Protein AF-0000000067870217 (afdb_homodimer)

Radius of gyration: 31.17 Å; Cα contacts (8 Å, |Δi|>4): 1725; chains: 2; bounding box: 135×89×81 Å

Sequence (956 aa):
MIASTSIAKPTVIVGGGFVGLFCALHLRHRHYPAPIILIDPKDRFIFRPLLFDFLSGELSDEQVWPRYEELLQGSEVEFIQDAVSAIDLVERSLTTAQGLTFDYGHLVLGLGATQGYFGTPGAADYAFAFRDRDHVVKLEQHLRQRLQKASQIHDRQQRRDLLTIAVVGAGPSGIEMVALLADWLPLHYGRLGGDPQDLRLILVNRSPEILKGDANASLHDLVLEELQQRQMPVELLLGVAVEAVTPEGLQYRRSGTDALEQVRGTVIWTAGVSNNPLLSQLEIPASDRDRHGMPYVLPTLQLLGYPEVFAAGDCAVVKEQPQPGLAQVAYQQGAAIAHNLLALSHNQPLSPAKVSLRGTLMGLGIDNAVANLLNRYRVTGKPGSLLRKATYLELLPTPLHNFKATMDWLSDELFQGHSDRPQTLEQREAGISRAIAITIVSLVAILGGFFATRLLNEPRSPQPPQSIPTQPAAPPTPMIASTSIAKPTVIVGGGFVGLFCALHLRHRHYPAPIILIDPKDRFIFRPLLFDFLSGELSDEQVWPRYEELLQGSEVEFIQDAVSAIDLVERSLTTAQGLTFDYGHLVLGLGATQGYFGTPGAADYAFAFRDRDHVVKLEQHLRQRLQKASQIHDRQQRRDLLTIAVVGAGPSGIEMVALLADWLPLHYGRLGGDPQDLRLILVNRSPEILKGDANASLHDLVLEELQQRQMPVELLLGVAVEAVTPEGLQYRRSGTDALEQVRGTVIWTAGVSNNPLLSQLEIPASDRDRHGMPYVLPTLQLLGYPEVFAAGDCAVVKEQPQPGLAQVAYQQGAAIAHNLLALSHNQPLSPAKVSLRGTLMGLGIDNAVANLLNRYRVTGKPGSLLRKATYLELLPTPLHNFKATMDWLSDELFQGHSDRPQTLEQREAGISRAIAITIVSLVAILGGFFATRLLNEPRSPQPPQSIPTQPAAPPTP

pLDDT: mean 81.68, std 22.63, range [23.89, 98.88]

Solvent-accessible surface area (backbone atoms only — not comparable to full-atom values): 51370 Å² total; per-residue (Å²): 131,78,77,74,74,74,77,68,53,27,36,37,27,40,22,51,41,52,22,26,43,36,17,54,52,45,27,45,75,65,62,48,86,53,50,42,36,40,30,22,66,58,67,49,34,68,43,60,87,40,50,62,37,37,76,73,62,76,41,53,62,68,75,31,39,34,43,45,70,63,62,41,57,92,52,78,53,42,76,42,73,39,41,75,68,48,63,39,79,87,80,32,33,36,32,30,72,87,69,48,74,46,68,40,56,29,38,36,42,14,63,28,56,38,86,26,55,87,82,32,48,41,34,84,78,50,34,41,52,74,77,49,69,69,32,48,54,51,48,52,54,49,51,52,48,38,46,56,53,35,58,73,46,82,50,64,66,62,26,29,35,55,40,17,38,38,30,33,22,42,42,70,63,22,47,27,47,53,30,29,45,39,49,49,48,47,54,57,31,41,76,64,71,38,62,60,83,46,54,42,44,33,42,33,20,53,54,74,54,61,25,68,92,41,98,59,37,87,44,42,68,60,50,52,51,56,39,55,70,40,96,42,50,54,43,77,46,54,30,23,44,74,60,34,30,45,93,58,17,40,30,32,28,46,71,97,50,86,60,78,43,76,50,54,24,48,40,36,46,54,37,63,66,30,76,42,68,69,60,72,63,46,92,65,61,73,84,47,28,49,99,87,58,39,38,35,23,43,63,59,27,25,30,74,96,36,82,52,30,33,41,33,45,61,46,30,38,32,79,94,60,72,72,75,92,41,70,71,47,14,33,46,43,11,39,38,44,26,52,34,53,48,24,54,76,67,74,41,81,74,58,66,57,79,74,81,82,64,51,51,69,47,54,54,24,78,66,18,10,41,26,34,40,69,79,73,45,79,37,58,40,50,66,11,26,51,48,46,53,48,59,55,60,66,70,54,71,41,79,52,42,57,64,57,64,60,44,50,47,48,45,47,63,65,57,53,56,65,68,78,69,83,70,51,74,64,55,49,50,48,44,46,49,46,48,49,46,46,47,50,48,44,48,49,38,50,40,30,30,46,51,49,39,70,72,60,65,60,75,77,69,78,72,71,78,74,74,68,77,76,71,78,74,75,74,81,76,134,131,79,77,74,73,74,77,65,52,26,35,38,28,40,22,51,40,51,21,24,43,36,18,53,53,46,27,44,72,66,62,49,85,53,50,41,37,40,30,20,65,57,66,48,34,69,44,59,87,40,50,62,37,38,76,73,61,76,42,54,62,68,75,30,40,34,43,44,71,66,62,40,57,92,52,76,55,42,77,42,73,39,42,74,68,48,64,39,79,87,80,34,32,36,32,30,71,87,68,48,75,45,68,39,56,28,38,37,42,14,63,29,57,38,87,26,56,88,82,32,48,40,34,81,78,50,33,41,53,77,74,48,71,69,32,47,53,53,47,52,53,50,52,52,49,37,45,56,52,35,60,74,47,82,52,62,68,61,26,29,36,55,39,16,39,39,31,33,22,43,41,72,65,23,46,28,46,52,30,29,45,39,48,49,48,46,55,58,32,42,77,65,71,39,64,60,84,46,54,41,42,32,43,32,21,55,54,75,53,61,25,67,91,41,97,59,37,88,44,42,66,60,51,51,50,58,39,55,70,39,96,44,50,52,42,77,46,53,30,24,44,73,60,32,28,44,92,58,16,38,29,32,28,44,70,96,50,85,57,77,44,76,49,55,25,48,39,36,46,54,39,64,66,29,76,42,68,69,60,72,64,47,93,64,62,74,88,46,28,50,98,86,59,40,38,34,23,43,63,60,26,26,30,75,96,36,82,53,30,34,40,33,46,60,47,30,39,32,79,93,58,71,72,73,92,41,70,70,49,12,33,46,41,11,39,38,47,25,53,36,54,49,23,54,76,66,74,42,81,73,57,64,58,77,77,80,83,65,51,50,69,44,54,56,22,78,67,17,11,39,26,32,39,69,82,74,42,77,36,58,40,50,65,10,26,51,48,46,52,49,60,55,59,65,70,53,72,40,77,52,44,57,62,59,63,61,42,46,46,49,43,47,66,65,56,62,62,65,76,79,69,81,71,52,73,65,56,50,50,51,45,46,50,46,48,48,46,46,47,49,47,44,48,49,38,48,40,30,28,48,51,49,38,72,73,61,66,58,76,75,69,78,72,73,79,75,75,69,77,77,71,77,76,73,73,84,73,132

Foldseek 3Di:
DPPPVPQAFEEEEEDCELQRVLLLQLLLVVVPPHAYEYEEQDQWYAQQQCLLVVLLVNDDCCLGINGVCQQCPPSNHHYHNFAWDAADLVQQKTATPVGDIGHGQFYEYPHAWADDDPPAACCVPAAQERGDDVSSVVVSVQLLVLLLVLLPDDDLVVSLLSQEEEEEAQAQVSLQVQLACLFRNCVSSVVSVHDCVSHAAEYAYQAQFGNVPHPCSVCRVVSQVLQQPGPRHYHYHYNKAWRHADNQGTWIGHPPDPDIDTRGYHYHYHDDIAADPNQQNDPDDPVQADPRSAGEAALLQAGPPRNSYGYDANRYAHPVDGDDRDSQRSNQNSSLNSVQSSCVVVVHDHDGRDGDDQWDKGHRHDLWIWTQGPVPDIDTGNVSSLVVSLVSSLVRQQLLDPVPPSVVCCCCVVPVVPPPDPPDPVVVVVVVVVVVVVSVVVVVCSVVRSVVNVVPPPPPDPDDPPPPPPPPPDDPDD/DPPPVPQAFEEEEEDCELQRVLLLQLLLVVVPPHAYEYEEQDQWYAQQQCLLVVLLVNDDCCLGINGVCQQCPPSNHHYHNFAWDAADLVQQKTATPVGDIGHGQFYEYPHAWADDDPPAACCVPAAQERGDDVSSVVVSVQLLVLLLVLLPDPDL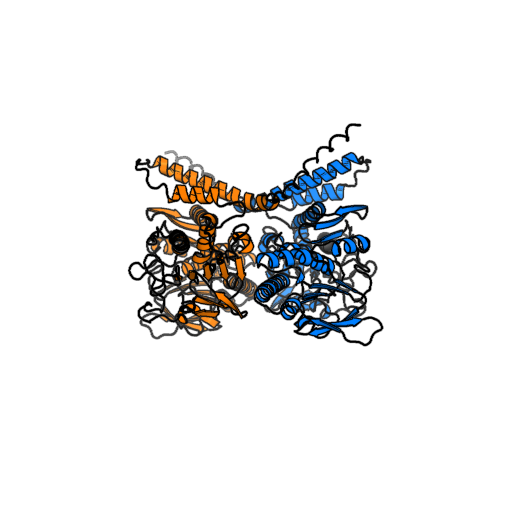VVSLLSQEEEEEAQAQVSLQVQLACLFRNCVSSVVSVHDCVSHAAEYAYQAQFHNVPHPCSVCRVVSQVLQQPGPRHYHYHYNKAWRHADNQGTWIGHPPDPDIDTRGYHYHYHDDIAADPNQQNDPDDPVQADPRSAGEAALLQAGPPRNSYGYDANRYAHPVDGDDRDSQRSNQNSSLNSVQSSCVVVVHDHDGRDGDDQWDKGHRHDLWIWTQGPVPDIDTGNVSSLVVSLVSSLVRQQLLPPVPPSVVCCCCVVPVPDDPDPPDPVVVVVVVVVVVVVSVVVVVCSVVVSVVNVVPPPPPDPDDPPPPPPPPDDPPDD

Structure (mmCIF, N/CA/C/O backbone):
data_AF-0000000067870217-model_v1
#
loop_
_entity.id
_entity.type
_entity.pdbx_description
1 polymer 'Type 2 NADH dehydrogenase'
#
loop_
_atom_site.group_PDB
_atom_site.id
_atom_site.type_symbol
_atom_site.label_atom_id
_atom_site.label_alt_id
_atom_site.label_comp_id
_atom_site.label_asym_id
_atom_site.label_entity_id
_atom_site.label_seq_id
_atom_site.pdbx_PDB_ins_code
_atom_site.Cartn_x
_atom_site.Cartn_y
_atom_site.Cartn_z
_atom_site.occupancy
_atom_site.B_iso_or_equiv
_atom_site.auth_seq_id
_atom_site.auth_comp_id
_atom_site.auth_asym_id
_atom_site.auth_atom_id
_atom_site.pdbx_PDB_model_num
ATOM 1 N N . MET A 1 1 ? -48.844 -22.516 -8.117 1 24.2 1 MET A N 1
ATOM 2 C CA . MET A 1 1 ? -47.594 -23.266 -7.945 1 24.2 1 MET A CA 1
ATOM 3 C C . MET A 1 1 ? -46.406 -22.359 -8.203 1 24.2 1 MET A C 1
ATOM 5 O O . MET A 1 1 ? -46.156 -21.953 -9.336 1 24.2 1 MET A O 1
ATOM 9 N N . ILE A 1 2 ? -46.094 -21.375 -7.344 1 28.97 2 ILE A N 1
ATOM 10 C CA . ILE A 1 2 ? -45.156 -20.25 -7.484 1 28.97 2 ILE A CA 1
ATOM 11 C C . ILE A 1 2 ? -43.781 -20.766 -7.836 1 28.97 2 ILE A C 1
ATOM 13 O O . ILE A 1 2 ? -43.281 -21.703 -7.211 1 28.97 2 ILE A O 1
ATOM 17 N N . ALA A 1 3 ? -43.469 -20.656 -9.125 1 33.09 3 ALA A N 1
ATOM 18 C CA . ALA A 1 3 ? -42.219 -21.172 -9.695 1 33.09 3 ALA A CA 1
ATOM 19 C C . ALA A 1 3 ? -41.031 -20.922 -8.75 1 33.09 3 ALA A C 1
ATOM 21 O O . ALA A 1 3 ? -40.688 -19.766 -8.484 1 33.09 3 ALA A O 1
ATOM 22 N N . SER A 1 4 ? -40.906 -21.516 -7.609 1 36.12 4 SER A N 1
ATOM 23 C CA . SER A 1 4 ? -39.75 -21.422 -6.742 1 36.12 4 SER A CA 1
ATOM 24 C C . SER A 1 4 ? -38.438 -21.312 -7.559 1 36.12 4 SER A C 1
ATOM 26 O O . SER A 1 4 ? -38.031 -22.281 -8.18 1 36.12 4 SER A O 1
ATOM 28 N N . THR A 1 5 ? -38.219 -20.391 -8.406 1 40.22 5 THR A N 1
ATOM 29 C CA . THR A 1 5 ? -37.062 -20.203 -9.266 1 40.22 5 THR A CA 1
ATOM 30 C C . THR A 1 5 ? -35.781 -20.578 -8.523 1 40.22 5 THR A C 1
ATOM 32 O O . THR A 1 5 ? -35.406 -19.922 -7.543 1 40.22 5 THR A O 1
ATOM 35 N N . SER A 1 6 ? -35.375 -21.719 -8.281 1 45.88 6 SER A N 1
ATOM 36 C CA . SER A 1 6 ? -34.219 -22.344 -7.652 1 45.88 6 SER A CA 1
ATOM 37 C C . SER A 1 6 ? -32.938 -21.547 -7.922 1 45.88 6 SER A C 1
ATOM 39 O O . SER A 1 6 ? -32.562 -21.375 -9.078 1 45.88 6 SER A O 1
ATOM 41 N N . ILE A 1 7 ? -32.656 -20.516 -7.262 1 56.44 7 ILE A N 1
ATOM 42 C CA . ILE A 1 7 ? -31.484 -19.688 -7.426 1 56.44 7 ILE A CA 1
ATOM 43 C C . ILE A 1 7 ? -30.25 -20.562 -7.547 1 56.44 7 ILE A C 1
ATOM 45 O O . ILE A 1 7 ? -29.984 -21.406 -6.68 1 56.44 7 ILE A O 1
ATOM 49 N N . ALA A 1 8 ? -29.625 -20.75 -8.773 1 75 8 ALA A N 1
ATOM 50 C CA . ALA A 1 8 ? -28.438 -21.531 -9.086 1 75 8 ALA A CA 1
ATOM 51 C C . ALA A 1 8 ? -27.328 -21.266 -8.078 1 75 8 ALA A C 1
ATOM 53 O O . ALA A 1 8 ? -27.094 -20.109 -7.691 1 75 8 ALA A O 1
ATOM 54 N N . LYS A 1 9 ? -26.844 -22.359 -7.379 1 91.69 9 LYS A N 1
ATOM 55 C CA . LYS A 1 9 ? -25.703 -22.25 -6.473 1 91.69 9 LYS A CA 1
ATOM 56 C C . LYS A 1 9 ? -24.516 -21.547 -7.145 1 91.69 9 LYS A C 1
ATOM 58 O O . LYS A 1 9 ? -24.266 -21.75 -8.336 1 91.69 9 LYS A O 1
ATOM 63 N N . PRO A 1 10 ? -23.891 -20.703 -6.426 1 96.06 10 PRO A N 1
ATOM 64 C CA . PRO A 1 10 ? -22.797 -19.922 -7.008 1 96.06 10 PRO A CA 1
ATOM 65 C C . PRO A 1 10 ? -21.562 -20.781 -7.332 1 96.06 10 PRO A C 1
ATOM 67 O O . PRO A 1 10 ? -21.422 -21.875 -6.797 1 96.06 10 PRO A O 1
ATOM 70 N N . THR A 1 11 ? -20.844 -20.359 -8.312 1 98.25 11 THR A N 1
ATOM 71 C CA . THR A 1 11 ? -19.453 -20.797 -8.477 1 98.25 11 THR A CA 1
ATOM 72 C C . THR A 1 11 ? -18.531 -20 -7.574 1 98.25 11 THR A C 1
ATOM 74 O O . THR A 1 11 ? -18.438 -18.766 -7.691 1 98.25 11 THR A O 1
ATOM 77 N N . VAL A 1 12 ? -17.875 -20.672 -6.621 1 98.56 12 VAL A N 1
ATOM 78 C CA . VAL A 1 12 ? -16.969 -20 -5.688 1 98.56 12 VAL A CA 1
ATOM 79 C C . VAL A 1 12 ? -15.516 -20.234 -6.121 1 98.56 12 VAL A C 1
ATOM 81 O O . VAL A 1 12 ? -15.102 -21.359 -6.367 1 98.56 12 VAL A O 1
ATOM 84 N N . ILE A 1 13 ? -14.805 -19.156 -6.324 1 98.75 13 ILE A N 1
ATOM 85 C CA . ILE A 1 13 ? -13.391 -19.188 -6.676 1 98.75 13 ILE A CA 1
ATOM 86 C C . ILE A 1 13 ? -12.547 -18.797 -5.461 1 98.75 13 ILE A C 1
ATOM 88 O O . ILE A 1 13 ? -12.695 -17.688 -4.93 1 98.75 13 ILE A O 1
ATOM 92 N N . VAL A 1 14 ? -11.68 -19.703 -5.008 1 98.69 14 VAL A N 1
ATOM 93 C CA . VAL A 1 14 ? -10.82 -19.453 -3.852 1 98.69 14 VAL A CA 1
ATOM 94 C C . VAL A 1 14 ? -9.398 -19.156 -4.32 1 98.69 14 VAL A C 1
ATOM 96 O O . VAL A 1 14 ? -8.727 -20.016 -4.887 1 98.69 14 VAL A O 1
ATOM 99 N N . GLY A 1 15 ? -8.922 -17.953 -4.035 1 98.12 15 GLY A N 1
ATOM 100 C CA . GLY A 1 15 ? -7.637 -17.484 -4.527 1 98.12 15 GLY A CA 1
ATOM 101 C C . GLY A 1 15 ? -7.758 -16.594 -5.754 1 98.12 15 GLY A C 1
ATOM 102 O O . GLY A 1 15 ? -8.172 -17.062 -6.82 1 98.12 15 GLY A O 1
ATOM 103 N N . GLY A 1 16 ? -7.375 -15.375 -5.586 1 96.94 16 GLY A N 1
ATOM 104 C CA . GLY A 1 16 ? -7.508 -14.414 -6.664 1 96.94 16 GLY A CA 1
ATOM 105 C C . GLY A 1 16 ? -6.215 -14.195 -7.434 1 96.94 16 GLY A C 1
ATOM 106 O O . GLY A 1 16 ? -5.953 -13.094 -7.918 1 96.94 16 GLY A O 1
ATOM 107 N N . GLY A 1 17 ? -5.32 -15.211 -7.453 1 96.25 17 GLY A N 1
ATOM 108 C CA . GLY A 1 17 ? -4.156 -15.148 -8.328 1 96.25 17 GLY A CA 1
ATOM 109 C C . GLY A 1 17 ? -4.508 -15.281 -9.797 1 96.25 17 GLY A C 1
ATOM 110 O O . GLY A 1 17 ? -5.633 -14.992 -10.203 1 96.25 17 GLY A O 1
ATOM 111 N N . PHE A 1 18 ? -3.564 -15.719 -10.602 1 95 18 PHE A N 1
ATOM 112 C CA . PHE A 1 18 ? -3.742 -15.773 -12.047 1 95 18 PHE A CA 1
ATOM 113 C C . PHE A 1 18 ? -4.867 -16.734 -12.422 1 95 18 PHE A C 1
ATOM 115 O O . PHE A 1 18 ? -5.715 -16.406 -13.258 1 95 18 PHE A O 1
ATOM 122 N N . VAL A 1 19 ? -4.922 -17.844 -11.758 1 97.62 19 VAL A N 1
ATOM 123 C CA . VAL A 1 19 ? -5.965 -18.812 -12.078 1 97.62 19 VAL A CA 1
ATOM 124 C C . VAL A 1 19 ? -7.332 -18.234 -11.734 1 97.62 19 VAL A C 1
ATOM 126 O O . VAL A 1 19 ? -8.219 -18.172 -12.594 1 97.62 19 VAL A O 1
ATOM 129 N N . GLY A 1 20 ? -7.484 -17.797 -10.516 1 97.81 20 GLY A N 1
ATOM 130 C CA . GLY A 1 20 ? -8.781 -17.359 -10.031 1 97.81 20 GLY A CA 1
ATOM 131 C C . GLY A 1 20 ? -9.289 -16.109 -10.742 1 97.81 20 GLY A C 1
ATOM 132 O O . GLY A 1 20 ? -10.438 -16.078 -11.203 1 97.81 20 GLY A O 1
ATOM 133 N N . LEU A 1 21 ? -8.453 -15.102 -10.82 1 95.62 21 LEU A N 1
ATOM 134 C CA . LEU A 1 21 ? -8.867 -13.844 -11.445 1 95.62 21 LEU A CA 1
ATOM 135 C C . LEU A 1 21 ? -9.25 -14.07 -12.898 1 95.62 21 LEU A C 1
ATOM 137 O O . LEU A 1 21 ? -10.312 -13.633 -13.344 1 95.62 21 LEU A O 1
ATOM 141 N N . PHE A 1 22 ? -8.438 -14.797 -13.664 1 93.94 22 PHE A N 1
ATOM 142 C CA . PHE A 1 22 ? -8.695 -14.961 -15.094 1 93.94 22 PHE A CA 1
ATOM 143 C C . PHE A 1 22 ? -9.883 -15.891 -15.32 1 93.94 22 PHE A C 1
ATOM 145 O O . PHE A 1 22 ? -10.633 -15.719 -16.281 1 93.94 22 PHE A O 1
ATOM 152 N N . CYS A 1 23 ? -10.07 -16.859 -14.453 1 97.06 23 CYS A N 1
ATOM 153 C CA . CYS A 1 23 ? -11.289 -17.656 -14.516 1 97.06 23 CYS A CA 1
ATOM 154 C C . CYS A 1 23 ? -12.523 -16.781 -14.359 1 97.06 23 CYS A C 1
ATOM 156 O O . CYS A 1 23 ? -13.438 -16.828 -15.188 1 97.06 23 CYS A O 1
ATOM 158 N N . ALA A 1 24 ? -12.539 -15.945 -13.336 1 96.19 24 ALA A N 1
ATOM 159 C CA . ALA A 1 24 ? -13.672 -15.07 -13.055 1 96.19 24 ALA A CA 1
ATOM 160 C C . ALA A 1 24 ? -13.953 -14.141 -14.234 1 96.19 24 ALA A C 1
ATOM 162 O O . ALA A 1 24 ? -15.102 -14 -14.656 1 96.19 24 ALA A O 1
ATOM 163 N N . LEU A 1 25 ? -12.906 -13.562 -14.742 1 91.81 25 LEU A N 1
ATOM 164 C CA . LEU A 1 25 ? -13.062 -12.602 -15.828 1 91.81 25 LEU A CA 1
ATOM 165 C C . LEU A 1 25 ? -13.578 -13.281 -17.094 1 91.81 25 LEU A C 1
ATOM 167 O O . LEU A 1 25 ? -14.445 -12.742 -17.781 1 91.81 25 LEU A O 1
ATOM 171 N N . HIS A 1 26 ? -13.062 -14.422 -17.422 1 92.69 26 HIS A N 1
ATOM 172 C CA . HIS A 1 26 ? -13.516 -15.148 -18.609 1 92.69 26 HIS A CA 1
ATOM 173 C C . HIS A 1 26 ? -14.961 -15.609 -18.453 1 92.69 26 HIS A C 1
ATOM 175 O O . HIS A 1 26 ? -15.734 -15.562 -19.406 1 92.69 26 HIS A O 1
ATOM 181 N N . LEU A 1 27 ? -15.336 -16.047 -17.297 1 95.38 27 LEU A N 1
ATOM 182 C CA . LEU A 1 27 ? -16.719 -16.438 -17.047 1 95.38 27 LEU A CA 1
ATOM 183 C C . LEU A 1 27 ? -17.672 -15.273 -17.297 1 95.38 27 LEU A C 1
ATOM 185 O O . LEU A 1 27 ? -18.703 -15.438 -17.953 1 95.38 27 LEU A O 1
ATOM 189 N N . ARG A 1 28 ? -17.281 -14.234 -16.812 1 89.88 28 ARG A N 1
ATOM 190 C CA . ARG A 1 28 ? -18.156 -13.07 -16.953 1 89.88 28 ARG A CA 1
ATOM 191 C C . ARG A 1 28 ? -18.203 -12.609 -18.406 1 89.88 28 ARG A C 1
ATOM 193 O O . ARG A 1 28 ? -19.281 -12.266 -18.922 1 89.88 28 ARG A O 1
ATOM 200 N N . HIS A 1 29 ? -17.094 -12.594 -19.016 1 86.44 29 HIS A N 1
ATOM 201 C CA . HIS A 1 29 ? -17.031 -12.203 -20.422 1 86.44 29 HIS A CA 1
ATOM 202 C C . HIS A 1 29 ? -17.922 -13.102 -21.281 1 86.44 29 HIS A C 1
ATOM 204 O O . HIS A 1 29 ? -18.5 -12.641 -22.266 1 86.44 29 HIS A O 1
ATOM 210 N N . ARG A 1 30 ? -18.078 -14.266 -20.844 1 90.44 30 ARG A N 1
ATOM 211 C CA . ARG A 1 30 ? -18.812 -15.242 -21.641 1 90.44 30 ARG A CA 1
ATOM 212 C C . ARG A 1 30 ? -20.234 -15.398 -21.109 1 90.44 30 ARG A C 1
ATOM 214 O O . ARG A 1 30 ? -20.922 -16.375 -21.438 1 90.44 30 ARG A O 1
ATOM 221 N N . HIS A 1 31 ? -20.641 -14.508 -20.266 1 90.69 31 HIS A N 1
ATOM 222 C CA . HIS A 1 31 ? -22 -14.414 -19.734 1 90.69 31 HIS A CA 1
ATOM 223 C C . HIS A 1 31 ? -22.422 -15.695 -19.031 1 90.69 31 HIS A C 1
ATOM 225 O O . HIS A 1 31 ? -23.484 -16.234 -19.297 1 90.69 31 HIS A O 1
ATOM 231 N N . TYR A 1 32 ? -21.516 -16.234 -18.25 1 94.25 32 TYR A N 1
ATOM 232 C CA . TYR A 1 32 ? -21.797 -17.391 -17.406 1 94.25 32 TYR A CA 1
ATOM 233 C C . TYR A 1 32 ? -23.031 -17.141 -16.531 1 94.25 32 TYR A C 1
ATOM 235 O O . TYR A 1 32 ? -23.172 -16.062 -15.945 1 94.25 32 TYR A O 1
ATOM 243 N N . PRO A 1 33 ? -23.953 -18.094 -16.484 1 93.88 33 PRO A N 1
ATOM 244 C CA . PRO A 1 33 ? -25.266 -17.812 -15.914 1 93.88 33 PRO A CA 1
ATOM 245 C C . PRO A 1 33 ? -25.281 -17.828 -14.391 1 93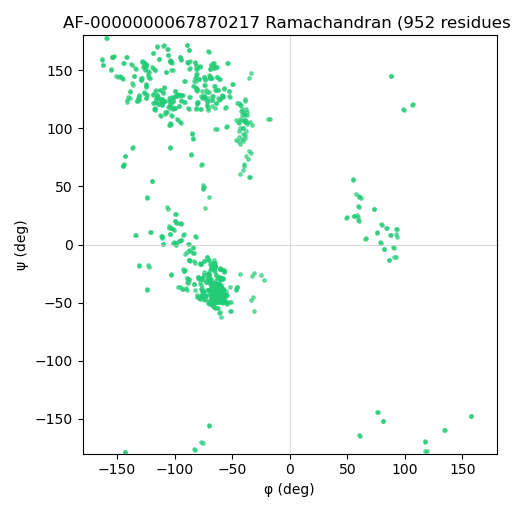.88 33 PRO A C 1
ATOM 247 O O . PRO A 1 33 ? -26.125 -17.188 -13.766 1 93.88 33 PRO A O 1
ATOM 250 N N . ALA A 1 34 ? -24.453 -18.578 -13.742 1 94.94 34 ALA A N 1
ATOM 251 C CA . ALA A 1 34 ? -24.469 -18.703 -12.289 1 94.94 34 ALA A CA 1
ATOM 252 C C . ALA A 1 34 ? -23.75 -17.516 -11.633 1 94.94 34 ALA A C 1
ATOM 254 O O . ALA A 1 34 ? -22.859 -16.922 -12.234 1 94.94 34 ALA A O 1
ATOM 255 N N . PRO A 1 35 ? -24.109 -17.172 -10.367 1 94.62 35 PRO A N 1
ATOM 256 C CA . PRO A 1 35 ? -23.344 -16.156 -9.633 1 94.62 35 PRO A CA 1
ATOM 257 C C . PRO A 1 35 ? -21.891 -16.594 -9.375 1 94.62 35 PRO A C 1
ATOM 259 O O . PRO A 1 35 ? -21.625 -17.781 -9.219 1 94.62 35 PRO A O 1
ATOM 262 N N . ILE A 1 36 ? -21.016 -15.641 -9.438 1 96.5 36 ILE A N 1
ATOM 263 C CA . ILE A 1 36 ? -19.594 -15.906 -9.227 1 96.5 36 ILE A CA 1
ATOM 264 C C . ILE A 1 36 ? -19.125 -15.18 -7.973 1 96.5 36 ILE A C 1
ATOM 266 O O . ILE A 1 36 ? -19.359 -13.977 -7.816 1 96.5 36 ILE A O 1
ATOM 270 N N . ILE A 1 37 ? -18.469 -15.875 -7.039 1 96.25 37 ILE A N 1
ATOM 271 C CA . ILE A 1 37 ? -17.859 -15.305 -5.844 1 96.25 37 ILE A CA 1
ATOM 272 C C . ILE A 1 37 ? -16.344 -15.547 -5.863 1 96.25 37 ILE A C 1
ATOM 274 O O . ILE A 1 37 ? -15.898 -16.688 -6.012 1 96.25 37 ILE A O 1
ATOM 278 N N . LEU A 1 38 ? -15.586 -14.5 -5.812 1 97.31 38 LEU A N 1
ATOM 279 C CA . LEU A 1 38 ? -14.133 -14.586 -5.699 1 97.31 38 LEU A CA 1
ATOM 280 C C . LEU A 1 38 ? -13.68 -14.242 -4.281 1 97.31 38 LEU A C 1
ATOM 282 O O . LEU A 1 38 ? -13.984 -13.164 -3.771 1 97.31 38 LEU A O 1
ATOM 286 N N . ILE A 1 39 ? -12.945 -15.172 -3.623 1 97.5 39 ILE A N 1
ATOM 287 C CA . ILE A 1 39 ? -12.5 -14.977 -2.246 1 97.5 39 ILE A CA 1
ATOM 288 C C . ILE A 1 39 ? -10.977 -14.922 -2.197 1 97.5 39 ILE A C 1
ATOM 290 O O . ILE A 1 39 ? -10.297 -15.797 -2.74 1 97.5 39 ILE A O 1
ATOM 294 N N . ASP A 1 40 ? -10.477 -13.914 -1.662 1 97.06 40 ASP A N 1
ATOM 295 C CA . ASP A 1 40 ? -9.047 -13.766 -1.411 1 97.06 40 ASP A CA 1
ATOM 296 C C . ASP A 1 40 ? -8.797 -12.992 -0.119 1 97.06 40 ASP A C 1
ATOM 298 O O . ASP A 1 40 ? -9.508 -12.031 0.186 1 97.06 40 ASP A O 1
ATOM 302 N N . PRO A 1 41 ? -7.73 -13.398 0.622 1 94.56 41 PRO A N 1
ATOM 303 C CA . PRO A 1 41 ? -7.477 -12.656 1.858 1 94.56 41 PRO A CA 1
ATOM 304 C C . PRO A 1 41 ? -6.965 -11.242 1.603 1 94.56 41 PRO A C 1
ATOM 306 O O . PRO A 1 41 ? -7.102 -10.367 2.463 1 94.56 41 PRO A O 1
ATOM 309 N N . LYS A 1 42 ? -6.359 -11.047 0.494 1 93.38 42 LYS A N 1
ATOM 310 C CA . LYS A 1 42 ? -5.871 -9.719 0.122 1 93.38 42 LYS A CA 1
ATOM 311 C C . LYS A 1 42 ? -6.879 -8.992 -0.764 1 93.38 42 LYS A C 1
ATOM 313 O O . LYS A 1 42 ? -7.727 -9.625 -1.399 1 93.38 42 LYS A O 1
ATOM 318 N N . ASP A 1 43 ? -6.762 -7.656 -0.863 1 91.06 43 ASP A N 1
ATOM 319 C CA . ASP A 1 43 ? -7.703 -6.875 -1.658 1 91.06 43 ASP A CA 1
ATOM 320 C C . ASP A 1 43 ? -7.121 -6.547 -3.031 1 91.06 43 ASP A C 1
ATOM 322 O O . ASP A 1 43 ? -7.77 -5.875 -3.84 1 91.06 43 ASP A O 1
ATOM 326 N N . ARG A 1 44 ? -5.891 -7.047 -3.232 1 92.44 44 ARG A N 1
ATOM 327 C CA . ARG A 1 44 ? -5.203 -6.703 -4.473 1 92.44 44 ARG A CA 1
ATOM 328 C C . ARG A 1 44 ? -4.672 -7.953 -5.168 1 92.44 44 ARG A C 1
ATOM 330 O O . ARG A 1 44 ? -4.188 -8.875 -4.512 1 92.44 44 ARG A O 1
ATOM 337 N N . PHE A 1 45 ? -4.809 -7.859 -6.516 1 93.69 45 PHE A N 1
ATOM 338 C CA . PHE A 1 45 ? -4.102 -8.812 -7.359 1 93.69 45 PHE A CA 1
ATOM 339 C C . PHE A 1 45 ? -2.609 -8.5 -7.395 1 93.69 45 PHE A C 1
ATOM 341 O O . PHE A 1 45 ? -2.213 -7.336 -7.355 1 93.69 45 PHE A O 1
ATOM 348 N N . ILE A 1 46 ? -1.776 -9.578 -7.418 1 94.44 46 ILE A N 1
ATOM 349 C CA . ILE A 1 46 ? -0.337 -9.352 -7.484 1 94.44 46 ILE A CA 1
ATOM 350 C C . ILE A 1 46 ? 0.218 -9.953 -8.773 1 94.44 46 ILE A C 1
ATOM 352 O O . ILE A 1 46 ? 0.107 -11.156 -9.008 1 94.44 46 ILE A O 1
ATOM 356 N N . PHE A 1 47 ? 0.737 -9.094 -9.586 1 92.5 47 PHE A N 1
ATOM 357 C CA . PHE A 1 47 ? 1.493 -9.547 -10.75 1 92.5 47 PHE A CA 1
ATOM 358 C C . PHE A 1 47 ? 2.938 -9.852 -10.367 1 92.5 47 PHE A C 1
ATOM 360 O O . PHE A 1 47 ? 3.818 -9.008 -10.523 1 92.5 47 PHE A O 1
ATOM 367 N N . ARG A 1 48 ? 3.193 -11.039 -10.023 1 91.88 48 ARG A N 1
ATOM 368 C CA . ARG A 1 48 ? 4.438 -11.43 -9.367 1 91.88 48 ARG A CA 1
ATOM 369 C C . ARG A 1 48 ? 5.641 -11.148 -10.266 1 91.88 48 ARG A C 1
ATOM 371 O O . ARG A 1 48 ? 6.672 -10.664 -9.797 1 91.88 48 ARG A O 1
ATOM 378 N N . PRO A 1 49 ? 5.539 -11.406 -11.562 1 90.06 49 PRO A N 1
ATOM 379 C CA . PRO A 1 49 ? 6.703 -11.141 -12.414 1 90.06 49 PRO A CA 1
ATOM 380 C C . PRO A 1 49 ? 7.113 -9.672 -12.406 1 90.06 49 PRO A C 1
ATOM 382 O O . PRO A 1 49 ? 8.258 -9.344 -12.727 1 90.06 49 PRO A O 1
ATOM 385 N N . LEU A 1 50 ? 6.191 -8.836 -12.039 1 91.75 50 LEU A N 1
ATOM 386 C CA . LEU A 1 50 ? 6.461 -7.402 -12.117 1 91.75 50 LEU A CA 1
ATOM 387 C C . LEU A 1 50 ? 6.93 -6.859 -10.773 1 91.75 50 LEU A C 1
ATOM 389 O O . LEU A 1 50 ? 7.137 -5.652 -10.625 1 91.75 50 LEU A O 1
ATOM 393 N N . LEU A 1 51 ? 7.078 -7.723 -9.789 1 95 51 LEU A N 1
ATOM 394 C CA . LEU A 1 51 ? 7.547 -7.293 -8.484 1 95 51 LEU A CA 1
ATOM 395 C C . LEU A 1 51 ? 8.93 -6.66 -8.578 1 95 51 LEU A C 1
ATOM 397 O O . LEU A 1 51 ? 9.234 -5.711 -7.855 1 95 51 LEU A O 1
ATOM 401 N N . PHE A 1 52 ? 9.789 -7.168 -9.484 1 95.06 52 PHE A N 1
ATOM 402 C CA . PHE A 1 52 ? 11.141 -6.656 -9.68 1 95.06 52 PHE A CA 1
ATOM 403 C C . PHE A 1 52 ? 11.109 -5.227 -10.203 1 95.06 52 PHE A C 1
ATOM 405 O O . PHE A 1 52 ? 11.898 -4.383 -9.773 1 95.06 52 PHE A O 1
ATOM 412 N N . ASP A 1 53 ? 10.133 -4.973 -11.062 1 89.88 53 ASP A N 1
ATOM 413 C CA . ASP A 1 53 ? 9.977 -3.648 -11.656 1 89.88 53 ASP A CA 1
ATOM 414 C C . ASP A 1 53 ? 9.477 -2.643 -10.625 1 89.88 53 ASP A C 1
ATOM 416 O O . ASP A 1 53 ? 9.773 -1.449 -10.719 1 89.88 53 ASP A O 1
ATOM 420 N N . PHE A 1 54 ? 8.773 -3.076 -9.695 1 90.75 54 PHE A N 1
ATOM 421 C CA . PHE A 1 54 ? 8.383 -2.209 -8.586 1 90.75 54 PHE A CA 1
ATOM 422 C C . PHE A 1 54 ? 9.586 -1.832 -7.738 1 90.75 54 PHE A C 1
ATOM 424 O O . PHE A 1 54 ? 9.789 -0.659 -7.418 1 90.75 54 PHE A O 1
ATOM 431 N N . LEU A 1 55 ? 10.375 -2.838 -7.348 1 93.06 55 LEU A N 1
ATOM 432 C CA . LEU A 1 55 ? 11.547 -2.6 -6.516 1 93.06 55 LEU A CA 1
ATOM 433 C C . LEU A 1 55 ? 12.508 -1.631 -7.195 1 93.06 55 LEU A C 1
ATOM 435 O O . LEU A 1 55 ? 13.117 -0.784 -6.535 1 93.06 55 LEU A O 1
ATOM 439 N N . SER A 1 56 ? 12.641 -1.763 -8.539 1 89.44 56 SER A N 1
ATOM 440 C CA . SER A 1 56 ? 13.531 -0.879 -9.281 1 89.44 56 SER A CA 1
ATOM 441 C C . SER A 1 56 ? 12.938 0.516 -9.43 1 89.44 56 SER A C 1
ATOM 443 O O . SER A 1 56 ? 13.625 1.456 -9.82 1 89.44 56 SER A O 1
ATOM 445 N N . GLY A 1 57 ? 11.641 0.617 -9.148 1 81.69 57 GLY A N 1
ATOM 446 C CA . GLY A 1 57 ? 10.969 1.903 -9.281 1 81.69 57 GLY A CA 1
ATOM 447 C C . GLY A 1 57 ? 10.438 2.154 -10.68 1 81.69 57 GLY A C 1
ATOM 448 O O . GLY A 1 57 ? 9.914 3.232 -10.969 1 81.69 57 GLY A O 1
ATOM 449 N N . GLU A 1 58 ? 10.508 1.121 -11.508 1 79.69 58 GLU A N 1
ATOM 450 C CA . GLU A 1 58 ? 10.094 1.293 -12.898 1 79.69 58 GLU A CA 1
ATOM 451 C C . GLU A 1 58 ? 8.578 1.243 -13.039 1 79.69 58 GLU A C 1
ATOM 453 O O . GLU A 1 58 ? 8.016 1.82 -13.969 1 79.69 58 GLU A O 1
ATOM 458 N N . LEU A 1 59 ? 7.91 0.523 -12.141 1 82.44 59 LEU A N 1
ATOM 459 C CA . LEU A 1 59 ? 6.461 0.391 -12.219 1 82.44 59 LEU A CA 1
ATOM 460 C C . LEU A 1 59 ? 5.805 0.808 -10.906 1 82.44 59 LEU A C 1
ATOM 462 O O . LEU A 1 59 ? 6.406 0.678 -9.836 1 82.44 59 LEU A O 1
ATOM 466 N N . SER A 1 60 ? 4.586 1.298 -11.07 1 78.06 60 SER A N 1
ATOM 467 C CA . SER A 1 60 ? 3.82 1.782 -9.922 1 78.06 60 SER A CA 1
ATOM 468 C C . SER A 1 60 ? 2.992 0.665 -9.297 1 78.06 60 SER A C 1
ATOM 470 O O . SER A 1 60 ? 2.883 -0.425 -9.859 1 78.06 60 SER A O 1
ATOM 472 N N . ASP A 1 61 ? 2.389 0.986 -8.133 1 81.69 61 ASP A N 1
ATOM 473 C CA . ASP A 1 61 ? 1.535 0.056 -7.402 1 81.69 61 ASP A CA 1
ATOM 474 C C . ASP A 1 61 ? 0.38 -0.43 -8.273 1 81.69 61 ASP A C 1
ATOM 476 O O . ASP A 1 61 ? 0.103 -1.63 -8.336 1 81.69 61 ASP A O 1
ATOM 480 N N . GLU A 1 62 ? -0.26 0.429 -8.914 1 76.62 62 GLU A N 1
ATOM 481 C CA . GLU A 1 62 ? -1.455 0.111 -9.688 1 76.62 62 GLU A CA 1
ATOM 482 C C . GLU A 1 62 ? -1.128 -0.827 -10.844 1 76.62 62 GLU A C 1
ATOM 484 O O . GLU A 1 62 ? -1.972 -1.623 -11.266 1 76.62 62 GLU A O 1
ATOM 489 N N . GLN A 1 63 ? 0.106 -0.727 -11.258 1 78.44 63 GLN A N 1
ATOM 490 C CA . GLN A 1 63 ? 0.537 -1.572 -12.367 1 78.44 63 GLN A CA 1
ATOM 491 C C . GLN A 1 63 ? 0.941 -2.959 -11.875 1 78.44 63 GLN A C 1
ATOM 493 O O . GLN A 1 63 ? 0.716 -3.957 -12.562 1 78.44 63 GLN A O 1
ATOM 498 N N . VAL A 1 64 ? 1.485 -3.004 -10.727 1 89.12 64 VAL A N 1
ATOM 499 C CA . VAL A 1 64 ? 2.053 -4.254 -10.234 1 89.12 64 VAL A CA 1
ATOM 500 C C . VAL A 1 64 ? 1.011 -5.004 -9.406 1 89.12 64 VAL A C 1
ATOM 502 O O . VAL A 1 64 ? 0.922 -6.23 -9.469 1 89.12 64 VAL A O 1
ATOM 505 N N . TRP A 1 65 ? 0.237 -4.289 -8.633 1 91.12 65 TRP A N 1
ATOM 506 C CA . TRP A 1 65 ? -0.768 -4.949 -7.805 1 91.12 65 TRP A CA 1
ATOM 507 C C . TRP A 1 65 ? -2.039 -4.113 -7.723 1 91.12 65 TRP A C 1
ATOM 509 O O . TRP A 1 65 ? -2.381 -3.594 -6.656 1 91.12 65 TRP A O 1
ATOM 519 N N . PRO A 1 66 ? -2.855 -4.113 -8.797 1 86.62 66 PRO A N 1
ATOM 520 C CA . PRO A 1 66 ? -4.137 -3.402 -8.82 1 86.62 66 PRO A CA 1
ATOM 521 C C . PRO A 1 66 ? -5.156 -3.994 -7.848 1 86.62 66 PRO A C 1
ATOM 523 O O . PRO A 1 66 ? -5.062 -5.168 -7.488 1 86.62 66 PRO A O 1
ATOM 526 N N . ARG A 1 67 ? -6.117 -3.186 -7.441 1 88.38 67 ARG A N 1
ATOM 527 C CA . ARG A 1 67 ? -7.184 -3.639 -6.555 1 88.38 67 ARG A CA 1
ATOM 528 C C . ARG A 1 67 ? -8.188 -4.504 -7.309 1 88.38 67 ARG A C 1
ATOM 530 O O . ARG A 1 67 ? -8.508 -4.227 -8.461 1 88.38 67 ARG A O 1
ATOM 537 N N . TYR A 1 68 ? -8.734 -5.535 -6.617 1 90.81 68 TYR A N 1
ATOM 538 C CA . TYR A 1 68 ? -9.766 -6.363 -7.234 1 90.81 68 TYR A CA 1
ATOM 539 C C . TYR A 1 68 ? -11 -5.531 -7.574 1 90.81 68 TYR A C 1
ATOM 541 O O . TYR A 1 68 ? -11.664 -5.777 -8.586 1 90.81 68 TYR A O 1
ATOM 549 N N . GLU A 1 69 ? -11.281 -4.52 -6.762 1 83.19 69 GLU A N 1
ATOM 550 C CA . GLU A 1 69 ? -12.422 -3.65 -7.012 1 83.19 69 GLU A CA 1
ATOM 551 C C . GLU A 1 69 ? -12.328 -2.994 -8.383 1 83.19 69 GLU A C 1
ATOM 553 O O . GLU A 1 69 ? -13.344 -2.822 -9.07 1 83.19 69 GLU A O 1
ATOM 558 N N . GLU A 1 70 ? -11.133 -2.65 -8.695 1 79.56 70 GLU A N 1
ATOM 559 C CA . GLU A 1 70 ? -10.906 -2.029 -10 1 79.56 70 GLU A CA 1
ATOM 560 C C . GLU A 1 70 ? -10.953 -3.062 -11.117 1 79.56 70 GLU A C 1
ATOM 562 O O . GLU A 1 70 ? -11.57 -2.826 -12.164 1 79.56 70 GLU A O 1
ATOM 567 N N . LEU A 1 71 ? -10.367 -4.188 -10.883 1 85 71 LEU A N 1
ATOM 568 C CA . LEU A 1 71 ? -10.234 -5.223 -11.898 1 85 71 LEU A CA 1
ATOM 569 C C . LEU A 1 71 ? -11.586 -5.852 -12.227 1 85 71 LEU A C 1
ATOM 571 O O . LEU A 1 71 ? -11.82 -6.27 -13.359 1 85 71 LEU A O 1
ATOM 575 N N . LEU A 1 72 ? -12.469 -5.887 -11.219 1 87.81 72 LEU A N 1
ATOM 576 C CA . LEU A 1 72 ? -13.742 -6.582 -11.367 1 87.81 72 LEU A CA 1
ATOM 577 C C . LEU A 1 72 ? -14.883 -5.59 -11.578 1 87.81 72 LEU A C 1
ATOM 579 O O . LEU A 1 72 ? -16.047 -5.973 -11.555 1 87.81 72 LEU A O 1
ATOM 583 N N . GLN A 1 73 ? -14.5 -4.414 -11.758 1 77.81 73 GLN A N 1
ATOM 584 C CA . GLN A 1 73 ? -15.531 -3.395 -11.938 1 77.81 73 GLN A CA 1
ATOM 585 C C . GLN A 1 73 ? -16.438 -3.725 -13.125 1 77.81 73 GLN A C 1
ATOM 587 O O . GLN A 1 73 ? -15.945 -4.055 -14.203 1 77.81 73 GLN A O 1
ATOM 592 N N . GLY A 1 74 ? -17.719 -3.736 -12.891 1 74.69 74 GLY A N 1
ATOM 593 C CA . GLY A 1 74 ? -18.672 -3.979 -13.953 1 74.69 74 GLY A CA 1
ATOM 594 C C . GLY A 1 74 ? -18.859 -5.453 -14.266 1 74.69 74 GLY A C 1
ATOM 595 O O . GLY A 1 74 ? -19.656 -5.812 -15.133 1 74.69 74 GLY A O 1
ATOM 596 N N . SER A 1 75 ? -18.141 -6.395 -13.656 1 79.44 75 SER A N 1
ATOM 597 C CA . SER A 1 75 ? -18.188 -7.816 -13.977 1 79.44 75 SER A CA 1
ATOM 598 C C . SER A 1 75 ? -19.281 -8.523 -13.188 1 79.44 75 SER A C 1
ATOM 600 O O . SER A 1 75 ? -19.656 -9.656 -13.516 1 79.44 75 SER A O 1
ATOM 602 N N . GLU A 1 76 ? -19.844 -7.953 -12.211 1 83.56 76 GLU A N 1
ATOM 603 C CA . GLU A 1 76 ? -20.859 -8.539 -11.336 1 83.56 76 GLU A CA 1
ATOM 604 C C . GLU A 1 76 ? -20.281 -9.688 -10.516 1 83.56 76 GLU A C 1
ATOM 606 O O . GLU A 1 76 ? -21.016 -10.484 -9.93 1 83.56 76 GLU A O 1
ATOM 611 N N . VAL A 1 77 ? -18.984 -9.922 -10.609 1 92.31 77 VAL A N 1
ATOM 612 C CA . VAL A 1 77 ? -18.312 -10.852 -9.711 1 92.31 77 VAL A CA 1
ATOM 613 C C . VAL A 1 77 ? -18.312 -10.289 -8.289 1 92.31 77 VAL A C 1
ATOM 615 O O . VAL A 1 77 ? -17.922 -9.141 -8.07 1 92.31 77 VAL A O 1
ATOM 618 N N . GLU A 1 78 ? -18.812 -11.039 -7.406 1 90.94 78 GLU A N 1
ATOM 619 C CA . GLU A 1 78 ? -18.75 -10.633 -6.008 1 90.94 78 GLU A CA 1
ATOM 620 C C . GLU A 1 78 ? -17.391 -10.938 -5.398 1 90.94 78 GLU A C 1
ATOM 622 O O . GLU A 1 78 ? -16.969 -12.094 -5.371 1 90.94 78 GLU A O 1
ATOM 627 N N . PHE A 1 79 ? -16.719 -9.922 -4.922 1 93.38 79 PHE A N 1
ATOM 628 C CA . PHE A 1 79 ? -15.438 -10.102 -4.266 1 93.38 79 PHE A CA 1
ATOM 629 C C . PHE A 1 79 ? -15.594 -10.102 -2.75 1 93.38 79 PHE A C 1
ATOM 631 O O . PHE A 1 79 ? -16.203 -9.188 -2.186 1 93.38 79 PHE A O 1
ATOM 638 N N . ILE A 1 80 ? -15.047 -11.164 -2.113 1 92.44 80 ILE A N 1
ATOM 639 C CA . ILE A 1 80 ? -15.023 -11.289 -0.66 1 92.44 80 ILE A CA 1
ATOM 640 C C . ILE A 1 80 ? -13.578 -11.305 -0.164 1 92.44 80 ILE A C 1
ATOM 642 O O . ILE A 1 80 ? -12.82 -12.219 -0.488 1 92.44 80 ILE A O 1
ATOM 646 N N . GLN A 1 81 ? -13.227 -10.281 0.611 1 93.12 81 GLN A N 1
ATOM 647 C CA . GLN A 1 81 ? -11.898 -10.25 1.206 1 93.12 81 GLN A CA 1
ATOM 648 C C . GLN A 1 81 ? -11.859 -11.047 2.506 1 93.12 81 GLN A C 1
ATOM 650 O O . GLN A 1 81 ? -12.141 -10.516 3.578 1 93.12 81 GLN A O 1
ATOM 655 N N . ASP A 1 82 ? -11.438 -12.289 2.393 1 94.94 82 ASP A N 1
ATOM 656 C CA . ASP A 1 82 ? -11.367 -13.188 3.539 1 94.94 82 ASP A CA 1
ATOM 657 C C . ASP A 1 82 ? -10.484 -14.398 3.234 1 94.94 82 ASP A C 1
ATOM 659 O O . ASP A 1 82 ? -10.172 -14.664 2.072 1 94.94 82 ASP A O 1
ATOM 663 N N . ALA A 1 83 ? -10.031 -15 4.285 1 96.31 83 ALA A N 1
ATOM 664 C CA . ALA A 1 83 ? -9.281 -16.25 4.137 1 96.31 83 ALA A CA 1
ATOM 665 C C . ALA A 1 83 ? -10.195 -17.453 4.305 1 96.31 83 ALA A C 1
ATOM 667 O O . ALA A 1 83 ? -10.969 -17.531 5.266 1 96.31 83 ALA A O 1
ATOM 668 N N . VAL A 1 84 ? -10.148 -18.359 3.365 1 97.94 84 VAL A N 1
ATOM 669 C CA . VAL A 1 84 ? -10.891 -19.609 3.537 1 97.94 84 VAL A CA 1
ATOM 670 C C . VAL A 1 84 ? -10.164 -20.5 4.539 1 97.94 84 VAL A C 1
ATOM 672 O O . VAL A 1 84 ? -8.969 -20.75 4.402 1 97.94 84 VAL A O 1
ATOM 675 N N . SER A 1 85 ? -10.914 -20.953 5.523 1 97 85 SER A N 1
ATOM 676 C CA . SER A 1 85 ? -10.289 -21.719 6.598 1 97 85 SER A CA 1
ATOM 677 C C . SER A 1 85 ? -10.562 -23.203 6.449 1 97 85 SER A C 1
ATOM 679 O O . SER A 1 85 ? -9.797 -24.031 6.949 1 97 85 SER A O 1
ATOM 681 N N . ALA A 1 86 ? -11.672 -23.547 5.781 1 97.38 86 ALA A N 1
ATOM 682 C CA . ALA A 1 86 ? -12.016 -24.953 5.617 1 97.38 86 ALA A CA 1
ATOM 683 C C . ALA A 1 86 ? -12.898 -25.156 4.391 1 97.38 86 ALA A C 1
ATOM 685 O O . ALA A 1 86 ? -13.695 -24.281 4.035 1 97.38 86 ALA A O 1
ATOM 686 N N . ILE A 1 87 ? -12.766 -26.328 3.832 1 98.06 87 ILE A N 1
ATOM 687 C CA . ILE A 1 87 ? -13.586 -26.75 2.697 1 98.06 87 ILE A CA 1
ATOM 688 C C . ILE A 1 87 ? -14.148 -28.141 2.949 1 98.06 87 ILE A C 1
ATOM 690 O O . ILE A 1 87 ? -13.406 -29.062 3.279 1 98.06 87 ILE A O 1
ATOM 694 N N . ASP A 1 88 ? -15.422 -28.297 2.854 1 97.88 88 ASP A N 1
ATOM 695 C CA . ASP A 1 88 ? -16.094 -29.609 2.906 1 97.88 88 ASP A CA 1
ATOM 696 C C . ASP A 1 88 ? -16.516 -30.062 1.513 1 97.88 88 ASP A C 1
ATOM 698 O O . ASP A 1 88 ? -17.531 -29.609 0.989 1 97.88 88 ASP A O 1
ATOM 702 N N . LEU A 1 89 ? -15.797 -30.969 0.975 1 97.88 89 LEU A N 1
ATOM 703 C CA . LEU A 1 89 ? -16.031 -31.422 -0.396 1 97.88 89 LEU A CA 1
ATOM 704 C C . LEU A 1 89 ? -17.328 -32.219 -0.5 1 97.88 89 LEU A C 1
ATOM 706 O O . LEU A 1 89 ? -18 -32.188 -1.53 1 97.88 89 LEU A O 1
ATOM 710 N N . VAL A 1 90 ? -17.688 -32.906 0.493 1 96.75 90 VAL A N 1
ATOM 711 C CA . VAL A 1 90 ? -18.859 -33.781 0.483 1 96.75 90 VAL A CA 1
ATOM 712 C C . VAL A 1 90 ? -20.125 -32.906 0.562 1 96.75 90 VAL A C 1
ATOM 714 O O . VAL A 1 90 ? -21.031 -33.062 -0.255 1 96.75 90 VAL A O 1
ATOM 717 N N . GLU A 1 91 ? -20.094 -31.953 1.504 1 96.88 91 GLU A N 1
ATOM 718 C CA . GLU A 1 91 ? -21.25 -31.078 1.689 1 96.88 91 GLU A CA 1
ATOM 719 C C . GLU A 1 91 ? -21.234 -29.922 0.694 1 96.88 91 GLU A C 1
ATOM 721 O O . GLU A 1 91 ? -22.203 -29.172 0.604 1 96.88 91 GLU A O 1
ATOM 726 N N . ARG A 1 92 ? -20.141 -29.766 -0.077 1 97.88 92 ARG A N 1
ATOM 727 C CA . A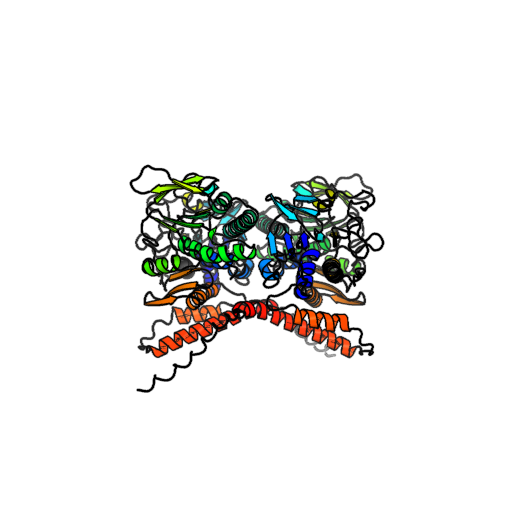RG A 1 92 ? -19.953 -28.719 -1.061 1 97.88 92 ARG A CA 1
ATOM 728 C C . ARG A 1 92 ? -20.141 -27.344 -0.425 1 97.88 92 ARG A C 1
ATOM 730 O O . ARG A 1 92 ? -20.906 -26.516 -0.926 1 97.88 92 ARG A O 1
ATOM 737 N N . SER A 1 93 ? -19.328 -27.156 0.63 1 97.5 93 SER A N 1
ATOM 738 C CA . SER A 1 93 ? -19.375 -25.891 1.363 1 97.5 93 SER A CA 1
ATOM 739 C C . SER A 1 93 ? -17.984 -25.484 1.848 1 97.5 93 SER A C 1
ATOM 741 O O . SER A 1 93 ? -17.078 -26.312 1.896 1 97.5 93 SER A O 1
ATOM 743 N N . LEU A 1 94 ? -17.797 -24.203 2.074 1 97.75 94 LEU A N 1
ATOM 744 C CA . LEU A 1 94 ? -16.547 -23.703 2.648 1 97.75 94 LEU A CA 1
ATOM 745 C C . LEU A 1 94 ? -16.812 -22.656 3.713 1 97.75 94 LEU A C 1
ATOM 747 O O . LEU A 1 94 ? -17.891 -22.047 3.736 1 97.75 94 LEU A O 1
ATOM 751 N N . THR A 1 95 ? -15.891 -22.516 4.625 1 97 95 THR A N 1
ATOM 752 C CA . THR A 1 95 ? -15.953 -21.516 5.691 1 97 95 THR A CA 1
ATOM 753 C C . THR A 1 95 ? -14.727 -20.609 5.664 1 97 95 THR A C 1
ATOM 755 O O . THR A 1 95 ? -13.641 -21.031 5.266 1 97 95 THR A O 1
ATOM 758 N N . THR A 1 96 ? -14.945 -19.375 6.027 1 96.12 96 THR A N 1
ATOM 759 C CA . THR A 1 96 ? -13.852 -18.406 6.035 1 96.12 96 THR A CA 1
ATOM 760 C C . THR A 1 96 ? -13.422 -18.094 7.465 1 96.12 96 THR A C 1
ATOM 762 O O . THR A 1 96 ? -14.078 -18.5 8.422 1 96.12 96 THR A O 1
ATOM 765 N N . ALA A 1 97 ? -12.281 -17.422 7.621 1 94 97 ALA A N 1
ATOM 766 C CA . ALA A 1 97 ? -11.711 -17.062 8.914 1 94 97 ALA A CA 1
ATOM 767 C C . ALA A 1 97 ? -12.664 -16.156 9.688 1 94 97 ALA A C 1
ATOM 769 O O . ALA A 1 97 ? -12.703 -16.188 10.922 1 94 97 ALA A O 1
ATOM 770 N N . GLN A 1 98 ? -13.469 -15.398 8.984 1 88.69 98 GLN A N 1
ATOM 771 C CA . GLN A 1 98 ? -14.391 -14.477 9.633 1 88.69 98 GLN A CA 1
ATOM 772 C C . GLN A 1 98 ? -15.711 -15.156 9.969 1 88.69 98 GLN A C 1
ATOM 774 O O . GLN A 1 98 ? -16.656 -14.508 10.414 1 88.69 98 GLN A O 1
ATOM 779 N N . GLY A 1 99 ? -15.805 -16.422 9.641 1 90.06 99 GLY A N 1
ATOM 780 C CA . GLY A 1 99 ? -16.969 -17.203 10.047 1 90.06 99 GLY A CA 1
ATOM 781 C C . GLY A 1 99 ? -18.062 -17.234 8.992 1 90.06 99 GLY A C 1
ATOM 782 O O . GLY A 1 99 ? -19.188 -17.641 9.281 1 90.06 99 GLY A O 1
ATOM 783 N N . LEU A 1 100 ? -17.75 -16.828 7.824 1 91.19 100 LEU A N 1
ATOM 784 C CA . LEU A 1 100 ? -18.703 -16.922 6.734 1 91.19 100 LEU A CA 1
ATOM 785 C C . LEU A 1 100 ? -18.734 -18.328 6.148 1 91.19 100 LEU A C 1
ATOM 787 O O . LEU A 1 100 ? -17.719 -19.031 6.145 1 91.19 100 LEU A O 1
ATOM 791 N N . THR A 1 101 ? -19.906 -18.734 5.699 1 94.19 101 THR A N 1
ATOM 792 C CA . THR A 1 101 ? -20.078 -20.031 5.051 1 94.19 101 THR A CA 1
ATOM 793 C C . THR A 1 101 ? -20.703 -19.875 3.668 1 94.19 101 THR A C 1
ATOM 795 O O . THR A 1 101 ? -21.641 -19.078 3.492 1 94.19 101 THR A O 1
ATOM 798 N N . PHE A 1 102 ? -20.203 -20.594 2.734 1 95 102 PHE A N 1
ATOM 799 C CA . PHE A 1 102 ? -20.703 -20.562 1.366 1 95 102 PHE A CA 1
ATOM 800 C C . PHE A 1 102 ? -20.938 -21.969 0.836 1 95 102 PHE A C 1
ATOM 802 O O . PHE A 1 102 ? -20.047 -22.812 0.888 1 95 102 PHE A O 1
ATOM 809 N N . ASP A 1 103 ? -22.156 -22.219 0.388 1 96.38 103 ASP A N 1
ATOM 810 C CA . ASP A 1 103 ? -22.391 -23.391 -0.459 1 96.38 103 ASP A CA 1
ATOM 811 C C . ASP A 1 103 ? -22 -23.094 -1.907 1 96.38 103 ASP A C 1
ATOM 813 O O . ASP A 1 103 ? -22 -21.953 -2.342 1 96.38 103 ASP A O 1
ATOM 817 N N . TYR A 1 104 ? -21.609 -24.109 -2.584 1 97.69 104 TYR A N 1
ATOM 818 C CA . TYR A 1 104 ? -21.234 -23.875 -3.971 1 97.69 104 TYR A CA 1
ATOM 819 C C . TYR A 1 104 ? -21.828 -24.938 -4.895 1 97.69 104 TYR A C 1
ATOM 821 O O . TYR A 1 104 ? -21.984 -26.094 -4.496 1 97.69 104 TYR A O 1
ATOM 829 N N . GLY A 1 105 ? -22.188 -24.453 -6.102 1 97.88 105 GLY A N 1
ATOM 830 C CA . GLY A 1 105 ? -22.406 -25.391 -7.191 1 97.88 105 GLY A CA 1
ATOM 831 C C . GLY A 1 105 ? -21.125 -25.938 -7.797 1 97.88 105 GLY A C 1
ATOM 832 O O . GLY A 1 105 ? -21.016 -27.141 -8.062 1 97.88 105 GLY A O 1
ATOM 833 N N . HIS A 1 106 ? -20.219 -25.062 -7.996 1 98.56 106 HIS A N 1
ATOM 834 C CA . HIS A 1 106 ? -18.875 -25.391 -8.422 1 98.56 106 HIS A CA 1
ATOM 835 C C . HIS A 1 106 ? -17.828 -24.641 -7.586 1 98.56 106 HIS A C 1
ATOM 837 O O . HIS A 1 106 ? -18.125 -23.562 -7.059 1 98.56 106 HIS A O 1
ATOM 843 N N . LEU A 1 107 ? -16.672 -25.266 -7.461 1 98.69 107 LEU A N 1
ATOM 844 C CA . LEU A 1 107 ? -15.555 -24.688 -6.719 1 98.69 107 LEU A CA 1
ATOM 845 C C . LEU A 1 107 ? -14.289 -24.656 -7.578 1 98.69 107 LEU A C 1
ATOM 847 O O . LEU A 1 107 ? -13.984 -25.625 -8.273 1 98.69 107 LEU A O 1
ATOM 851 N N . VAL A 1 108 ? -13.641 -23.5 -7.625 1 98.88 108 VAL A N 1
ATOM 852 C CA . VAL A 1 108 ? -12.352 -23.359 -8.297 1 98.88 108 VAL A CA 1
ATOM 853 C C . VAL A 1 108 ? -11.266 -23.047 -7.27 1 98.88 108 VAL A C 1
ATOM 855 O O . VAL A 1 108 ? -11.359 -22.062 -6.539 1 98.88 108 VAL A O 1
ATOM 858 N N . LEU A 1 109 ? -10.281 -23.906 -7.211 1 98.69 109 LEU A N 1
ATOM 859 C CA . LEU A 1 109 ? -9.133 -23.688 -6.336 1 98.69 109 LEU A CA 1
ATOM 860 C C . LEU A 1 109 ? -7.969 -23.094 -7.109 1 98.69 109 LEU A C 1
ATOM 862 O O . LEU A 1 109 ? -7.383 -23.75 -7.969 1 98.69 109 LEU A O 1
ATOM 866 N N . GLY A 1 110 ? -7.676 -21.828 -6.887 1 98.25 110 GLY A N 1
ATOM 867 C CA . GLY A 1 110 ? -6.52 -21.109 -7.406 1 98.25 110 GLY A CA 1
ATOM 868 C C . GLY A 1 110 ? -5.613 -20.562 -6.316 1 98.25 110 GLY A C 1
ATOM 869 O O . GLY A 1 110 ? -5.254 -19.391 -6.328 1 98.25 110 GLY A O 1
ATOM 870 N N . LEU A 1 111 ? -5.172 -21.391 -5.445 1 97.44 111 LEU A N 1
ATOM 871 C CA . LEU A 1 111 ? -4.527 -21.016 -4.191 1 97.44 111 LEU A CA 1
ATOM 872 C C . LEU A 1 111 ? -3.051 -20.703 -4.41 1 97.44 111 LEU A C 1
ATOM 874 O O . LEU A 1 111 ? -2.404 -20.094 -3.557 1 97.44 111 LEU A O 1
ATOM 878 N N . GLY A 1 112 ? -2.512 -21.094 -5.523 1 95.38 112 GLY A N 1
ATOM 879 C CA . GLY A 1 112 ? -1.091 -20.906 -5.762 1 95.38 112 GLY A CA 1
ATOM 880 C C . GLY A 1 112 ? -0.214 -21.625 -4.754 1 95.38 112 GLY A C 1
ATOM 881 O O . GLY A 1 112 ? -0.642 -22.594 -4.133 1 95.38 112 GLY A O 1
ATOM 882 N N . ALA A 1 113 ? 1.012 -21.234 -4.738 1 94 113 ALA A N 1
ATOM 883 C CA . ALA A 1 113 ? 2 -21.781 -3.812 1 94 113 ALA A CA 1
ATOM 884 C C . ALA A 1 113 ? 2.463 -20.719 -2.818 1 94 113 ALA A C 1
ATOM 886 O O . ALA A 1 113 ? 2.205 -19.531 -3.006 1 94 113 ALA A O 1
ATOM 887 N N . THR A 1 114 ? 3.006 -21.125 -1.71 1 93.25 114 THR A N 1
ATOM 888 C CA . THR A 1 114 ? 3.613 -20.234 -0.725 1 93.25 114 THR A CA 1
ATOM 889 C C . THR A 1 114 ? 5.129 -20.406 -0.71 1 93.25 114 THR A C 1
ATOM 891 O O . THR A 1 114 ? 5.672 -21.266 -1.392 1 93.25 114 THR A O 1
ATOM 894 N N . GLN A 1 115 ? 5.785 -19.5 0.017 1 93.69 115 GLN A N 1
ATOM 895 C CA . GLN A 1 115 ? 7.238 -19.578 0.116 1 93.69 115 GLN A CA 1
ATOM 896 C C . GLN A 1 115 ? 7.668 -20.828 0.873 1 93.69 115 GLN A C 1
ATOM 898 O O . GLN A 1 115 ? 7.145 -21.125 1.949 1 93.69 115 GLN A O 1
ATOM 903 N N . GLY A 1 116 ? 8.57 -21.609 0.251 1 94.12 116 GLY A N 1
ATOM 904 C CA . GLY A 1 116 ? 9.219 -22.719 0.914 1 94.12 116 GLY A CA 1
ATOM 905 C C . GLY A 1 116 ? 10.648 -22.422 1.319 1 94.12 116 GLY A C 1
ATOM 906 O O . GLY A 1 116 ? 11.289 -21.531 0.761 1 94.12 116 GLY A O 1
ATOM 907 N N . TYR A 1 117 ? 11.133 -23.219 2.32 1 95.38 117 TYR A N 1
ATOM 908 C CA . TYR A 1 117 ? 12.484 -22.969 2.822 1 95.38 117 TYR A CA 1
ATOM 909 C C . TYR A 1 117 ? 13.266 -24.266 2.951 1 95.38 117 TYR A C 1
ATOM 911 O O . TYR A 1 117 ? 14.336 -24.297 3.561 1 95.38 117 TYR A O 1
ATOM 919 N N . PHE A 1 118 ? 12.703 -25.359 2.449 1 92.88 118 PHE A N 1
ATOM 920 C CA . PHE A 1 118 ? 13.32 -26.688 2.428 1 92.88 118 PHE A CA 1
ATOM 921 C C . PHE A 1 118 ? 13.719 -27.125 3.832 1 92.88 118 PHE A C 1
ATOM 923 O O . PHE A 1 118 ? 14.742 -27.781 4.016 1 92.88 118 PHE A O 1
ATOM 930 N N . GLY A 1 119 ? 13.062 -26.578 4.828 1 93.31 119 GLY A N 1
ATOM 931 C CA . GLY A 1 119 ? 13.336 -26.969 6.207 1 93.31 119 GLY A CA 1
ATOM 932 C C . GLY A 1 119 ? 14.625 -26.375 6.742 1 93.31 119 GLY A C 1
ATOM 933 O O . GLY A 1 119 ? 15.125 -26.812 7.781 1 93.31 119 GLY A O 1
ATOM 934 N N . THR A 1 120 ? 15.266 -25.453 6.055 1 96.44 120 THR A N 1
ATOM 935 C CA . THR A 1 120 ? 16.5 -24.828 6.488 1 96.44 120 THR A CA 1
ATOM 936 C C . THR A 1 120 ? 16.297 -24.016 7.766 1 96.44 120 THR A C 1
ATOM 938 O O . THR A 1 120 ? 15.508 -23.078 7.781 1 96.44 120 THR A O 1
ATOM 941 N N . PRO A 1 121 ? 17.047 -24.344 8.828 1 97.69 121 PRO A N 1
ATOM 942 C CA . PRO A 1 121 ? 16.844 -23.656 10.102 1 97.69 121 PRO A CA 1
ATOM 943 C C . PRO A 1 121 ? 17.047 -22.141 9.984 1 97.69 121 PRO A C 1
ATOM 945 O O . PRO A 1 121 ? 18.047 -21.703 9.406 1 97.69 121 PRO A O 1
ATOM 948 N N . GLY A 1 122 ? 16.078 -21.406 10.445 1 98.19 122 GLY A N 1
ATOM 949 C CA . GLY A 1 122 ? 16.203 -19.969 10.547 1 98.19 122 GLY A CA 1
ATOM 950 C C . GLY A 1 122 ? 15.828 -19.25 9.266 1 98.19 122 GLY A C 1
ATOM 951 O O . GLY A 1 122 ? 15.656 -18.016 9.266 1 98.19 122 GLY A O 1
ATOM 952 N N . ALA A 1 123 ? 15.703 -19.953 8.141 1 97.88 123 ALA A N 1
ATOM 953 C CA . ALA A 1 123 ? 15.461 -19.312 6.848 1 97.88 123 ALA A CA 1
ATOM 954 C C . ALA A 1 123 ? 14.148 -18.531 6.863 1 97.88 123 ALA A C 1
ATOM 956 O O . ALA A 1 123 ? 14.117 -17.359 6.449 1 97.88 123 ALA A O 1
ATOM 957 N N . ALA A 1 124 ? 13.125 -19.078 7.43 1 96.56 124 ALA A N 1
ATOM 958 C CA . ALA A 1 124 ? 11.812 -18.438 7.473 1 96.56 124 ALA A CA 1
ATOM 959 C C . ALA A 1 124 ? 11.828 -17.234 8.398 1 96.56 124 ALA A C 1
ATOM 961 O O . ALA A 1 124 ? 11.086 -16.266 8.18 1 96.56 124 ALA A O 1
ATOM 962 N N . ASP A 1 125 ? 12.68 -17.219 9.375 1 97.19 125 ASP A N 1
ATOM 963 C CA . ASP A 1 125 ? 12.703 -16.188 10.406 1 97.19 125 ASP A CA 1
ATOM 964 C C . ASP A 1 125 ? 13.578 -15.016 9.992 1 97.19 125 ASP A C 1
ATOM 966 O O . ASP A 1 125 ? 13.266 -13.859 10.297 1 97.19 125 ASP A O 1
ATOM 970 N N . TYR A 1 126 ? 14.633 -15.336 9.242 1 98 126 TYR A N 1
ATOM 971 C CA . TYR A 1 126 ? 15.656 -14.305 9.148 1 98 126 TYR A CA 1
ATOM 972 C C . TYR A 1 126 ? 15.914 -13.914 7.695 1 98 126 TYR A C 1
ATOM 974 O O . TYR A 1 126 ? 16.5 -12.867 7.418 1 98 126 TYR A O 1
ATOM 982 N N . ALA A 1 127 ? 15.547 -14.711 6.727 1 98.5 127 ALA A N 1
ATOM 983 C CA . ALA A 1 127 ? 15.734 -14.359 5.32 1 98.5 127 ALA A CA 1
ATOM 984 C C . ALA A 1 127 ? 14.555 -13.539 4.797 1 98.5 127 ALA A C 1
ATOM 986 O O . ALA A 1 127 ? 13.438 -13.656 5.305 1 98.5 127 ALA A O 1
ATOM 987 N N . PHE A 1 128 ? 14.812 -12.734 3.848 1 98.31 128 PHE A N 1
ATOM 988 C CA . PHE A 1 128 ? 13.75 -11.992 3.164 1 98.31 128 PHE A CA 1
ATOM 989 C C . PHE A 1 128 ? 13.18 -12.82 2.016 1 98.31 128 PHE A C 1
ATOM 991 O O . PHE A 1 128 ? 13.922 -13.32 1.172 1 98.31 128 PHE A O 1
ATOM 998 N N . ALA A 1 129 ? 11.883 -12.984 1.994 1 97.5 129 ALA A N 1
ATOM 999 C CA . ALA A 1 129 ? 11.188 -13.562 0.849 1 97.5 129 ALA A CA 1
ATOM 1000 C C . ALA A 1 129 ? 10.82 -12.492 -0.173 1 97.5 129 ALA A C 1
ATOM 1002 O O . ALA A 1 129 ? 10.977 -11.297 0.092 1 97.5 129 ALA A O 1
ATOM 1003 N N . PHE A 1 130 ? 10.414 -12.891 -1.379 1 96.62 130 PHE A N 1
ATOM 1004 C CA . PHE A 1 130 ? 10.102 -11.953 -2.449 1 96.62 130 PHE A CA 1
ATOM 1005 C C . PHE A 1 130 ? 8.945 -12.461 -3.299 1 96.62 130 PHE A C 1
ATOM 1007 O O . PHE A 1 130 ? 9.109 -12.711 -4.496 1 96.62 130 PHE A O 1
ATOM 1014 N N . ARG A 1 131 ? 7.746 -12.516 -2.709 1 94 131 ARG A N 1
ATOM 1015 C CA . ARG A 1 131 ? 6.641 -13.133 -3.439 1 94 131 ARG A CA 1
ATOM 1016 C C . ARG A 1 131 ? 5.406 -12.234 -3.418 1 94 131 ARG A C 1
ATOM 1018 O O . ARG A 1 131 ? 4.473 -12.438 -4.191 1 94 131 ARG A O 1
ATOM 1025 N N . ASP A 1 132 ? 5.406 -11.312 -2.52 1 93.25 132 ASP A N 1
ATOM 1026 C CA . ASP A 1 132 ? 4.23 -10.453 -2.438 1 93.25 132 ASP A CA 1
ATOM 1027 C C . ASP A 1 132 ? 4.621 -9.016 -2.1 1 93.25 132 ASP A C 1
ATOM 1029 O O . ASP A 1 132 ? 5.809 -8.695 -2.035 1 93.25 132 ASP A O 1
ATOM 1033 N N . ARG A 1 133 ? 3.619 -8.195 -1.987 1 91.62 133 ARG A N 1
ATOM 1034 C CA . ARG A 1 133 ? 3.824 -6.766 -1.757 1 91.62 133 ARG A CA 1
ATOM 1035 C C . ARG A 1 133 ? 4.602 -6.527 -0.467 1 91.62 133 ARG A C 1
ATOM 1037 O O . ARG A 1 133 ? 5.566 -5.762 -0.452 1 91.62 133 ARG A O 1
ATOM 1044 N N . ASP A 1 134 ? 4.176 -7.16 0.573 1 92.19 134 ASP A N 1
ATOM 1045 C CA . ASP A 1 134 ? 4.816 -6.949 1.869 1 92.19 134 ASP A CA 1
ATOM 1046 C C . ASP A 1 134 ? 6.285 -7.359 1.83 1 92.19 134 ASP A C 1
ATOM 1048 O O . ASP A 1 134 ? 7.137 -6.691 2.42 1 92.19 134 ASP A O 1
ATOM 1052 N N . HIS A 1 135 ? 6.566 -8.414 1.135 1 95.88 135 HIS A N 1
ATOM 1053 C CA . HIS A 1 135 ? 7.945 -8.867 0.982 1 95.88 135 HIS A CA 1
ATOM 1054 C C . HIS A 1 135 ? 8.797 -7.809 0.302 1 95.88 135 HIS A C 1
ATOM 1056 O O . HIS A 1 135 ? 9.891 -7.484 0.779 1 95.88 135 HIS A O 1
ATOM 1062 N N . VAL A 1 136 ? 8.289 -7.281 -0.753 1 95.94 136 VAL A N 1
ATOM 1063 C CA . VAL A 1 136 ? 9.055 -6.34 -1.56 1 95.94 136 VAL A CA 1
ATOM 1064 C C . VAL A 1 136 ? 9.289 -5.051 -0.769 1 95.94 136 VAL A C 1
ATOM 1066 O O . VAL A 1 136 ? 10.406 -4.527 -0.739 1 95.94 136 VAL A O 1
ATOM 1069 N N . VAL A 1 137 ? 8.266 -4.559 -0.133 1 90.81 137 VAL A N 1
ATOM 1070 C CA . VAL A 1 137 ? 8.336 -3.309 0.615 1 90.81 137 VAL A CA 1
ATOM 1071 C C . VAL A 1 137 ? 9.305 -3.463 1.788 1 90.81 137 VAL A C 1
ATOM 1073 O O . VAL A 1 137 ? 10.148 -2.594 2.025 1 90.81 137 VAL A O 1
ATOM 1076 N N . LYS A 1 138 ? 9.211 -4.551 2.467 1 94.38 138 LYS A N 1
ATOM 1077 C CA . LYS A 1 138 ? 10.102 -4.824 3.596 1 94.38 138 LYS A CA 1
ATOM 1078 C C . LYS A 1 138 ? 11.555 -4.922 3.141 1 94.38 138 LYS A C 1
ATOM 1080 O O . LYS A 1 138 ? 12.453 -4.398 3.799 1 94.38 138 LYS A O 1
ATOM 1085 N N . LEU A 1 139 ? 11.758 -5.578 2.064 1 97.19 139 LEU A N 1
ATOM 1086 C CA . LEU A 1 139 ? 13.109 -5.723 1.538 1 97.19 139 LEU A CA 1
ATOM 1087 C C . LEU A 1 139 ? 13.672 -4.371 1.118 1 97.19 139 LEU A C 1
ATOM 1089 O O . LEU A 1 139 ? 14.82 -4.043 1.445 1 97.19 139 LEU A O 1
ATOM 1093 N N . GLU A 1 140 ? 12.898 -3.656 0.38 1 94.25 140 GLU A N 1
ATOM 1094 C CA . GLU A 1 140 ? 13.336 -2.336 -0.067 1 94.25 140 GLU A CA 1
ATOM 1095 C C . GLU A 1 140 ? 13.734 -1.457 1.114 1 94.25 140 GLU A C 1
ATOM 1097 O O . GLU A 1 140 ? 14.789 -0.829 1.098 1 94.25 140 GLU A O 1
ATOM 1102 N N . GLN A 1 141 ? 12.875 -1.405 2.105 1 91.38 141 GLN A N 1
ATOM 1103 C CA . GLN A 1 141 ? 13.141 -0.616 3.303 1 91.38 141 GLN A CA 1
ATOM 1104 C C . GLN A 1 141 ? 14.43 -1.071 3.984 1 91.38 141 GLN A C 1
ATOM 1106 O O . GLN A 1 141 ? 15.258 -0.245 4.375 1 91.38 141 GLN A O 1
ATOM 1111 N N . HIS A 1 142 ? 14.562 -2.314 4.082 1 95.38 142 HIS A N 1
ATOM 1112 C CA . HIS A 1 142 ? 15.75 -2.889 4.703 1 95.38 142 HIS A CA 1
ATOM 1113 C C . HIS A 1 142 ? 17.016 -2.49 3.949 1 95.38 142 HIS A C 1
ATOM 1115 O O . HIS A 1 142 ? 17.984 -2.045 4.559 1 95.38 142 HIS A O 1
ATOM 1121 N N . LEU A 1 143 ? 17 -2.623 2.684 1 96.38 143 LEU A N 1
ATOM 1122 C CA . LEU A 1 143 ? 18.172 -2.311 1.858 1 96.38 143 LEU A CA 1
ATOM 1123 C C . LEU A 1 143 ? 18.531 -0.833 1.971 1 96.38 143 LEU A C 1
ATOM 1125 O O . LEU A 1 143 ? 19.703 -0.489 2.127 1 96.38 143 LEU A O 1
ATOM 1129 N N . ARG A 1 144 ? 17.594 -0.006 1.916 1 92.19 144 ARG A N 1
ATOM 1130 C CA . ARG A 1 144 ? 17.828 1.427 2.047 1 92.19 144 ARG A CA 1
ATOM 1131 C C . ARG A 1 144 ? 18.438 1.757 3.402 1 92.19 144 ARG A C 1
ATOM 1133 O O . ARG A 1 144 ? 19.375 2.557 3.488 1 92.19 144 ARG A O 1
ATOM 1140 N N . GLN A 1 145 ? 17.906 1.158 4.387 1 92.69 145 GLN A N 1
ATOM 1141 C CA . GLN A 1 145 ? 18.422 1.38 5.734 1 92.69 145 GLN A CA 1
ATOM 1142 C C . GLN A 1 145 ? 19.875 0.925 5.852 1 92.69 145 GLN A C 1
ATOM 1144 O O . GLN A 1 145 ? 20.688 1.601 6.48 1 92.69 145 GLN A O 1
ATOM 1149 N N . ARG A 1 146 ? 20.156 -0.189 5.285 1 95.44 146 ARG A N 1
ATOM 1150 C CA . ARG A 1 146 ? 21.516 -0.697 5.316 1 95.44 146 ARG A CA 1
ATOM 1151 C C . ARG A 1 146 ? 22.469 0.256 4.605 1 95.44 146 ARG A C 1
ATOM 1153 O O . ARG A 1 146 ? 23.578 0.513 5.09 1 95.44 146 ARG A O 1
ATOM 1160 N N . LEU A 1 147 ? 22.047 0.744 3.494 1 94.62 147 LEU A N 1
ATOM 1161 C CA . LEU A 1 147 ? 22.875 1.685 2.74 1 94.62 147 LEU A CA 1
ATOM 1162 C C . LEU A 1 147 ? 23.109 2.963 3.537 1 94.62 147 LEU A C 1
ATOM 1164 O O . LEU A 1 147 ? 24.234 3.467 3.594 1 94.62 147 LEU A O 1
ATOM 1168 N N . GLN A 1 148 ? 22.078 3.451 4.125 1 90.31 148 GLN A N 1
ATOM 1169 C CA . GLN A 1 148 ? 22.188 4.672 4.918 1 90.31 148 GLN A CA 1
ATOM 1170 C C . GLN A 1 148 ? 23.109 4.477 6.113 1 90.31 148 GLN A C 1
ATOM 1172 O O . GLN A 1 148 ? 23.984 5.305 6.367 1 90.31 148 GLN A O 1
ATOM 1177 N N . LYS A 1 149 ? 22.953 3.387 6.766 1 93.25 149 LYS A N 1
ATOM 1178 C CA . LYS A 1 149 ? 23.812 3.086 7.906 1 93.25 149 LYS A CA 1
ATOM 1179 C C . LYS A 1 149 ? 25.281 2.957 7.477 1 93.25 149 LYS A C 1
ATOM 1181 O O . LYS A 1 149 ? 26.172 3.498 8.133 1 93.25 149 LYS A O 1
ATOM 1186 N N . ALA A 1 150 ? 25.453 2.295 6.43 1 95.06 150 ALA A N 1
ATOM 1187 C CA . ALA A 1 150 ? 26.812 2.084 5.93 1 95.06 150 ALA A CA 1
ATOM 1188 C C . ALA A 1 150 ? 27.484 3.412 5.578 1 95.06 150 ALA A C 1
ATOM 1190 O O . ALA A 1 150 ? 28.688 3.568 5.746 1 95.06 150 ALA A O 1
ATOM 1191 N N . SER A 1 151 ? 26.672 4.324 5.113 1 89.5 151 SER A N 1
ATOM 1192 C CA . SER A 1 151 ? 27.203 5.617 4.691 1 89.5 151 SER A CA 1
ATOM 1193 C C . SER A 1 151 ? 27.781 6.391 5.871 1 89.5 151 SER A C 1
ATOM 1195 O O . SER A 1 151 ? 28.547 7.34 5.688 1 89.5 151 SER A O 1
ATOM 1197 N N . GLN A 1 152 ? 27.469 6.012 7.09 1 89.62 152 GLN A N 1
ATOM 1198 C CA . GLN A 1 152 ? 27.922 6.73 8.273 1 89.62 152 GLN A CA 1
ATOM 1199 C C . GLN A 1 152 ? 28.953 5.91 9.055 1 89.62 152 GLN A C 1
ATOM 1201 O O . GLN A 1 152 ? 29.406 6.328 10.117 1 89.62 152 GLN A O 1
ATOM 1206 N N . ILE A 1 153 ? 29.281 4.734 8.578 1 92.44 153 ILE A N 1
ATOM 1207 C CA . ILE A 1 153 ? 30.219 3.857 9.258 1 92.44 153 ILE A CA 1
ATOM 1208 C C . ILE A 1 153 ? 31.609 4.023 8.648 1 92.44 153 ILE A C 1
ATOM 1210 O O . ILE A 1 153 ? 31.766 3.953 7.426 1 92.44 153 ILE A O 1
ATOM 1214 N N . HIS A 1 154 ? 32.562 4.246 9.523 1 91.44 154 HIS A N 1
ATOM 1215 C CA . HIS A 1 154 ? 33.906 4.484 9.055 1 91.44 154 HIS A CA 1
ATOM 1216 C C . HIS A 1 154 ? 34.688 3.176 8.883 1 91.44 154 HIS A C 1
ATOM 1218 O O . HIS A 1 154 ? 35.5 3.055 7.984 1 91.44 154 HIS A O 1
ATOM 1224 N 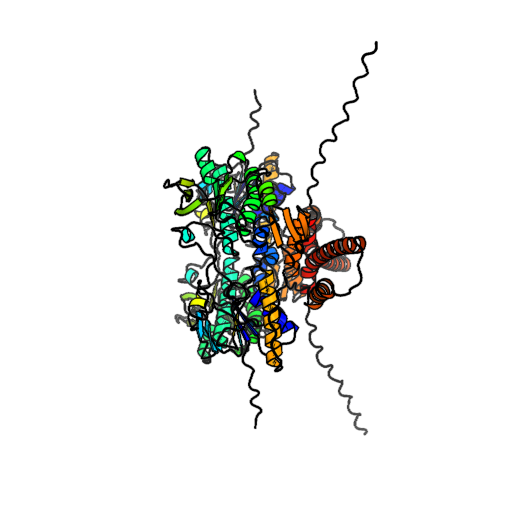N . ASP A 1 155 ? 34.344 2.168 9.688 1 94 155 ASP A N 1
ATOM 1225 C CA . ASP A 1 155 ? 35.062 0.892 9.625 1 94 155 ASP A CA 1
ATOM 1226 C C . ASP A 1 155 ? 34.719 0.129 8.352 1 94 155 ASP A C 1
ATOM 1228 O O . ASP A 1 155 ? 33.531 -0.212 8.125 1 94 155 ASP A O 1
ATOM 1232 N N . ARG A 1 156 ? 35.688 -0.178 7.594 1 92.44 156 ARG A N 1
ATOM 1233 C CA . ARG A 1 156 ? 35.5 -0.79 6.285 1 92.44 156 ARG A CA 1
ATOM 1234 C C . ARG A 1 156 ? 34.875 -2.174 6.418 1 92.44 156 ARG A C 1
ATOM 1236 O O . ARG A 1 156 ? 34 -2.539 5.633 1 92.44 156 ARG A O 1
ATOM 1243 N N . GLN A 1 157 ? 35.375 -2.941 7.32 1 92.62 157 GLN A N 1
ATOM 1244 C CA . GLN A 1 157 ? 34.844 -4.293 7.484 1 92.62 157 GLN A CA 1
ATOM 1245 C C . GLN A 1 157 ? 33.406 -4.277 7.926 1 92.62 157 GLN A C 1
ATOM 1247 O O . GLN A 1 157 ? 32.594 -5.059 7.426 1 92.62 157 GLN A O 1
ATOM 1252 N N . GLN A 1 158 ? 33.094 -3.369 8.812 1 93.25 158 GLN A N 1
ATOM 1253 C CA . GLN A 1 158 ? 31.719 -3.23 9.258 1 93.25 158 GLN A CA 1
ATOM 1254 C C . GLN A 1 158 ? 30.812 -2.809 8.109 1 93.25 158 GLN A C 1
ATOM 1256 O O . GLN A 1 158 ? 29.688 -3.316 7.973 1 93.25 158 GLN A O 1
ATOM 1261 N N . ARG A 1 159 ? 31.266 -1.925 7.254 1 95.12 159 ARG A N 1
ATOM 1262 C CA . ARG A 1 159 ? 30.516 -1.49 6.082 1 95.12 159 ARG A CA 1
ATOM 1263 C C . ARG A 1 159 ? 30.281 -2.648 5.117 1 95.12 159 ARG A C 1
ATOM 1265 O O . ARG A 1 159 ? 29.172 -2.844 4.629 1 95.12 159 ARG A O 1
ATOM 1272 N N . ARG A 1 160 ? 31.344 -3.422 4.93 1 93.44 160 ARG A N 1
ATOM 1273 C CA . ARG A 1 160 ? 31.25 -4.543 4 1 93.44 160 ARG A CA 1
ATOM 1274 C C . ARG A 1 160 ? 30.234 -5.578 4.488 1 93.44 160 ARG A C 1
ATOM 1276 O O . ARG A 1 160 ? 29.422 -6.082 3.709 1 93.44 160 ARG A O 1
ATOM 1283 N N . ASP A 1 161 ? 30.297 -5.852 5.77 1 94.19 161 ASP A N 1
ATOM 1284 C CA . ASP A 1 161 ? 29.344 -6.801 6.336 1 94.19 161 ASP A CA 1
ATOM 1285 C C . ASP A 1 161 ? 27.906 -6.309 6.172 1 94.19 161 ASP A C 1
ATOM 1287 O O . ASP A 1 161 ? 27.016 -7.086 5.816 1 94.19 161 ASP A O 1
ATOM 1291 N N . LEU A 1 162 ? 27.75 -5.059 6.371 1 95.12 162 LEU A N 1
ATOM 1292 C CA . LEU A 1 162 ? 26.438 -4.445 6.273 1 95.12 162 LEU A CA 1
ATOM 1293 C C . LEU A 1 162 ? 25.938 -4.438 4.828 1 95.12 162 LEU A C 1
ATOM 1295 O O . LEU A 1 162 ? 24.734 -4.527 4.578 1 95.12 162 LEU A O 1
ATOM 1299 N N . LEU A 1 163 ? 26.906 -4.371 3.906 1 97.62 163 LEU A N 1
ATOM 1300 C CA . LEU A 1 163 ? 26.578 -4.16 2.504 1 97.62 163 LEU A CA 1
ATOM 1301 C C . LEU A 1 163 ? 26.719 -5.449 1.707 1 97.62 163 LEU A C 1
ATOM 1303 O O . LEU A 1 163 ? 26.781 -5.422 0.476 1 97.62 163 LEU A O 1
ATOM 1307 N N . THR A 1 164 ? 26.812 -6.598 2.393 1 98.31 164 THR A N 1
ATOM 1308 C CA . THR A 1 164 ? 26.812 -7.906 1.751 1 98.31 164 THR A CA 1
ATOM 1309 C C . THR A 1 164 ? 25.406 -8.484 1.681 1 98.31 164 THR A C 1
ATOM 1311 O O . THR A 1 164 ? 24.672 -8.492 2.678 1 98.31 164 THR A O 1
ATOM 1314 N N . ILE A 1 165 ? 25.016 -8.898 0.51 1 98.62 165 ILE A N 1
ATOM 1315 C CA . ILE A 1 165 ? 23.719 -9.516 0.29 1 98.62 165 ILE A CA 1
ATOM 1316 C C . ILE A 1 165 ? 23.891 -10.883 -0.37 1 98.62 165 ILE A C 1
ATOM 1318 O O . ILE A 1 165 ? 24.578 -11 -1.387 1 98.62 165 ILE A O 1
ATOM 1322 N N . ALA A 1 166 ? 23.344 -11.891 0.2 1 98.75 166 ALA A N 1
ATOM 1323 C CA . ALA A 1 166 ? 23.312 -13.234 -0.374 1 98.75 166 ALA A CA 1
ATOM 1324 C C . ALA A 1 166 ? 21.906 -13.602 -0.833 1 98.75 166 ALA A C 1
ATOM 1326 O O . ALA A 1 166 ? 20.953 -13.516 -0.056 1 98.75 166 ALA A O 1
ATOM 1327 N N . VAL A 1 167 ? 21.766 -13.953 -2.074 1 98.69 167 VAL A N 1
ATOM 1328 C CA . VAL A 1 167 ? 20.5 -14.422 -2.637 1 98.69 167 VAL A CA 1
ATOM 1329 C C . VAL A 1 167 ? 20.547 -15.938 -2.809 1 98.69 167 VAL A C 1
ATOM 1331 O O . VAL A 1 167 ? 21.391 -16.453 -3.543 1 98.69 167 VAL A O 1
ATOM 1334 N N . VAL A 1 168 ? 19.625 -16.594 -2.146 1 98.62 168 VAL A N 1
ATOM 1335 C CA . VAL A 1 168 ? 19.609 -18.062 -2.156 1 98.62 168 VAL A CA 1
ATOM 1336 C C . VAL A 1 168 ? 18.672 -18.562 -3.248 1 98.62 168 VAL A C 1
ATOM 1338 O O . VAL A 1 168 ? 17.484 -18.219 -3.262 1 98.62 168 VAL A O 1
ATOM 1341 N N . GLY A 1 169 ? 19.203 -19.406 -4.156 1 97.31 169 GLY A N 1
ATOM 1342 C CA . GLY A 1 169 ? 18.469 -19.953 -5.281 1 97.31 169 GLY A CA 1
ATOM 1343 C C . GLY A 1 169 ? 18.844 -19.344 -6.613 1 97.31 169 GLY A C 1
ATOM 1344 O O . GLY A 1 169 ? 18.688 -18.141 -6.816 1 97.31 169 GLY A O 1
ATOM 1345 N N . ALA A 1 170 ? 19.312 -20.188 -7.492 1 96.69 170 ALA A N 1
ATOM 1346 C CA . ALA A 1 170 ? 19.75 -19.688 -8.797 1 96.69 170 ALA A CA 1
ATOM 1347 C C . ALA A 1 170 ? 18.734 -20.047 -9.883 1 96.69 170 ALA A C 1
ATOM 1349 O O . ALA A 1 170 ? 19.125 -20.406 -11 1 96.69 170 ALA A O 1
ATOM 1350 N N . GLY A 1 171 ? 17.484 -20.125 -9.516 1 94.69 171 GLY A N 1
ATOM 1351 C CA . GLY A 1 171 ? 16.422 -20.109 -10.508 1 94.69 171 GLY A CA 1
ATOM 1352 C C . GLY A 1 171 ? 16.156 -18.719 -11.086 1 94.69 171 GLY A C 1
ATOM 1353 O O . GLY A 1 171 ? 16.906 -17.781 -10.805 1 94.69 171 GLY A O 1
ATOM 1354 N N . PRO A 1 172 ? 15.094 -18.594 -11.836 1 92.94 172 PRO A N 1
ATOM 1355 C CA . PRO A 1 172 ? 14.82 -17.312 -12.477 1 92.94 172 PRO A CA 1
ATOM 1356 C C . PRO A 1 172 ? 14.68 -16.172 -11.477 1 92.94 172 PRO A C 1
ATOM 1358 O O . PRO A 1 172 ? 15.242 -15.086 -11.68 1 92.94 172 PRO A O 1
ATOM 1361 N N . SER A 1 173 ? 14 -16.406 -10.344 1 94.81 173 SER A N 1
ATOM 1362 C CA . SER A 1 173 ? 13.773 -15.367 -9.344 1 94.81 173 SER A CA 1
ATOM 1363 C C . SER A 1 173 ? 15.086 -14.891 -8.734 1 94.81 173 SER A C 1
ATOM 1365 O O . SER A 1 173 ? 15.297 -13.695 -8.562 1 94.81 173 SER A O 1
ATOM 1367 N N . GLY A 1 174 ? 15.938 -15.836 -8.43 1 97.19 174 GLY A N 1
ATOM 1368 C CA . GLY A 1 174 ? 17.234 -15.477 -7.867 1 97.19 174 GLY A CA 1
ATOM 1369 C C . GLY A 1 174 ? 18.109 -14.703 -8.836 1 97.19 174 GLY A C 1
ATOM 1370 O O . GLY A 1 174 ? 18.75 -13.727 -8.461 1 97.19 174 GLY A O 1
ATOM 1371 N N . ILE A 1 175 ? 18.109 -15.125 -10.031 1 96.38 175 ILE A N 1
ATOM 1372 C CA . ILE A 1 175 ? 18.906 -14.484 -11.07 1 96.38 175 ILE A CA 1
ATOM 1373 C C . ILE A 1 175 ? 18.391 -13.07 -11.328 1 96.38 175 ILE A C 1
ATOM 1375 O O . ILE A 1 175 ? 19.172 -12.117 -11.406 1 96.38 175 ILE A O 1
ATOM 1379 N N . GLU A 1 176 ? 17.094 -12.953 -11.438 1 96.25 176 GLU A N 1
ATOM 1380 C CA . GLU A 1 176 ? 16.516 -11.625 -11.617 1 96.25 176 GLU A CA 1
ATOM 1381 C C . GLU A 1 176 ? 16.828 -10.711 -10.438 1 96.25 176 GLU A C 1
ATOM 1383 O O . GLU A 1 176 ? 17.125 -9.523 -10.625 1 96.25 176 GLU A O 1
ATOM 1388 N N . MET A 1 177 ? 16.859 -11.242 -9.289 1 97.81 177 MET A N 1
ATOM 1389 C CA . MET A 1 177 ? 17.125 -10.477 -8.078 1 97.81 177 MET A CA 1
ATOM 1390 C C . MET A 1 177 ? 18.562 -9.961 -8.062 1 97.81 177 MET A C 1
ATOM 1392 O O . MET A 1 177 ? 18.797 -8.766 -7.863 1 97.81 177 MET A O 1
ATOM 1396 N N . VAL A 1 178 ? 19.484 -10.836 -8.305 1 97.88 178 VAL A N 1
ATOM 1397 C CA . VAL A 1 178 ? 20.875 -10.414 -8.227 1 97.88 178 VAL A CA 1
ATOM 1398 C C . VAL A 1 178 ? 21.188 -9.438 -9.359 1 97.88 178 VAL A C 1
ATOM 1400 O O . VAL A 1 178 ? 21.969 -8.492 -9.188 1 97.88 178 VAL A O 1
ATOM 1403 N N . ALA A 1 179 ? 20.625 -9.688 -10.508 1 96.44 179 ALA A N 1
ATOM 1404 C CA . ALA A 1 179 ? 20.828 -8.766 -11.617 1 96.44 179 ALA A CA 1
ATOM 1405 C C . ALA A 1 179 ? 20.281 -7.379 -11.289 1 96.44 179 ALA A C 1
ATOM 1407 O O . ALA A 1 179 ? 20.953 -6.367 -11.531 1 96.44 179 ALA A O 1
ATOM 1408 N N . LEU A 1 180 ? 19.109 -7.367 -10.758 1 96.5 180 LEU A N 1
ATOM 1409 C CA . LEU A 1 180 ? 18.484 -6.109 -10.375 1 96.5 180 LEU A CA 1
ATOM 1410 C C . LEU A 1 180 ? 19.312 -5.398 -9.305 1 96.5 180 LEU A C 1
ATOM 1412 O O . LEU A 1 180 ? 19.609 -4.207 -9.43 1 96.5 180 LEU A O 1
ATOM 1416 N N . LEU A 1 181 ? 19.688 -6.129 -8.258 1 97.75 181 LEU A N 1
ATOM 1417 C CA . LEU A 1 181 ? 20.406 -5.523 -7.137 1 97.75 181 LEU A CA 1
ATOM 1418 C C . LEU A 1 181 ? 21.781 -5.035 -7.566 1 97.75 181 LEU A C 1
ATOM 1420 O O . LEU A 1 181 ? 22.266 -4.031 -7.055 1 97.75 181 LEU A O 1
ATOM 1424 N N . ALA A 1 182 ? 22.391 -5.723 -8.492 1 97 182 ALA A N 1
ATOM 1425 C CA . ALA A 1 182 ? 23.703 -5.316 -9 1 97 182 ALA A CA 1
ATOM 1426 C C . ALA A 1 182 ? 23.641 -3.928 -9.633 1 97 182 ALA A C 1
ATOM 1428 O O . ALA A 1 182 ? 24.625 -3.201 -9.656 1 97 182 ALA A O 1
ATOM 1429 N N . ASP A 1 183 ? 22.469 -3.559 -10.148 1 94.56 183 ASP A N 1
ATOM 1430 C CA . ASP A 1 183 ? 22.25 -2.227 -10.703 1 94.56 183 ASP A CA 1
ATOM 1431 C C . ASP A 1 183 ? 21.766 -1.255 -9.633 1 94.56 183 ASP A C 1
ATOM 1433 O O . ASP A 1 183 ? 22.219 -0.111 -9.57 1 94.56 183 ASP A O 1
ATOM 1437 N N . TRP A 1 184 ? 20.938 -1.707 -8.773 1 94.62 184 TRP A N 1
ATOM 1438 C CA . TRP A 1 184 ? 20.188 -0.894 -7.82 1 94.62 184 TRP A CA 1
ATOM 1439 C C . TRP A 1 184 ? 21.078 -0.425 -6.676 1 94.62 184 TRP A C 1
ATOM 1441 O O . TRP A 1 184 ? 21.047 0.743 -6.285 1 94.62 184 TRP A O 1
ATOM 1451 N N . LEU A 1 185 ? 21.953 -1.274 -6.203 1 96.38 185 LEU A N 1
ATOM 1452 C CA . LEU A 1 185 ? 22.719 -0.991 -4.996 1 96.38 185 LEU A CA 1
ATOM 1453 C C . LEU A 1 185 ? 23.75 0.101 -5.254 1 96.38 185 LEU A C 1
ATOM 1455 O O . LEU A 1 185 ? 23.828 1.083 -4.512 1 96.38 185 LEU A O 1
ATOM 1459 N N . PRO A 1 186 ? 24.562 -0.048 -6.355 1 94.88 186 PRO A N 1
ATOM 1460 C CA . PRO A 1 186 ? 25.547 1.012 -6.602 1 94.88 186 PRO A CA 1
ATOM 1461 C C . PRO A 1 186 ? 24.906 2.369 -6.855 1 94.88 186 PRO A C 1
ATOM 1463 O O . PRO A 1 186 ? 25.438 3.402 -6.453 1 94.88 186 PRO A O 1
ATOM 1466 N N . LEU A 1 187 ? 23.797 2.334 -7.504 1 89.25 187 LEU A N 1
ATOM 1467 C CA . LEU A 1 187 ? 23.094 3.574 -7.809 1 89.25 187 LEU A CA 1
ATOM 1468 C C . LEU A 1 187 ? 22.672 4.289 -6.527 1 89.25 187 LEU A C 1
ATOM 1470 O O . LEU A 1 187 ? 22.969 5.473 -6.348 1 89.25 187 LEU A O 1
ATOM 1474 N N . HIS A 1 188 ? 22.062 3.604 -5.633 1 90.06 188 HIS A N 1
ATOM 1475 C CA . HIS A 1 188 ? 21.516 4.203 -4.422 1 90.06 188 HIS A CA 1
ATOM 1476 C C . HIS A 1 188 ? 22.625 4.512 -3.416 1 90.06 188 HIS A C 1
ATOM 1478 O O . HIS A 1 188 ? 22.578 5.531 -2.721 1 90.06 188 HIS A O 1
ATOM 1484 N N . TYR A 1 189 ? 23.609 3.639 -3.33 1 93.62 189 TYR A N 1
ATOM 1485 C CA . TYR A 1 189 ? 24.719 3.887 -2.412 1 93.62 189 TYR A CA 1
ATOM 1486 C C . TYR A 1 189 ? 25.547 5.07 -2.875 1 93.62 189 TYR A C 1
ATOM 1488 O O . TYR A 1 189 ? 26.031 5.859 -2.055 1 93.62 189 TYR A O 1
ATOM 1496 N N . GLY A 1 190 ? 25.688 5.172 -4.234 1 89.56 190 GLY A N 1
ATOM 1497 C CA . GLY A 1 190 ? 26.406 6.297 -4.809 1 89.56 190 GLY A CA 1
ATOM 1498 C C . GLY A 1 190 ? 25.781 7.637 -4.48 1 89.56 190 GLY A C 1
ATOM 1499 O O . GLY A 1 190 ? 26.484 8.617 -4.227 1 89.56 190 GLY A O 1
ATOM 1500 N N . ARG A 1 191 ? 24.531 7.711 -4.434 1 83.19 191 ARG A N 1
ATOM 1501 C CA . ARG A 1 191 ? 23.812 8.938 -4.117 1 83.19 191 ARG A CA 1
ATOM 1502 C C . ARG A 1 191 ? 24.094 9.391 -2.688 1 83.19 191 ARG A C 1
ATOM 1504 O O . ARG A 1 191 ? 23.953 10.57 -2.363 1 83.19 191 ARG A O 1
ATOM 1511 N N . LEU A 1 192 ? 24.5 8.414 -1.87 1 85.38 192 LEU A N 1
ATOM 1512 C CA . LEU A 1 192 ? 24.797 8.711 -0.474 1 85.38 192 LEU A CA 1
ATOM 1513 C C . LEU A 1 192 ? 26.281 8.992 -0.29 1 85.38 192 LEU A C 1
ATOM 1515 O O . LEU A 1 192 ? 26.766 9.148 0.838 1 85.38 192 LEU A O 1
ATOM 1519 N N . GLY A 1 193 ? 27.016 9 -1.432 1 86.69 193 GLY A N 1
ATOM 1520 C CA . GLY A 1 193 ? 28.453 9.234 -1.378 1 86.69 193 GLY A CA 1
ATOM 1521 C C . GLY A 1 193 ? 29.25 7.977 -1.081 1 86.69 193 GLY A C 1
ATOM 1522 O O . GLY A 1 193 ? 30.422 8.047 -0.722 1 86.69 193 GLY A O 1
ATOM 1523 N N . GLY A 1 194 ? 28.594 6.828 -1.205 1 91.06 194 GLY A N 1
ATOM 1524 C CA . GLY A 1 194 ? 29.25 5.566 -0.897 1 91.06 194 GLY A CA 1
ATOM 1525 C C . GLY A 1 194 ? 30.094 5.039 -2.041 1 91.06 194 GLY A C 1
ATOM 1526 O O . GLY A 1 194 ? 29.828 5.344 -3.205 1 91.06 194 GLY A O 1
ATOM 1527 N N . ASP A 1 195 ? 31.062 4.215 -1.71 1 92.81 195 ASP A N 1
ATOM 1528 C CA . ASP A 1 195 ? 31.938 3.543 -2.67 1 92.81 195 ASP A CA 1
ATOM 1529 C C . ASP A 1 195 ? 31.359 2.188 -3.078 1 92.81 195 ASP A C 1
ATOM 1531 O O . ASP A 1 195 ? 31.188 1.3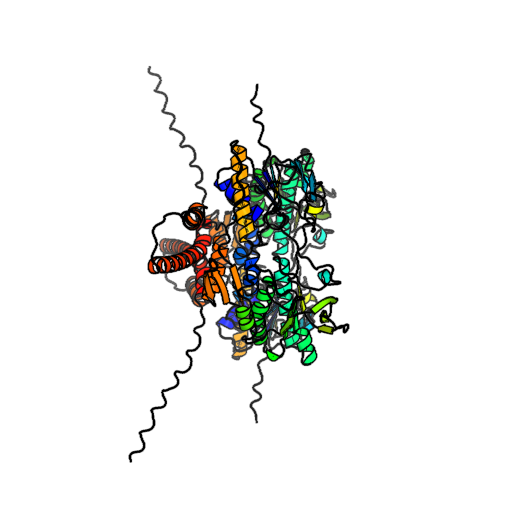04 -2.238 1 92.81 195 ASP A O 1
ATOM 1535 N N . PRO A 1 196 ? 31.172 2.047 -4.32 1 91.81 196 PRO A N 1
ATOM 1536 C CA . PRO A 1 196 ? 30.609 0.774 -4.777 1 91.81 196 PRO A CA 1
ATOM 1537 C C . PRO A 1 196 ? 31.484 -0.422 -4.43 1 91.81 196 PRO A C 1
ATOM 1539 O O . PRO A 1 196 ? 31.016 -1.56 -4.41 1 91.81 196 PRO A O 1
ATOM 1542 N N . GLN A 1 197 ? 32.719 -0.202 -4.184 1 92.38 197 GLN A N 1
ATOM 1543 C CA . GLN A 1 197 ? 33.656 -1.283 -3.869 1 92.38 197 GLN A CA 1
ATOM 1544 C C . GLN A 1 197 ? 33.312 -1.927 -2.527 1 92.38 197 GLN A C 1
ATOM 1546 O O . GLN A 1 197 ? 33.781 -3.033 -2.23 1 92.38 197 GLN A O 1
ATOM 1551 N N . ASP A 1 198 ? 32.5 -1.194 -1.737 1 95.12 198 ASP A N 1
ATOM 1552 C CA . ASP A 1 198 ? 32.094 -1.73 -0.443 1 95.12 198 ASP A CA 1
ATOM 1553 C C . ASP A 1 198 ? 31 -2.771 -0.604 1 95.12 198 ASP A C 1
ATOM 1555 O O . ASP A 1 198 ? 30.719 -3.529 0.324 1 95.12 198 ASP A O 1
ATOM 1559 N N . LEU A 1 199 ? 30.359 -2.789 -1.754 1 97 199 LEU A N 1
ATOM 1560 C CA . LEU A 1 199 ? 29.188 -3.629 -1.995 1 97 199 LEU A CA 1
ATOM 1561 C C . LEU A 1 199 ? 29.609 -5.047 -2.375 1 97 199 LEU A C 1
ATOM 1563 O O . LEU A 1 199 ? 30.562 -5.234 -3.135 1 97 199 LEU A O 1
ATOM 1567 N N . ARG A 1 200 ? 28.953 -6.039 -1.809 1 97.56 200 ARG A N 1
ATOM 1568 C CA . ARG A 1 200 ? 29.188 -7.441 -2.135 1 97.56 200 ARG A CA 1
ATOM 1569 C C . ARG A 1 200 ? 27.875 -8.18 -2.361 1 97.56 200 ARG A C 1
ATOM 1571 O O . ARG A 1 200 ? 26.984 -8.125 -1.521 1 97.56 200 ARG A O 1
ATOM 1578 N N . LEU A 1 201 ? 27.703 -8.781 -3.482 1 98.06 201 LEU A N 1
ATOM 1579 C CA . LEU A 1 201 ? 26.5 -9.5 -3.883 1 98.06 201 LEU A CA 1
ATOM 1580 C C . LEU A 1 201 ? 26.828 -10.93 -4.277 1 98.06 201 LEU A C 1
ATOM 1582 O O . LEU A 1 201 ? 27.703 -11.164 -5.109 1 98.06 201 LEU A O 1
ATOM 1586 N N . ILE A 1 202 ? 26.062 -11.906 -3.674 1 98.31 202 ILE A N 1
ATOM 1587 C CA . ILE A 1 202 ? 26.391 -13.312 -3.846 1 98.31 202 ILE A CA 1
ATOM 1588 C C . ILE A 1 202 ? 25.141 -14.094 -4.234 1 98.31 202 ILE A C 1
ATOM 1590 O O . ILE A 1 202 ? 24.094 -13.945 -3.611 1 98.31 202 ILE A O 1
ATOM 1594 N N . LEU A 1 203 ? 25.219 -14.852 -5.285 1 98.25 203 LEU A N 1
ATOM 1595 C CA . LEU A 1 203 ? 24.203 -15.836 -5.633 1 98.25 203 LEU A CA 1
ATOM 1596 C C . LEU A 1 203 ? 24.594 -17.219 -5.121 1 98.25 203 LEU A C 1
ATOM 1598 O O . LEU A 1 203 ? 25.641 -17.75 -5.484 1 98.25 203 LEU A O 1
ATOM 1602 N N . VAL A 1 204 ? 23.766 -17.766 -4.27 1 98.06 204 VAL A N 1
ATOM 1603 C CA . VAL A 1 204 ? 24.047 -19.047 -3.615 1 98.06 204 VAL A CA 1
ATOM 1604 C C . VAL A 1 204 ? 23.109 -20.125 -4.156 1 98.06 204 VAL A C 1
ATOM 1606 O O . VAL A 1 204 ? 21.891 -19.922 -4.227 1 98.06 204 VAL A O 1
ATOM 1609 N N . ASN A 1 205 ? 23.672 -21.219 -4.504 1 97.38 205 ASN A N 1
ATOM 1610 C CA . ASN A 1 205 ? 22.844 -22.281 -5.047 1 97.38 205 ASN A CA 1
ATOM 1611 C C . ASN A 1 205 ? 23.438 -23.656 -4.746 1 97.38 205 ASN A C 1
ATOM 1613 O O . ASN A 1 205 ? 24.656 -23.844 -4.793 1 97.38 205 ASN A O 1
ATOM 1617 N N . ARG A 1 206 ? 22.594 -24.562 -4.52 1 94.44 206 ARG A N 1
ATOM 1618 C CA . ARG A 1 206 ? 23.016 -25.922 -4.215 1 94.44 206 ARG A CA 1
ATOM 1619 C C . ARG A 1 206 ? 23.594 -26.609 -5.453 1 94.44 206 ARG A C 1
ATOM 1621 O O . ARG A 1 206 ? 24.641 -27.266 -5.379 1 94.44 206 ARG A O 1
ATOM 1628 N N . SER A 1 207 ? 22.891 -26.547 -6.605 1 93.75 207 SER A N 1
ATOM 1629 C CA . SER A 1 207 ? 23.406 -27.094 -7.855 1 93.75 207 SER A CA 1
ATOM 1630 C C . SER A 1 207 ? 24.578 -26.281 -8.391 1 93.75 207 SER A C 1
ATOM 1632 O O . SER A 1 207 ? 24.578 -25.047 -8.281 1 93.75 207 SER A O 1
ATOM 1634 N N . PRO A 1 208 ? 25.531 -26.906 -9.008 1 93.69 208 PRO A N 1
ATOM 1635 C CA . PRO A 1 208 ? 26.625 -26.156 -9.625 1 93.69 208 PRO A CA 1
ATOM 1636 C C . PRO A 1 208 ? 26.203 -25.391 -10.883 1 93.69 208 PRO A C 1
ATOM 1638 O O . PRO A 1 208 ? 26.953 -24.562 -11.391 1 93.69 208 PRO A O 1
ATOM 1641 N N . GLU A 1 209 ? 25 -25.703 -11.328 1 93.5 209 GLU A N 1
ATOM 1642 C CA . GLU A 1 209 ? 24.484 -25.062 -12.539 1 93.5 209 GLU A CA 1
ATOM 1643 C C . GLU A 1 209 ? 23.312 -24.156 -12.227 1 93.5 209 GLU A C 1
ATOM 1645 O O . GLU A 1 209 ? 22.391 -24.547 -11.516 1 93.5 209 GLU A O 1
ATOM 1650 N N . ILE A 1 210 ? 23.359 -22.938 -12.789 1 94.19 210 ILE A N 1
ATOM 1651 C CA . ILE A 1 210 ? 22.219 -22.031 -12.641 1 94.19 210 ILE A CA 1
ATOM 1652 C C . ILE A 1 210 ? 21.109 -22.453 -13.609 1 94.19 210 ILE A C 1
ATOM 1654 O O . ILE A 1 210 ? 21.375 -23.078 -14.633 1 94.19 210 ILE A O 1
ATOM 1658 N N . LEU A 1 211 ? 19.828 -22.156 -13.305 1 92.31 211 LEU A N 1
ATOM 1659 C CA . LEU A 1 211 ? 18.641 -22.391 -14.117 1 92.31 211 LEU A CA 1
ATOM 1660 C C . LEU A 1 211 ? 18.5 -23.875 -14.445 1 92.31 211 LEU A C 1
ATOM 1662 O O . LEU A 1 211 ? 17.891 -24.234 -15.453 1 92.31 211 LEU A O 1
ATOM 1666 N N . LYS A 1 212 ? 19.047 -24.703 -13.633 1 88.62 212 LYS A N 1
ATOM 1667 C CA . LYS A 1 212 ? 18.953 -26.125 -13.883 1 88.62 212 LYS A CA 1
ATOM 1668 C C . LYS A 1 212 ? 17.484 -26.578 -13.891 1 88.62 212 LYS A C 1
ATOM 1670 O O . LYS A 1 212 ? 16.75 -26.328 -12.938 1 88.62 212 LYS A O 1
ATOM 1675 N N . GLY A 1 213 ? 17.094 -27.188 -14.93 1 81.94 213 GLY A N 1
ATOM 1676 C CA . GLY A 1 213 ? 15.75 -27.75 -15.008 1 81.94 213 GLY A CA 1
ATOM 1677 C C . GLY A 1 213 ? 14.688 -26.719 -15.305 1 81.94 213 GLY A C 1
ATOM 1678 O O . GLY A 1 213 ? 13.5 -27.047 -15.383 1 81.94 213 GLY A O 1
ATOM 1679 N N . ASP A 1 214 ? 15.109 -25.484 -15.5 1 84.44 214 ASP A N 1
ATOM 1680 C CA . ASP A 1 214 ? 14.156 -24.406 -15.75 1 84.44 214 ASP A CA 1
ATOM 1681 C C . ASP A 1 214 ? 13.883 -24.266 -17.234 1 84.44 214 ASP A C 1
ATOM 1683 O O . ASP A 1 214 ? 14.672 -24.703 -18.078 1 84.44 214 ASP A O 1
ATOM 1687 N N . ALA A 1 215 ? 12.758 -23.688 -17.547 1 79.19 215 ALA A N 1
ATOM 1688 C CA . ALA A 1 215 ? 12.391 -23.406 -18.938 1 79.19 215 ALA A CA 1
ATOM 1689 C C . ALA A 1 215 ? 13.414 -22.5 -19.609 1 79.19 215 ALA A C 1
ATOM 1691 O O . ALA A 1 215 ? 13.562 -22.516 -20.828 1 79.19 215 ALA A O 1
ATOM 1692 N N . ASN A 1 216 ? 14.219 -21.734 -18.812 1 81.56 216 ASN A N 1
ATOM 1693 C CA . ASN A 1 216 ? 15.227 -20.797 -19.297 1 81.56 216 ASN A CA 1
ATOM 1694 C C . ASN A 1 216 ? 16.625 -21.406 -19.25 1 81.56 216 ASN A C 1
ATOM 1696 O O . ASN A 1 216 ? 17.625 -20.688 -19.328 1 81.56 216 ASN A O 1
ATOM 1700 N N . ALA A 1 217 ? 16.75 -22.656 -19.203 1 83.31 217 ALA A N 1
ATOM 1701 C CA . ALA A 1 217 ? 18.047 -23.328 -19.062 1 83.31 217 ALA A CA 1
ATOM 1702 C C . ALA A 1 217 ? 18.969 -22.969 -20.234 1 83.31 217 ALA A C 1
ATOM 1704 O O . ALA A 1 217 ? 20.188 -22.891 -20.062 1 83.31 217 ALA A O 1
ATOM 1705 N N . SER A 1 218 ? 18.359 -22.703 -21.375 1 82.75 218 SER A N 1
ATOM 1706 C CA . SER A 1 218 ? 19.141 -22.391 -22.578 1 82.75 218 SER A CA 1
ATOM 1707 C C . SER A 1 218 ? 19.812 -21.031 -22.453 1 82.75 218 SER A C 1
ATOM 1709 O O . SER A 1 218 ? 20.734 -20.719 -23.203 1 82.75 218 SER A O 1
ATOM 1711 N N . LEU A 1 219 ? 19.422 -20.25 -21.5 1 86.31 219 LEU A N 1
ATOM 1712 C CA . LEU A 1 219 ? 19.969 -18.906 -21.328 1 86.31 219 LEU A CA 1
ATOM 1713 C C . LEU A 1 219 ? 21.141 -18.906 -20.375 1 86.31 219 LEU A C 1
ATOM 1715 O O . LEU A 1 219 ? 21.688 -17.859 -20.047 1 86.31 219 LEU A O 1
ATOM 1719 N N . HIS A 1 220 ? 21.578 -20.031 -20 1 89.19 220 HIS A N 1
ATOM 1720 C CA . HIS A 1 220 ? 22.609 -20.234 -18.969 1 89.19 220 HIS A CA 1
ATOM 1721 C C . HIS A 1 220 ? 23.844 -19.375 -19.25 1 89.19 220 HIS A C 1
ATOM 1723 O O . HIS A 1 220 ? 24.234 -18.562 -18.422 1 89.19 220 HIS A O 1
ATOM 1729 N N . ASP A 1 221 ? 24.422 -19.547 -20.406 1 88.5 221 ASP A N 1
ATOM 1730 C CA . ASP A 1 221 ? 25.672 -18.875 -20.734 1 88.5 221 ASP A CA 1
ATOM 1731 C C . ASP A 1 221 ? 25.469 -17.359 -20.828 1 88.5 221 ASP A C 1
ATOM 1733 O O . ASP A 1 221 ? 26.312 -16.594 -20.344 1 88.5 221 ASP A O 1
ATOM 1737 N N . LEU A 1 222 ? 24.422 -17 -21.391 1 86.62 222 LEU A N 1
ATOM 1738 C CA . LEU A 1 222 ? 24.109 -15.57 -21.516 1 86.62 222 LEU A CA 1
ATOM 1739 C C . LEU A 1 222 ? 23.969 -14.922 -20.141 1 86.62 222 LEU A C 1
ATOM 1741 O O . LEU A 1 222 ? 24.484 -13.828 -19.906 1 86.62 222 LEU A O 1
ATOM 1745 N N . VAL A 1 223 ? 23.281 -15.562 -19.281 1 91.25 223 VAL A N 1
ATOM 1746 C CA . VAL A 1 223 ? 23.031 -15.047 -17.938 1 91.25 223 VAL A CA 1
ATOM 1747 C C . VAL A 1 223 ? 24.344 -14.922 -17.172 1 91.25 223 VAL A C 1
ATOM 1749 O O . VAL A 1 223 ? 24.594 -13.898 -16.531 1 91.25 223 VAL A O 1
ATOM 1752 N N . LEU A 1 224 ? 25.172 -15.906 -17.344 1 91.94 224 LEU A N 1
ATOM 1753 C CA . LEU A 1 224 ? 26.469 -15.883 -16.656 1 91.94 224 LEU A CA 1
ATOM 1754 C C . LEU A 1 224 ? 27.297 -14.695 -17.125 1 91.94 224 LEU A C 1
ATOM 1756 O O . LEU A 1 224 ? 27.906 -13.992 -16.312 1 91.94 224 LEU A O 1
ATOM 1760 N N . GLU A 1 225 ? 27.297 -14.523 -18.359 1 89.75 225 GLU A N 1
ATOM 1761 C CA . GLU A 1 225 ? 28.047 -13.406 -18.922 1 89.75 225 GLU A CA 1
ATOM 1762 C C . GLU A 1 225 ? 27.5 -12.07 -18.438 1 89.75 225 GLU A C 1
ATOM 1764 O O . GLU A 1 225 ? 28.266 -11.18 -18.047 1 89.75 225 GLU A O 1
ATOM 1769 N N . GLU A 1 226 ? 26.203 -11.938 -18.375 1 89.25 226 GLU A N 1
ATOM 1770 C CA . GLU A 1 226 ? 25.547 -10.703 -17.953 1 89.25 226 GLU A CA 1
ATOM 1771 C C . GLU A 1 226 ? 25.828 -10.398 -16.484 1 89.25 226 GLU A C 1
ATOM 1773 O O . GLU A 1 226 ? 26 -9.242 -16.109 1 89.25 226 GLU A O 1
ATOM 1778 N N . LEU A 1 227 ? 25.891 -11.406 -15.695 1 92.44 227 LEU A N 1
ATOM 1779 C CA . LEU A 1 227 ? 26.094 -11.234 -14.258 1 92.44 227 LEU A CA 1
ATOM 1780 C C . LEU A 1 227 ? 27.531 -10.852 -13.953 1 92.44 227 LEU A C 1
ATOM 1782 O O . LEU A 1 227 ? 27.797 -10.141 -12.977 1 92.44 227 LEU A O 1
ATOM 1786 N N . GLN A 1 228 ? 28.391 -11.258 -14.836 1 89.12 228 GLN A N 1
ATOM 1787 C CA . GLN A 1 228 ? 29.812 -11.023 -14.594 1 89.12 228 GLN A CA 1
ATOM 1788 C C . GLN A 1 228 ? 30.266 -9.695 -15.203 1 89.12 228 GLN A C 1
ATOM 1790 O O . GLN A 1 228 ? 31.234 -9.094 -14.734 1 89.12 228 GLN A O 1
ATOM 1795 N N . GLN A 1 229 ? 29.594 -9.195 -16.156 1 85.69 229 GLN A N 1
ATOM 1796 C CA . GLN A 1 229 ? 30.016 -8.008 -16.891 1 85.69 229 GLN A CA 1
ATOM 1797 C C . GLN A 1 229 ? 29.391 -6.746 -16.312 1 85.69 229 GLN A C 1
ATOM 1799 O O . GLN A 1 229 ? 29.688 -5.637 -16.766 1 85.69 229 GLN A O 1
ATOM 1804 N N . ARG A 1 230 ? 28.922 -6.75 -15.18 1 87.44 230 ARG A N 1
ATOM 1805 C CA . ARG A 1 230 ? 28.266 -5.598 -14.578 1 87.44 230 ARG A CA 1
ATOM 1806 C C . ARG A 1 230 ? 29.25 -4.789 -13.734 1 87.44 230 ARG A C 1
ATOM 1808 O O . ARG A 1 230 ? 30.359 -5.25 -13.445 1 87.44 230 ARG A O 1
ATOM 1815 N N . GLN A 1 231 ? 28.812 -3.537 -13.539 1 82.19 231 GLN A N 1
ATOM 1816 C CA . GLN A 1 231 ? 29.641 -2.678 -12.703 1 82.19 231 GLN A CA 1
ATOM 1817 C C . GLN A 1 231 ? 29.891 -3.314 -11.336 1 82.19 231 GLN A C 1
ATOM 1819 O O . GLN A 1 231 ? 31 -3.273 -10.812 1 82.19 231 GLN A O 1
ATOM 1824 N N . MET A 1 232 ? 28.875 -3.834 -10.812 1 91.5 232 MET A N 1
ATOM 1825 C CA . MET A 1 232 ? 29 -4.645 -9.609 1 91.5 232 MET A CA 1
ATOM 1826 C C . MET A 1 232 ? 28.875 -6.129 -9.93 1 91.5 232 MET A C 1
ATOM 1828 O O . MET A 1 232 ? 27.781 -6.621 -10.203 1 91.5 232 MET A O 1
ATOM 1832 N N . PRO A 1 233 ? 29.984 -6.781 -9.945 1 91.44 233 PRO A N 1
ATOM 1833 C CA . PRO A 1 233 ? 29.906 -8.203 -10.281 1 91.44 233 PRO A CA 1
ATOM 1834 C C . PRO A 1 233 ? 29.156 -9.023 -9.242 1 91.44 233 PRO A C 1
ATOM 1836 O O . PRO A 1 233 ? 29.172 -8.68 -8.055 1 91.44 233 PRO A O 1
ATOM 1839 N N . VAL A 1 234 ? 28.594 -10.078 -9.68 1 97.06 234 VAL A N 1
ATOM 1840 C CA . VAL A 1 234 ? 27.875 -11 -8.797 1 97.06 234 VAL A CA 1
ATOM 1841 C C . VAL A 1 234 ? 28.75 -12.211 -8.5 1 97.06 234 VAL A C 1
ATOM 1843 O O . VAL A 1 234 ? 29.219 -12.898 -9.414 1 97.06 234 VAL A O 1
ATOM 1846 N N . GLU A 1 235 ? 29.078 -12.375 -7.305 1 96.94 235 GLU A N 1
ATOM 1847 C CA . GLU A 1 235 ? 29.797 -13.578 -6.895 1 96.94 235 GLU A CA 1
ATOM 1848 C C . GLU A 1 235 ? 28.891 -14.812 -6.953 1 96.94 235 GLU A C 1
ATOM 1850 O O . GLU A 1 235 ? 27.75 -14.773 -6.488 1 96.94 235 GLU A O 1
ATOM 1855 N N . LEU A 1 236 ? 29.422 -15.859 -7.594 1 96.81 236 LEU A N 1
ATOM 1856 C CA . LEU A 1 236 ? 28.672 -17.109 -7.699 1 96.81 236 LEU A CA 1
ATOM 1857 C C . LEU A 1 236 ? 29.188 -18.141 -6.715 1 96.81 236 LEU A C 1
ATOM 1859 O O . LEU A 1 236 ? 30.328 -18.578 -6.809 1 96.81 236 LEU A O 1
ATOM 1863 N N . LEU A 1 237 ? 28.391 -18.422 -5.754 1 96.75 237 LEU A N 1
ATOM 1864 C CA . LEU A 1 237 ? 28.672 -19.5 -4.816 1 96.75 237 LEU A CA 1
ATOM 1865 C C . LEU A 1 237 ? 27.797 -20.719 -5.121 1 96.75 237 LEU A C 1
ATOM 1867 O O . LEU A 1 237 ? 26.75 -20.906 -4.492 1 96.75 237 LEU A O 1
ATOM 1871 N N . LEU A 1 238 ? 28.219 -21.547 -6.062 1 95.44 238 LEU A N 1
ATOM 1872 C CA . LEU A 1 238 ? 27.469 -22.688 -6.582 1 95.44 238 LEU A CA 1
ATOM 1873 C C . LEU A 1 238 ? 27.984 -24 -6.004 1 95.44 238 LEU A C 1
ATOM 1875 O O . LEU A 1 238 ? 29.125 -24.062 -5.539 1 95.44 238 LEU A O 1
ATOM 1879 N N . GLY A 1 239 ? 27.156 -24.969 -6 1 94.88 239 GLY A N 1
ATOM 1880 C CA . GLY A 1 239 ? 27.531 -26.266 -5.465 1 94.88 239 GLY A CA 1
ATOM 1881 C C . GLY A 1 239 ? 27.625 -26.281 -3.949 1 94.88 239 GLY A C 1
ATOM 1882 O O . GLY A 1 239 ? 28.5 -26.953 -3.385 1 94.88 239 GLY A O 1
ATOM 1883 N N . VAL A 1 240 ? 26.859 -25.484 -3.312 1 95.69 240 VAL A N 1
ATOM 1884 C CA . VAL A 1 240 ? 26.906 -25.391 -1.857 1 95.69 240 VAL A CA 1
ATOM 1885 C C . VAL A 1 240 ? 25.516 -25.609 -1.273 1 95.69 240 VAL A C 1
ATOM 1887 O O . VAL A 1 240 ? 24.516 -25.359 -1.941 1 95.69 240 VAL A O 1
ATOM 1890 N N . ALA A 1 241 ? 25.5 -26.094 -0.059 1 95.06 241 ALA A N 1
ATOM 1891 C CA . ALA A 1 241 ? 24.25 -26.281 0.67 1 95.06 241 ALA A CA 1
ATOM 1892 C C . ALA A 1 241 ? 24.141 -25.281 1.827 1 95.06 241 ALA A C 1
ATOM 1894 O O . ALA A 1 241 ? 25.047 -25.188 2.662 1 95.06 241 ALA A O 1
ATOM 1895 N N . VAL A 1 242 ? 23.094 -24.516 1.826 1 96.94 242 VAL A N 1
ATOM 1896 C CA . VAL A 1 242 ? 22.859 -23.625 2.959 1 96.94 242 VAL A CA 1
ATOM 1897 C C . VAL A 1 242 ? 22.391 -24.438 4.16 1 96.94 242 VAL A C 1
ATOM 1899 O O . VAL A 1 242 ? 21.375 -25.141 4.086 1 96.94 242 VAL A O 1
ATOM 1902 N N . GLU A 1 243 ? 23.062 -24.266 5.258 1 96.75 243 GLU A N 1
ATOM 1903 C CA . GLU A 1 243 ? 22.781 -25.062 6.445 1 96.75 243 GLU A CA 1
ATOM 1904 C C . GLU A 1 243 ? 21.859 -24.328 7.406 1 96.75 243 GLU A C 1
ATOM 1906 O O . GLU A 1 243 ? 21.062 -24.953 8.102 1 96.75 243 GLU A O 1
ATOM 1911 N N . ALA A 1 244 ? 22.062 -23.094 7.457 1 98 244 ALA A N 1
ATOM 1912 C CA . ALA A 1 244 ? 21.25 -22.281 8.359 1 98 244 ALA A CA 1
ATOM 1913 C C . ALA A 1 244 ? 21.312 -20.797 7.988 1 98 244 ALA A C 1
ATOM 1915 O O . ALA A 1 244 ? 22.25 -20.359 7.324 1 98 244 ALA A O 1
ATOM 1916 N N . VAL A 1 245 ? 20.281 -20.125 8.359 1 98.44 245 VAL A N 1
ATOM 1917 C CA . VAL A 1 245 ? 20.25 -18.656 8.305 1 98.44 245 VAL A CA 1
ATOM 1918 C C . VAL A 1 245 ? 20.141 -18.094 9.719 1 98.44 245 VAL A C 1
ATOM 1920 O O . VAL A 1 245 ? 19.312 -18.547 10.516 1 98.44 245 VAL A O 1
ATOM 1923 N N . THR A 1 246 ? 20.984 -17.234 10.078 1 97.44 246 THR A N 1
ATOM 1924 C CA . THR A 1 246 ? 21.016 -16.578 11.391 1 97.44 246 THR A CA 1
ATOM 1925 C C . THR A 1 246 ? 20.766 -15.086 11.25 1 97.44 246 THR A C 1
ATOM 1927 O O . THR A 1 246 ? 20.703 -14.562 10.141 1 97.44 246 THR A O 1
ATOM 1930 N N . PRO A 1 247 ? 20.562 -14.367 12.344 1 95.81 247 PRO A N 1
ATOM 1931 C CA . PRO A 1 247 ? 20.422 -12.914 12.266 1 95.81 247 PRO A CA 1
ATOM 1932 C C . PRO A 1 247 ? 21.625 -12.234 11.609 1 95.81 247 PRO A C 1
ATOM 1934 O O . PRO A 1 247 ? 21.484 -11.133 11.07 1 95.81 247 PRO A O 1
ATOM 1937 N N . GLU A 1 248 ? 22.781 -12.891 11.633 1 96.19 248 GLU A N 1
ATOM 1938 C CA . GLU A 1 248 ? 24.016 -12.289 11.141 1 96.19 248 GLU A CA 1
ATOM 1939 C C . GLU A 1 248 ? 24.234 -12.602 9.664 1 96.19 248 GLU A C 1
ATOM 1941 O O . GLU A 1 248 ? 25.062 -11.969 9.008 1 96.19 248 GLU A O 1
ATOM 1946 N N . GLY A 1 249 ? 23.609 -13.641 9.203 1 97.44 249 GLY A N 1
ATOM 1947 C CA . GLY A 1 249 ? 23.797 -14.039 7.82 1 97.44 249 GLY A CA 1
ATOM 1948 C C . GLY A 1 249 ? 23.469 -15.5 7.566 1 97.44 249 GLY A C 1
ATOM 1949 O O . GLY A 1 249 ? 22.516 -16.031 8.133 1 97.44 249 GLY A O 1
ATOM 1950 N N . LEU A 1 250 ? 24.203 -16.125 6.586 1 97.69 250 LEU A N 1
ATOM 1951 C CA . LEU A 1 250 ? 23.906 -17.516 6.27 1 97.69 250 LEU A CA 1
ATOM 1952 C C . LEU A 1 250 ? 25.141 -18.391 6.449 1 97.69 250 LEU A C 1
ATOM 1954 O O . LEU A 1 250 ? 26.266 -17.922 6.305 1 97.69 250 LEU A O 1
ATOM 1958 N N . GLN A 1 251 ? 24.875 -19.625 6.82 1 98.06 251 GLN A N 1
ATOM 1959 C CA . GLN A 1 251 ? 25.891 -20.672 6.93 1 98.06 251 GLN A CA 1
ATOM 1960 C C . GLN A 1 251 ? 25.734 -21.703 5.824 1 98.06 251 GLN A C 1
ATOM 1962 O O . GLN A 1 251 ? 24.625 -22.078 5.469 1 98.06 251 GLN A O 1
ATOM 1967 N N . TYR A 1 252 ? 26.859 -22.047 5.246 1 97.38 252 TYR A N 1
ATOM 1968 C CA . TYR A 1 252 ? 26.781 -23.016 4.152 1 97.38 252 TYR A CA 1
ATOM 1969 C C . TYR A 1 252 ? 27.953 -23.984 4.191 1 97.38 252 TYR A C 1
ATOM 1971 O O . TYR A 1 252 ? 28.922 -23.766 4.914 1 97.38 252 TYR A O 1
ATOM 1979 N N . ARG A 1 253 ? 27.766 -25.094 3.502 1 95.56 253 ARG A N 1
ATOM 1980 C CA . ARG A 1 253 ? 28.797 -26.109 3.293 1 95.56 253 ARG A CA 1
ATOM 1981 C C . ARG A 1 253 ? 29 -26.391 1.807 1 95.56 253 ARG A C 1
ATOM 1983 O O . ARG A 1 253 ? 28.031 -26.469 1.051 1 95.56 253 ARG A O 1
ATOM 1990 N N . ARG A 1 254 ? 30.219 -26.469 1.444 1 92.31 254 ARG A N 1
ATOM 1991 C CA . ARG A 1 254 ? 30.531 -26.875 0.075 1 92.31 254 ARG A CA 1
ATOM 1992 C C . ARG A 1 254 ? 30.406 -28.391 -0.093 1 92.31 254 ARG A C 1
ATOM 1994 O O . ARG A 1 254 ? 30.719 -29.141 0.822 1 92.31 254 ARG A O 1
ATOM 2001 N N . SER A 1 255 ? 29.906 -28.672 -1.261 1 85.5 255 SER A N 1
ATOM 2002 C CA . SER A 1 255 ? 29.75 -30.094 -1.522 1 85.5 255 SER A CA 1
ATOM 2003 C C . SER A 1 255 ? 31.062 -30.844 -1.277 1 85.5 255 SER A C 1
ATOM 2005 O O . SER A 1 255 ? 32.125 -30.422 -1.747 1 85.5 255 SER A O 1
ATOM 2007 N N . GLY A 1 256 ? 31.078 -31.859 -0.513 1 84 256 GLY A N 1
ATOM 2008 C CA . GLY A 1 256 ? 32.219 -32.719 -0.284 1 84 256 GLY A CA 1
ATOM 2009 C C . GLY A 1 256 ? 33.094 -32.281 0.879 1 84 256 GLY A C 1
ATOM 2010 O O . GLY A 1 256 ? 34.125 -32.875 1.16 1 84 256 GLY A O 1
ATOM 2011 N N . THR A 1 257 ? 32.719 -31.125 1.478 1 85.56 257 THR A N 1
ATOM 2012 C CA . THR A 1 257 ? 33.5 -30.656 2.615 1 85.56 257 THR A CA 1
ATOM 2013 C C . THR A 1 257 ? 32.656 -30.578 3.871 1 85.56 257 THR A C 1
ATOM 2015 O O . THR A 1 257 ? 31.422 -30.516 3.785 1 85.56 257 THR A O 1
ATOM 2018 N N . ASP A 1 258 ? 33.312 -30.734 5.047 1 86.56 258 ASP A N 1
ATOM 2019 C CA . ASP A 1 258 ? 32.594 -30.641 6.312 1 86.56 258 ASP A CA 1
ATOM 2020 C C . ASP A 1 258 ? 32.75 -29.266 6.938 1 86.56 258 ASP A C 1
ATOM 2022 O O . ASP A 1 258 ? 32.125 -28.953 7.949 1 86.56 258 ASP A O 1
ATOM 2026 N N . ALA A 1 259 ? 33.469 -28.484 6.27 1 90.44 259 ALA A N 1
ATOM 2027 C CA . ALA A 1 259 ? 33.719 -27.156 6.844 1 90.44 259 ALA A CA 1
ATOM 2028 C C . ALA A 1 259 ? 32.469 -26.266 6.691 1 90.44 259 ALA A C 1
ATOM 2030 O O . ALA A 1 259 ? 31.891 -26.188 5.613 1 90.44 259 ALA A O 1
ATOM 2031 N N . LEU A 1 260 ? 32.094 -25.734 7.84 1 89.38 260 LEU A N 1
ATOM 2032 C CA . LEU A 1 260 ? 30.984 -24.781 7.859 1 89.38 260 LEU A CA 1
ATOM 2033 C C . LEU A 1 260 ? 31.5 -23.359 7.637 1 89.38 260 LEU A C 1
ATOM 2035 O O . LEU A 1 260 ? 32.344 -22.875 8.398 1 89.38 260 LEU A O 1
ATOM 2039 N N . GLU A 1 261 ? 31.094 -22.719 6.559 1 94.69 261 GLU A N 1
ATOM 2040 C CA . GLU A 1 261 ? 31.453 -21.344 6.219 1 94.69 261 GLU A CA 1
ATOM 2041 C C . GLU A 1 261 ? 30.297 -20.391 6.441 1 94.69 261 GLU A C 1
ATOM 2043 O O . GLU A 1 261 ? 29.172 -20.828 6.684 1 94.69 261 GLU A O 1
ATOM 2048 N N . GLN A 1 262 ? 30.688 -19.078 6.484 1 95.25 262 GLN A N 1
ATOM 2049 C CA . GLN A 1 262 ? 29.641 -18.109 6.793 1 95.25 262 GLN A CA 1
ATOM 2050 C C . GLN A 1 262 ? 29.75 -16.891 5.887 1 95.25 262 GLN A C 1
ATOM 2052 O O . GLN A 1 262 ? 30.859 -16.484 5.508 1 95.25 262 GLN A O 1
ATOM 2057 N N . VAL A 1 263 ? 28.688 -16.422 5.438 1 95.25 263 VAL A N 1
ATOM 2058 C CA . VAL A 1 263 ? 28.547 -15.117 4.82 1 95.25 263 VAL A CA 1
ATOM 2059 C C . VAL A 1 263 ? 27.734 -14.195 5.727 1 95.25 263 VAL A C 1
ATOM 2061 O O . VAL A 1 263 ? 26.609 -14.547 6.121 1 95.25 263 VAL A O 1
ATOM 2064 N N . ARG A 1 264 ? 28.281 -13.102 6.117 1 94.38 264 ARG A N 1
ATOM 2065 C CA . ARG A 1 264 ? 27.562 -12.133 6.941 1 94.38 264 ARG A CA 1
ATOM 2066 C C . ARG A 1 264 ? 26.844 -11.102 6.078 1 94.38 264 ARG A C 1
ATOM 2068 O O . ARG A 1 264 ? 27.359 -10.68 5.043 1 94.38 264 ARG A O 1
ATOM 2075 N N . GLY A 1 265 ? 25.641 -10.734 6.496 1 97.5 265 GLY A N 1
ATOM 2076 C CA . GLY A 1 265 ? 24.891 -9.727 5.766 1 97.5 265 GLY A CA 1
ATOM 2077 C C . GLY A 1 265 ? 23.422 -10.109 5.566 1 97.5 265 GLY A C 1
ATOM 2078 O O . GLY A 1 265 ? 22.875 -10.906 6.328 1 97.5 265 GLY A O 1
ATOM 2079 N N . THR A 1 266 ? 22.75 -9.508 4.605 1 98.31 266 THR A N 1
ATOM 2080 C CA . THR A 1 266 ? 21.344 -9.719 4.312 1 98.31 266 THR A CA 1
ATOM 2081 C C . THR A 1 266 ? 21.141 -10.992 3.494 1 98.31 266 THR A C 1
ATOM 2083 O O . THR A 1 266 ? 21.906 -11.266 2.562 1 98.31 266 THR A O 1
ATOM 2086 N N . VAL A 1 267 ? 20.203 -11.812 3.859 1 98.81 267 VAL A N 1
ATOM 2087 C CA . VAL A 1 267 ? 19.875 -13.023 3.111 1 98.81 267 VAL A CA 1
ATOM 2088 C C . VAL A 1 267 ? 18.516 -12.883 2.451 1 98.81 267 VAL A C 1
ATOM 2090 O O . VAL A 1 267 ? 17.516 -12.602 3.125 1 98.81 267 VAL A O 1
ATOM 2093 N N . ILE A 1 268 ? 18.438 -12.977 1.155 1 98.75 268 ILE A N 1
ATOM 2094 C CA . ILE A 1 268 ? 17.203 -13.039 0.381 1 98.75 268 ILE A CA 1
ATOM 2095 C C . ILE A 1 268 ? 16.969 -14.469 -0.099 1 98.75 268 ILE A C 1
ATOM 2097 O O . ILE A 1 268 ? 17.844 -15.086 -0.704 1 98.75 268 ILE A O 1
ATOM 2101 N N . TRP A 1 269 ? 15.812 -15 0.193 1 98.62 269 TRP A N 1
ATOM 2102 C CA . TRP A 1 269 ? 15.508 -16.391 -0.102 1 98.62 269 TRP A CA 1
ATOM 2103 C C . TRP A 1 269 ? 14.539 -16.5 -1.272 1 98.62 269 TRP A C 1
ATOM 2105 O O . TRP A 1 269 ? 13.383 -16.078 -1.171 1 98.62 269 TRP A O 1
ATOM 2115 N N . THR A 1 270 ? 15.016 -17.078 -2.393 1 96.94 270 THR A N 1
ATOM 2116 C CA . THR A 1 270 ? 14.18 -17.203 -3.576 1 96.94 270 THR A CA 1
ATOM 2117 C C . THR A 1 270 ? 14.031 -18.672 -3.975 1 96.94 270 THR A C 1
ATOM 2119 O O . THR A 1 270 ? 13.477 -18.984 -5.031 1 96.94 270 THR A O 1
ATOM 2122 N N . ALA A 1 271 ? 14.453 -19.562 -3.129 1 93 271 ALA A N 1
ATOM 2123 C CA . ALA A 1 271 ? 14.453 -20.984 -3.461 1 93 271 ALA A CA 1
ATOM 2124 C C . ALA A 1 271 ? 13.25 -21.688 -2.84 1 93 271 ALA A C 1
ATOM 2126 O O . ALA A 1 271 ? 12.945 -21.484 -1.665 1 93 271 ALA A O 1
ATOM 2127 N N . GLY A 1 272 ? 12.594 -22.438 -3.641 1 88.25 272 GLY A N 1
ATOM 2128 C CA . GLY A 1 272 ? 11.625 -23.375 -3.113 1 88.25 272 GLY A CA 1
ATOM 2129 C C . GLY A 1 272 ? 10.242 -22.781 -2.932 1 88.25 272 GLY A C 1
ATOM 2130 O O . GLY A 1 272 ? 10.109 -21.594 -2.611 1 88.25 272 GLY A O 1
ATOM 2131 N N . VAL A 1 273 ? 9.227 -23.594 -3.16 1 88.62 273 VAL A N 1
ATOM 2132 C CA . VAL A 1 273 ? 7.832 -23.266 -2.9 1 88.62 273 VAL A CA 1
ATOM 2133 C C . VAL A 1 273 ? 7.195 -24.344 -2.025 1 88.62 273 VAL A C 1
ATOM 2135 O O . VAL A 1 273 ? 7.746 -25.438 -1.882 1 88.62 273 VAL A O 1
ATOM 2138 N N . SER A 1 274 ? 6.219 -23.984 -1.32 1 92.06 274 SER A N 1
ATOM 2139 C CA . SER A 1 274 ? 5.438 -24.891 -0.492 1 92.06 274 SER A CA 1
ATOM 2140 C C . SER A 1 274 ? 3.953 -24.828 -0.834 1 92.06 274 SER A C 1
ATOM 2142 O O . SER A 1 274 ? 3.49 -23.828 -1.402 1 92.06 274 SER A O 1
ATOM 2144 N N . ASN A 1 275 ? 3.287 -25.938 -0.529 1 93.94 275 ASN A N 1
ATOM 2145 C CA . ASN A 1 275 ? 1.85 -25.984 -0.774 1 93.94 275 ASN A CA 1
ATOM 2146 C C . ASN A 1 275 ? 1.089 -25.078 0.187 1 93.94 275 ASN A C 1
ATOM 2148 O O . ASN A 1 275 ? 1.483 -24.922 1.344 1 93.94 275 ASN A O 1
ATOM 2152 N N . ASN A 1 276 ? 0.036 -24.453 -0.328 1 94.19 276 ASN A N 1
ATOM 2153 C CA . ASN A 1 276 ? -0.898 -23.781 0.562 1 94.19 276 ASN A CA 1
ATOM 2154 C C . ASN A 1 276 ? -1.479 -24.734 1.602 1 94.19 276 ASN A C 1
ATOM 2156 O O . ASN A 1 276 ? -1.918 -25.828 1.264 1 94.19 276 ASN A O 1
ATOM 2160 N N . PRO A 1 277 ? -1.546 -24.375 2.844 1 92.5 277 PRO A N 1
ATOM 2161 C CA . PRO A 1 277 ? -2.018 -25.266 3.91 1 92.5 277 PRO A CA 1
ATOM 2162 C C . PRO A 1 277 ? -3.453 -25.734 3.693 1 92.5 277 PRO A C 1
ATOM 2164 O O . PRO A 1 277 ? -3.824 -26.812 4.145 1 92.5 277 PRO A O 1
ATOM 2167 N N . LEU A 1 278 ? -4.262 -24.969 3.057 1 94.94 278 LEU A N 1
ATOM 2168 C CA . LEU A 1 278 ? -5.645 -25.344 2.787 1 94.94 278 LEU A CA 1
ATOM 2169 C C . LEU A 1 278 ? -5.715 -26.609 1.959 1 94.94 278 LEU A C 1
ATOM 2171 O O . LEU A 1 278 ? -6.652 -27.406 2.098 1 94.94 278 LEU A O 1
ATOM 2175 N N . LEU A 1 279 ? -4.738 -26.859 1.169 1 94.44 279 LEU A N 1
ATOM 2176 C CA . LEU A 1 279 ? -4.707 -28.047 0.302 1 94.44 279 LEU A CA 1
ATOM 2177 C C . LEU A 1 279 ? -4.531 -29.312 1.119 1 94.44 279 LEU A C 1
ATOM 2179 O O . LEU A 1 279 ? -5.129 -30.344 0.802 1 94.44 279 LEU A O 1
ATOM 2183 N N . SER A 1 280 ? -3.682 -29.219 2.156 1 91.5 280 SER A N 1
ATOM 2184 C CA . SER A 1 280 ? -3.416 -30.375 2.992 1 91.5 280 SER A CA 1
ATOM 2185 C C . SER A 1 280 ? -4.652 -30.781 3.787 1 91.5 280 SER A C 1
ATOM 2187 O O . SER A 1 280 ? -4.773 -31.938 4.215 1 91.5 280 SER A O 1
ATOM 2189 N N . GLN A 1 281 ? -5.566 -29.875 3.928 1 93.12 281 GLN A N 1
ATOM 2190 C CA . GLN A 1 281 ? -6.762 -30.109 4.727 1 93.12 281 GLN A CA 1
ATOM 2191 C C . GLN A 1 281 ? -7.859 -30.766 3.889 1 93.12 281 GLN A C 1
ATOM 2193 O O . GLN A 1 281 ? -8.852 -31.25 4.43 1 93.12 281 GLN A O 1
ATOM 2198 N N . LEU A 1 282 ? -7.676 -30.734 2.611 1 95.38 282 LEU A N 1
ATOM 2199 C CA . LEU A 1 282 ? -8.688 -31.359 1.768 1 95.38 282 LEU A CA 1
ATOM 2200 C C . LEU A 1 282 ? -8.789 -32.844 2.055 1 95.38 282 LEU A C 1
ATOM 2202 O O . LEU A 1 282 ? -7.77 -33.531 2.127 1 95.38 282 LEU A O 1
ATOM 2206 N N . GLU A 1 283 ? -9.961 -33.344 2.209 1 94.62 283 GLU A N 1
ATOM 2207 C CA . GLU A 1 283 ? -10.188 -34.75 2.496 1 94.62 283 GLU A CA 1
ATOM 2208 C C . GLU A 1 283 ? -10.234 -35.562 1.212 1 94.62 283 GLU A C 1
ATOM 2210 O O . GLU A 1 283 ? -11.305 -36.062 0.814 1 94.62 283 GLU A O 1
ATOM 2215 N N . ILE A 1 284 ? -9.102 -35.844 0.652 1 96.12 284 ILE A N 1
ATOM 2216 C CA . ILE A 1 284 ? -8.945 -36.688 -0.522 1 96.12 284 ILE A CA 1
ATOM 2217 C C . ILE A 1 284 ? -7.906 -37.781 -0.242 1 96.12 284 ILE A C 1
ATOM 2219 O O . ILE A 1 284 ? -7.059 -37.625 0.638 1 96.12 284 ILE A O 1
ATOM 2223 N N . PRO A 1 285 ? -7.973 -38.844 -0.964 1 95.44 285 PRO A N 1
ATOM 2224 C CA . PRO A 1 285 ? -7.027 -39.938 -0.728 1 95.44 285 PRO A CA 1
ATOM 2225 C C . PRO A 1 285 ? -5.582 -39.531 -1.011 1 95.44 285 PRO A C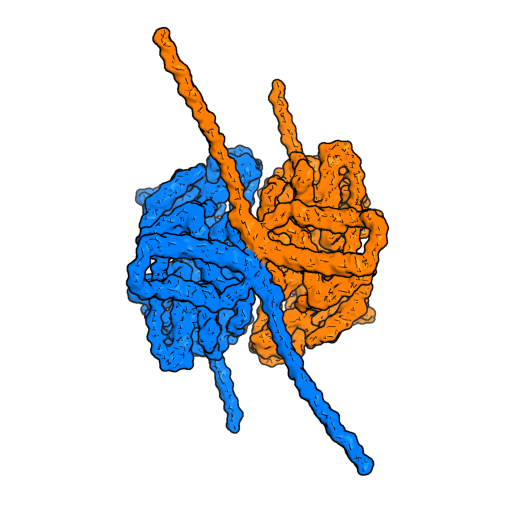 1
ATOM 2227 O O . PRO A 1 285 ? -5.324 -38.688 -1.873 1 95.44 285 PRO A O 1
ATOM 2230 N N . ALA A 1 286 ? -4.688 -40.188 -0.346 1 94.56 286 ALA A N 1
ATOM 2231 C CA . ALA A 1 286 ? -3.26 -39.938 -0.545 1 94.56 286 ALA A CA 1
ATOM 2232 C C . ALA A 1 286 ? -2.842 -40.281 -1.974 1 94.56 286 ALA A C 1
ATOM 2234 O O . ALA A 1 286 ? -1.944 -39.656 -2.531 1 94.56 286 ALA A O 1
ATOM 2235 N N . SER A 1 287 ? -3.568 -41.25 -2.561 1 94.81 287 SER A N 1
ATOM 2236 C CA . SER A 1 287 ? -3.258 -41.688 -3.916 1 94.81 287 SER A CA 1
ATOM 2237 C C . SER A 1 287 ? -3.572 -40.594 -4.938 1 94.81 287 SER A C 1
ATOM 2239 O O . SER A 1 287 ? -3.107 -40.656 -6.078 1 94.81 287 SER A O 1
ATOM 2241 N N . ASP A 1 288 ? -4.34 -39.719 -4.457 1 96.06 288 ASP A N 1
ATOM 2242 C CA . ASP A 1 288 ? -4.758 -38.656 -5.371 1 96.06 288 ASP A CA 1
ATOM 2243 C C . ASP A 1 288 ? -3.891 -37.406 -5.195 1 96.06 288 ASP A C 1
ATOM 2245 O O . ASP A 1 288 ? -4.27 -36.312 -5.625 1 96.06 288 ASP A O 1
ATOM 2249 N N . ARG A 1 289 ? -2.75 -37.562 -4.59 1 95.62 289 ARG A N 1
ATOM 2250 C CA . ARG A 1 289 ? -1.756 -36.5 -4.406 1 95.62 289 ARG A CA 1
ATOM 2251 C C . ARG A 1 289 ? -0.402 -36.906 -4.965 1 95.62 289 ARG A C 1
ATOM 2253 O O . ARG A 1 289 ? -0.099 -38.125 -5.039 1 95.62 289 ARG A O 1
ATOM 2260 N N . ASP A 1 290 ? 0.353 -36 -5.324 1 93.12 290 ASP A N 1
ATOM 2261 C CA . ASP A 1 290 ? 1.719 -36.312 -5.727 1 93.12 290 ASP A CA 1
ATOM 2262 C C . ASP A 1 290 ? 2.631 -36.438 -4.508 1 93.12 290 ASP A C 1
ATOM 2264 O O . ASP A 1 290 ? 2.164 -36.406 -3.369 1 93.12 290 ASP A O 1
ATOM 2268 N N . ARG A 1 291 ? 3.873 -36.656 -4.711 1 89.75 291 ARG A N 1
ATOM 2269 C CA . ARG A 1 291 ? 4.836 -36.938 -3.652 1 89.75 291 ARG A CA 1
ATOM 2270 C C . ARG A 1 291 ? 4.996 -35.719 -2.727 1 89.75 291 ARG A C 1
ATOM 2272 O O . ARG A 1 291 ? 5.445 -35.875 -1.588 1 89.75 291 ARG A O 1
ATOM 2279 N N . HIS A 1 292 ? 4.605 -34.531 -3.207 1 89.19 292 HIS A N 1
ATOM 2280 C CA . HIS A 1 292 ? 4.75 -33.344 -2.408 1 89.19 292 HIS A CA 1
ATOM 2281 C C . HIS A 1 292 ? 3.43 -32.938 -1.752 1 89.19 292 HIS A C 1
ATOM 2283 O O . HIS A 1 292 ? 3.346 -31.922 -1.075 1 89.19 292 HIS A O 1
ATOM 2289 N N . GLY A 1 293 ? 2.412 -33.719 -1.962 1 92.56 293 GLY A N 1
ATOM 2290 C CA . GLY A 1 293 ? 1.12 -33.469 -1.343 1 92.56 293 GLY A CA 1
ATOM 2291 C C . GLY A 1 293 ? 0.191 -32.656 -2.213 1 92.56 293 GLY A C 1
ATOM 2292 O O . GLY A 1 293 ? -0.894 -32.25 -1.774 1 92.56 293 GLY A O 1
ATOM 2293 N N . MET A 1 294 ? 0.561 -32.406 -3.369 1 94.19 294 MET A N 1
ATOM 2294 C CA . MET A 1 294 ? -0.257 -31.625 -4.293 1 94.19 294 MET A CA 1
ATOM 2295 C C . MET A 1 294 ? -1.346 -32.469 -4.922 1 94.19 294 MET A C 1
ATOM 2297 O O . MET A 1 294 ? -1.071 -33.594 -5.395 1 94.19 294 MET A O 1
ATOM 2301 N N . PRO A 1 295 ? -2.533 -32.031 -4.957 1 96.94 295 PRO A N 1
ATOM 2302 C CA . PRO A 1 295 ? -3.621 -32.844 -5.523 1 96.94 295 PRO A CA 1
ATOM 2303 C C . PRO A 1 295 ? -3.48 -33.031 -7.031 1 96.94 295 PRO A C 1
ATOM 2305 O O . PRO A 1 295 ? -3.059 -32.125 -7.742 1 96.94 295 PRO A O 1
ATOM 2308 N N . TYR A 1 296 ? -3.855 -34.25 -7.469 1 96.44 296 TYR A N 1
ATOM 2309 C CA . TYR A 1 296 ? -3.953 -34.531 -8.891 1 96.44 296 TYR A CA 1
ATOM 2310 C C . TYR A 1 296 ? -5.277 -34.031 -9.461 1 96.44 296 TYR A C 1
ATOM 2312 O O . TYR A 1 296 ? -6.309 -34.094 -8.789 1 96.44 296 TYR A O 1
ATOM 2320 N N . VAL A 1 297 ? -5.219 -33.562 -10.641 1 97.75 297 VAL A N 1
ATOM 2321 C CA . VAL A 1 297 ? -6.43 -33.219 -11.375 1 97.75 297 VAL A CA 1
ATOM 2322 C C . VAL A 1 297 ? -6.434 -33.875 -12.734 1 97.75 297 VAL A C 1
ATOM 2324 O O . VAL A 1 297 ? -5.387 -34.312 -13.227 1 97.75 297 VAL A O 1
ATOM 2327 N N . LEU A 1 298 ? -7.59 -34.031 -13.32 1 97.25 298 LEU A N 1
ATOM 2328 C CA . LEU A 1 298 ? -7.758 -34.562 -14.672 1 97.25 298 LEU A CA 1
ATOM 2329 C C . LEU A 1 298 ? -7.27 -33.531 -15.703 1 97.25 298 LEU A C 1
ATOM 2331 O O . LEU A 1 298 ? -7.051 -32.375 -15.375 1 97.25 298 LEU A O 1
ATOM 2335 N N . PRO A 1 299 ? -7.094 -33.969 -16.938 1 97.19 299 PRO A N 1
ATOM 2336 C CA . PRO A 1 299 ? -6.73 -33.031 -18 1 97.19 299 PRO A CA 1
ATOM 2337 C C . PRO A 1 299 ? -7.742 -31.906 -18.141 1 97.19 299 PRO A C 1
ATOM 2339 O O . PRO A 1 299 ? -7.395 -30.812 -18.625 1 97.19 299 PRO A O 1
ATOM 2342 N N . THR A 1 300 ? -8.961 -32.156 -17.688 1 98 300 THR A N 1
ATOM 2343 C CA . THR A 1 300 ? -10 -31.141 -17.719 1 98 300 THR A CA 1
ATOM 2344 C C . THR A 1 300 ? -9.898 -30.234 -16.484 1 98 300 THR A C 1
ATOM 2346 O O . THR A 1 300 ? -10.695 -29.312 -16.312 1 98 300 THR A O 1
ATOM 2349 N N . LEU A 1 301 ? -8.992 -30.469 -15.57 1 98.31 301 LEU A N 1
ATOM 2350 C CA . LEU A 1 301 ? -8.586 -29.703 -14.391 1 98.31 301 LEU A CA 1
ATOM 2351 C C . LEU A 1 301 ? -9.578 -29.922 -13.242 1 98.31 301 LEU A C 1
ATOM 2353 O O . LEU A 1 301 ? -9.578 -29.156 -12.273 1 98.31 301 LEU A O 1
ATOM 2357 N N . GLN A 1 302 ? -10.359 -30.969 -13.336 1 98.38 302 GLN A N 1
ATOM 2358 C CA . GLN A 1 302 ? -11.234 -31.359 -12.242 1 98.38 302 GLN A CA 1
ATOM 2359 C C . GLN A 1 302 ? -10.477 -32.188 -11.195 1 98.38 302 GLN A C 1
ATOM 2361 O O . GLN A 1 302 ? -9.641 -33 -11.539 1 98.38 302 GLN A O 1
ATOM 2366 N N . LEU A 1 303 ? -10.789 -31.922 -9.969 1 97.62 303 LEU A N 1
ATOM 2367 C CA . LEU A 1 303 ? -10.234 -32.688 -8.875 1 97.62 303 LEU A CA 1
ATOM 2368 C C . LEU A 1 303 ? -10.719 -34.156 -8.938 1 97.62 303 LEU A C 1
ATOM 2370 O O . LEU A 1 303 ? -11.906 -34.406 -9.148 1 97.62 303 LEU A O 1
ATOM 2374 N N . LEU A 1 304 ? -9.805 -35.062 -8.719 1 95.31 304 LEU A N 1
ATOM 2375 C CA . LEU A 1 304 ? -10.172 -36.469 -8.75 1 95.31 304 LEU A CA 1
ATOM 2376 C C . LEU A 1 304 ? -11.203 -36.781 -7.672 1 95.31 304 LEU A C 1
ATOM 2378 O O . LEU A 1 304 ? -11.023 -36.406 -6.512 1 95.31 304 LEU A O 1
ATOM 2382 N N . GLY A 1 305 ? -12.328 -37.344 -8.055 1 94.06 305 GLY A N 1
ATOM 2383 C CA . GLY A 1 305 ? -13.359 -37.75 -7.109 1 94.06 305 GLY A CA 1
ATOM 2384 C C . GLY A 1 305 ? -14.398 -36.656 -6.875 1 94.06 305 GLY A C 1
ATOM 2385 O O . GLY A 1 305 ? -15.445 -36.938 -6.277 1 94.06 305 GLY A O 1
ATOM 2386 N N . TYR A 1 306 ? -14.109 -35.5 -7.344 1 97.19 306 TYR A N 1
ATOM 2387 C CA . TYR A 1 306 ? -15.008 -34.375 -7.148 1 97.19 306 TYR A CA 1
ATOM 2388 C C . TYR A 1 306 ? -15.156 -33.594 -8.438 1 97.19 306 TYR A C 1
ATOM 2390 O O . TYR A 1 306 ? -14.562 -32.5 -8.578 1 97.19 306 TYR A O 1
ATOM 2398 N N . PRO A 1 307 ? -16.031 -34 -9.344 1 97 307 PRO A N 1
ATOM 2399 C CA . PRO A 1 307 ? -16.141 -33.406 -10.68 1 97 307 PRO A CA 1
ATOM 2400 C C . PRO A 1 307 ? -16.594 -31.938 -10.633 1 97 307 PRO A C 1
ATOM 2402 O O . PRO A 1 307 ? -16.422 -31.203 -11.602 1 97 307 PRO A O 1
ATOM 2405 N N . GLU A 1 308 ? -17.172 -31.469 -9.516 1 97.56 308 GLU A N 1
ATOM 2406 C CA . GLU A 1 308 ? -17.641 -30.094 -9.383 1 97.56 308 GLU A CA 1
ATOM 2407 C C . GLU A 1 308 ? -16.531 -29.156 -8.914 1 97.56 308 GLU A C 1
ATOM 2409 O O . GLU A 1 308 ? -16.703 -27.938 -8.883 1 97.56 308 GLU A O 1
ATOM 2414 N N . VAL A 1 309 ? -15.383 -29.75 -8.602 1 98.56 309 VAL A N 1
ATOM 2415 C CA . VAL A 1 309 ? -14.266 -28.969 -8.07 1 98.56 309 VAL A CA 1
ATOM 2416 C C . VAL A 1 309 ? -13.133 -28.938 -9.094 1 98.56 309 VAL A C 1
ATOM 2418 O O . VAL A 1 309 ? -12.68 -29.984 -9.562 1 98.56 309 VAL A O 1
ATOM 2421 N N . PHE A 1 310 ? -12.711 -27.719 -9.469 1 98.75 310 PHE A N 1
ATOM 2422 C CA . PHE A 1 310 ? -11.578 -27.484 -10.352 1 98.75 310 PHE A CA 1
ATOM 2423 C C . PHE A 1 310 ? -10.391 -26.938 -9.578 1 98.75 310 PHE A C 1
ATOM 2425 O O . PHE A 1 310 ? -10.562 -26.25 -8.57 1 98.75 310 PHE A O 1
ATOM 2432 N N . ALA A 1 311 ? -9.203 -27.266 -10.016 1 98.44 311 ALA A N 1
ATOM 2433 C CA . ALA A 1 311 ? -7.973 -26.719 -9.445 1 98.44 311 ALA A CA 1
ATOM 2434 C C . ALA A 1 311 ? -6.895 -26.562 -10.516 1 98.44 311 ALA A C 1
ATOM 2436 O O . ALA A 1 311 ? -6.812 -27.359 -11.445 1 98.44 311 ALA A O 1
ATOM 2437 N N . ALA A 1 312 ? -6.09 -25.516 -10.406 1 98 312 ALA A N 1
ATOM 2438 C CA . ALA A 1 312 ? -5.055 -25.281 -11.406 1 98 312 ALA A CA 1
ATOM 2439 C C . ALA A 1 312 ? -3.949 -24.391 -10.859 1 98 312 ALA A C 1
ATOM 2441 O O . ALA A 1 312 ? -4.016 -23.938 -9.711 1 98 312 ALA A O 1
ATOM 2442 N N . GLY A 1 313 ? -2.949 -24.156 -11.672 1 96.75 313 GLY A N 1
ATOM 2443 C CA . GLY A 1 313 ? -1.793 -23.391 -11.258 1 96.75 313 GLY A CA 1
ATOM 2444 C C . GLY A 1 313 ? -0.845 -24.156 -10.359 1 96.75 313 GLY A C 1
ATOM 2445 O O . GLY A 1 313 ? -0.659 -25.359 -10.539 1 96.75 313 GLY A O 1
ATOM 2446 N N . ASP A 1 314 ? -0.273 -23.406 -9.422 1 95.31 314 ASP A N 1
ATOM 2447 C CA . ASP A 1 314 ? 0.769 -23.984 -8.586 1 95.31 314 ASP A CA 1
ATOM 2448 C C . ASP A 1 314 ? 0.163 -24.797 -7.445 1 95.31 314 ASP A C 1
ATOM 2450 O O . ASP A 1 314 ? 0.889 -25.344 -6.609 1 95.31 314 ASP A O 1
ATOM 2454 N N . CYS A 1 315 ? -1.198 -24.969 -7.469 1 97.12 315 CYS A N 1
ATOM 2455 C CA . CYS A 1 315 ? -1.8 -25.688 -6.355 1 97.12 315 CYS A CA 1
ATOM 2456 C C . CYS A 1 315 ? -2.336 -27.047 -6.812 1 97.12 315 CYS A C 1
ATOM 2458 O O . CYS A 1 315 ? -2.984 -27.75 -6.039 1 97.12 315 CYS A O 1
ATOM 2460 N N . ALA A 1 316 ? -2.062 -27.422 -8.055 1 96.75 316 ALA A N 1
ATOM 2461 C CA . ALA A 1 316 ? -2.502 -28.719 -8.578 1 96.75 316 ALA A CA 1
ATOM 2462 C C . ALA A 1 316 ? -1.59 -29.188 -9.703 1 96.75 316 ALA A C 1
ATOM 2464 O O . ALA A 1 316 ? -0.801 -28.406 -10.242 1 96.75 316 ALA A O 1
ATOM 2465 N N . VAL A 1 317 ? -1.655 -30.516 -9.977 1 95.31 317 VAL A N 1
ATOM 2466 C CA . VAL A 1 317 ? -0.795 -31.062 -11.023 1 95.31 317 VAL A CA 1
ATOM 2467 C C . VAL A 1 317 ? -1.578 -32.062 -11.859 1 95.31 317 VAL A C 1
ATOM 2469 O O . VAL A 1 317 ? -2.365 -32.844 -11.328 1 95.31 317 VAL A O 1
ATOM 2472 N N . VAL A 1 318 ? -1.501 -31.938 -13.156 1 93.44 318 VAL A N 1
ATOM 2473 C CA . VAL A 1 318 ? -1.986 -32.969 -14.039 1 93.44 318 VAL A CA 1
ATOM 2474 C C . VAL A 1 318 ? -0.974 -34.125 -14.094 1 93.44 318 VAL A C 1
ATOM 2476 O O . VAL A 1 318 ? 0.161 -33.938 -14.539 1 93.44 318 VAL A O 1
ATOM 2479 N N . LYS A 1 319 ? -1.333 -35.25 -13.68 1 85.75 319 LYS A N 1
ATOM 2480 C CA . LYS A 1 319 ? -0.43 -36.344 -13.445 1 85.75 319 LYS A CA 1
ATOM 2481 C C . LYS A 1 319 ? 0.43 -36.625 -14.672 1 85.75 319 LYS A C 1
ATOM 2483 O O . LYS A 1 319 ? 1.657 -36.688 -14.578 1 85.75 319 LYS A O 1
ATOM 2488 N N . GLU A 1 320 ? -0.132 -36.75 -15.852 1 84.88 320 GLU A N 1
ATOM 2489 C CA . GLU A 1 320 ? 0.615 -37.188 -17.031 1 84.88 320 GLU A CA 1
ATOM 2490 C C . GLU A 1 320 ? 1.239 -36 -17.766 1 84.88 320 GLU A C 1
ATOM 2492 O O . GLU A 1 320 ? 2.07 -36.188 -18.656 1 84.88 320 GLU A O 1
ATOM 2497 N N . GLN A 1 321 ? 0.946 -34.844 -17.375 1 87.06 321 GLN A N 1
ATOM 2498 C CA . GLN A 1 321 ? 1.433 -33.656 -18.078 1 87.06 321 GLN A CA 1
ATOM 2499 C C . GLN A 1 321 ? 1.729 -32.531 -17.109 1 87.06 321 GLN A C 1
ATOM 2501 O O . GLN A 1 321 ? 1.084 -31.469 -17.156 1 87.06 321 GLN A O 1
ATOM 2506 N N . PRO A 1 322 ? 2.717 -32.719 -16.328 1 86.81 322 PRO A N 1
ATOM 2507 C CA . PRO A 1 322 ? 3.049 -31.625 -15.414 1 86.81 322 PRO A CA 1
ATOM 2508 C C . PRO A 1 322 ? 3.502 -30.359 -16.141 1 86.81 322 PRO A C 1
ATOM 2510 O O . PRO A 1 322 ? 4.18 -30.438 -17.172 1 86.81 322 PRO A O 1
ATOM 2513 N N . GLN A 1 323 ? 2.939 -29.234 -15.719 1 88.62 323 GLN A N 1
ATOM 2514 C CA . GLN A 1 323 ? 3.277 -27.938 -16.297 1 88.62 323 GLN A CA 1
ATOM 2515 C C . GLN A 1 323 ? 4.215 -27.156 -15.375 1 88.62 323 GLN A C 1
ATOM 2517 O O . GLN A 1 323 ? 4.195 -27.344 -14.156 1 88.62 323 GLN A O 1
ATOM 2522 N N . PRO A 1 324 ? 5.066 -26.312 -16 1 87.69 324 PRO A N 1
ATOM 2523 C CA . PRO A 1 324 ? 5.922 -25.469 -15.156 1 87.69 324 PRO A CA 1
ATOM 2524 C C . PRO A 1 324 ? 5.129 -24.422 -14.391 1 87.69 324 PRO A C 1
ATOM 2526 O O . PRO A 1 324 ? 4.027 -24.047 -14.797 1 87.69 324 PRO A O 1
ATOM 2529 N N . GLY A 1 325 ? 5.691 -24 -13.25 1 88.81 325 GLY A N 1
ATOM 2530 C CA . GLY A 1 325 ? 5.07 -22.984 -12.406 1 88.81 325 GLY A CA 1
ATOM 2531 C C . GLY A 1 325 ? 5.219 -21.578 -12.961 1 88.81 325 GLY A C 1
ATOM 2532 O O . GLY A 1 325 ? 5.926 -20.75 -12.375 1 88.81 325 GLY A O 1
ATOM 2533 N N . LEU A 1 326 ? 4.535 -21.266 -14.094 1 88.69 326 LEU A N 1
ATOM 2534 C CA . LEU A 1 326 ? 4.617 -19.984 -14.781 1 88.69 326 LEU A CA 1
ATOM 2535 C C . LEU A 1 326 ? 3.266 -19.281 -14.781 1 88.69 326 LEU A C 1
ATOM 2537 O O . LEU A 1 326 ? 2.221 -19.938 -14.859 1 88.69 326 LEU A O 1
ATOM 2541 N N . ALA A 1 327 ? 3.387 -17.984 -14.789 1 90.38 327 ALA A N 1
ATOM 2542 C CA . ALA A 1 327 ? 2.172 -17.172 -14.852 1 90.38 327 ALA A CA 1
ATOM 2543 C C . ALA A 1 327 ? 1.354 -17.5 -16.094 1 90.38 327 ALA A C 1
ATOM 2545 O O . ALA A 1 327 ? 0.126 -17.594 -16.031 1 90.38 327 ALA A O 1
ATOM 2546 N N . GLN A 1 328 ? 1.994 -17.703 -17.188 1 88.5 328 GLN A N 1
ATOM 2547 C CA . GLN A 1 328 ? 1.277 -17.938 -18.438 1 88.5 328 GLN A CA 1
ATOM 2548 C C . GLN A 1 328 ? 0.508 -19.266 -18.375 1 88.5 328 GLN A C 1
ATOM 2550 O O . GLN A 1 328 ? -0.566 -19.375 -18.969 1 88.5 328 GLN A O 1
ATOM 2555 N N . VAL A 1 329 ? 1.043 -20.234 -17.703 1 93.06 329 VAL A N 1
ATOM 2556 C CA . VAL A 1 329 ? 0.333 -21.5 -17.516 1 93.06 329 VAL A CA 1
ATOM 2557 C C . VAL A 1 329 ? -0.919 -21.266 -16.672 1 93.06 329 VAL A C 1
ATOM 2559 O O . VAL A 1 329 ? -2.012 -21.703 -17.047 1 93.06 329 VAL A O 1
ATOM 2562 N N . ALA A 1 330 ? -0.79 -20.562 -15.633 1 95.5 330 ALA A N 1
ATOM 2563 C CA . ALA A 1 330 ? -1.865 -20.344 -14.664 1 95.5 330 ALA A CA 1
ATOM 2564 C C . ALA A 1 330 ? -3.031 -19.594 -15.305 1 95.5 330 ALA A C 1
ATOM 2566 O O . ALA A 1 330 ? -4.191 -19.984 -15.141 1 95.5 330 ALA A O 1
ATOM 2567 N N . TYR A 1 331 ? -2.74 -18.469 -16 1 93.31 331 TYR A N 1
ATOM 2568 C CA . TYR A 1 331 ? -3.869 -17.719 -16.531 1 93.31 331 TYR A CA 1
ATOM 2569 C C . TYR A 1 331 ? -4.551 -18.453 -17.672 1 93.31 331 TYR A C 1
ATOM 2571 O O . TYR A 1 331 ? -5.762 -18.328 -17.859 1 93.31 331 TYR A O 1
ATOM 2579 N N . GLN A 1 332 ? -3.814 -19.297 -18.469 1 93.88 332 GLN A N 1
ATOM 2580 C CA . GLN A 1 332 ? -4.426 -20.125 -19.5 1 93.88 332 GLN A CA 1
ATOM 2581 C C . GLN A 1 332 ? -5.297 -21.219 -18.891 1 93.88 332 GLN A C 1
ATOM 2583 O O . GLN A 1 332 ? -6.371 -21.531 -19.406 1 93.88 332 GLN A O 1
ATOM 2588 N N . GLN A 1 333 ? -4.82 -21.734 -17.828 1 97.56 333 GLN A N 1
ATOM 2589 C CA . GLN A 1 333 ? -5.617 -22.734 -17.141 1 97.56 333 GLN A CA 1
ATOM 2590 C C . GLN A 1 333 ? -6.879 -22.125 -16.531 1 97.56 333 GLN A C 1
ATOM 2592 O O . GLN A 1 333 ? -7.934 -22.766 -16.5 1 97.56 333 GLN A O 1
ATOM 2597 N N . GLY A 1 334 ? -6.746 -20.922 -16.016 1 97.62 334 GLY A N 1
ATOM 2598 C CA . GLY A 1 334 ? -7.934 -20.203 -15.578 1 97.62 334 GLY A CA 1
ATOM 2599 C C . GLY A 1 334 ? -8.977 -20.062 -16.672 1 97.62 334 GLY A C 1
ATOM 2600 O O . GLY A 1 334 ? -10.164 -20.297 -16.438 1 97.62 334 GLY A O 1
ATOM 2601 N N . ALA A 1 335 ? -8.516 -19.734 -17.828 1 95.62 335 ALA A N 1
ATOM 2602 C CA . ALA A 1 335 ? -9.398 -19.609 -18.984 1 95.62 335 ALA A CA 1
ATOM 2603 C C . ALA A 1 335 ? -10.023 -20.969 -19.344 1 95.62 335 ALA A C 1
ATOM 2605 O O . ALA A 1 335 ? -11.203 -21.031 -19.688 1 95.62 335 ALA A O 1
ATOM 2606 N N . ALA A 1 336 ? -9.258 -21.969 -19.281 1 97.69 336 ALA A N 1
ATOM 2607 C CA . ALA A 1 336 ? -9.734 -23.312 -19.594 1 97.69 336 ALA A CA 1
ATOM 2608 C C . ALA A 1 336 ? -10.82 -23.75 -18.625 1 97.69 336 ALA A C 1
ATOM 2610 O O . ALA A 1 336 ? -11.812 -24.359 -19.016 1 97.69 336 ALA A O 1
ATOM 2611 N N . ILE A 1 337 ? -10.625 -23.484 -17.344 1 98.62 337 ILE A N 1
ATOM 2612 C CA . ILE A 1 337 ? -11.641 -23.797 -16.344 1 98.62 337 ILE A CA 1
ATOM 2613 C C . ILE A 1 337 ? -12.938 -23.062 -16.672 1 98.62 337 ILE A C 1
ATOM 2615 O O . ILE A 1 337 ? -14.023 -23.656 -16.641 1 98.62 337 ILE A O 1
ATOM 2619 N N . ALA A 1 338 ? -12.805 -21.797 -17.016 1 98 338 ALA A N 1
ATOM 2620 C CA . ALA A 1 338 ? -13.984 -21.016 -17.375 1 98 338 ALA A CA 1
ATOM 2621 C C . ALA A 1 338 ? -14.719 -21.656 -18.562 1 98 338 ALA A C 1
ATOM 2623 O O . ALA A 1 338 ? -15.945 -21.766 -18.547 1 98 338 ALA A O 1
ATOM 2624 N N . HIS A 1 339 ? -13.969 -22.062 -19.547 1 97.69 339 HIS A N 1
ATOM 2625 C CA . HIS A 1 339 ? -14.539 -22.719 -20.719 1 97.69 339 HIS A CA 1
ATOM 2626 C C . HIS A 1 339 ? -15.312 -23.969 -20.312 1 97.69 339 HIS A C 1
ATOM 2628 O O . HIS A 1 339 ? -16.438 -24.172 -20.766 1 97.69 339 HIS A O 1
ATOM 2634 N N . ASN A 1 340 ? -14.766 -24.75 -19.469 1 98.62 340 ASN A N 1
ATOM 2635 C CA . ASN A 1 340 ? -15.383 -26.016 -19.062 1 98.62 340 ASN A CA 1
ATOM 2636 C C . ASN A 1 340 ? -16.594 -25.781 -18.172 1 98.62 340 ASN A C 1
ATOM 2638 O O . ASN A 1 340 ? -17.594 -26.5 -18.266 1 98.62 340 ASN A O 1
ATOM 2642 N N . LEU A 1 341 ? -16.516 -24.797 -17.281 1 98.38 341 LEU A N 1
ATOM 2643 C CA . LEU A 1 341 ? -17.672 -24.438 -16.469 1 98.38 341 LEU A CA 1
ATOM 2644 C C . LEU A 1 341 ? -18.828 -23.984 -17.344 1 98.38 341 LEU A C 1
ATOM 2646 O O . LEU A 1 341 ? -19.984 -24.344 -17.078 1 98.38 341 LEU A O 1
ATOM 2650 N N . LEU A 1 342 ? -18.516 -23.234 -18.359 1 97.38 342 LEU A N 1
ATOM 2651 C CA . LEU A 1 342 ? -19.547 -22.812 -19.297 1 97.38 342 LEU A CA 1
ATOM 2652 C C . LEU A 1 342 ? -20.141 -24.016 -20.031 1 97.38 342 LEU A C 1
ATOM 2654 O O . LEU A 1 342 ? -21.344 -24.109 -20.203 1 97.38 342 LEU A O 1
ATOM 2658 N N . ALA A 1 343 ? -19.281 -24.906 -20.453 1 97.88 343 ALA A N 1
ATOM 2659 C CA . ALA A 1 343 ? -19.734 -26.125 -21.125 1 97.88 343 ALA A CA 1
ATOM 2660 C C . ALA A 1 343 ? -20.688 -26.906 -20.234 1 97.88 343 ALA A C 1
ATOM 2662 O O . ALA A 1 343 ? -21.75 -27.375 -20.688 1 97.88 343 ALA A O 1
ATOM 2663 N N . LEU A 1 344 ? -20.375 -27.047 -18.953 1 97 344 LEU A N 1
ATOM 2664 C CA . LEU A 1 344 ? -21.219 -27.75 -18 1 97 344 LEU A CA 1
ATOM 2665 C C . LEU A 1 344 ? -22.578 -27.094 -17.891 1 97 344 LEU A C 1
ATOM 2667 O O . LEU A 1 344 ? -23.609 -27.781 -17.797 1 97 344 LEU A O 1
ATOM 2671 N N . SER A 1 345 ? -22.547 -25.812 -17.906 1 95.38 345 SER A N 1
ATOM 2672 C CA . SER A 1 345 ? -23.797 -25.062 -17.766 1 95.38 345 SER A CA 1
ATOM 2673 C C . SER A 1 345 ? -24.703 -25.312 -18.969 1 95.38 345 SER A C 1
ATOM 2675 O O . SER A 1 345 ? -25.922 -25.141 -18.859 1 95.38 345 SER A O 1
ATOM 2677 N N . HIS A 1 346 ? -24.125 -25.781 -20.078 1 95.38 346 HIS A N 1
ATOM 2678 C CA . HIS A 1 346 ? -24.891 -26.062 -21.297 1 95.38 346 HIS A CA 1
ATOM 2679 C C . HIS A 1 346 ? -24.953 -27.562 -21.562 1 95.38 346 HIS A C 1
ATOM 2681 O O . HIS A 1 346 ? -25.359 -27.984 -22.656 1 95.38 346 HIS A O 1
ATOM 2687 N N . ASN A 1 347 ? -24.5 -28.312 -20.672 1 95.69 347 ASN A N 1
ATOM 2688 C CA . ASN A 1 347 ? -24.484 -29.766 -20.797 1 95.69 347 ASN A CA 1
ATOM 2689 C C . ASN A 1 347 ? -23.672 -30.219 -22 1 95.69 347 ASN A C 1
ATOM 2691 O O . ASN A 1 347 ? -24.109 -31.078 -22.766 1 95.69 347 ASN A O 1
ATOM 2695 N N . GLN A 1 348 ? -22.609 -29.578 -22.188 1 97.25 348 GLN A N 1
ATOM 2696 C CA . GLN A 1 348 ? -21.672 -29.922 -23.25 1 97.25 348 GLN A CA 1
ATOM 2697 C C . GLN A 1 348 ? -20.453 -30.656 -22.688 1 97.25 348 GLN A C 1
ATOM 2699 O O . GLN A 1 348 ? -20.172 -30.594 -21.5 1 97.25 348 GLN A O 1
ATOM 2704 N N . PRO A 1 349 ? -19.812 -31.375 -23.547 1 97.38 349 PRO A N 1
ATOM 2705 C CA . PRO A 1 349 ? -18.625 -32.094 -23.094 1 97.38 349 PRO A CA 1
ATOM 2706 C C . PRO A 1 349 ? -17.484 -31.172 -22.703 1 97.38 349 PRO A C 1
ATOM 2708 O O . PRO A 1 349 ? -17.375 -30.062 -23.25 1 97.38 349 PRO A O 1
ATOM 2711 N N . LEU A 1 350 ? -16.656 -31.641 -21.781 1 98.06 350 LEU A N 1
ATOM 2712 C CA . LEU A 1 350 ? -15.516 -30.875 -21.328 1 98.06 350 LEU A CA 1
ATOM 2713 C C . LEU A 1 350 ? -14.305 -31.109 -22.219 1 98.06 350 LEU A C 1
ATOM 2715 O O . LEU A 1 350 ? -14.242 -32.125 -22.938 1 98.06 350 LEU A O 1
ATOM 2719 N N . SER A 1 351 ? -13.398 -30.203 -22.203 1 97.25 351 SER A N 1
ATOM 2720 C CA . SER A 1 351 ? -12.18 -30.297 -23 1 97.25 351 SER A CA 1
ATOM 2721 C C . SER A 1 351 ? -10.938 -30.234 -22.109 1 97.25 351 SER A C 1
ATOM 2723 O O . SER A 1 351 ? -10.914 -29.516 -21.125 1 97.25 351 SER A O 1
ATOM 2725 N N . PRO A 1 352 ? -9.922 -31.031 -22.516 1 96.69 352 PRO A N 1
ATOM 2726 C CA . PRO A 1 352 ? -8.648 -30.891 -21.797 1 96.69 352 PRO A CA 1
ATOM 2727 C C . PRO A 1 352 ? -8.062 -29.484 -21.906 1 96.69 352 PRO A C 1
ATOM 2729 O O . PRO A 1 352 ? -8.219 -28.828 -22.938 1 96.69 352 PRO A O 1
ATOM 2732 N N . ALA A 1 353 ? -7.477 -29.047 -20.797 1 95.69 353 ALA A N 1
ATOM 2733 C CA . ALA A 1 353 ? -6.805 -27.75 -20.812 1 95.69 353 ALA A CA 1
ATOM 2734 C C . ALA A 1 353 ? -5.516 -27.812 -21.641 1 95.69 353 ALA A C 1
ATOM 2736 O O . ALA A 1 353 ? -4.594 -28.562 -21.297 1 95.69 353 ALA A O 1
ATOM 2737 N N . LYS A 1 354 ? -5.43 -27.094 -22.719 1 91.56 354 LYS A N 1
ATOM 2738 C CA . LYS A 1 354 ? -4.223 -27 -23.547 1 91.56 354 LYS A CA 1
ATOM 2739 C C . LYS A 1 354 ? -3.447 -25.719 -23.234 1 91.56 354 LYS A C 1
ATOM 2741 O O . LYS A 1 354 ? -3.99 -24.609 -23.344 1 91.56 354 LYS A O 1
ATOM 2746 N N . VAL A 1 355 ? -2.285 -25.938 -22.766 1 91.38 355 VAL A N 1
ATOM 2747 C CA . VAL A 1 355 ? -1.42 -24.797 -22.453 1 91.38 355 VAL A CA 1
ATOM 2748 C C . VAL A 1 355 ? -0.378 -24.625 -23.562 1 91.38 355 VAL A C 1
ATOM 2750 O O . VAL A 1 355 ? 0.278 -25.594 -23.953 1 91.38 355 VAL A O 1
ATOM 2753 N N . SER A 1 356 ? -0.295 -23.422 -24.109 1 85.69 356 SER A N 1
ATOM 2754 C CA . SER A 1 356 ? 0.714 -23.078 -25.109 1 85.69 356 SER A CA 1
ATOM 2755 C C . SER A 1 356 ? 1.768 -22.141 -24.531 1 85.69 356 SER A C 1
ATOM 2757 O O . SER A 1 356 ? 1.473 -20.984 -24.219 1 85.69 356 SER A O 1
ATOM 2759 N N . LEU A 1 357 ? 2.949 -22.688 -24.422 1 83.69 357 LEU A N 1
ATOM 2760 C CA . LEU A 1 357 ? 4.043 -21.859 -23.938 1 83.69 357 LEU A CA 1
ATOM 2761 C C . LEU A 1 357 ? 4.594 -20.969 -25.047 1 83.69 357 LEU A C 1
ATOM 2763 O O . LEU A 1 357 ? 5.004 -21.469 -26.094 1 83.69 357 LEU A O 1
ATOM 2767 N N . ARG A 1 358 ? 4.586 -19.688 -24.844 1 76.69 358 ARG A N 1
ATOM 2768 C CA . ARG A 1 358 ? 4.922 -18.734 -25.891 1 76.69 358 ARG A CA 1
ATOM 2769 C C . ARG A 1 358 ? 6.328 -18.172 -25.703 1 76.69 358 ARG A C 1
ATOM 2771 O O . ARG A 1 358 ? 6.723 -17.219 -26.359 1 76.69 358 ARG A O 1
ATOM 2778 N N . GLY A 1 359 ? 7.047 -18.734 -24.938 1 80.44 359 GLY A N 1
ATOM 2779 C CA . GLY A 1 359 ? 8.383 -18.25 -24.625 1 80.44 359 GLY A CA 1
ATOM 2780 C C . GLY A 1 359 ? 8.57 -17.875 -23.172 1 80.44 359 GLY A C 1
ATOM 2781 O O . GLY A 1 359 ? 7.723 -18.188 -22.328 1 80.44 359 GLY A O 1
ATOM 2782 N N . THR A 1 360 ? 9.836 -17.375 -22.984 1 83.25 360 THR A N 1
ATOM 2783 C CA . THR A 1 360 ? 10.148 -17 -21.609 1 83.25 360 THR A CA 1
ATOM 2784 C C . THR A 1 360 ? 10.711 -15.586 -21.562 1 83.25 360 THR A C 1
ATOM 2786 O O . THR A 1 360 ? 11.312 -15.109 -22.531 1 83.25 360 THR A O 1
ATOM 2789 N N . LEU A 1 361 ? 10.367 -14.875 -20.562 1 84.81 361 LEU A N 1
ATOM 2790 C CA . LEU A 1 361 ? 10.836 -13.523 -20.281 1 84.81 361 LEU A CA 1
ATOM 2791 C C . LEU A 1 361 ? 11.578 -13.469 -18.953 1 84.81 361 LEU A C 1
ATOM 2793 O O . LEU A 1 361 ? 11.109 -14.031 -17.953 1 84.81 361 LEU A O 1
ATOM 2797 N N . MET A 1 362 ? 12.773 -12.898 -18.938 1 89.5 362 MET A N 1
ATOM 2798 C CA . MET A 1 362 ? 13.539 -12.82 -17.703 1 89.5 362 MET A CA 1
ATOM 2799 C C . MET A 1 362 ? 14.242 -11.469 -17.594 1 89.5 362 MET A C 1
ATOM 2801 O O . MET A 1 362 ? 14.93 -11.039 -18.516 1 89.5 362 MET A O 1
ATOM 2805 N N . GLY A 1 363 ? 14.008 -10.805 -16.469 1 91.81 363 GLY A N 1
ATOM 2806 C CA . GLY A 1 363 ? 14.719 -9.562 -16.203 1 91.81 363 GLY A CA 1
ATOM 2807 C C . GLY A 1 363 ? 16.172 -9.773 -15.828 1 91.81 363 GLY A C 1
ATOM 2808 O O . GLY A 1 363 ? 16.5 -10.719 -15.102 1 91.81 363 GLY A O 1
ATOM 2809 N N . LEU A 1 364 ? 17.047 -8.953 -16.375 1 92.25 364 LEU A N 1
ATOM 2810 C CA . LEU A 1 364 ? 18.469 -9.023 -16.047 1 92.25 364 LEU A CA 1
ATOM 2811 C C . LEU A 1 364 ? 18.984 -7.684 -15.531 1 92.25 364 LEU A C 1
ATOM 2813 O O . LEU A 1 364 ? 20.062 -7.234 -15.93 1 92.25 364 LEU A O 1
ATOM 2817 N N . GLY A 1 365 ? 18.156 -7.051 -14.703 1 91 365 GLY A N 1
ATOM 2818 C CA . GLY A 1 365 ? 18.531 -5.773 -14.133 1 91 365 GLY A CA 1
ATOM 2819 C C . GLY A 1 365 ? 17.609 -4.637 -14.539 1 91 365 GLY A C 1
ATOM 2820 O O . GLY A 1 365 ? 16.516 -4.871 -15.055 1 91 365 GLY A O 1
ATOM 2821 N N . ILE A 1 366 ? 18.047 -3.43 -14.227 1 85.31 366 ILE A N 1
ATOM 2822 C CA . ILE A 1 366 ? 17.234 -2.252 -14.523 1 85.31 366 ILE A CA 1
ATOM 2823 C C . ILE A 1 366 ? 17.219 -1.998 -16.031 1 85.31 366 ILE A C 1
ATOM 2825 O O . ILE A 1 366 ? 18.281 -1.872 -16.641 1 85.31 366 ILE A O 1
ATOM 2829 N N . ASP A 1 367 ? 16.078 -2.031 -16.625 1 81 367 ASP A N 1
ATOM 2830 C CA . ASP A 1 367 ? 15.852 -1.774 -18.047 1 81 367 ASP A CA 1
ATOM 2831 C C . ASP A 1 367 ? 16.625 -2.764 -18.922 1 81 367 ASP A C 1
ATOM 2833 O O . ASP A 1 367 ? 17.172 -2.391 -19.953 1 81 367 ASP A O 1
ATOM 2837 N N . ASN A 1 368 ? 16.797 -3.953 -18.469 1 86.38 368 ASN A N 1
ATOM 2838 C CA . ASN A 1 368 ? 17.516 -5.027 -19.156 1 86.38 368 ASN A CA 1
ATOM 2839 C C . ASN A 1 368 ? 16.828 -6.375 -18.953 1 86.38 368 ASN A C 1
ATOM 2841 O O . ASN A 1 368 ? 16.531 -6.754 -17.812 1 86.38 368 ASN A O 1
ATOM 2845 N N . ALA A 1 369 ? 16.516 -6.98 -20.047 1 87.88 369 ALA A N 1
ATOM 2846 C CA . ALA A 1 369 ? 15.852 -8.281 -19.969 1 87.88 369 ALA A CA 1
ATOM 2847 C C . ALA A 1 369 ? 16.141 -9.117 -21.219 1 87.88 369 ALA A C 1
ATOM 2849 O O . ALA A 1 369 ? 16.703 -8.625 -22.188 1 87.88 369 ALA A O 1
ATOM 2850 N N . VAL A 1 370 ? 15.93 -10.344 -21.078 1 85.62 370 VAL A N 1
ATOM 2851 C CA . VAL A 1 370 ? 15.977 -11.258 -22.219 1 85.62 370 VAL A CA 1
ATOM 2852 C C . VAL A 1 370 ? 14.586 -11.828 -22.469 1 85.62 370 VAL A C 1
ATOM 2854 O O . VAL A 1 370 ? 13.914 -12.289 -21.547 1 85.62 370 VAL A O 1
ATOM 2857 N N . ALA A 1 371 ? 14.227 -11.68 -23.625 1 79.44 371 ALA A N 1
ATOM 2858 C CA . ALA A 1 371 ? 12.984 -12.281 -24.109 1 79.44 371 ALA A CA 1
ATOM 2859 C C . ALA A 1 371 ? 13.258 -13.391 -25.109 1 79.44 371 ALA A C 1
ATOM 2861 O O . ALA A 1 371 ? 13.812 -13.133 -26.188 1 79.44 371 ALA A O 1
ATOM 2862 N N . ASN A 1 372 ? 12.969 -14.594 -24.641 1 79.25 372 ASN A N 1
ATOM 2863 C CA . ASN A 1 372 ? 13.016 -15.742 -25.547 1 79.25 372 ASN A CA 1
ATOM 2864 C C . ASN A 1 372 ? 11.648 -16.047 -26.141 1 79.25 372 ASN A C 1
ATOM 2866 O O . ASN A 1 372 ? 10.773 -16.578 -25.469 1 79.25 372 ASN A O 1
ATOM 2870 N N . LEU A 1 373 ? 11.547 -15.672 -27.391 1 73.25 373 LEU A N 1
ATOM 2871 C CA . LEU A 1 373 ? 10.242 -15.789 -28.031 1 73.25 373 LEU A CA 1
ATOM 2872 C C . LEU A 1 373 ? 10.156 -17.078 -28.859 1 73.25 373 LEU A C 1
ATOM 2874 O O . LEU A 1 373 ? 10.984 -17.312 -29.734 1 73.25 373 LEU A O 1
ATOM 2878 N N . LEU A 1 374 ? 9.148 -17.844 -28.641 1 66.75 374 LEU A N 1
ATOM 2879 C CA . LEU A 1 374 ? 8.852 -19.078 -29.359 1 66.75 374 LEU A CA 1
ATOM 2880 C C . LEU A 1 374 ? 10.086 -19.969 -29.438 1 66.75 374 LEU A C 1
ATOM 2882 O O . LEU A 1 374 ? 10.25 -20.719 -30.391 1 66.75 374 LEU A O 1
ATOM 2886 N N . ASN A 1 375 ? 11 -19.75 -28.5 1 64.62 375 ASN A N 1
ATOM 2887 C CA . ASN A 1 375 ? 12.258 -20.484 -28.453 1 64.62 375 ASN A CA 1
ATOM 2888 C C . ASN A 1 375 ? 13.07 -20.281 -29.734 1 64.62 375 ASN A C 1
ATOM 2890 O O . ASN A 1 375 ? 13.812 -21.188 -30.141 1 64.62 375 ASN A O 1
ATOM 2894 N N . ARG A 1 376 ? 12.805 -19.266 -30.422 1 65.88 376 ARG A N 1
ATOM 2895 C CA . ARG A 1 376 ? 13.484 -19.047 -31.688 1 65.88 376 ARG A CA 1
ATOM 2896 C C . ARG A 1 376 ? 14.18 -17.703 -31.719 1 65.88 376 ARG A C 1
ATOM 2898 O O . ARG A 1 376 ? 15.273 -17.562 -32.281 1 65.88 376 ARG A O 1
ATOM 2905 N N . TYR A 1 377 ? 13.539 -16.734 -31.172 1 72.38 377 TYR A N 1
ATOM 2906 C CA . TYR A 1 377 ? 14.07 -15.383 -31.219 1 72.38 377 TYR A CA 1
ATOM 2907 C C . TYR A 1 377 ? 14.391 -14.875 -29.812 1 72.38 377 TYR A C 1
ATOM 2909 O O . TYR A 1 377 ? 13.648 -15.141 -28.859 1 72.38 377 TYR A O 1
ATOM 2917 N N . ARG A 1 378 ? 15.625 -14.312 -29.812 1 80.31 378 ARG A N 1
ATOM 2918 C CA . ARG A 1 378 ? 16.031 -13.75 -28.531 1 80.31 378 ARG A CA 1
ATOM 2919 C C . ARG A 1 378 ? 16.234 -12.242 -28.641 1 80.31 378 ARG A C 1
ATOM 2921 O O . ARG A 1 378 ? 16.922 -11.766 -29.547 1 80.31 378 ARG A O 1
ATOM 2928 N N . VAL A 1 379 ? 15.461 -11.477 -27.766 1 75.38 379 VAL A N 1
ATOM 2929 C CA . VAL A 1 379 ? 15.625 -10.031 -27.656 1 75.38 379 VAL A CA 1
ATOM 2930 C C . VAL A 1 379 ? 16.219 -9.688 -26.297 1 75.38 379 VAL A C 1
ATOM 2932 O O . VAL A 1 379 ? 15.734 -10.141 -25.25 1 75.38 379 VAL A O 1
ATOM 2935 N N . THR A 1 380 ? 17.344 -8.945 -26.422 1 82.94 380 THR A N 1
ATOM 2936 C CA . THR A 1 380 ? 18.047 -8.664 -25.172 1 82.94 380 THR A CA 1
ATOM 2937 C C . THR A 1 380 ? 18.109 -7.156 -24.922 1 82.94 380 THR A C 1
ATOM 2939 O O . THR A 1 380 ? 17.734 -6.359 -25.781 1 82.94 380 THR A O 1
ATOM 2942 N N . GLY A 1 381 ? 18.438 -6.805 -23.703 1 83.31 381 GLY A N 1
ATOM 2943 C CA . GLY A 1 381 ? 18.672 -5.406 -23.375 1 83.31 381 GLY A CA 1
ATOM 2944 C C . GLY A 1 381 ? 17.391 -4.633 -23.125 1 83.31 381 GLY A C 1
ATOM 2945 O O . GLY A 1 381 ? 16.422 -5.184 -22.609 1 83.31 381 GLY A O 1
ATOM 2946 N N . LYS A 1 382 ? 17.469 -3.391 -23.391 1 81.12 382 LYS A N 1
ATOM 2947 C CA . LYS A 1 382 ? 16.344 -2.49 -23.141 1 81.12 382 LYS A CA 1
ATOM 2948 C C . LYS A 1 382 ? 15.117 -2.902 -23.953 1 81.12 382 LYS A C 1
ATOM 2950 O O . LYS A 1 382 ? 13.992 -2.91 -23.453 1 81.12 382 LYS A O 1
ATOM 2955 N N . PRO A 1 383 ? 15.297 -3.281 -25.219 1 77.06 383 PRO A N 1
ATOM 2956 C CA . PRO A 1 383 ? 14.125 -3.76 -25.953 1 77.06 383 PRO A CA 1
ATOM 2957 C C . PRO A 1 383 ? 13.492 -4.996 -25.328 1 77.06 383 PRO A C 1
ATOM 2959 O O . PRO A 1 383 ? 12.266 -5.125 -25.328 1 77.06 383 PRO A O 1
ATOM 2962 N N . GLY A 1 384 ? 14.344 -5.836 -24.859 1 80.31 384 GLY A N 1
ATOM 2963 C CA . GLY A 1 384 ? 13.828 -7 -24.156 1 80.31 384 GLY A CA 1
ATOM 2964 C C . GLY A 1 384 ? 13.016 -6.637 -22.922 1 80.31 384 GLY A C 1
ATOM 2965 O O . GLY A 1 384 ? 11.969 -7.23 -22.656 1 80.31 384 GLY A O 1
ATOM 2966 N N . SER A 1 385 ? 13.555 -5.688 -22.234 1 84.44 385 SER A N 1
ATOM 2967 C CA . SER A 1 385 ? 12.883 -5.223 -21.031 1 84.44 385 SER A CA 1
ATOM 2968 C C . SER A 1 385 ? 11.523 -4.613 -21.359 1 84.44 385 SER A C 1
ATOM 2970 O O . SER A 1 385 ? 10.531 -4.871 -20.672 1 84.44 385 SER A O 1
ATOM 2972 N N . LEU A 1 386 ? 11.492 -3.877 -22.328 1 77.5 386 LEU A N 1
ATOM 2973 C CA . LEU A 1 386 ? 10.25 -3.254 -22.75 1 77.5 386 LEU A CA 1
ATOM 2974 C C . LEU A 1 386 ? 9.234 -4.309 -23.203 1 77.5 386 LEU A C 1
ATOM 2976 O O . LEU A 1 386 ? 8.055 -4.219 -22.875 1 77.5 386 LEU A O 1
ATOM 2980 N N . LEU A 1 387 ? 9.711 -5.23 -23.891 1 77.75 387 LEU A N 1
ATOM 2981 C CA . LEU A 1 387 ? 8.852 -6.316 -24.344 1 77.75 387 LEU A CA 1
ATOM 2982 C C . LEU A 1 387 ? 8.289 -7.098 -23.156 1 77.75 387 LEU A C 1
ATOM 2984 O O . LEU A 1 387 ? 7.102 -7.438 -23.141 1 77.75 387 LEU A O 1
ATOM 2988 N N . ARG A 1 388 ? 9.125 -7.426 -22.297 1 83.69 388 ARG A N 1
ATOM 2989 C CA . ARG A 1 388 ? 8.719 -8.141 -21.094 1 83.69 388 ARG A CA 1
ATOM 2990 C C . ARG A 1 388 ? 7.609 -7.383 -20.359 1 83.69 388 ARG A C 1
ATOM 2992 O O . ARG A 1 388 ? 6.551 -7.949 -20.062 1 83.69 388 ARG A O 1
ATOM 2999 N N . LYS A 1 389 ? 7.812 -6.121 -20.109 1 81.06 389 LYS A N 1
ATOM 3000 C CA . LYS A 1 389 ? 6.84 -5.305 -19.391 1 81.06 389 LYS A CA 1
ATOM 3001 C C . LYS A 1 389 ? 5.535 -5.188 -20.172 1 81.06 389 LYS A C 1
ATOM 3003 O O . LYS A 1 389 ? 4.449 -5.305 -19.609 1 81.06 389 LYS A O 1
ATOM 3008 N N . ALA A 1 390 ? 5.66 -5.059 -21.406 1 74.5 390 ALA A N 1
ATOM 3009 C CA . ALA A 1 390 ? 4.484 -4.926 -22.266 1 74.5 390 ALA A CA 1
ATOM 3010 C C . ALA A 1 390 ? 3.654 -6.207 -22.25 1 74.5 390 ALA A C 1
ATOM 3012 O O . ALA A 1 390 ? 2.424 -6.156 -22.188 1 74.5 390 ALA A O 1
ATOM 3013 N N . THR A 1 391 ? 4.316 -7.254 -22.359 1 75.94 391 THR A N 1
ATOM 3014 C CA . THR A 1 391 ? 3.646 -8.547 -22.375 1 75.94 391 THR A CA 1
ATOM 3015 C C . THR A 1 391 ? 2.832 -8.742 -21.094 1 75.94 391 THR A C 1
ATOM 3017 O O . THR A 1 391 ? 1.676 -9.172 -21.156 1 75.94 391 THR A O 1
ATOM 3020 N N . TYR A 1 392 ? 3.367 -8.375 -20.047 1 77.88 392 TYR A N 1
ATOM 3021 C CA . TYR A 1 392 ? 2.697 -8.578 -18.766 1 77.88 392 TYR A CA 1
ATOM 3022 C C . TYR A 1 392 ? 1.578 -7.566 -18.562 1 77.88 392 TYR A C 1
ATOM 3024 O O . TYR A 1 392 ? 0.485 -7.918 -18.109 1 77.88 392 TYR A O 1
ATOM 3032 N N . LEU A 1 393 ? 1.813 -6.367 -18.875 1 71.62 393 LEU A N 1
ATOM 3033 C CA . LEU A 1 393 ? 0.844 -5.305 -18.625 1 71.62 393 LEU A CA 1
ATOM 3034 C C . LEU A 1 393 ? -0.374 -5.461 -19.531 1 71.62 393 LEU A C 1
ATOM 3036 O O . LEU A 1 393 ? -1.477 -5.039 -19.172 1 71.62 393 LEU A O 1
ATOM 3040 N N . GLU A 1 394 ? -0.161 -6.152 -20.578 1 71.56 394 GLU A N 1
ATOM 3041 C CA . GLU A 1 394 ? -1.273 -6.363 -21.5 1 71.56 394 GLU A CA 1
ATOM 3042 C C . GLU A 1 394 ? -2.229 -7.434 -20.969 1 71.56 394 GLU A C 1
ATOM 3044 O O . GLU A 1 394 ? -3.373 -7.523 -21.422 1 71.56 394 GLU A O 1
ATOM 3049 N N . LEU A 1 395 ? -1.815 -8.195 -20.062 1 73.19 395 LEU A N 1
ATOM 3050 C CA . LEU A 1 395 ? -2.637 -9.266 -19.516 1 73.19 395 LEU A CA 1
ATOM 3051 C C . LEU A 1 395 ? -3.699 -8.703 -18.562 1 73.19 395 LEU A C 1
ATOM 3053 O O . LEU A 1 395 ? -4.73 -9.344 -18.344 1 73.19 395 LEU A O 1
ATOM 3057 N N . LEU A 1 396 ? -3.428 -7.496 -17.844 1 65.75 396 LEU A N 1
ATOM 3058 C CA . LEU A 1 396 ? -4.34 -6.977 -16.828 1 65.75 396 LEU A CA 1
ATOM 3059 C C . LEU A 1 396 ? -5.484 -6.199 -17.484 1 65.75 396 LEU A C 1
ATOM 3061 O O . LEU A 1 396 ? -5.277 -5.488 -18.469 1 65.75 396 LEU A O 1
ATOM 3065 N N . PRO A 1 397 ? -6.758 -6.512 -16.969 1 56.5 397 PRO A N 1
ATOM 3066 C CA . PRO A 1 397 ? -7.906 -5.766 -17.484 1 56.5 397 PRO A CA 1
ATOM 3067 C C . PRO A 1 397 ? -7.84 -4.277 -17.172 1 56.5 397 PRO A C 1
ATOM 3069 O O . PRO A 1 397 ? -7.348 -3.893 -16.109 1 56.5 397 PRO A O 1
ATOM 3072 N N . THR A 1 398 ? -7.461 -3.277 -17.953 1 49.69 398 THR A N 1
ATOM 3073 C CA . THR A 1 398 ? -7.488 -1.851 -17.656 1 49.69 398 THR A CA 1
ATOM 3074 C C . THR A 1 398 ? -8.906 -1.304 -17.766 1 49.69 398 THR A C 1
ATOM 3076 O O . THR A 1 398 ? -9.734 -1.851 -18.5 1 49.69 398 THR A O 1
ATOM 3079 N N . PRO A 1 399 ? -9.477 -0.62 -16.812 1 40.97 399 PRO A N 1
ATOM 3080 C CA . PRO A 1 399 ? -10.781 0.01 -17.062 1 40.97 399 PRO A CA 1
ATOM 3081 C C . PRO A 1 399 ? -10.953 0.444 -18.516 1 40.97 399 PRO A C 1
ATOM 3083 O O . PRO A 1 399 ? -12.078 0.55 -19 1 40.97 399 PRO A O 1
ATOM 3086 N N . LEU A 1 400 ? -10.062 1.039 -19.109 1 34.31 400 LEU A N 1
ATOM 3087 C CA . LEU A 1 400 ? -10.18 1.333 -20.531 1 34.31 400 LEU A CA 1
ATOM 3088 C C . LEU A 1 400 ? -10.445 0.06 -21.328 1 34.31 400 LEU A C 1
ATOM 3090 O O . LEU A 1 400 ? -10.953 0.12 -22.438 1 34.31 400 LEU A O 1
ATOM 3094 N N . HIS A 1 401 ? -9.812 -1.11 -21.031 1 35.22 401 HIS A N 1
ATOM 3095 C CA . HIS A 1 401 ? -10.031 -2.342 -21.766 1 35.22 401 HIS A CA 1
ATOM 3096 C C . HIS A 1 401 ? -11.375 -2.977 -21.406 1 35.22 401 HIS A C 1
ATOM 3098 O O . HIS A 1 401 ? -11.5 -3.6 -20.344 1 35.22 401 HIS A O 1
ATOM 3104 N N . ASN A 1 402 ? -12.484 -2.51 -21.375 1 33.94 402 ASN A N 1
ATOM 3105 C CA . ASN A 1 402 ? -13.414 -3.494 -21.922 1 33.94 402 ASN A CA 1
ATOM 3106 C C . ASN A 1 402 ? -12.688 -4.57 -22.719 1 33.94 402 ASN A C 1
ATOM 3108 O O . ASN A 1 402 ? -11.805 -4.266 -23.531 1 33.94 402 ASN A O 1
ATOM 3112 N N . PHE A 1 403 ? -12.578 -5.887 -22.172 1 35.72 403 PHE A N 1
ATOM 3113 C CA . PHE A 1 403 ? -12.023 -7.141 -22.672 1 35.72 403 PHE A CA 1
ATOM 3114 C C . PHE A 1 403 ? -11.961 -7.137 -24.188 1 35.72 403 PHE A C 1
ATOM 3116 O O . PHE A 1 403 ? -11.188 -7.887 -24.797 1 35.72 403 PHE A O 1
ATOM 3123 N N . LYS A 1 404 ? -12.914 -6.414 -24.797 1 33.62 404 LYS A N 1
ATOM 3124 C CA . LYS A 1 404 ? -13.125 -6.652 -26.219 1 33.62 404 LYS A CA 1
ATOM 3125 C C . LYS A 1 404 ? -11.875 -6.336 -27.031 1 33.62 404 LYS A C 1
ATOM 3127 O O . LYS A 1 404 ? -11.469 -7.113 -27.891 1 33.62 404 LYS A O 1
ATOM 3132 N N . ALA A 1 405 ? -11.391 -5.09 -26.969 1 34.38 405 ALA A N 1
ATOM 3133 C CA . ALA A 1 405 ? -10.383 -4.754 -27.969 1 34.38 405 ALA A CA 1
ATOM 3134 C C . ALA A 1 405 ? -9.023 -5.336 -27.594 1 34.38 405 ALA A C 1
ATOM 3136 O O . ALA A 1 405 ? -8.266 -5.762 -28.469 1 34.38 405 ALA A O 1
ATOM 3137 N N . THR A 1 406 ? -8.641 -5.457 -26.312 1 33.66 406 THR A N 1
ATOM 3138 C CA . THR A 1 406 ? -7.406 -6.176 -26.031 1 33.66 406 THR A CA 1
ATOM 3139 C C . THR A 1 406 ? -7.562 -7.66 -26.344 1 33.66 406 THR A C 1
ATOM 3141 O O . THR A 1 406 ? -6.66 -8.273 -26.922 1 33.66 406 THR A O 1
ATOM 3144 N N . MET A 1 407 ? -8.68 -8.211 -26 1 33.66 407 MET A N 1
ATOM 3145 C CA . MET A 1 407 ? -8.914 -9.625 -26.312 1 33.66 407 MET A CA 1
ATOM 3146 C C . MET A 1 407 ? -9.086 -9.844 -27.797 1 33.66 407 MET A C 1
ATOM 3148 O O . MET A 1 407 ? -8.664 -10.867 -28.344 1 33.66 407 MET A O 1
ATOM 3152 N N . ASP A 1 408 ? -9.891 -9.102 -28.5 1 33.91 408 ASP A N 1
ATOM 3153 C CA . ASP A 1 408 ? -9.984 -9.359 -29.938 1 33.91 408 ASP A CA 1
ATOM 3154 C C . ASP A 1 408 ? -8.617 -9.242 -30.594 1 33.91 408 ASP A C 1
ATOM 3156 O O . ASP A 1 408 ? -8.281 -10.047 -31.469 1 33.91 408 ASP A O 1
ATOM 3160 N N . TRP A 1 409 ? -7.848 -8.336 -30.266 1 33.25 409 TRP A N 1
ATOM 3161 C CA . TRP A 1 409 ? -6.551 -8.195 -30.922 1 33.25 409 TRP A CA 1
ATOM 3162 C C . TRP A 1 409 ? -5.566 -9.242 -30.406 1 33.25 409 TRP A C 1
ATOM 3164 O O . TRP A 1 409 ? -4.824 -9.836 -31.188 1 33.25 409 TRP A O 1
ATOM 3174 N N . LEU A 1 410 ? -5.555 -9.562 -29.078 1 33.34 410 LEU A N 1
ATOM 3175 C CA . LEU A 1 410 ? -4.766 -10.719 -28.656 1 33.34 410 LEU A CA 1
ATOM 3176 C C . LEU A 1 410 ? -5.266 -11.992 -29.328 1 33.34 410 LEU A C 1
ATOM 3178 O O . LEU A 1 410 ? -4.469 -12.828 -29.766 1 33.34 410 LEU A O 1
ATOM 3182 N N . SER A 1 411 ? -6.496 -12.195 -29.391 1 33.5 411 SER A N 1
ATOM 3183 C CA . SER A 1 411 ? -7.023 -13.375 -30.062 1 33.5 411 SER A CA 1
ATOM 3184 C C . SER A 1 411 ? -6.68 -13.367 -31.547 1 33.5 411 SER A C 1
ATOM 3186 O O . SER A 1 411 ? -6.289 -14.391 -32.094 1 33.5 411 SER A O 1
ATOM 3188 N N . ASP A 1 412 ? -7.047 -12.273 -32.219 1 34.22 412 ASP A N 1
ATOM 3189 C CA . ASP A 1 412 ? -6.809 -12.32 -33.688 1 34.22 412 ASP A CA 1
ATOM 3190 C C . ASP A 1 412 ? -5.316 -12.391 -33.969 1 34.22 412 ASP A C 1
ATOM 3192 O O . ASP A 1 412 ? -4.902 -13.109 -34.906 1 34.22 412 ASP A O 1
ATOM 3196 N N . GLU A 1 413 ? -4.512 -11.547 -33.281 1 33.03 413 GLU A N 1
ATOM 3197 C CA . GLU A 1 413 ? -3.098 -11.539 -33.656 1 33.03 413 GLU A CA 1
ATOM 3198 C C . GLU A 1 413 ? -2.369 -12.75 -33.094 1 33.03 413 GLU A C 1
ATOM 3200 O O . GLU A 1 413 ? -1.516 -13.336 -33.75 1 33.03 413 GLU A O 1
ATOM 3205 N N . LEU A 1 414 ? -2.6 -13.062 -31.766 1 32.19 414 LEU A N 1
ATOM 3206 C CA . LEU A 1 414 ? -1.957 -14.305 -31.359 1 32.19 414 LEU A CA 1
ATOM 3207 C C . LEU A 1 414 ? -2.514 -15.492 -32.156 1 32.19 414 LEU A C 1
ATOM 3209 O O . LEU A 1 414 ? -1.767 -16.406 -32.5 1 32.19 414 LEU A O 1
ATOM 3213 N N . PHE A 1 415 ? -3.863 -15.617 -32.094 1 31.84 415 PHE A N 1
ATOM 3214 C CA . PHE A 1 415 ? -4.414 -16.875 -32.562 1 31.84 415 PHE A CA 1
ATOM 3215 C C . PHE A 1 415 ? -4.559 -16.875 -34.094 1 31.84 415 PHE A C 1
ATOM 3217 O O . PHE A 1 415 ? -4.777 -17.922 -34.688 1 31.84 415 PHE A O 1
ATOM 3224 N N . GLN A 1 416 ? -4.957 -15.773 -34.625 1 33.38 416 GLN A N 1
ATOM 3225 C CA . GLN A 1 416 ? -5.207 -16.141 -36.031 1 33.38 416 GLN A CA 1
ATOM 3226 C C . GLN A 1 416 ? -3.902 -16.344 -36.781 1 33.38 416 GLN A C 1
ATOM 3228 O O . GLN A 1 416 ? -3.393 -15.422 -37.406 1 33.38 416 GLN A O 1
ATOM 3233 N N . GLY A 1 417 ? -2.871 -16.812 -36.062 1 32.78 417 GLY A N 1
ATOM 3234 C CA . GLY A 1 417 ? -1.806 -17.344 -36.875 1 32.78 417 GLY A CA 1
ATOM 3235 C C . GLY A 1 417 ? -2.314 -18.203 -38.031 1 32.78 417 GLY A C 1
ATOM 3236 O O . GLY A 1 417 ? -1.526 -18.812 -38.75 1 32.78 417 GLY A O 1
ATOM 3237 N N . HIS A 1 418 ? -3.471 -18.766 -37.875 1 31.75 418 HIS A N 1
ATOM 3238 C CA . HIS A 1 418 ? -3.512 -19.844 -38.844 1 31.75 418 HIS A CA 1
ATOM 3239 C C . HIS A 1 418 ? -3.496 -19.297 -40.281 1 31.75 418 HIS A C 1
ATOM 3241 O O . HIS A 1 418 ? -3.754 -20.031 -41.219 1 31.75 418 HIS A O 1
ATOM 3247 N N . SER A 1 419 ? -3.727 -17.984 -40.438 1 31.97 419 SER A N 1
ATOM 3248 C CA . SER A 1 419 ? -3.775 -18.094 -41.906 1 31.97 419 SER A CA 1
ATOM 3249 C C . SER A 1 419 ? -2.426 -18.5 -42.469 1 31.97 419 SER A C 1
ATOM 3251 O O . SER A 1 419 ? -1.378 -18.078 -42 1 31.97 419 SER A O 1
ATOM 3253 N N . ASP A 1 420 ? -2.268 -19.641 -43.125 1 33.56 420 ASP A N 1
ATOM 3254 C CA . ASP A 1 420 ? -1.339 -20.453 -43.906 1 33.56 420 ASP A CA 1
ATOM 3255 C C . ASP A 1 420 ? -0.399 -19.578 -44.719 1 33.56 420 ASP A C 1
ATOM 3257 O O . ASP A 1 420 ? 0.372 -20.078 -45.531 1 33.56 420 ASP A O 1
ATOM 3261 N N . ARG A 1 421 ? -0.756 -18.312 -45.125 1 37.66 421 ARG A N 1
ATOM 3262 C CA . ARG A 1 421 ? 0.116 -17.875 -46.219 1 37.66 421 ARG A CA 1
ATOM 3263 C C . ARG A 1 421 ? 1.513 -17.547 -45.688 1 37.66 421 ARG A C 1
ATOM 3265 O O . ARG A 1 421 ? 1.663 -17.016 -44.594 1 37.66 421 ARG A O 1
ATOM 3272 N N . PRO A 1 422 ? 2.615 -18 -46.281 1 36.88 422 PRO A N 1
ATOM 3273 C CA . PRO A 1 422 ? 4.055 -17.812 -46.094 1 36.88 422 PRO A CA 1
ATOM 3274 C C . PRO A 1 422 ? 4.422 -16.344 -45.844 1 36.88 422 PRO A C 1
ATOM 3276 O O . PRO A 1 422 ? 4.164 -15.5 -46.719 1 36.88 422 PRO A O 1
ATOM 3279 N N . GLN A 1 423 ? 3.934 -15.664 -44.781 1 40.38 423 GLN A N 1
ATOM 3280 C CA . GLN A 1 423 ? 4.359 -14.273 -44.688 1 40.38 423 GLN A CA 1
ATOM 3281 C C . GLN A 1 423 ? 5.883 -14.164 -44.688 1 40.38 423 GLN A C 1
ATOM 3283 O O . GLN A 1 423 ? 6.57 -14.984 -44.062 1 40.38 423 GLN A O 1
ATOM 3288 N N . THR A 1 424 ? 6.449 -13.461 -45.719 1 43.62 424 THR A N 1
ATOM 3289 C CA . THR A 1 424 ? 7.879 -13.227 -45.875 1 43.62 424 THR A CA 1
ATOM 3290 C C . THR A 1 424 ? 8.469 -12.594 -44.625 1 43.62 424 THR A C 1
ATOM 3292 O O . THR A 1 424 ? 7.742 -12.031 -43.812 1 43.62 424 THR A O 1
ATOM 3295 N N . LEU A 1 425 ? 9.805 -12.789 -44.438 1 40.25 425 LEU A N 1
ATOM 3296 C CA . LEU A 1 425 ? 10.617 -12.273 -43.344 1 40.25 425 LEU A CA 1
ATOM 3297 C C . LEU A 1 425 ? 10.328 -10.797 -43.094 1 40.25 425 LEU A C 1
ATOM 3299 O O . LEU A 1 425 ? 10.266 -10.359 -41.938 1 40.25 425 LEU A O 1
ATOM 3303 N N . GLU A 1 426 ? 10.094 -10.094 -44.156 1 44.16 426 GLU A N 1
ATOM 3304 C CA . GLU A 1 426 ? 9.859 -8.656 -44.062 1 44.16 426 GLU A CA 1
ATOM 3305 C C . GLU A 1 426 ? 8.523 -8.352 -43.406 1 44.16 426 GLU A C 1
ATOM 3307 O O . GLU A 1 426 ? 8.43 -7.434 -42.594 1 44.16 426 GLU A O 1
ATOM 3312 N N . GLN A 1 427 ? 7.512 -9.219 -43.781 1 43.94 427 GLN A N 1
ATOM 3313 C CA . GLN A 1 427 ? 6.191 -8.961 -43.219 1 43.94 427 GLN A CA 1
ATOM 3314 C C . GLN A 1 427 ? 6.156 -9.297 -41.719 1 43.94 427 GLN A C 1
ATOM 3316 O O . GLN A 1 427 ? 5.461 -8.633 -40.969 1 43.94 427 GLN A O 1
ATOM 3321 N N . ARG A 1 428 ? 7.066 -10.188 -41.438 1 43.66 428 ARG A N 1
ATOM 3322 C CA . ARG A 1 428 ? 7.18 -10.562 -40.031 1 43.66 428 ARG A CA 1
ATOM 3323 C C . ARG A 1 428 ? 7.824 -9.445 -39.219 1 43.66 428 ARG A C 1
ATOM 3325 O O . ARG A 1 428 ? 7.383 -9.148 -38.094 1 43.66 428 ARG A O 1
ATOM 3332 N N . GLU A 1 429 ? 8.898 -8.93 -39.875 1 41.88 429 GLU A N 1
ATOM 3333 C CA . GLU A 1 429 ? 9.555 -7.824 -39.188 1 41.88 429 GLU A CA 1
ATOM 3334 C C . GLU A 1 429 ? 8.617 -6.625 -39.062 1 41.88 429 GLU A C 1
ATOM 3336 O O . GLU A 1 429 ? 8.586 -5.973 -38 1 41.88 429 GLU A O 1
ATOM 3341 N N . ALA A 1 430 ? 7.895 -6.363 -40.094 1 45.94 430 ALA A N 1
ATOM 3342 C CA . ALA A 1 430 ? 6.926 -5.27 -40.062 1 45.94 430 ALA A CA 1
ATOM 3343 C C . ALA A 1 430 ? 5.812 -5.559 -39.062 1 45.94 430 ALA A C 1
ATOM 3345 O O . ALA A 1 430 ? 5.324 -4.648 -38.375 1 45.94 430 ALA A O 1
ATOM 3346 N N . GLY A 1 431 ? 5.543 -6.77 -38.969 1 41.34 431 GLY A N 1
ATOM 3347 C CA . GLY A 1 431 ? 4.57 -7.191 -37.969 1 41.34 431 GLY A CA 1
ATOM 3348 C C . GLY A 1 431 ? 5.066 -7.02 -36.531 1 41.34 431 GLY A C 1
ATOM 3349 O O . GLY A 1 431 ? 4.328 -6.551 -35.656 1 41.34 431 GLY A O 1
ATOM 3350 N N . ILE A 1 432 ? 6.297 -7.324 -36.438 1 41.16 432 ILE A N 1
ATOM 3351 C CA . ILE A 1 432 ? 6.914 -7.133 -35.125 1 41.16 432 ILE A CA 1
ATOM 3352 C C . ILE A 1 432 ? 7.004 -5.641 -34.812 1 41.16 432 ILE A C 1
ATOM 3354 O O . ILE A 1 432 ? 6.668 -5.211 -33.719 1 41.16 432 ILE A O 1
ATOM 3358 N N . SER A 1 433 ? 7.453 -4.93 -35.844 1 41.12 433 SER A N 1
ATOM 3359 C CA . SER A 1 433 ? 7.52 -3.486 -35.625 1 41.12 433 SER A CA 1
ATOM 3360 C C . SER A 1 433 ? 6.141 -2.904 -35.344 1 41.12 433 SER A C 1
ATOM 3362 O O . SER A 1 433 ? 5.988 -2.055 -34.469 1 41.12 433 SER A O 1
ATOM 3364 N N . ARG A 1 434 ? 5.199 -3.307 -36.062 1 42.16 434 ARG A N 1
ATOM 3365 C CA . ARG A 1 434 ? 3.84 -2.836 -35.812 1 42.16 434 ARG A CA 1
ATOM 3366 C C . ARG A 1 434 ? 3.334 -3.324 -34.438 1 42.16 434 ARG A C 1
ATOM 3368 O O . ARG A 1 434 ? 2.682 -2.576 -33.719 1 42.16 434 ARG A O 1
ATOM 3375 N N . ALA A 1 435 ? 3.715 -4.469 -34.188 1 41.06 435 ALA A N 1
ATOM 3376 C CA . ALA A 1 435 ? 3.336 -4.98 -32.875 1 41.06 435 ALA A CA 1
ATOM 3377 C C . ALA A 1 435 ? 4.008 -4.184 -31.766 1 41.06 435 ALA A C 1
ATOM 3379 O O . ALA A 1 435 ? 3.373 -3.844 -30.766 1 41.06 435 ALA A O 1
ATOM 3380 N N . ILE A 1 436 ? 5.246 -3.887 -32.125 1 42.19 436 ILE A N 1
ATOM 3381 C CA . ILE A 1 436 ? 5.965 -3.023 -31.172 1 42.19 436 ILE A CA 1
ATOM 3382 C C . ILE A 1 436 ? 5.305 -1.647 -31.141 1 42.19 436 ILE A C 1
ATOM 3384 O O . ILE A 1 436 ? 5.066 -1.095 -30.062 1 42.19 436 ILE A O 1
ATOM 3388 N N . ALA A 1 437 ? 4.98 -1.209 -32.312 1 40.34 437 ALA A N 1
ATOM 3389 C CA . ALA A 1 437 ? 4.355 0.11 -32.344 1 40.34 437 ALA A CA 1
ATOM 3390 C C . ALA A 1 437 ? 2.979 0.094 -31.703 1 40.34 437 ALA A C 1
ATOM 3392 O O . ALA A 1 437 ? 2.643 0.995 -30.922 1 40.34 437 ALA A O 1
ATOM 3393 N N . ILE A 1 438 ? 2.291 -0.872 -31.938 1 41.81 438 ILE A N 1
ATOM 3394 C CA . ILE A 1 438 ? 0.964 -0.975 -31.344 1 41.81 438 ILE A CA 1
ATOM 3395 C C . ILE A 1 438 ? 1.093 -1.138 -29.828 1 41.81 438 ILE A C 1
ATOM 3397 O O . ILE A 1 438 ? 0.346 -0.52 -29.062 1 41.81 438 ILE A O 1
ATOM 3401 N N . THR A 1 439 ? 2.047 -1.93 -29.531 1 41.09 439 THR A N 1
ATOM 3402 C CA . THR A 1 439 ? 2.293 -2.107 -28.109 1 41.09 439 THR A CA 1
ATOM 3403 C C . THR A 1 439 ? 2.672 -0.782 -27.453 1 41.09 439 THR A C 1
ATOM 3405 O O . THR A 1 439 ? 2.178 -0.451 -26.375 1 41.09 439 THR A O 1
ATOM 3408 N N . ILE A 1 440 ? 3.477 -0.13 -28.25 1 40.66 440 ILE A N 1
ATOM 3409 C CA . ILE A 1 440 ? 3.869 1.179 -27.75 1 40.66 440 ILE A CA 1
ATOM 3410 C C . ILE A 1 440 ? 2.65 2.1 -27.703 1 40.66 440 ILE A C 1
ATOM 3412 O O . ILE A 1 440 ? 2.416 2.777 -26.688 1 40.66 440 ILE A O 1
ATOM 3416 N N . VAL A 1 441 ? 1.901 2.062 -28.734 1 40.38 441 VAL A N 1
ATOM 3417 C CA . VAL A 1 441 ? 0.728 2.928 -28.781 1 40.38 441 VAL A CA 1
ATOM 3418 C C . VAL A 1 441 ? -0.291 2.482 -27.734 1 40.38 441 VAL A C 1
ATOM 3420 O O . VAL A 1 441 ? -0.882 3.314 -27.047 1 40.38 441 VAL A O 1
ATOM 3423 N N . SER A 1 442 ? -0.476 1.275 -27.641 1 41.59 442 SER A N 1
ATOM 3424 C CA . SER A 1 442 ? -1.409 0.761 -26.641 1 41.59 442 SER A CA 1
ATOM 3425 C C . SER A 1 442 ? -0.936 1.079 -25.219 1 41.59 442 SER A C 1
ATOM 3427 O O . SER A 1 442 ? -1.742 1.418 -24.359 1 41.59 442 SER A O 1
ATOM 3429 N N . LEU A 1 443 ? 0.305 0.887 -25.156 1 41.31 443 LEU A N 1
ATOM 3430 C CA . LEU A 1 443 ? 0.884 1.258 -23.875 1 41.31 443 LEU A CA 1
ATOM 3431 C C . LEU A 1 443 ? 0.649 2.734 -23.578 1 41.31 443 LEU A C 1
ATOM 3433 O O . LEU A 1 443 ? 0.294 3.098 -22.453 1 41.31 443 LEU A O 1
ATOM 3437 N N . VAL A 1 444 ? 0.854 3.455 -24.672 1 40.16 444 VAL A N 1
ATOM 3438 C CA . VAL A 1 444 ? 0.578 4.883 -24.531 1 40.16 444 VAL A CA 1
ATOM 3439 C C . VAL A 1 444 ? -0.914 5.094 -24.281 1 40.16 444 VAL A C 1
ATOM 3441 O O . VAL A 1 444 ? -1.297 5.906 -23.438 1 40.16 444 VAL A O 1
ATOM 3444 N N . ALA A 1 445 ? -1.665 4.355 -24.969 1 39.72 445 ALA A N 1
ATOM 3445 C CA . ALA A 1 445 ? -3.113 4.473 -24.828 1 39.72 445 ALA A CA 1
ATOM 3446 C C . ALA A 1 445 ? -3.572 3.992 -23.453 1 39.72 445 ALA A C 1
ATOM 3448 O O . ALA A 1 445 ? -4.43 4.617 -22.828 1 39.72 445 ALA A O 1
ATOM 3449 N N . ILE A 1 446 ? -3.17 2.871 -23.141 1 40.28 446 ILE A N 1
ATOM 3450 C CA . ILE A 1 446 ? -3.51 2.316 -21.828 1 40.28 446 ILE A CA 1
ATOM 3451 C C . ILE A 1 446 ? -3.041 3.264 -20.734 1 40.28 446 ILE A C 1
ATOM 3453 O O . ILE A 1 446 ? -3.779 3.539 -19.781 1 40.28 446 ILE A O 1
ATOM 3457 N N . LEU A 1 447 ? -1.834 3.617 -20.906 1 40.03 447 LEU A N 1
ATOM 3458 C CA . LEU A 1 447 ? -1.317 4.59 -19.953 1 40.03 447 LEU A CA 1
ATOM 3459 C C . LEU A 1 447 ? -2.123 5.887 -20 1 40.03 447 LEU A C 1
ATOM 3461 O O . LEU A 1 447 ? -2.367 6.512 -18.969 1 40.03 447 LEU A O 1
ATOM 3465 N N . GLY A 1 448 ? -2.562 6.246 -21.203 1 38.19 448 GLY A N 1
ATOM 3466 C CA . GLY A 1 448 ? -3.453 7.375 -21.406 1 38.19 448 GLY A CA 1
ATOM 3467 C C . GLY A 1 448 ? -4.898 7.066 -21.062 1 38.19 448 GLY A C 1
ATOM 3468 O O . GLY A 1 448 ? -5.602 7.902 -20.5 1 38.19 448 GLY A O 1
ATOM 3469 N N . GLY A 1 449 ? -5.492 6 -21.469 1 37.34 449 GLY A N 1
ATOM 3470 C CA . GLY A 1 449 ? -6.879 5.574 -21.344 1 37.34 449 GLY A CA 1
ATOM 3471 C C . GLY A 1 449 ? -7.281 5.273 -19.906 1 37.34 449 GLY A C 1
ATOM 3472 O O . GLY A 1 449 ? -8.438 5.465 -19.531 1 37.34 449 GLY A O 1
ATOM 3473 N N . PHE A 1 450 ? -6.496 4.59 -19.219 1 36 450 PHE A N 1
ATOM 3474 C CA . PHE A 1 450 ? -6.891 4.328 -17.828 1 36 450 PHE A CA 1
ATOM 3475 C C . PHE A 1 450 ? -7.367 5.605 -17.156 1 36 450 PHE A C 1
ATOM 3477 O O . PHE A 1 450 ? -8.336 5.582 -16.391 1 36 450 PHE A O 1
ATOM 3484 N N . PHE A 1 451 ? -6.773 6.691 -17.391 1 32.56 451 PHE A N 1
ATOM 3485 C CA . PHE A 1 451 ? -7.184 7.934 -16.75 1 32.56 451 PHE A CA 1
ATOM 3486 C C . PHE A 1 451 ? -8.461 8.469 -17.375 1 32.56 451 PHE A C 1
ATOM 3488 O O . PHE A 1 451 ? -9.328 9.008 -16.672 1 32.56 451 PHE A O 1
ATOM 3495 N N . ALA A 1 452 ? -8.766 8.258 -18.641 1 31.86 452 ALA A N 1
ATOM 3496 C CA . ALA A 1 452 ? -9.922 8.852 -19.312 1 31.86 452 ALA A CA 1
ATOM 3497 C C . ALA A 1 452 ? -11.203 8.086 -19 1 31.86 452 ALA A C 1
ATOM 3499 O O . ALA A 1 452 ? -12.258 8.688 -18.797 1 31.86 452 ALA A O 1
ATOM 3500 N N . THR A 1 453 ? -11.195 6.879 -19.047 1 32.34 453 THR A N 1
ATOM 3501 C CA . THR A 1 453 ? -12.445 6.133 -19 1 32.34 453 THR A CA 1
ATOM 3502 C C . THR A 1 453 ? -13.109 6.25 -17.641 1 32.34 453 THR A C 1
ATOM 3504 O O . THR A 1 453 ? -14.336 6.25 -17.531 1 32.34 453 THR A O 1
ATOM 3507 N N . ARG A 1 454 ? -12.352 6.309 -16.609 1 32.22 454 ARG A N 1
ATOM 3508 C CA . ARG A 1 454 ? -13.086 6.406 -15.344 1 32.22 454 ARG A CA 1
ATOM 3509 C C . ARG A 1 454 ? -13.898 7.695 -15.281 1 32.22 454 ARG A C 1
ATOM 3511 O O . ARG A 1 454 ? -14.922 7.754 -14.602 1 32.22 454 ARG A O 1
ATOM 3518 N N . LEU A 1 455 ? -13.398 8.75 -15.797 1 28.69 455 LEU A N 1
ATOM 3519 C CA . LEU A 1 455 ? -14.164 9.992 -15.773 1 28.69 455 LEU A CA 1
ATOM 3520 C C . LEU A 1 455 ? -15.414 9.883 -16.641 1 28.69 455 LEU A C 1
ATOM 3522 O O . LEU A 1 455 ? -16.453 10.461 -16.312 1 28.69 455 LEU A O 1
ATOM 3526 N N . LEU A 1 456 ? -15.312 9.18 -17.734 1 29.16 456 LEU A N 1
ATOM 3527 C CA . LEU A 1 456 ? -16.391 9.289 -18.703 1 29.16 456 LEU A CA 1
ATOM 3528 C C . LEU A 1 456 ? -17.484 8.25 -18.406 1 29.16 456 LEU A C 1
ATOM 3530 O O . LEU A 1 456 ? -18.547 8.273 -19.031 1 29.16 456 LEU A O 1
ATOM 3534 N N . ASN A 1 457 ? -17.141 7.133 -17.828 1 31.23 457 ASN A N 1
ATOM 3535 C CA . ASN A 1 457 ? -18.219 6.16 -17.891 1 31.23 457 ASN A CA 1
ATOM 3536 C C . ASN A 1 457 ? -19.344 6.504 -16.922 1 31.23 457 ASN A C 1
ATOM 3538 O O . ASN A 1 457 ? -19.297 6.117 -15.75 1 31.23 457 ASN A O 1
ATOM 3542 N N . GLU A 1 458 ? -19.797 7.793 -16.984 1 29.66 458 GLU A N 1
ATOM 3543 C CA . GLU A 1 458 ? -21.094 8.133 -16.375 1 29.66 458 GLU A CA 1
ATOM 3544 C C . GLU A 1 458 ? -22.156 7.109 -16.766 1 29.66 458 GLU A C 1
ATOM 3546 O O . GLU A 1 458 ? -22.391 6.867 -17.953 1 29.66 458 GLU A O 1
ATOM 3551 N N . PRO A 1 459 ? -22.297 6.055 -15.977 1 30.75 459 PRO A N 1
ATOM 3552 C CA . PRO A 1 459 ? -23.516 5.367 -16.406 1 30.75 459 PRO A CA 1
ATOM 3553 C C . PRO A 1 459 ? -24.641 6.332 -16.75 1 30.75 459 PRO A C 1
ATOM 3555 O O . PRO A 1 459 ? -24.797 7.375 -16.109 1 30.75 459 PRO A O 1
ATOM 3558 N N . ARG A 1 460 ? -25.031 6.402 -17.938 1 31.64 460 ARG A N 1
ATOM 3559 C CA . ARG A 1 460 ? -26.219 7.086 -18.438 1 31.64 460 ARG A CA 1
ATOM 3560 C C . ARG A 1 460 ? -27.406 6.863 -17.5 1 31.64 460 ARG A C 1
ATOM 3562 O O . ARG A 1 460 ? -27.75 5.723 -17.188 1 31.64 460 ARG A O 1
ATOM 3569 N N . SER A 1 461 ? -27.703 7.754 -16.562 1 28.64 461 SER A N 1
ATOM 3570 C CA . SER A 1 461 ? -28.953 7.746 -15.797 1 28.64 461 SER A CA 1
ATOM 3571 C C . SER A 1 461 ? -30.141 7.371 -16.672 1 28.64 461 SER A C 1
ATOM 3573 O O . SER A 1 461 ? -30.266 7.855 -17.797 1 28.64 461 SER A O 1
ATOM 3575 N N . PRO A 1 462 ? -30.672 6.219 -16.531 1 29.72 462 PRO A N 1
ATOM 3576 C CA . PRO A 1 462 ? -31.906 5.965 -17.281 1 29.72 462 PRO A CA 1
ATOM 3577 C C . PRO A 1 462 ? -32.812 7.188 -17.359 1 29.72 462 PRO A C 1
ATOM 3579 O O . PRO A 1 462 ? -32.844 7.988 -16.422 1 29.72 462 PRO A O 1
ATOM 3582 N N . GLN A 1 463 ? -33.031 7.773 -18.547 1 29.52 463 GLN A N 1
ATOM 3583 C CA . GLN A 1 463 ? -33.938 8.852 -18.875 1 29.52 463 GLN A CA 1
ATOM 3584 C C . GLN A 1 463 ? -35.312 8.633 -18.188 1 29.52 463 GLN A C 1
ATOM 3586 O O . GLN A 1 463 ? -35.812 7.52 -18.172 1 29.52 463 GLN A O 1
ATOM 3591 N N . PRO A 1 464 ? -35.656 9.383 -17.188 1 31.34 464 PRO A N 1
ATOM 3592 C CA . PRO A 1 464 ? -37 9.219 -16.641 1 31.34 464 PRO A CA 1
ATOM 3593 C C . PRO A 1 464 ? -38.062 9.062 -17.734 1 31.34 464 PRO A C 1
ATOM 3595 O O . PRO A 1 464 ? -37.875 9.555 -18.844 1 31.34 464 PRO A O 1
ATOM 3598 N N . PRO A 1 465 ? -38.812 7.953 -17.781 1 29.12 465 PRO A N 1
ATOM 3599 C CA . PRO A 1 465 ? -39.844 7.801 -18.828 1 29.12 465 PRO A CA 1
ATOM 3600 C C . PRO A 1 465 ? -40.594 9.094 -19.094 1 29.12 465 PRO A C 1
ATOM 3602 O O . PRO A 1 465 ? -40.844 9.883 -18.172 1 29.12 465 PRO A O 1
ATOM 3605 N N . GLN A 1 466 ? -40.312 9.719 -20.219 1 29.09 466 GLN A N 1
ATOM 3606 C CA . GLN A 1 466 ? -41.062 10.867 -20.703 1 29.09 466 GLN A CA 1
ATOM 3607 C C . GLN A 1 466 ? -42.562 10.68 -20.484 1 29.09 466 GLN A C 1
ATOM 3609 O O . GLN A 1 466 ? -43.125 9.672 -20.906 1 29.09 466 GLN A O 1
ATOM 3614 N N . SER A 1 467 ? -43.062 11.117 -19.281 1 29.62 467 SER A N 1
ATOM 3615 C CA . SER A 1 467 ? -44.5 11.133 -19.078 1 29.62 467 SER A CA 1
ATOM 3616 C C . SER A 1 467 ? -45.25 11.578 -20.328 1 29.62 467 SER A C 1
ATOM 3618 O O . SER A 1 467 ? -44.906 12.609 -20.922 1 29.62 467 SER A O 1
ATOM 3620 N N . ILE A 1 468 ? -45.625 10.57 -21.156 1 31.75 468 ILE A N 1
ATOM 3621 C CA . ILE A 1 468 ? -46.469 10.82 -22.312 1 31.75 468 ILE A CA 1
ATOM 3622 C C . ILE A 1 468 ? -47.5 11.883 -21.969 1 31.75 468 ILE A C 1
ATOM 3624 O O . ILE A 1 468 ? -48.25 11.758 -20.984 1 31.75 468 ILE A O 1
ATOM 3628 N N . PRO A 1 469 ? -47.281 13.133 -22.453 1 32.28 469 PRO A N 1
ATOM 3629 C CA . PRO A 1 469 ? -48.25 14.195 -22.203 1 32.28 469 PRO A CA 1
ATOM 3630 C C . PRO A 1 469 ? -49.688 13.727 -22.391 1 32.28 469 PRO A C 1
ATOM 3632 O O . PRO A 1 469 ? -50.031 13.156 -23.422 1 32.28 469 PRO A O 1
ATOM 3635 N N . THR A 1 470 ? -50.281 13.148 -21.266 1 33.84 470 THR A N 1
ATOM 3636 C CA . THR A 1 470 ? -51.688 12.828 -21.359 1 33.84 470 THR A CA 1
ATOM 3637 C C . THR A 1 470 ? -52.438 13.938 -22.078 1 33.84 470 THR A C 1
ATOM 3639 O O . THR A 1 470 ? -52.312 15.117 -21.734 1 33.84 470 THR A O 1
ATOM 3642 N N . GLN A 1 471 ? -52.75 13.758 -23.406 1 31.06 471 GLN A N 1
ATOM 3643 C CA . GLN A 1 471 ? -53.531 14.625 -24.281 1 31.06 471 GLN A CA 1
ATOM 3644 C C . GLN A 1 471 ? -54.75 15.211 -23.531 1 31.06 471 GLN A C 1
ATOM 3646 O O . GLN A 1 471 ? -55.469 14.484 -22.844 1 31.06 471 GLN A O 1
ATOM 3651 N N . PRO A 1 472 ? -54.719 16.562 -23.281 1 33.81 472 PRO A N 1
ATOM 3652 C CA . PRO A 1 472 ? -55.844 17.234 -22.625 1 33.81 472 PRO A CA 1
ATOM 3653 C C . PRO A 1 472 ? -57.188 16.781 -23.172 1 33.81 472 PRO A C 1
ATOM 3655 O O . PRO A 1 472 ? -57.375 16.641 -24.391 1 33.81 472 PRO A O 1
ATOM 3658 N N . ALA A 1 473 ? -57.906 15.844 -22.453 1 39.22 473 ALA A N 1
ATOM 3659 C CA . ALA A 1 473 ? -59.25 15.477 -22.859 1 39.22 473 ALA A CA 1
ATOM 3660 C C . ALA A 1 473 ? -60.031 16.688 -23.359 1 39.22 473 ALA A C 1
ATOM 3662 O O . ALA A 1 473 ? -59.844 17.797 -22.859 1 39.22 473 ALA A O 1
ATOM 3663 N N . ALA A 1 474 ? -60.594 16.672 -24.562 1 37.5 474 ALA A N 1
ATOM 3664 C CA . ALA A 1 474 ? -61.406 17.609 -25.344 1 37.5 474 ALA A CA 1
ATOM 3665 C C . ALA A 1 474 ? -62.375 18.359 -24.453 1 37.5 474 ALA A C 1
ATOM 3667 O O . ALA A 1 474 ? -62.938 17.781 -23.516 1 37.5 474 ALA A O 1
ATOM 3668 N N . PRO A 1 475 ? -62.281 19.688 -24.312 1 35.25 475 PRO A N 1
ATOM 3669 C CA . PRO A 1 475 ? -63.188 20.547 -23.531 1 35.25 475 PRO A CA 1
ATOM 3670 C C . PRO A 1 475 ? -64.625 20.172 -23.656 1 35.25 475 PRO A C 1
ATOM 3672 O O . PRO A 1 475 ? -65.062 19.734 -24.734 1 35.25 475 PRO A O 1
ATOM 3675 N N . PRO A 1 476 ? -65.25 19.391 -22.609 1 38.91 476 PRO A N 1
ATOM 3676 C CA . PRO A 1 476 ? -66.688 19.109 -22.797 1 38.91 476 PRO A CA 1
ATOM 3677 C C . PRO A 1 476 ? -67.438 20.25 -23.469 1 38.91 476 PRO A C 1
ATOM 3679 O O . PRO A 1 476 ? -67.062 21.422 -23.297 1 38.91 476 PRO A O 1
ATOM 3682 N N . THR A 1 477 ? -67.812 20.078 -24.812 1 39.22 477 THR A N 1
ATOM 3683 C CA . THR A 1 477 ? -68.75 20.969 -25.484 1 39.22 477 THR A CA 1
ATOM 3684 C C . THR A 1 477 ? -69.812 21.469 -24.531 1 39.22 477 THR A C 1
ATOM 3686 O O . THR A 1 477 ? -70.375 20.703 -23.703 1 39.22 477 THR A O 1
ATOM 3689 N N . PRO A 1 478 ? -70.375 22.766 -24.672 1 36.62 478 PRO A N 1
ATOM 3690 C CA . PRO A 1 478 ? -71.562 23.219 -23.969 1 36.62 478 PRO A CA 1
ATOM 3691 C C . PRO A 1 478 ? -72.75 22.281 -24.203 1 36.62 478 PRO A C 1
ATOM 3693 O O . PRO A 1 478 ? -72.812 21.625 -25.234 1 36.62 478 PRO A O 1
ATOM 3696 N N . MET B 1 1 ? 48.094 25.812 0.337 1 23.89 1 MET B N 1
ATOM 3697 C CA . MET B 1 1 ? 47 25.984 1.296 1 23.89 1 MET B CA 1
ATOM 3698 C C . MET B 1 1 ? 45.688 25.469 0.733 1 23.89 1 MET B C 1
ATOM 3700 O O . MET B 1 1 ? 45.156 26.031 -0.207 1 23.89 1 MET B O 1
ATOM 3704 N N . ILE B 1 2 ? 45.5 24.172 0.561 1 28.59 2 ILE B N 1
ATOM 3705 C CA . ILE B 1 2 ? 44.438 23.484 -0.175 1 28.59 2 ILE B CA 1
ATOM 3706 C C . ILE B 1 2 ? 43.094 23.938 0.346 1 28.59 2 ILE B C 1
ATOM 3708 O O . ILE B 1 2 ? 42.875 24 1.558 1 28.59 2 ILE B O 1
ATOM 3712 N N . ALA B 1 3 ? 42.438 24.828 -0.412 1 32.12 3 ALA B N 1
ATOM 3713 C CA . ALA B 1 3 ? 41.156 25.422 -0.068 1 32.12 3 ALA B CA 1
ATOM 3714 C C . ALA B 1 3 ? 40.219 24.391 0.568 1 32.12 3 ALA B C 1
ATOM 3716 O O . ALA B 1 3 ? 39.812 23.422 -0.081 1 32.12 3 ALA B O 1
ATOM 3717 N N . SER B 1 4 ? 40.438 23.906 1.742 1 35.53 4 SER B N 1
ATOM 3718 C CA . SER B 1 4 ? 39.5 23.047 2.469 1 35.53 4 SER B CA 1
ATOM 3719 C C . SER B 1 4 ? 38.062 23.453 2.191 1 35.53 4 SER B C 1
ATOM 3721 O O . SER B 1 4 ? 37.594 24.5 2.643 1 35.53 4 SER B O 1
ATOM 3723 N N . THR B 1 5 ? 37.531 23.484 1.03 1 39.81 5 THR B N 1
ATOM 3724 C CA . THR B 1 5 ? 36.188 23.875 0.634 1 39.81 5 THR B CA 1
ATOM 3725 C C . THR B 1 5 ? 35.156 23.438 1.677 1 39.81 5 THR B C 1
ATOM 3727 O O . THR B 1 5 ? 34.969 22.234 1.886 1 39.81 5 THR B O 1
ATOM 3730 N N . SER B 1 6 ? 35 23.969 2.773 1 45.62 6 SER B N 1
ATOM 3731 C CA . SER B 1 6 ? 34.094 23.781 3.906 1 45.62 6 SER B CA 1
ATOM 3732 C C . SER B 1 6 ? 32.688 23.328 3.447 1 45.62 6 SER B C 1
ATOM 3734 O O . SER B 1 6 ? 32.031 24.047 2.703 1 45.62 6 SER B O 1
ATOM 3736 N N . ILE B 1 7 ? 32.469 22.141 3.131 1 56.5 7 ILE B N 1
ATOM 3737 C CA . ILE B 1 7 ? 31.203 21.594 2.676 1 56.5 7 ILE B CA 1
ATOM 3738 C C . ILE B 1 7 ? 30.078 22.125 3.553 1 56.5 7 ILE B C 1
ATOM 3740 O O . ILE B 1 7 ? 30.109 21.984 4.777 1 56.5 7 ILE B O 1
ATOM 3744 N N . ALA B 1 8 ? 29.234 23.109 3.09 1 75 8 ALA B N 1
ATOM 3745 C CA . ALA B 1 8 ? 28.094 23.734 3.766 1 75 8 ALA B CA 1
ATOM 3746 C C . ALA B 1 8 ? 27.234 22.672 4.453 1 75 8 ALA B C 1
ATOM 3748 O O . ALA B 1 8 ? 26.969 21.609 3.885 1 75 8 ALA B O 1
ATOM 3749 N N . LYS B 1 9 ? 27.062 22.812 5.82 1 91.69 9 LYS B N 1
ATOM 3750 C CA . LYS B 1 9 ? 26.156 21.938 6.574 1 91.69 9 LYS B CA 1
ATOM 3751 C C . LYS B 1 9 ? 24.797 21.859 5.91 1 91.69 9 LYS B C 1
ATOM 3753 O O . LYS B 1 9 ? 24.297 22.859 5.383 1 91.69 9 LYS B O 1
ATOM 3758 N N . PRO B 1 10 ? 24.25 20.703 5.863 1 96.12 10 PRO B N 1
ATOM 3759 C CA . PRO B 1 10 ? 22.969 20.516 5.172 1 96.12 10 PRO B CA 1
ATOM 3760 C C . PRO B 1 10 ? 21.812 21.172 5.898 1 96.12 10 PRO B C 1
ATOM 3762 O O . PRO B 1 10 ? 21.906 21.484 7.09 1 96.12 10 PRO B O 1
ATOM 3765 N N . THR B 1 11 ? 20.828 21.562 5.141 1 98.25 11 THR B N 1
ATOM 3766 C CA . THR B 1 11 ? 19.5 21.812 5.695 1 98.25 11 THR B CA 1
ATOM 3767 C C . THR B 1 11 ? 18.734 20.516 5.863 1 98.25 11 THR B C 1
ATOM 3769 O O . THR B 1 11 ? 18.484 19.797 4.891 1 98.25 11 THR B O 1
ATOM 3772 N N . VAL B 1 12 ? 18.391 20.172 7.113 1 98.56 12 VAL B N 1
ATOM 3773 C CA . VAL B 1 12 ? 17.656 18.938 7.402 1 98.56 12 VAL B CA 1
ATOM 3774 C C . VAL B 1 12 ? 16.188 19.266 7.641 1 98.56 12 VAL B C 1
ATOM 3776 O O . VAL B 1 12 ? 15.859 20.141 8.445 1 98.56 12 VAL B O 1
ATOM 3779 N N . ILE B 1 13 ? 15.336 18.641 6.883 1 98.75 13 ILE B N 1
ATOM 3780 C CA . ILE B 1 13 ? 13.891 18.766 7.012 1 98.75 13 ILE B CA 1
ATOM 3781 C C . ILE B 1 13 ? 13.312 17.5 7.66 1 98.75 13 ILE B C 1
ATOM 3783 O O . ILE B 1 13 ? 13.461 16.406 7.125 1 98.75 13 ILE B O 1
ATOM 3787 N N . VAL B 1 14 ? 12.688 17.656 8.836 1 98.69 14 VAL B N 1
ATOM 3788 C CA . VAL B 1 14 ? 12.102 16.547 9.555 1 98.69 14 VAL B CA 1
ATOM 3789 C C . VAL B 1 14 ? 10.586 16.547 9.367 1 98.69 14 VAL B C 1
ATOM 3791 O O . VAL B 1 14 ? 9.898 17.453 9.828 1 98.69 14 VAL B O 1
ATOM 3794 N N . GLY B 1 15 ? 10.062 15.492 8.758 1 98.12 15 GLY B N 1
ATOM 3795 C CA . GLY B 1 15 ? 8.656 15.414 8.398 1 98.12 15 GLY B CA 1
ATOM 3796 C C . GLY B 1 15 ? 8.398 15.773 6.949 1 98.12 15 GLY B C 1
ATOM 3797 O O . GLY B 1 15 ? 8.602 16.922 6.543 1 98.12 15 GLY B O 1
ATOM 3798 N N . GLY B 1 16 ? 7.922 14.82 6.219 1 97 16 GLY B N 1
ATOM 3799 C CA . GLY B 1 16 ? 7.688 15.016 4.797 1 97 16 GLY B CA 1
ATOM 3800 C C . GLY B 1 16 ? 6.234 15.305 4.465 1 97 16 GLY B C 1
ATOM 3801 O O . GLY B 1 16 ? 5.746 14.922 3.4 1 97 16 GLY B O 1
ATOM 3802 N N . GLY B 1 17 ? 5.477 15.875 5.43 1 96.31 17 GLY B N 1
ATOM 3803 C CA . GLY B 1 17 ? 4.145 16.359 5.117 1 96.31 17 GLY B CA 1
ATOM 3804 C C . GLY B 1 17 ? 4.148 17.594 4.234 1 96.31 17 GLY B C 1
ATOM 3805 O O . GLY B 1 17 ? 5.109 17.828 3.496 1 96.31 17 GLY B O 1
ATOM 3806 N N . PHE B 1 18 ? 3.104 18.391 4.289 1 95 18 PHE B N 1
ATOM 3807 C CA . PHE B 1 18 ? 2.941 19.531 3.398 1 95 18 PHE B CA 1
ATOM 3808 C C . PHE B 1 18 ? 4.051 20.547 3.621 1 95 18 PHE B C 1
ATOM 3810 O O . PHE B 1 18 ? 4.641 21.062 2.664 1 95 18 PHE B O 1
ATOM 3817 N N . VAL B 1 19 ? 4.379 20.781 4.859 1 97.56 19 VAL B N 1
ATOM 3818 C CA . VAL B 1 19 ? 5.418 21.766 5.148 1 97.56 19 VAL B CA 1
ATOM 3819 C C . VAL B 1 19 ? 6.758 21.281 4.594 1 97.56 19 VAL B C 1
ATOM 3821 O O . VAL B 1 19 ? 7.402 21.984 3.811 1 97.56 19 VAL B O 1
ATOM 3824 N N . GLY B 1 20 ? 7.145 20.094 4.984 1 97.81 20 GLY B N 1
ATOM 3825 C CA . GLY B 1 20 ? 8.461 19.578 4.645 1 97.81 20 GLY B CA 1
ATOM 3826 C C . GLY B 1 20 ? 8.648 19.359 3.154 1 97.81 20 GLY B C 1
ATOM 3827 O O . GLY B 1 20 ? 9.648 19.812 2.58 1 97.81 20 GLY B O 1
ATOM 3828 N N . LEU B 1 21 ? 7.703 18.672 2.543 1 95.62 21 LEU B N 1
ATOM 3829 C CA . LEU B 1 21 ? 7.82 18.375 1.12 1 95.62 21 LEU B CA 1
ATOM 3830 C C . LEU B 1 21 ? 7.879 19.672 0.3 1 95.62 21 LEU B C 1
ATOM 3832 O O . LEU B 1 21 ? 8.758 19.828 -0.553 1 95.62 21 LEU B O 1
ATOM 3836 N N . PHE B 1 22 ? 7 20.625 0.567 1 93.94 22 PHE B N 1
ATOM 3837 C CA . PHE B 1 22 ? 6.934 21.828 -0.248 1 93.94 22 PHE B CA 1
ATOM 3838 C C . PHE B 1 22 ? 8.125 22.734 0.028 1 93.94 22 PHE B C 1
ATOM 3840 O O . PHE B 1 22 ? 8.609 23.438 -0.871 1 93.94 22 PHE B O 1
ATOM 3847 N N . CYS B 1 23 ? 8.617 22.734 1.243 1 97.06 23 CYS B N 1
ATOM 3848 C CA . CYS B 1 23 ? 9.875 23.438 1.518 1 97.06 23 CYS B CA 1
ATOM 3849 C C . CYS B 1 23 ? 11.008 22.875 0.666 1 97.06 23 CYS B C 1
ATOM 3851 O O . CYS B 1 23 ? 11.695 23.625 -0.028 1 97.06 23 CYS B O 1
ATOM 3853 N N . ALA B 1 24 ? 11.156 21.562 0.664 1 96.19 24 ALA B N 1
ATOM 3854 C CA . ALA B 1 24 ? 12.227 20.906 -0.085 1 96.19 24 ALA B CA 1
ATOM 3855 C C . ALA B 1 24 ? 12.117 21.219 -1.576 1 96.19 24 ALA B C 1
ATOM 3857 O O . ALA B 1 24 ? 13.117 21.562 -2.217 1 96.19 24 ALA B O 1
ATOM 3858 N N . LEU B 1 25 ? 10.914 21.109 -2.074 1 91.88 25 LEU B N 1
ATOM 3859 C CA . LEU B 1 25 ? 10.703 21.312 -3.504 1 91.88 25 LEU B CA 1
ATOM 3860 C C . LEU B 1 25 ? 10.992 22.766 -3.889 1 91.88 25 LEU B C 1
ATOM 3862 O O . LEU B 1 25 ? 11.602 23.031 -4.926 1 91.88 25 LEU B O 1
ATOM 3866 N N . HIS B 1 26 ? 10.547 23.703 -3.115 1 92.62 26 HIS B N 1
ATOM 3867 C CA . HIS B 1 26 ? 10.789 25.109 -3.404 1 92.62 26 HIS B CA 1
ATOM 3868 C C . HIS B 1 26 ? 12.273 25.453 -3.307 1 92.62 26 HIS B C 1
ATOM 3870 O O . HIS B 1 26 ? 12.789 26.234 -4.113 1 92.62 26 HIS B O 1
ATOM 3876 N N . LEU B 1 27 ? 12.953 24.906 -2.355 1 95.31 27 LEU B N 1
ATOM 3877 C CA . LEU B 1 27 ? 14.391 25.125 -2.232 1 95.31 27 LEU B CA 1
ATOM 3878 C C . LEU B 1 27 ? 15.117 24.656 -3.484 1 95.31 27 LEU B C 1
ATOM 3880 O O . LEU B 1 27 ? 15.984 25.359 -4.008 1 95.31 27 LEU B O 1
ATOM 3884 N N . ARG B 1 28 ? 14.742 23.578 -3.863 1 89.81 28 ARG B N 1
ATOM 3885 C CA . ARG B 1 28 ? 15.43 23.016 -5.031 1 89.81 28 ARG B CA 1
ATOM 3886 C C . ARG B 1 28 ? 15.094 23.812 -6.289 1 89.81 28 ARG B C 1
ATOM 3888 O O . ARG B 1 28 ? 15.969 24.078 -7.113 1 89.81 28 ARG B O 1
ATOM 3895 N N . HIS B 1 29 ? 13.891 24.141 -6.41 1 86.19 29 HIS B N 1
ATOM 3896 C CA . HIS B 1 29 ? 13.453 24.938 -7.551 1 86.19 29 HIS B CA 1
ATOM 3897 C C . HIS B 1 29 ? 14.203 26.266 -7.617 1 86.19 29 HIS B C 1
ATOM 3899 O O . HIS B 1 29 ? 14.484 26.766 -8.703 1 86.19 29 HIS B O 1
ATOM 3905 N N . ARG B 1 30 ? 14.578 26.719 -6.523 1 90.38 30 ARG B N 1
ATOM 3906 C CA . ARG B 1 30 ? 15.227 28.031 -6.457 1 90.38 30 ARG B CA 1
ATOM 3907 C C . ARG B 1 30 ? 16.734 27.891 -6.344 1 90.38 30 ARG B C 1
ATOM 3909 O O . ARG B 1 30 ? 17.422 28.844 -5.965 1 90.38 30 ARG B O 1
ATOM 3916 N N . HIS B 1 31 ? 17.219 26.688 -6.582 1 90.5 31 HIS B N 1
ATOM 3917 C CA . HIS B 1 31 ? 18.641 26.391 -6.656 1 90.5 31 HIS B CA 1
ATOM 3918 C C . HIS B 1 31 ? 19.344 26.734 -5.348 1 90.5 31 HIS B C 1
ATOM 3920 O O . HIS B 1 31 ? 20.391 27.406 -5.359 1 90.5 31 HIS B O 1
ATOM 3926 N N . TYR B 1 32 ? 18.719 26.406 -4.246 1 94.19 32 TYR B N 1
ATOM 3927 C CA . TYR B 1 32 ? 19.312 26.547 -2.922 1 94.19 32 TYR B CA 1
ATOM 3928 C C . TYR B 1 32 ? 20.672 25.859 -2.865 1 94.19 32 TYR B C 1
ATOM 3930 O O . TYR B 1 32 ? 20.844 24.734 -3.35 1 94.19 32 TYR B O 1
ATOM 3938 N N . PRO B 1 33 ? 21.688 26.547 -2.332 1 93.75 33 PRO B N 1
ATOM 3939 C CA . PRO B 1 33 ? 23.062 26.078 -2.504 1 93.75 33 PRO B CA 1
ATOM 3940 C C . PRO B 1 33 ? 23.422 24.953 -1.551 1 93.75 33 PRO B C 1
ATOM 3942 O O . PRO B 1 33 ? 24.297 24.141 -1.855 1 93.75 33 PRO B O 1
ATOM 3945 N N . ALA B 1 34 ? 22.859 24.859 -0.392 1 94.88 34 ALA B N 1
ATOM 3946 C CA . ALA B 1 34 ? 23.234 23.859 0.591 1 94.88 34 ALA B CA 1
ATOM 3947 C C . ALA B 1 34 ? 22.562 22.516 0.283 1 94.88 34 ALA B C 1
ATOM 3949 O O . ALA B 1 34 ? 21.5 22.484 -0.335 1 94.88 34 ALA B O 1
ATOM 3950 N N . PRO B 1 35 ? 23.172 21.375 0.716 1 94.62 35 PRO B N 1
ATOM 3951 C CA . PRO B 1 35 ? 22.484 20.094 0.593 1 94.62 35 PRO B CA 1
ATOM 3952 C C . PRO B 1 35 ? 21.203 20.031 1.411 1 94.62 35 PRO B C 1
ATOM 3954 O O . PRO B 1 35 ? 21.094 20.656 2.469 1 94.62 35 PRO B O 1
ATOM 3957 N N . ILE B 1 36 ? 20.219 19.359 0.864 1 96.5 36 ILE B N 1
ATOM 3958 C CA . ILE B 1 36 ? 18.938 19.219 1.528 1 96.5 36 ILE B CA 1
ATOM 3959 C C . ILE B 1 36 ? 18.688 17.75 1.862 1 96.5 36 ILE B C 1
ATOM 3961 O O . ILE B 1 36 ? 18.828 16.875 1 1 96.5 36 ILE B O 1
ATOM 3965 N N . ILE B 1 37 ? 18.344 17.438 3.123 1 96.25 37 ILE B N 1
ATOM 3966 C CA . ILE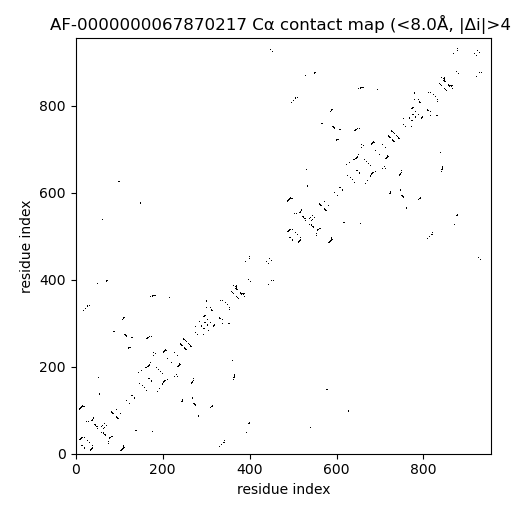 B 1 37 ? 17.969 16.094 3.57 1 96.25 37 ILE B CA 1
ATOM 3967 C C . ILE B 1 37 ? 16.547 16.109 4.094 1 96.25 37 ILE B C 1
ATOM 3969 O O . ILE B 1 37 ? 16.203 16.906 4.969 1 96.25 37 ILE B O 1
ATOM 3973 N N . LEU B 1 38 ? 15.703 15.305 3.516 1 97.31 38 LEU B N 1
ATOM 3974 C CA . LEU B 1 38 ? 14.336 15.109 3.988 1 97.31 38 LEU B CA 1
ATOM 3975 C C . LEU B 1 38 ? 14.195 13.781 4.715 1 97.31 38 LEU B C 1
ATOM 3977 O O . LEU B 1 38 ? 14.492 12.727 4.148 1 97.31 38 LEU B O 1
ATOM 3981 N N . ILE B 1 39 ? 13.742 13.812 5.992 1 97.56 39 ILE B N 1
ATOM 3982 C CA . ILE B 1 39 ? 13.617 12.602 6.797 1 97.56 39 ILE B CA 1
ATOM 3983 C C . ILE B 1 39 ? 12.148 12.359 7.141 1 97.56 39 ILE B C 1
ATOM 3985 O O . ILE B 1 39 ? 11.453 13.266 7.617 1 97.56 39 ILE B O 1
ATOM 3989 N N . ASP B 1 40 ? 11.672 11.242 6.828 1 97.06 40 ASP B N 1
ATOM 3990 C CA . ASP B 1 40 ? 10.336 10.797 7.203 1 97.06 40 ASP B CA 1
ATOM 3991 C C . ASP B 1 40 ? 10.312 9.297 7.477 1 97.06 40 ASP B C 1
ATOM 3993 O O . ASP B 1 40 ? 10.969 8.523 6.777 1 97.06 40 ASP B O 1
ATOM 3997 N N . PRO B 1 41 ? 9.508 8.891 8.5 1 94.56 41 PRO B N 1
ATOM 3998 C CA . PRO B 1 41 ? 9.469 7.453 8.758 1 94.56 41 PRO B CA 1
ATOM 3999 C C . PRO B 1 41 ? 8.758 6.672 7.656 1 94.56 41 PRO B C 1
ATOM 4001 O O . PRO B 1 41 ? 8.992 5.473 7.492 1 94.56 41 PRO B O 1
ATOM 4004 N N . LYS B 1 42 ? 7.891 7.301 6.969 1 93.38 42 LYS B N 1
ATOM 4005 C CA . LYS B 1 42 ? 7.188 6.668 5.855 1 93.38 42 LYS B CA 1
ATOM 4006 C C . LYS B 1 42 ? 7.875 6.965 4.527 1 93.38 42 LYS B C 1
ATOM 4008 O O . LYS B 1 42 ? 8.625 7.938 4.414 1 93.38 42 LYS B O 1
ATOM 4013 N N . ASP B 1 43 ? 7.586 6.168 3.486 1 91.06 43 ASP B N 1
ATOM 4014 C CA . ASP B 1 43 ? 8.227 6.355 2.186 1 91.06 43 ASP B CA 1
ATOM 4015 C C . ASP B 1 43 ? 7.309 7.113 1.228 1 91.06 43 ASP B C 1
ATOM 4017 O O . ASP B 1 43 ? 7.672 7.352 0.075 1 91.06 43 ASP B O 1
ATOM 4021 N N . ARG B 1 44 ? 6.125 7.461 1.772 1 92.5 44 ARG B N 1
ATOM 4022 C CA . ARG B 1 44 ? 5.137 8.094 0.907 1 92.5 44 ARG B CA 1
ATOM 4023 C C . ARG B 1 44 ? 4.598 9.375 1.541 1 92.5 44 ARG B C 1
ATOM 4025 O O . ARG B 1 44 ? 4.383 9.43 2.754 1 92.5 44 ARG B O 1
ATOM 4032 N N . PHE B 1 45 ? 4.406 10.344 0.61 1 93.75 45 PHE B N 1
ATOM 4033 C CA . PHE B 1 45 ? 3.629 11.523 0.971 1 93.75 45 PHE B CA 1
ATOM 4034 C C . PHE B 1 45 ? 2.145 11.188 1.059 1 93.75 45 PHE B C 1
ATOM 4036 O O . PHE B 1 45 ? 1.643 10.367 0.287 1 93.75 45 PHE B O 1
ATOM 4043 N N . ILE B 1 46 ? 1.455 11.797 2.051 1 94.44 46 ILE B N 1
ATOM 4044 C CA . ILE B 1 46 ? 0.022 11.555 2.176 1 94.44 46 ILE B CA 1
ATOM 4045 C C . ILE B 1 46 ? -0.745 12.859 1.956 1 94.44 46 ILE B C 1
ATOM 4047 O O . ILE B 1 46 ? -0.552 13.828 2.688 1 94.44 46 ILE B O 1
ATOM 4051 N N . PHE B 1 47 ? -1.535 12.852 0.939 1 92.5 47 PHE B N 1
ATOM 4052 C CA . PHE B 1 47 ? -2.484 13.938 0.734 1 92.5 47 PHE B CA 1
ATOM 4053 C C . PHE B 1 47 ? -3.76 13.703 1.534 1 92.5 47 PHE B C 1
ATOM 4055 O O . PHE B 1 47 ? -4.738 13.164 1.008 1 92.5 47 PHE B O 1
ATOM 4062 N N . ARG B 1 48 ? -3.807 14.18 2.697 1 91.88 48 ARG B N 1
ATOM 4063 C CA . ARG B 1 48 ? -4.812 13.805 3.688 1 91.88 48 ARG B CA 1
ATOM 4064 C C . ARG B 1 48 ? -6.215 14.156 3.203 1 91.88 48 ARG B C 1
ATOM 4066 O O . ARG B 1 48 ? -7.152 13.375 3.369 1 91.88 48 ARG B O 1
ATOM 4073 N N . PRO B 1 49 ? -6.395 15.328 2.58 1 90.12 49 PRO B N 1
ATOM 4074 C CA . PRO B 1 49 ? -7.746 15.656 2.127 1 90.12 49 PRO B CA 1
ATOM 4075 C C . PRO B 1 49 ? -8.297 14.656 1.12 1 90.12 49 PRO B C 1
ATOM 4077 O O . PRO B 1 49 ? -9.516 14.555 0.942 1 90.12 49 PRO B O 1
ATOM 4080 N N . LEU B 1 50 ? -7.414 13.93 0.502 1 91.88 50 LEU B N 1
ATOM 4081 C CA . LEU B 1 50 ? -7.848 13.031 -0.561 1 91.88 50 LEU B CA 1
ATOM 4082 C C . LEU B 1 50 ? -8.047 11.617 -0.028 1 91.88 50 LEU B C 1
ATOM 4084 O O . LEU B 1 50 ? -8.336 10.695 -0.794 1 91.88 50 LEU B O 1
ATOM 4088 N N . LEU B 1 51 ? -7.867 11.422 1.261 1 95.06 51 LEU B N 1
ATOM 4089 C CA . LEU B 1 51 ? -8.062 10.109 1.854 1 95.06 51 LEU B CA 1
ATOM 4090 C C . LEU B 1 51 ? -9.484 9.617 1.637 1 95.06 51 LEU B C 1
ATOM 4092 O O . LEU B 1 51 ? -9.711 8.422 1.438 1 95.06 51 LEU B O 1
ATOM 4096 N N . PHE B 1 52 ? -10.469 10.531 1.674 1 95.12 52 PHE B N 1
ATOM 4097 C CA . PHE B 1 52 ? -11.875 10.195 1.484 1 95.12 52 PHE B CA 1
ATOM 4098 C C . PHE B 1 52 ? -12.125 9.664 0.077 1 95.12 52 PHE B C 1
ATOM 4100 O O . PHE B 1 52 ? -12.875 8.703 -0.107 1 95.12 52 PHE B O 1
ATOM 4107 N N . ASP B 1 53 ? -11.414 10.258 -0.874 1 89.88 53 ASP B N 1
ATOM 4108 C CA . ASP B 1 53 ? -11.547 9.852 -2.271 1 89.88 53 ASP B CA 1
ATOM 4109 C C . ASP B 1 53 ? -10.93 8.477 -2.506 1 89.88 53 ASP B C 1
ATOM 4111 O O . ASP B 1 53 ? -11.359 7.738 -3.395 1 89.88 53 ASP B O 1
ATOM 4115 N N . PHE B 1 54 ? -9.984 8.133 -1.77 1 90.62 54 PHE B N 1
ATOM 4116 C CA . PHE B 1 54 ? -9.445 6.781 -1.832 1 90.62 54 PHE B CA 1
ATOM 4117 C C . PHE B 1 54 ? -10.453 5.77 -1.31 1 90.62 54 PHE B C 1
ATOM 4119 O O . PHE B 1 54 ? -10.695 4.742 -1.945 1 90.62 54 PHE B O 1
ATOM 4126 N N . LEU B 1 55 ? -11.016 6.047 -0.128 1 93.12 55 LEU B N 1
ATOM 4127 C CA . LEU B 1 55 ? -11.984 5.137 0.48 1 93.12 55 LEU B CA 1
ATOM 4128 C C . LEU B 1 55 ? -13.172 4.914 -0.445 1 93.12 55 LEU B C 1
ATOM 4130 O O . LEU B 1 55 ? -13.695 3.801 -0.532 1 93.12 55 LEU B O 1
ATOM 4134 N N . SER B 1 56 ? -13.594 5.996 -1.14 1 89.5 56 SER B N 1
ATOM 4135 C CA . SER B 1 56 ? -14.727 5.883 -2.055 1 89.5 56 SER B CA 1
ATOM 4136 C C . SER B 1 56 ? -14.336 5.152 -3.334 1 89.5 56 SER B C 1
ATOM 4138 O O . SER B 1 56 ? -15.195 4.758 -4.121 1 89.5 56 SER B O 1
ATOM 4140 N N . GLY B 1 57 ? -13.031 5.012 -3.545 1 81.88 57 GLY B N 1
ATOM 4141 C CA . GLY B 1 57 ? -12.562 4.352 -4.75 1 81.88 57 GLY B CA 1
ATOM 4142 C C . GLY B 1 57 ? -12.398 5.297 -5.926 1 81.88 57 GLY B C 1
ATOM 4143 O O . GLY B 1 57 ? -12.07 4.871 -7.035 1 81.88 57 GLY B O 1
ATOM 4144 N N . GLU B 1 58 ? -12.539 6.586 -5.637 1 80 58 GLU B N 1
ATOM 4145 C CA . GLU B 1 58 ? -12.492 7.566 -6.715 1 80 58 GLU B CA 1
ATOM 4146 C C . GLU B 1 58 ? -11.047 7.871 -7.121 1 80 58 GLU B C 1
ATOM 4148 O O . GLU B 1 58 ? -10.789 8.258 -8.258 1 80 58 GLU B O 1
ATOM 4153 N N . LEU B 1 59 ? -10.117 7.727 -6.18 1 82.69 59 LEU B N 1
ATOM 4154 C CA . LEU B 1 59 ? -8.719 8.023 -6.469 1 82.69 59 LEU B CA 1
ATOM 4155 C C . LEU B 1 59 ? -7.828 6.836 -6.125 1 82.69 59 LEU B C 1
ATOM 4157 O O . LEU B 1 59 ? -8.148 6.055 -5.227 1 82.69 59 LEU B O 1
ATOM 4161 N N . SER B 1 60 ? -6.738 6.766 -6.887 1 78.31 60 SER B N 1
ATOM 4162 C CA . SER B 1 60 ? -5.785 5.672 -6.723 1 78.31 60 SER B CA 1
ATOM 4163 C C . SER B 1 60 ? -4.719 6.02 -5.691 1 78.31 60 SER B C 1
ATOM 4165 O O . SER B 1 60 ? -4.629 7.164 -5.246 1 78.31 60 SER B O 1
ATOM 4167 N N . ASP B 1 61 ? -3.902 4.996 -5.355 1 81.88 61 ASP B N 1
ATOM 4168 C CA . ASP B 1 61 ? -2.807 5.141 -4.402 1 81.88 61 ASP B CA 1
ATOM 4169 C C . ASP B 1 61 ? -1.839 6.238 -4.84 1 81.88 61 ASP B C 1
ATOM 4171 O O . ASP B 1 61 ? -1.455 7.094 -4.039 1 81.88 61 ASP B O 1
ATOM 4175 N N . GLU B 1 62 ? -1.467 6.23 -6.035 1 76.81 62 GLU B N 1
ATOM 4176 C CA . GLU B 1 62 ? -0.455 7.145 -6.551 1 76.81 62 GLU B CA 1
ATOM 4177 C C . GLU B 1 62 ? -0.936 8.594 -6.48 1 76.81 62 GLU B C 1
ATOM 4179 O O . GLU B 1 62 ? -0.13 9.516 -6.336 1 76.81 62 GLU B O 1
ATOM 4184 N N . GLN B 1 63 ? -2.232 8.711 -6.52 1 78.69 63 GLN B N 1
ATOM 4185 C CA . GLN B 1 63 ? -2.814 10.047 -6.469 1 78.69 63 GLN B CA 1
ATOM 4186 C C . GLN B 1 63 ? -2.938 10.539 -5.031 1 78.69 63 GLN B C 1
ATOM 4188 O O . GLN B 1 63 ? -2.771 11.727 -4.762 1 78.69 63 GLN B O 1
ATOM 4193 N N . VAL B 1 64 ? -3.193 9.641 -4.16 1 89.19 64 VAL B N 1
ATOM 4194 C CA . VAL B 1 64 ? -3.488 10.023 -2.783 1 89.19 64 VAL B CA 1
ATOM 4195 C C . VAL B 1 64 ? -2.207 10 -1.955 1 89.19 64 VAL B C 1
ATOM 4197 O O . VAL B 1 64 ? -2.002 10.859 -1.093 1 89.19 64 VAL B O 1
ATOM 4200 N N . TRP B 1 65 ? -1.354 9.047 -2.199 1 91.25 65 TRP B N 1
ATOM 4201 C CA . TRP B 1 65 ? -0.119 8.961 -1.429 1 91.25 65 TRP B CA 1
ATOM 4202 C C . TRP B 1 65 ? 1.038 8.5 -2.305 1 91.25 65 TRP B C 1
ATOM 4204 O O . TRP B 1 65 ? 1.56 7.395 -2.119 1 91.25 65 TRP B O 1
ATOM 4214 N N . PRO B 1 66 ? 1.575 9.391 -3.158 1 86.69 66 PRO B N 1
ATOM 4215 C CA . PRO B 1 66 ? 2.73 9.094 -4.008 1 86.69 66 PRO B CA 1
ATOM 4216 C C . PRO B 1 66 ? 4.008 8.859 -3.203 1 86.69 66 PRO B C 1
ATOM 4218 O O . PRO B 1 66 ? 4.129 9.344 -2.076 1 86.69 66 PRO B O 1
ATOM 4221 N N . ARG B 1 67 ? 4.953 8.125 -3.785 1 88.44 67 ARG B N 1
ATOM 4222 C CA . ARG B 1 67 ? 6.238 7.871 -3.148 1 88.44 67 ARG B CA 1
ATOM 4223 C C . ARG B 1 67 ? 7.129 9.109 -3.195 1 88.44 67 ARG B C 1
ATOM 4225 O O . ARG B 1 67 ? 7.145 9.828 -4.191 1 88.44 67 ARG B O 1
ATOM 4232 N N . TYR B 1 68 ? 7.918 9.32 -2.119 1 90.88 68 TYR B N 1
ATOM 4233 C CA . TYR B 1 68 ? 8.859 10.43 -2.121 1 90.88 68 TYR B CA 1
ATOM 4234 C C . TYR B 1 68 ? 9.883 10.281 -3.244 1 90.88 68 TYR B C 1
ATOM 4236 O O . TYR B 1 68 ? 10.312 11.273 -3.838 1 90.88 68 TYR B O 1
ATOM 4244 N N . GLU B 1 69 ? 10.242 9.047 -3.566 1 83.25 69 GLU B N 1
ATOM 4245 C CA . GLU B 1 69 ? 11.195 8.789 -4.641 1 83.25 69 GLU B CA 1
ATOM 4246 C C . GLU B 1 69 ? 10.711 9.383 -5.961 1 83.25 69 GLU B C 1
ATOM 4248 O O . GLU B 1 69 ? 11.516 9.891 -6.75 1 83.25 69 GLU B O 1
ATOM 4253 N N . GLU B 1 70 ? 9.438 9.266 -6.129 1 79.56 70 GLU B N 1
ATOM 4254 C CA . GLU B 1 70 ? 8.844 9.812 -7.344 1 79.56 70 GLU B CA 1
ATOM 4255 C C . GLU B 1 70 ? 8.742 11.336 -7.27 1 79.56 70 GLU B C 1
ATOM 4257 O O . GLU B 1 70 ? 9.07 12.031 -8.234 1 79.56 70 GLU B O 1
ATOM 4262 N N . LEU B 1 71 ? 8.359 11.828 -6.141 1 85 71 LEU B N 1
ATOM 4263 C CA . LEU B 1 71 ? 8.102 13.25 -5.961 1 85 71 LEU B CA 1
ATOM 4264 C C . LEU B 1 71 ? 9.398 14.047 -6.004 1 85 71 LEU B C 1
ATOM 4266 O O . LEU B 1 71 ? 9.414 15.203 -6.441 1 85 71 LEU B O 1
ATOM 4270 N N . LEU B 1 72 ? 10.492 13.414 -5.562 1 87.81 72 LEU B N 1
ATOM 4271 C CA . LEU B 1 72 ? 11.766 14.117 -5.426 1 87.81 72 LEU B CA 1
ATOM 4272 C C . LEU B 1 72 ? 12.711 13.75 -6.57 1 87.81 72 LEU B C 1
ATOM 4274 O O . LEU B 1 72 ? 13.891 14.109 -6.543 1 87.81 72 LEU B O 1
ATOM 4278 N N . GLN B 1 73 ? 12.172 13.078 -7.48 1 77.88 73 GLN B N 1
ATOM 4279 C CA . GLN B 1 73 ? 13.016 12.664 -8.602 1 77.88 73 GLN B CA 1
ATOM 4280 C C . GLN B 1 73 ? 13.648 13.867 -9.289 1 77.88 73 GLN B C 1
ATOM 4282 O O . GLN B 1 73 ? 12.961 14.844 -9.594 1 77.88 73 GLN B O 1
ATOM 4287 N N . GLY B 1 74 ? 14.938 13.836 -9.445 1 74.69 74 GLY B N 1
ATOM 4288 C CA . GLY B 1 74 ? 15.641 14.898 -10.141 1 74.69 74 GLY B CA 1
ATOM 4289 C C . GLY B 1 74 ? 15.914 16.109 -9.273 1 74.69 74 GLY B C 1
ATOM 4290 O O . GLY B 1 74 ? 16.516 17.078 -9.727 1 74.69 74 GLY B O 1
ATOM 4291 N N . SER B 1 75 ? 15.469 16.188 -8.016 1 79.44 75 SER B N 1
ATOM 4292 C CA . SER B 1 75 ? 15.594 17.359 -7.148 1 79.44 75 SER B CA 1
ATOM 4293 C C . SER B 1 75 ? 16.922 17.344 -6.391 1 79.44 75 SER B C 1
ATOM 4295 O O . SER B 1 75 ? 17.328 18.359 -5.832 1 79.44 75 SER B O 1
ATOM 4297 N N . GLU B 1 76 ? 17.641 16.297 -6.352 1 83.44 76 GLU B N 1
ATOM 4298 C CA . GLU B 1 76 ? 18.875 16.125 -5.602 1 83.44 76 GLU B CA 1
ATOM 4299 C C . GLU B 1 76 ? 18.625 16.188 -4.098 1 83.44 76 GLU B C 1
ATOM 4301 O O . GLU B 1 76 ? 19.562 16.328 -3.314 1 83.44 76 GLU B O 1
ATOM 4306 N N . VAL B 1 77 ? 17.391 16.281 -3.68 1 92.25 77 VAL B N 1
ATOM 4307 C CA . VAL B 1 77 ? 17.047 16.141 -2.27 1 92.25 77 VAL B CA 1
ATOM 4308 C C . VAL B 1 77 ? 17.297 14.711 -1.815 1 92.25 77 VAL B C 1
ATOM 4310 O O . VAL B 1 77 ? 16.844 13.758 -2.451 1 92.25 77 VAL B O 1
ATOM 4313 N N . GLU B 1 78 ? 18.078 14.594 -0.823 1 90.94 78 GLU B N 1
ATOM 4314 C CA . GLU B 1 78 ? 18.297 13.266 -0.256 1 90.94 78 GLU B CA 1
ATOM 4315 C C . GLU B 1 78 ? 17.156 12.867 0.67 1 90.94 78 GLU B C 1
ATOM 4317 O O . GLU B 1 78 ? 16.875 13.555 1.653 1 90.94 78 GLU B O 1
ATOM 4322 N N . PHE B 1 79 ? 16.531 11.75 0.354 1 93.38 79 PHE B N 1
ATOM 4323 C CA . PHE B 1 79 ? 15.453 11.234 1.198 1 93.38 79 PHE B CA 1
ATOM 4324 C C . PHE B 1 79 ? 15.961 10.117 2.096 1 93.38 79 PHE B C 1
ATOM 4326 O O . PHE B 1 79 ? 16.578 9.164 1.616 1 93.38 79 PHE B O 1
ATOM 4333 N N . ILE B 1 80 ? 15.695 10.289 3.426 1 92.5 80 ILE B N 1
ATOM 4334 C CA . ILE B 1 80 ? 16.031 9.273 4.422 1 92.5 80 ILE B CA 1
ATOM 4335 C C . ILE B 1 80 ? 14.742 8.758 5.074 1 92.5 80 ILE B C 1
ATOM 4337 O O . ILE B 1 80 ? 14.023 9.516 5.73 1 92.5 80 ILE B O 1
ATOM 4341 N N . GLN B 1 81 ? 14.477 7.461 4.863 1 93.06 81 GLN B N 1
ATOM 4342 C CA . GLN B 1 81 ? 13.32 6.852 5.516 1 93.06 81 GLN B CA 1
ATOM 4343 C C . GLN B 1 81 ? 13.664 6.387 6.926 1 93.06 81 GLN B C 1
ATOM 4345 O O . GLN B 1 81 ? 14.125 5.262 7.121 1 93.06 81 GLN B O 1
ATOM 4350 N N . ASP B 1 82 ? 13.375 7.242 7.879 1 94.94 82 ASP B N 1
ATOM 4351 C CA . ASP B 1 82 ? 13.664 6.957 9.281 1 94.94 82 ASP B CA 1
ATOM 4352 C C . ASP B 1 82 ? 12.875 7.883 10.203 1 94.94 82 ASP B C 1
ATOM 4354 O O . ASP B 1 82 ? 12.344 8.898 9.758 1 94.94 82 ASP B O 1
ATOM 4358 N N . ALA B 1 83 ? 12.742 7.438 11.414 1 96.31 83 ALA B N 1
ATOM 4359 C CA . ALA B 1 83 ? 12.125 8.281 12.438 1 96.31 83 ALA B CA 1
ATOM 4360 C C . ALA B 1 83 ? 13.18 9.039 13.234 1 96.31 83 ALA B C 1
ATOM 4362 O O . ALA B 1 83 ? 14.164 8.453 13.695 1 96.31 83 ALA B O 1
ATOM 4363 N N . VAL B 1 84 ? 13.016 10.328 13.344 1 97.94 84 VAL B N 1
ATOM 4364 C CA . VAL B 1 84 ? 13.906 11.094 14.219 1 97.94 84 VAL B CA 1
ATOM 4365 C C . VAL B 1 84 ? 13.547 10.844 15.68 1 97.94 84 VAL B C 1
ATOM 4367 O O . VAL B 1 84 ? 12.383 10.977 16.062 1 97.94 84 VAL B O 1
ATOM 4370 N N . SER B 1 85 ? 14.539 10.469 16.453 1 97 85 SER B N 1
ATOM 4371 C CA . SER B 1 85 ? 14.266 10.094 17.828 1 97 85 SER B CA 1
ATOM 4372 C C . SER B 1 85 ? 14.656 11.203 18.797 1 97 85 SER B C 1
ATOM 4374 O O . SER B 1 85 ? 14.125 11.289 19.906 1 97 85 SER B O 1
ATOM 4376 N N . ALA B 1 86 ? 15.617 12.047 18.391 1 97.31 86 ALA B N 1
ATOM 4377 C CA . ALA B 1 86 ? 16.062 13.125 19.266 1 97.31 86 ALA B CA 1
ATOM 4378 C C . ALA B 1 86 ? 16.656 14.281 18.453 1 97.31 86 ALA B C 1
ATOM 4380 O O . ALA B 1 86 ? 17.25 14.062 17.391 1 97.31 86 ALA B O 1
ATOM 4381 N N . ILE B 1 87 ? 16.516 15.453 19.016 1 98 87 ILE B N 1
ATOM 4382 C CA . ILE B 1 87 ? 17.094 16.672 18.438 1 98 87 ILE B CA 1
ATOM 4383 C C . ILE B 1 87 ? 17.844 17.438 19.516 1 98 87 ILE B C 1
ATOM 4385 O O . ILE B 1 87 ? 17.312 17.719 20.578 1 98 87 ILE B O 1
ATOM 4389 N N . ASP B 1 88 ? 19.078 17.75 19.266 1 97.88 88 ASP B N 1
ATOM 4390 C CA . ASP B 1 88 ? 19.875 18.625 20.125 1 97.88 88 ASP B CA 1
ATOM 4391 C C . ASP B 1 88 ? 20.016 20.016 19.5 1 97.88 88 ASP B C 1
ATOM 4393 O O . ASP B 1 88 ? 20.828 20.234 18.594 1 97.88 88 ASP B O 1
ATOM 4397 N N . LEU B 1 89 ? 19.297 20.953 20.016 1 97.81 89 LEU B N 1
ATOM 4398 C CA . LEU B 1 89 ? 19.25 22.297 19.453 1 97.81 89 LEU B CA 1
ATOM 4399 C C . LEU B 1 89 ? 20.562 23.031 19.672 1 97.81 89 LEU B C 1
ATOM 4401 O O . LEU B 1 89 ? 20.969 23.844 18.844 1 97.81 89 LEU B O 1
ATOM 4405 N N . VAL B 1 90 ? 21.219 22.781 20.734 1 96.75 90 VAL B N 1
ATOM 4406 C CA . VAL B 1 90 ? 22.453 23.469 21.094 1 96.75 90 VAL B CA 1
ATOM 4407 C C . VAL B 1 90 ? 23.594 22.984 20.203 1 96.75 90 VAL B C 1
ATOM 4409 O O . VAL B 1 90 ? 24.297 23.781 19.594 1 96.75 90 VAL B O 1
ATOM 4412 N N . GLU B 1 91 ? 23.672 21.656 20.062 1 96.81 91 GLU B N 1
ATOM 4413 C CA . GLU B 1 91 ? 24.734 21.078 19.266 1 96.81 91 GLU B CA 1
ATOM 4414 C C . GLU B 1 91 ? 24.375 21.062 17.781 1 96.81 91 GLU B C 1
ATOM 4416 O O . GLU B 1 91 ? 25.203 20.734 16.938 1 96.81 91 GLU B O 1
ATOM 4421 N N . ARG B 1 92 ? 23.125 21.422 17.453 1 97.88 92 ARG B N 1
ATOM 4422 C CA . ARG B 1 92 ? 22.594 21.453 16.094 1 97.88 92 ARG B CA 1
ATOM 4423 C C . ARG B 1 92 ? 22.766 20.094 15.414 1 97.88 92 ARG B C 1
ATOM 4425 O O . ARG B 1 92 ? 23.297 20.016 14.305 1 97.88 92 ARG B O 1
ATOM 4432 N N . SER B 1 93 ? 22.203 19.094 16.109 1 97.5 93 SER B N 1
ATOM 4433 C CA . SER B 1 93 ? 22.281 17.734 15.609 1 97.5 93 SER B CA 1
ATOM 4434 C C . SER B 1 93 ? 21.016 16.953 15.938 1 97.5 93 SER B C 1
ATOM 4436 O O . SER B 1 93 ? 20.234 17.359 16.797 1 97.5 93 SER B O 1
ATOM 4438 N N . LEU B 1 94 ? 20.75 15.914 15.148 1 97.75 94 LEU B N 1
ATOM 4439 C CA . LEU B 1 94 ? 19.625 15.031 15.43 1 97.75 94 LEU B CA 1
ATOM 4440 C C . LEU B 1 94 ? 20.016 13.57 15.227 1 97.75 94 LEU B C 1
ATOM 4442 O O . LEU B 1 94 ? 21 13.281 14.531 1 97.75 94 LEU B O 1
ATOM 4446 N N . THR B 1 95 ? 19.312 12.703 15.906 1 97 95 THR B N 1
ATOM 4447 C CA . THR B 1 95 ? 19.516 11.258 15.805 1 97 95 THR B CA 1
ATOM 4448 C C . THR B 1 95 ? 18.234 10.562 15.398 1 97 95 THR B C 1
ATOM 4450 O O . THR B 1 95 ? 17.141 11.016 15.734 1 97 95 THR B O 1
ATOM 4453 N N . THR B 1 96 ? 18.391 9.5 14.617 1 96.12 96 THR B N 1
ATOM 4454 C CA . THR B 1 96 ? 17.219 8.75 14.156 1 96.12 96 THR B CA 1
ATOM 4455 C C . THR B 1 96 ? 17.109 7.426 14.898 1 96.12 96 THR B C 1
ATOM 4457 O O . THR B 1 96 ? 18 7.047 15.656 1 96.12 96 THR B O 1
ATOM 4460 N N . ALA B 1 97 ? 15.977 6.754 14.758 1 94.12 97 ALA B N 1
ATOM 4461 C CA . ALA B 1 97 ? 15.68 5.477 15.414 1 94.12 97 ALA B CA 1
ATOM 4462 C C . ALA B 1 97 ? 16.688 4.406 14.992 1 94.12 97 ALA B C 1
ATOM 4464 O O . ALA B 1 97 ? 17.016 3.512 15.773 1 94.12 97 ALA B O 1
ATOM 4465 N N . GLN B 1 98 ? 17.219 4.535 13.805 1 88.75 98 GLN B N 1
ATOM 4466 C CA . GLN B 1 98 ? 18.156 3.545 13.289 1 88.75 98 GLN B CA 1
ATOM 4467 C C . GLN B 1 98 ? 19.594 3.879 13.703 1 88.75 98 GLN B C 1
ATOM 4469 O O . GLN B 1 98 ? 20.531 3.219 13.273 1 88.75 98 GLN B O 1
ATOM 4474 N N . GLY B 1 99 ? 19.734 4.961 14.438 1 90.25 99 GLY B N 1
ATOM 4475 C CA . GLY B 1 99 ? 21.031 5.293 15 1 90.25 99 GLY B CA 1
ATOM 4476 C C . GLY B 1 99 ? 21.859 6.223 14.117 1 90.25 99 GLY B C 1
ATOM 4477 O O . GLY B 1 99 ? 23.047 6.395 14.336 1 90.25 99 GLY B O 1
ATOM 4478 N N . LEU B 1 100 ? 21.234 6.801 13.164 1 91.25 100 LEU B N 1
ATOM 4479 C CA . LEU B 1 100 ? 21.922 7.785 12.336 1 91.25 100 LEU B CA 1
ATOM 4480 C C . LEU B 1 100 ? 21.953 9.148 13.023 1 91.25 100 LEU B C 1
ATOM 4482 O O . LEU B 1 100 ? 21.047 9.492 13.781 1 91.25 100 LEU B O 1
ATOM 4486 N N . THR B 1 101 ? 23.031 9.875 12.781 1 94.25 101 THR B N 1
ATOM 4487 C CA . THR B 1 101 ? 23.188 11.219 13.32 1 94.25 101 THR B CA 1
ATOM 4488 C C . THR B 1 101 ? 23.453 12.219 12.195 1 94.25 101 THR B C 1
ATOM 4490 O O . THR B 1 101 ? 24.219 11.938 11.281 1 94.25 101 THR B O 1
ATOM 4493 N N . PHE B 1 102 ? 22.828 13.352 12.289 1 95 102 PHE B N 1
ATOM 4494 C CA . PHE B 1 102 ? 22.984 14.406 11.297 1 95 102 PHE B CA 1
ATOM 4495 C C . PHE B 1 102 ? 23.25 15.75 11.977 1 95 102 PHE B C 1
ATOM 4497 O O . PHE B 1 102 ? 22.484 16.156 12.852 1 95 102 PHE B O 1
ATOM 4504 N N . ASP B 1 103 ? 24.344 16.375 11.609 1 96.44 103 ASP B N 1
ATOM 4505 C CA . ASP B 1 103 ? 24.5 17.797 11.906 1 96.44 103 ASP B CA 1
ATOM 4506 C C . ASP B 1 103 ? 23.75 18.656 10.891 1 96.44 103 ASP B C 1
ATOM 4508 O O . ASP B 1 103 ? 23.547 18.234 9.75 1 96.44 103 ASP B O 1
ATOM 4512 N N . TYR B 1 104 ? 23.328 19.781 11.312 1 97.69 104 TYR B N 1
ATOM 4513 C CA . TYR B 1 104 ? 22.609 20.625 10.367 1 97.69 104 TYR B CA 1
ATOM 4514 C C . TYR B 1 104 ? 23.078 22.062 10.453 1 97.69 104 TYR B C 1
ATOM 4516 O O . TYR B 1 104 ? 23.453 22.531 11.531 1 97.69 104 TYR B O 1
ATOM 4524 N N . GLY B 1 105 ? 23.094 22.719 9.266 1 97.88 105 GLY B N 1
ATOM 4525 C CA . GLY B 1 105 ? 23.156 24.172 9.242 1 97.88 105 GLY B CA 1
ATOM 4526 C C . GLY B 1 105 ? 21.844 24.844 9.578 1 97.88 105 GLY B C 1
ATOM 4527 O O . GLY B 1 105 ? 21.797 25.797 10.352 1 97.88 105 GLY B O 1
ATOM 4528 N N . HIS B 1 106 ? 20.828 24.312 9.008 1 98.56 106 HIS B N 1
ATOM 4529 C CA . HIS B 1 106 ? 19.453 24.703 9.32 1 98.56 106 HIS B CA 1
ATOM 4530 C C . HIS B 1 106 ? 18.562 23.469 9.508 1 98.56 106 HIS B C 1
ATOM 4532 O O . HIS B 1 106 ? 18.844 22.406 8.969 1 98.56 106 HIS B O 1
ATOM 4538 N N . LEU B 1 107 ? 17.531 23.672 10.328 1 98.69 107 LEU B N 1
ATOM 4539 C CA . LEU B 1 107 ? 16.562 22.625 10.609 1 98.69 107 LEU B CA 1
ATOM 4540 C C . LEU B 1 107 ? 15.148 23.109 10.352 1 98.69 107 LEU B C 1
ATOM 4542 O O . LEU B 1 107 ? 14.789 24.234 10.719 1 98.69 107 LEU B O 1
ATOM 4546 N N . VAL B 1 108 ? 14.375 22.312 9.609 1 98.88 108 VAL B N 1
ATOM 4547 C CA . VAL B 1 108 ? 12.961 22.594 9.398 1 98.88 108 VAL B CA 1
ATOM 4548 C C . VAL B 1 108 ? 12.117 21.5 10.047 1 98.88 108 VAL B C 1
ATOM 4550 O O . VAL B 1 108 ? 12.273 20.312 9.734 1 98.88 108 VAL B O 1
ATOM 4553 N N . LEU B 1 109 ? 11.281 21.906 10.969 1 98.69 109 LEU B N 1
ATOM 4554 C CA . LEU B 1 109 ? 10.352 20.984 11.617 1 98.69 109 LEU B CA 1
ATOM 4555 C C . LEU B 1 109 ? 8.977 21.047 10.961 1 98.69 109 LEU B C 1
ATOM 4557 O O . LEU B 1 109 ? 8.281 22.062 11.062 1 98.69 109 LEU B O 1
ATOM 4561 N N . GLY B 1 110 ? 8.609 20.016 10.203 1 98.25 110 GLY B N 1
ATOM 4562 C CA . GLY B 1 110 ? 7.289 19.828 9.617 1 98.25 110 GLY B CA 1
ATOM 4563 C C . GLY B 1 110 ? 6.609 18.562 10.094 1 98.25 110 GLY B C 1
ATOM 4564 O O . GLY B 1 110 ? 6.133 17.75 9.289 1 98.25 110 GLY B O 1
ATOM 4565 N N . LEU B 1 111 ? 6.48 18.391 11.359 1 97.44 111 LEU B N 1
ATOM 4566 C CA . LEU B 1 111 ? 6.109 17.125 11.992 1 97.44 111 LEU B CA 1
ATOM 4567 C C . LEU B 1 111 ? 4.598 16.938 11.977 1 97.44 111 LEU B C 1
ATOM 4569 O O . LEU B 1 111 ? 4.105 15.828 12.203 1 97.44 111 LEU B O 1
ATOM 4573 N N . GLY B 1 112 ? 3.863 17.969 11.703 1 95.31 112 GLY B N 1
ATOM 4574 C CA . GLY B 1 112 ? 2.414 17.875 11.742 1 95.31 112 GLY B CA 1
ATOM 4575 C C . GLY B 1 112 ? 1.878 17.484 13.109 1 95.31 112 GLY B C 1
ATOM 4576 O O . GLY B 1 112 ? 2.541 17.688 14.125 1 95.31 112 GLY B O 1
ATOM 4577 N N . ALA B 1 113 ? 0.655 17.078 13.125 1 93.94 113 ALA B N 1
ATOM 4578 C CA . ALA B 1 113 ? -0.024 16.625 14.336 1 93.94 113 ALA B CA 1
ATOM 4579 C C . ALA B 1 113 ? -0.357 15.148 14.258 1 93.94 113 ALA B C 1
ATOM 4581 O O . ALA B 1 113 ? -0.291 14.547 13.18 1 93.94 113 ALA B O 1
ATOM 4582 N N . THR B 1 114 ? -0.579 14.508 15.367 1 93.19 114 THR B N 1
ATOM 4583 C CA . THR B 1 114 ? -1.035 13.125 15.445 1 93.19 114 THR B CA 1
ATOM 4584 C C . THR B 1 114 ? -2.479 13.062 15.93 1 93.19 114 THR B C 1
ATOM 4586 O O . THR B 1 114 ? -3.062 14.078 16.297 1 93.19 114 THR B O 1
ATOM 4589 N N . GLN B 1 115 ? -3.043 11.844 15.859 1 93.56 115 GLN B N 1
ATOM 4590 C CA . GLN B 1 115 ? -4.414 11.672 16.312 1 93.56 115 GLN B CA 1
ATOM 4591 C C . GLN B 1 115 ? -4.516 11.867 17.828 1 93.56 115 GLN B C 1
ATOM 4593 O O . GLN B 1 115 ? -3.729 11.297 18.594 1 93.56 115 GLN B O 1
ATOM 4598 N N . GLY B 1 116 ? -5.445 12.742 18.234 1 94.06 116 GLY B N 1
ATOM 4599 C CA . GLY B 1 116 ? -5.793 12.906 19.641 1 94.06 116 GLY B CA 1
ATOM 4600 C C . GLY B 1 116 ? -7.113 12.258 20.016 1 94.06 116 GLY B C 1
ATOM 4601 O O . GLY B 1 116 ? -7.961 12.031 19.141 1 94.06 116 GLY B O 1
ATOM 4602 N N . TYR B 1 117 ? -7.266 11.953 21.328 1 95.31 117 TYR B N 1
ATOM 4603 C CA . TYR B 1 117 ? -8.477 11.266 21.766 1 95.31 117 TYR B CA 1
ATOM 4604 C C . TYR B 1 117 ? -9.062 11.93 23.016 1 95.31 117 TYR B C 1
ATOM 4606 O O . TYR B 1 117 ? -9.945 11.375 23.656 1 95.31 117 TYR B O 1
ATOM 4614 N N . PHE B 1 118 ? -8.508 13.078 23.391 1 92.88 118 PHE B N 1
ATOM 4615 C CA . PHE B 1 118 ? -8.961 13.883 24.516 1 92.88 118 PHE B CA 1
ATOM 4616 C C . PHE B 1 118 ? -8.969 13.07 25.797 1 92.88 118 PHE B C 1
ATOM 4618 O O . PHE B 1 118 ? -9.836 13.258 26.656 1 92.88 118 PHE B O 1
ATOM 4625 N N . GLY B 1 119 ? -8.172 12.039 25.859 1 93.31 119 GLY B N 1
ATOM 4626 C CA . GLY B 1 119 ? -8.07 11.219 27.062 1 93.31 119 GLY B CA 1
ATOM 4627 C C . GLY B 1 119 ? -9.258 10.297 27.25 1 93.31 119 GLY B C 1
ATOM 4628 O O . GLY B 1 119 ? -9.453 9.742 28.328 1 93.31 119 GLY B O 1
ATOM 4629 N N . THR B 1 120 ? -10.125 10.141 26.281 1 96.44 120 THR B N 1
ATOM 4630 C CA . THR B 1 120 ? -11.297 9.273 26.359 1 96.44 120 THR B CA 1
ATOM 4631 C C . THR B 1 120 ? -10.875 7.812 26.5 1 96.44 120 THR B C 1
ATOM 4633 O O . THR B 1 120 ? -10.227 7.27 25.594 1 96.44 120 THR B O 1
ATOM 4636 N N . PRO B 1 121 ? -11.32 7.156 27.578 1 97.62 121 PRO B N 1
ATOM 4637 C CA . PRO B 1 121 ? -10.906 5.766 27.781 1 97.62 121 PRO B CA 1
ATOM 4638 C C . PRO B 1 121 ? -11.305 4.852 26.625 1 97.62 121 PRO B C 1
ATOM 4640 O O . PRO B 1 121 ? -12.445 4.891 26.172 1 97.62 121 PRO B O 1
ATOM 4643 N N . GLY B 1 122 ? -10.336 4.125 26.125 1 98.25 122 GLY B N 1
ATOM 4644 C CA . GLY B 1 122 ? -10.586 3.1 25.141 1 98.25 122 GLY B CA 1
ATOM 4645 C C . GLY B 1 122 ? -10.609 3.639 23.719 1 98.25 122 GLY B C 1
ATOM 4646 O O . GLY B 1 122 ? -10.586 2.869 22.75 1 98.25 122 GLY B O 1
ATOM 4647 N N . ALA B 1 123 ? -10.672 4.961 23.516 1 97.88 123 ALA B N 1
ATOM 4648 C CA . ALA B 1 123 ? -10.812 5.551 22.188 1 97.88 123 ALA B CA 1
ATOM 4649 C C . ALA B 1 123 ? -9.633 5.168 21.297 1 97.88 123 ALA B C 1
ATOM 4651 O O . ALA B 1 123 ? -9.82 4.734 20.156 1 97.88 123 ALA B O 1
ATOM 4652 N N . ALA B 1 124 ? -8.445 5.207 21.828 1 96.5 124 ALA B N 1
ATOM 4653 C CA . ALA B 1 124 ? -7.246 4.902 21.062 1 96.5 124 ALA B CA 1
ATOM 4654 C C . ALA B 1 124 ? -7.172 3.416 20.719 1 96.5 124 ALA B C 1
ATOM 4656 O O . ALA B 1 124 ? -6.621 3.035 19.688 1 96.5 124 ALA B O 1
ATOM 4657 N N . ASP B 1 125 ? -7.773 2.588 21.516 1 97.19 125 ASP B N 1
ATOM 4658 C CA . ASP B 1 125 ? -7.66 1.14 21.375 1 97.19 125 ASP B CA 1
ATOM 4659 C C . ASP B 1 125 ? -8.734 0.591 20.453 1 97.19 125 ASP B C 1
ATOM 4661 O O . ASP B 1 125 ? -8.492 -0.36 19.703 1 97.19 125 ASP B O 1
ATOM 4665 N N . TYR B 1 126 ? -9.891 1.249 20.484 1 98.06 126 TYR B N 1
ATOM 4666 C CA . TYR B 1 126 ? -11.016 0.536 19.891 1 98.06 126 TYR B CA 1
ATOM 4667 C C . TYR B 1 126 ? -11.648 1.349 18.781 1 98.06 126 TYR B C 1
ATOM 4669 O O . TYR B 1 126 ? -12.414 0.814 17.969 1 98.06 126 TYR B O 1
ATOM 4677 N N . ALA B 1 127 ? -11.43 2.625 18.672 1 98.5 127 ALA B N 1
ATOM 4678 C CA . ALA B 1 127 ? -11.977 3.434 17.594 1 98.5 127 ALA B CA 1
ATOM 4679 C C . ALA B 1 127 ? -11.047 3.428 16.375 1 98.5 127 ALA B C 1
ATOM 4681 O O . ALA B 1 127 ? -9.836 3.242 16.516 1 98.5 127 ALA B O 1
ATOM 4682 N N . PHE B 1 128 ? -11.602 3.586 15.242 1 98.31 128 PHE B N 1
ATOM 4683 C CA . PHE B 1 128 ? -10.82 3.738 14.023 1 98.31 128 PHE B CA 1
ATOM 4684 C C . PHE B 1 128 ? -10.445 5.195 13.797 1 98.31 128 PHE B C 1
ATOM 4686 O O . PHE B 1 128 ? -11.305 6.078 13.836 1 98.31 128 PHE B O 1
ATOM 4693 N N . ALA B 1 129 ? -9.18 5.457 13.602 1 97.44 129 ALA B N 1
ATOM 4694 C CA . ALA B 1 129 ? -8.711 6.77 13.172 1 97.44 129 ALA B CA 1
ATOM 4695 C C . ALA B 1 129 ? -8.711 6.879 11.648 1 97.44 129 ALA B C 1
ATOM 4697 O O . ALA B 1 129 ? -8.93 5.887 10.945 1 97.44 129 ALA B O 1
ATOM 4698 N N . PHE B 1 130 ? -8.555 8.094 11.109 1 96.56 130 PHE B N 1
ATOM 4699 C CA . PHE B 1 130 ? -8.609 8.32 9.672 1 96.56 130 PHE B CA 1
ATOM 4700 C C . PHE B 1 130 ? -7.629 9.414 9.266 1 96.56 130 PHE B C 1
ATOM 4702 O O . PHE B 1 130 ? -8.039 10.461 8.75 1 96.56 130 PHE B O 1
ATOM 4709 N N . ARG B 1 131 ? -6.332 9.141 9.383 1 93.94 131 ARG B N 1
ATOM 4710 C CA . ARG B 1 131 ? -5.367 10.203 9.141 1 93.94 131 ARG B CA 1
ATOM 4711 C C . ARG B 1 131 ? -4.27 9.742 8.188 1 93.94 131 ARG B C 1
ATOM 4713 O O . ARG B 1 131 ? -3.518 10.555 7.652 1 93.94 131 ARG B O 1
ATOM 4720 N N . ASP B 1 132 ? -4.156 8.477 8.055 1 93.19 132 ASP B N 1
ATOM 4721 C CA . ASP B 1 132 ? -3.094 7.98 7.184 1 93.19 132 ASP B CA 1
ATOM 4722 C C . ASP B 1 132 ? -3.551 6.75 6.406 1 93.19 132 ASP B C 1
ATOM 4724 O O . ASP B 1 132 ? -4.719 6.363 6.477 1 93.19 132 ASP B O 1
ATOM 4728 N N . ARG B 1 133 ? -2.645 6.23 5.617 1 91.69 133 ARG B N 1
ATOM 4729 C CA . ARG B 1 133 ? -2.945 5.105 4.734 1 91.69 133 ARG B CA 1
ATOM 4730 C C . ARG B 1 133 ? -3.42 3.896 5.531 1 91.69 133 ARG B C 1
ATOM 4732 O O . ARG B 1 133 ? -4.434 3.281 5.191 1 91.69 133 ARG B O 1
ATOM 4739 N N . ASP B 1 134 ? -2.695 3.574 6.555 1 92.19 134 ASP B N 1
ATOM 4740 C CA . ASP B 1 134 ? -3.033 2.396 7.348 1 92.19 134 ASP B CA 1
ATOM 4741 C C . ASP B 1 134 ? -4.418 2.535 7.973 1 92.19 134 ASP B C 1
ATOM 4743 O O . ASP B 1 134 ? -5.18 1.566 8.031 1 92.19 134 ASP B O 1
ATOM 4747 N N . HIS B 1 135 ? -4.734 3.711 8.406 1 95.88 135 HIS B N 1
ATOM 4748 C CA . HIS B 1 135 ? -6.051 3.971 8.969 1 95.88 135 HIS B CA 1
ATOM 4749 C C . HIS B 1 135 ? -7.152 3.699 7.953 1 95.88 135 HIS B C 1
ATOM 4751 O O . HIS B 1 135 ? -8.133 3.01 8.258 1 95.88 135 HIS B O 1
ATOM 4757 N N . VAL B 1 136 ? -6.965 4.211 6.793 1 96 136 VAL B N 1
ATOM 4758 C CA . VAL B 1 136 ? -8 4.121 5.766 1 96 136 VAL B CA 1
ATOM 4759 C C . VAL B 1 136 ? -8.18 2.666 5.34 1 96 136 VAL B C 1
ATOM 4761 O O . VAL B 1 136 ? -9.305 2.18 5.223 1 96 136 VAL B O 1
ATOM 4764 N N . VAL B 1 137 ? -7.094 1.98 5.117 1 90.94 137 VAL B N 1
ATOM 4765 C CA . VAL B 1 137 ? -7.129 0.597 4.656 1 90.94 137 VAL B CA 1
ATOM 4766 C C . VAL B 1 137 ? -7.77 -0.289 5.719 1 90.94 137 VAL B C 1
ATOM 4768 O O . VAL B 1 137 ? -8.625 -1.121 5.41 1 90.94 137 VAL B O 1
ATOM 4771 N N . LYS B 1 138 ? -7.406 -0.079 6.945 1 94.38 138 LYS B N 1
ATOM 4772 C CA . LYS B 1 138 ? -7.973 -0.849 8.047 1 94.38 138 LYS B CA 1
ATOM 4773 C C . LYS B 1 138 ? -9.469 -0.6 8.18 1 94.38 138 LYS B C 1
ATOM 4775 O O . LYS B 1 138 ? -10.242 -1.535 8.398 1 94.38 138 LYS B O 1
ATOM 4780 N N . LEU B 1 139 ? -9.844 0.615 8.062 1 97.25 139 LEU B N 1
ATOM 4781 C CA . LEU B 1 139 ? -11.258 0.958 8.156 1 97.25 139 LEU B CA 1
ATOM 4782 C C . LEU B 1 139 ? -12.047 0.332 7.016 1 97.25 139 LEU B C 1
ATOM 4784 O O . LEU B 1 139 ? -13.109 -0.253 7.238 1 97.25 139 LEU B O 1
ATOM 4788 N N . GLU B 1 140 ? -11.555 0.506 5.844 1 94.31 140 GLU B N 1
ATOM 4789 C CA . GLU B 1 140 ? -12.227 -0.064 4.676 1 94.31 140 GLU B CA 1
ATOM 4790 C C . GLU B 1 140 ? -12.43 -1.567 4.836 1 94.31 140 GLU B C 1
ATOM 4792 O O . GLU B 1 140 ? -13.523 -2.08 4.605 1 94.31 140 GLU B O 1
ATOM 4797 N N . GLN B 1 141 ? -11.367 -2.25 5.207 1 91.38 141 GLN B N 1
ATOM 4798 C CA . GLN B 1 141 ? -11.43 -3.693 5.414 1 91.38 141 GLN B CA 1
ATOM 4799 C C . GLN B 1 141 ? -12.469 -4.051 6.477 1 91.38 141 GLN B C 1
ATOM 4801 O O . GLN B 1 141 ? -13.266 -4.973 6.293 1 91.38 141 GLN B O 1
ATOM 4806 N N . HIS B 1 142 ? -12.438 -3.326 7.504 1 95.38 142 HIS B N 1
ATOM 4807 C CA . HIS B 1 142 ? -13.383 -3.551 8.594 1 95.38 142 HIS B CA 1
ATOM 4808 C C . HIS B 1 142 ? -14.82 -3.385 8.125 1 95.38 142 HIS B C 1
ATOM 4810 O O . HIS B 1 142 ? -15.664 -4.238 8.391 1 95.38 142 HIS B O 1
ATOM 4816 N N . LEU B 1 143 ? -15.094 -2.346 7.441 1 96.38 143 LEU B N 1
ATOM 4817 C CA . LEU B 1 143 ? -16.453 -2.059 6.969 1 96.38 143 LEU B CA 1
ATOM 4818 C C . LEU B 1 143 ? -16.938 -3.143 6.012 1 96.38 143 LEU B C 1
ATOM 4820 O O . LEU B 1 143 ? -18.062 -3.615 6.125 1 96.38 143 LEU B O 1
ATOM 4824 N N . ARG B 1 144 ? -16.109 -3.531 5.125 1 92.25 144 ARG B N 1
ATOM 4825 C CA . ARG B 1 144 ? -16.469 -4.586 4.18 1 92.25 144 ARG B CA 1
ATOM 4826 C C . ARG B 1 144 ? -16.781 -5.887 4.91 1 92.25 144 ARG B C 1
ATOM 4828 O O . ARG B 1 144 ? -17.75 -6.574 4.578 1 92.25 144 ARG B O 1
ATOM 4835 N N . GLN B 1 145 ? -15.969 -6.184 5.8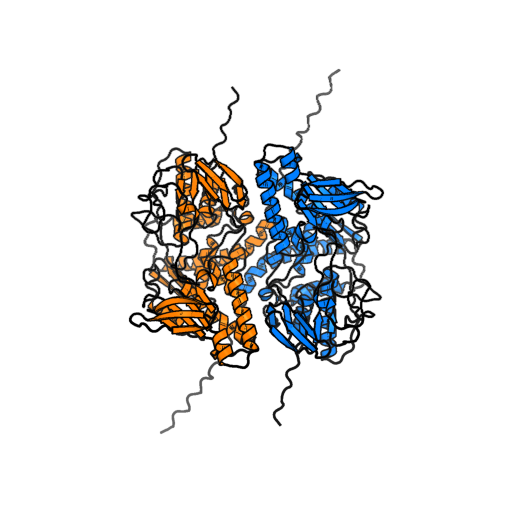52 1 92.62 145 GLN B N 1
ATOM 4836 C CA . GLN B 1 145 ? -16.172 -7.398 6.637 1 92.62 145 GLN B CA 1
ATOM 4837 C C . GLN B 1 145 ? -17.5 -7.352 7.387 1 92.62 145 GLN B C 1
ATOM 4839 O O . GLN B 1 145 ? -18.219 -8.352 7.457 1 92.62 145 GLN B O 1
ATOM 4844 N N . ARG B 1 146 ? -17.797 -6.23 7.945 1 95.44 146 ARG B N 1
ATOM 4845 C CA . ARG B 1 146 ? -19.047 -6.078 8.664 1 95.44 146 ARG B CA 1
ATOM 4846 C C . ARG B 1 146 ? -20.234 -6.27 7.73 1 95.44 146 ARG B C 1
ATOM 4848 O O . ARG B 1 146 ? -21.219 -6.922 8.094 1 95.44 146 ARG B O 1
ATOM 4855 N N . LEU B 1 147 ? -20.141 -5.707 6.582 1 94.62 147 LEU B N 1
ATOM 4856 C CA . LEU B 1 147 ? -21.219 -5.84 5.602 1 94.62 147 LEU B CA 1
ATOM 4857 C C . LEU B 1 147 ? -21.391 -7.297 5.188 1 94.62 147 LEU B C 1
ATOM 4859 O O . LEU B 1 147 ? -22.531 -7.789 5.102 1 94.62 147 LEU B O 1
ATOM 4863 N N . GLN B 1 148 ? -20.328 -7.941 4.938 1 90.25 148 GLN B N 1
ATOM 4864 C CA . GLN B 1 148 ? -20.359 -9.344 4.535 1 90.25 148 GLN B CA 1
ATOM 4865 C C . GLN B 1 148 ? -20.969 -10.219 5.637 1 90.25 148 GLN B C 1
ATOM 4867 O O . GLN B 1 148 ? -21.844 -11.039 5.371 1 90.25 148 GLN B O 1
ATOM 4872 N N . LYS B 1 149 ? -20.547 -9.984 6.828 1 93.12 149 LYS B N 1
ATOM 4873 C CA . LYS B 1 149 ? -21.062 -10.742 7.957 1 93.12 149 LYS B CA 1
ATOM 4874 C C . LYS B 1 149 ? -22.562 -10.492 8.133 1 93.12 149 LYS B C 1
ATOM 4876 O O . LYS B 1 149 ? -23.328 -11.438 8.336 1 93.12 149 LYS B O 1
ATOM 4881 N N . ALA B 1 150 ? -22.922 -9.289 8.023 1 95 150 ALA B N 1
ATOM 4882 C CA . ALA B 1 150 ? -24.328 -8.93 8.195 1 95 150 ALA B CA 1
ATOM 4883 C C . ALA B 1 150 ? -25.188 -9.602 7.137 1 95 150 ALA B C 1
ATOM 4885 O O . ALA B 1 150 ? -26.344 -9.969 7.406 1 95 150 ALA B O 1
ATOM 4886 N N . SER B 1 151 ? -24.625 -9.758 5.973 1 89.44 151 SER B N 1
ATOM 4887 C CA . SER B 1 151 ? -25.375 -10.336 4.867 1 89.44 151 SER B CA 1
ATOM 4888 C C . SER B 1 151 ? -25.734 -11.797 5.148 1 89.44 151 SER B C 1
ATOM 4890 O O . SER B 1 151 ? -26.625 -12.359 4.5 1 89.44 151 SER B O 1
ATOM 4892 N N . GLN B 1 152 ? -25.094 -12.422 6.109 1 89.38 152 GLN B N 1
ATOM 4893 C CA . GLN B 1 152 ? -25.344 -13.836 6.406 1 89.38 152 GLN B CA 1
ATOM 4894 C C . GLN B 1 152 ? -26.062 -14 7.742 1 89.38 152 GLN B C 1
ATOM 4896 O O . GLN B 1 152 ? -26.281 -15.125 8.195 1 89.38 152 GLN B O 1
ATOM 4901 N N . ILE B 1 153 ? -26.359 -12.914 8.414 1 92.44 153 ILE B N 1
ATOM 4902 C CA . ILE B 1 153 ? -27.031 -12.961 9.711 1 92.44 153 ILE B CA 1
ATOM 4903 C C . ILE B 1 153 ? -28.531 -12.75 9.531 1 92.44 153 ILE B C 1
ATOM 4905 O O . ILE B 1 153 ? -28.953 -11.805 8.875 1 92.44 153 ILE B O 1
ATOM 4909 N N . HIS B 1 154 ? -29.266 -13.664 10.125 1 91.31 154 HIS B N 1
ATOM 4910 C CA . HIS B 1 154 ? -30.719 -13.609 9.969 1 91.31 154 HIS B CA 1
ATOM 4911 C C . HIS B 1 154 ? -31.344 -12.711 11.031 1 91.31 154 HIS B C 1
ATOM 4913 O O . HIS B 1 154 ? -32.344 -12.039 10.766 1 91.31 154 HIS B O 1
ATOM 4919 N N . ASP B 1 155 ? -30.734 -12.633 12.211 1 93.94 155 ASP B N 1
ATOM 4920 C CA . ASP B 1 155 ? -31.297 -11.836 13.305 1 93.94 155 ASP B CA 1
ATOM 4921 C C . ASP B 1 155 ? -31.172 -10.344 13.008 1 93.94 155 ASP B C 1
ATOM 4923 O O . ASP B 1 155 ? -30.062 -9.82 12.852 1 93.94 155 ASP B O 1
ATOM 4927 N N . ARG B 1 156 ? -32.281 -9.68 13.016 1 92.44 156 ARG B N 1
ATOM 4928 C CA . ARG B 1 156 ? -32.312 -8.281 12.617 1 92.44 156 ARG B CA 1
ATOM 4929 C C . ARG B 1 156 ? -31.531 -7.41 13.594 1 92.44 156 ARG B C 1
ATOM 4931 O O . ARG B 1 156 ? -30.828 -6.488 13.18 1 92.44 156 ARG B O 1
ATOM 4938 N N . GLN B 1 157 ? -31.719 -7.645 14.844 1 92.56 157 GLN B N 1
ATOM 4939 C CA . GLN B 1 157 ? -31.031 -6.828 15.844 1 92.56 157 GLN B CA 1
ATOM 4940 C C . GLN B 1 157 ? -29.516 -7.012 15.758 1 92.56 157 GLN B C 1
ATOM 4942 O O . GLN B 1 157 ? -28.766 -6.039 15.852 1 92.56 157 GLN B O 1
ATOM 4947 N N . GLN B 1 158 ? -29.125 -8.234 15.562 1 93.19 158 GLN B N 1
ATOM 4948 C CA . GLN B 1 158 ? -27.703 -8.508 15.406 1 93.19 158 GLN B CA 1
ATOM 4949 C C . GLN B 1 158 ? -27.141 -7.82 14.172 1 93.19 158 GLN B C 1
ATOM 4951 O O . GLN B 1 158 ? -26.031 -7.266 14.211 1 93.19 158 GLN B O 1
ATOM 4956 N N . ARG B 1 159 ? -27.875 -7.805 13.078 1 95.12 159 ARG B N 1
ATOM 4957 C CA . ARG B 1 159 ? -27.469 -7.125 11.852 1 95.12 159 ARG B CA 1
ATOM 4958 C C . ARG B 1 159 ? -27.344 -5.621 12.07 1 95.12 159 ARG B C 1
ATOM 4960 O O . ARG B 1 159 ? -26.375 -5.004 11.648 1 95.12 159 ARG B O 1
ATOM 4967 N N . ARG B 1 160 ? -28.328 -5.098 12.789 1 93.38 160 ARG B N 1
ATOM 4968 C CA . ARG B 1 160 ? -28.328 -3.658 13.039 1 93.38 160 ARG B CA 1
ATOM 4969 C C . ARG B 1 160 ? -27.125 -3.242 13.883 1 93.38 160 ARG B C 1
ATOM 4971 O O . ARG B 1 160 ? -26.469 -2.242 13.586 1 93.38 160 ARG B O 1
ATOM 4978 N N . ASP B 1 161 ? -26.844 -4.023 14.891 1 94.19 161 ASP B N 1
ATOM 4979 C CA . ASP B 1 161 ? -25.688 -3.725 15.727 1 94.19 161 ASP B CA 1
ATOM 4980 C C . ASP B 1 161 ? -24.391 -3.768 14.922 1 94.19 161 ASP B C 1
ATOM 4982 O O . ASP B 1 161 ? -23.531 -2.904 15.078 1 94.19 161 ASP B O 1
ATOM 4986 N N . LEU B 1 162 ? -24.344 -4.723 14.055 1 95.06 162 LEU B N 1
ATOM 4987 C CA . LEU B 1 162 ? -23.172 -4.906 13.219 1 95.06 162 LEU B CA 1
ATOM 4988 C C . LEU B 1 162 ? -23.031 -3.771 12.211 1 95.06 162 LEU B C 1
ATOM 4990 O O . LEU B 1 162 ? -21.906 -3.398 11.836 1 95.06 162 LEU B O 1
ATOM 4994 N N . LEU B 1 163 ? -24.188 -3.219 11.82 1 97.62 163 LEU B N 1
ATOM 4995 C CA . LEU B 1 163 ? -24.219 -2.266 10.719 1 97.62 163 LEU B CA 1
ATOM 4996 C C . LEU B 1 163 ? -24.406 -0.842 11.227 1 97.62 163 LEU B C 1
ATOM 4998 O O . LEU B 1 163 ? -24.75 0.058 10.461 1 97.62 163 LEU B O 1
ATOM 5002 N N . THR B 1 164 ? -24.188 -0.62 12.539 1 98.25 164 THR B N 1
ATOM 5003 C CA . THR B 1 164 ? -24.219 0.713 13.133 1 98.25 164 THR B CA 1
ATOM 5004 C C . THR B 1 164 ? -22.797 1.297 13.195 1 98.25 164 THR B C 1
ATOM 5006 O O . THR B 1 164 ? -21.875 0.629 13.648 1 98.25 164 THR B O 1
ATOM 5009 N N . ILE B 1 165 ? -22.672 2.484 12.688 1 98.62 165 ILE B N 1
ATOM 5010 C CA . ILE B 1 165 ? -21.391 3.195 12.711 1 98.62 165 ILE B CA 1
ATOM 5011 C C . ILE B 1 165 ? -21.578 4.559 13.375 1 98.62 165 ILE B C 1
ATOM 5013 O O . ILE B 1 165 ? -22.469 5.324 13.008 1 98.62 165 ILE B O 1
ATOM 5017 N N . ALA B 1 166 ? -20.797 4.852 14.367 1 98.75 166 ALA B N 1
ATOM 5018 C CA . ALA B 1 166 ? -20.75 6.156 15.016 1 98.75 166 ALA B CA 1
ATOM 5019 C C . ALA B 1 166 ? -19.453 6.895 14.688 1 98.75 166 ALA B C 1
ATOM 5021 O O . ALA B 1 166 ? -18.359 6.363 14.883 1 98.75 166 ALA B O 1
ATOM 5022 N N . VAL B 1 167 ? -19.578 8.07 14.141 1 98.69 167 VAL B N 1
ATOM 5023 C CA . VAL B 1 167 ? -18.438 8.938 13.852 1 98.69 167 VAL B CA 1
ATOM 5024 C C . VAL B 1 167 ? -18.359 10.047 14.891 1 98.69 167 VAL B C 1
ATOM 5026 O O . VAL B 1 167 ? -19.281 10.844 15.039 1 98.69 167 VAL B O 1
ATOM 5029 N N . VAL B 1 168 ? -17.234 10.078 15.578 1 98.56 168 VAL B N 1
ATOM 5030 C CA . VAL B 1 168 ? -17.062 11.031 16.672 1 98.56 168 VAL B CA 1
ATOM 5031 C C . VAL B 1 168 ? -16.359 12.289 16.156 1 98.56 168 VAL B C 1
ATOM 5033 O O . VAL B 1 168 ? -15.258 12.203 15.617 1 98.56 168 VAL B O 1
ATOM 5036 N N . GLY B 1 169 ? -16.984 13.453 16.344 1 97.31 169 GLY B N 1
ATOM 5037 C CA . GLY B 1 169 ? -16.484 14.742 15.906 1 97.31 169 GLY B CA 1
ATOM 5038 C C . GLY B 1 169 ? -17.234 15.305 14.711 1 97.31 169 GLY B C 1
ATOM 5039 O O . GLY B 1 169 ? -17.25 14.688 13.641 1 97.31 169 GLY B O 1
ATOM 5040 N N . ALA B 1 170 ? -17.797 16.469 14.922 1 96.75 170 ALA B N 1
ATOM 5041 C CA . ALA B 1 170 ? -18.578 17.078 13.844 1 96.75 170 ALA B CA 1
ATOM 5042 C C . ALA B 1 170 ? -17.828 18.25 13.211 1 96.75 170 ALA B C 1
ATOM 5044 O O . ALA B 1 170 ? -18.422 19.266 12.883 1 96.75 170 ALA B O 1
ATOM 5045 N N . GLY B 1 171 ? -16.5 18.141 13.18 1 94.62 171 GLY B N 1
ATOM 5046 C CA . GLY B 1 171 ? -15.711 19 12.305 1 94.62 171 GLY B CA 1
ATOM 5047 C C . GLY B 1 171 ? -15.75 18.562 10.852 1 94.62 171 GLY B C 1
ATOM 5048 O O . GLY B 1 171 ? -16.5 17.656 10.492 1 94.62 171 GLY B O 1
ATOM 5049 N N . PRO B 1 172 ? -14.906 19.172 10.055 1 92.75 172 PRO B N 1
ATOM 5050 C CA . PRO B 1 172 ? -14.93 18.844 8.625 1 92.75 172 PRO B CA 1
ATOM 5051 C C . PRO B 1 172 ? -14.688 17.359 8.359 1 92.75 172 PRO B C 1
ATOM 5053 O O . PRO B 1 172 ? -15.391 16.75 7.543 1 92.75 172 PRO B O 1
ATOM 5056 N N . SER B 1 173 ? -13.734 16.734 9.07 1 94.75 173 SER B N 1
ATOM 5057 C CA . SER B 1 173 ? -13.398 15.336 8.852 1 94.75 173 SER B CA 1
ATOM 5058 C C . SER B 1 173 ? -14.578 14.422 9.18 1 94.75 173 SER B C 1
ATOM 5060 O O . SER B 1 173 ? -14.867 13.484 8.43 1 94.75 173 SER B O 1
ATOM 5062 N N . GLY B 1 174 ? -15.219 14.719 10.273 1 97.19 174 GLY B N 1
ATOM 5063 C CA . GLY B 1 174 ? -16.375 13.914 10.648 1 97.19 174 GLY B CA 1
ATOM 5064 C C . GLY B 1 174 ? -17.531 14.055 9.68 1 97.19 174 GLY B C 1
ATOM 5065 O O . GLY B 1 174 ? -18.172 13.062 9.328 1 97.19 174 GLY B O 1
ATOM 5066 N N . ILE B 1 175 ? -17.766 15.219 9.266 1 96.38 175 ILE B N 1
ATOM 5067 C CA . ILE B 1 175 ? -18.859 15.5 8.328 1 96.38 175 ILE B CA 1
ATOM 5068 C C . ILE B 1 175 ? -18.578 14.82 6.992 1 96.38 175 ILE B C 1
ATOM 5070 O O . ILE B 1 175 ? -19.453 14.18 6.41 1 96.38 175 ILE B O 1
ATOM 5074 N N . GLU B 1 176 ? -17.344 14.969 6.523 1 96.25 176 GLU B N 1
ATOM 5075 C CA . GLU B 1 176 ? -16.984 14.305 5.277 1 96.25 176 GLU B CA 1
ATOM 5076 C C . GLU B 1 176 ? -17.125 12.789 5.391 1 96.25 176 GLU B C 1
ATOM 5078 O O . GLU B 1 176 ? -17.562 12.133 4.453 1 96.25 176 GLU B O 1
ATOM 5083 N N . MET B 1 177 ? -16.812 12.273 6.516 1 97.81 177 MET B N 1
ATOM 5084 C CA . MET B 1 177 ? -16.875 10.828 6.742 1 97.81 177 MET B CA 1
ATOM 5085 C C . MET B 1 177 ? -18.312 10.328 6.703 1 97.81 177 MET B C 1
ATOM 5087 O O . MET B 1 177 ? -18.625 9.383 5.98 1 97.81 177 MET B O 1
ATOM 5091 N N . VAL B 1 178 ? -19.156 10.984 7.426 1 97.88 178 VAL B N 1
ATOM 5092 C CA . VAL B 1 178 ? -20.531 10.492 7.477 1 97.88 178 VAL B CA 1
ATOM 5093 C C . VAL B 1 178 ? -21.203 10.688 6.117 1 97.88 178 VAL B C 1
ATOM 5095 O O . VAL B 1 178 ? -22.016 9.852 5.691 1 97.88 178 VAL B O 1
ATOM 5098 N N . ALA B 1 179 ? -20.906 11.773 5.473 1 96.5 179 ALA B N 1
ATOM 5099 C CA . ALA B 1 179 ? -21.469 11.984 4.141 1 96.5 179 ALA B CA 1
ATOM 5100 C C . ALA B 1 179 ? -21.016 10.898 3.176 1 96.5 179 ALA B C 1
ATOM 5102 O O . ALA B 1 179 ? -21.828 10.352 2.422 1 96.5 179 ALA B O 1
ATOM 5103 N N . LEU B 1 180 ? -19.766 10.609 3.213 1 96.56 180 LEU B N 1
ATOM 5104 C CA . LEU B 1 180 ? -19.203 9.57 2.355 1 96.56 180 LEU B CA 1
ATOM 5105 C C . LEU B 1 180 ? -19.828 8.211 2.674 1 96.56 180 LEU B C 1
ATOM 5107 O O . LEU B 1 180 ? -20.266 7.504 1.768 1 96.56 180 LEU B O 1
ATOM 5111 N N . LEU B 1 181 ? -19.875 7.867 3.957 1 97.81 181 LEU B N 1
ATOM 5112 C CA . LEU B 1 181 ? -20.359 6.551 4.359 1 97.81 181 LEU B CA 1
ATOM 5113 C C . LEU B 1 181 ? -21.844 6.406 4.047 1 97.81 181 LEU B C 1
ATOM 5115 O O . LEU B 1 181 ? -22.312 5.312 3.719 1 97.81 181 LEU B O 1
ATOM 5119 N N . ALA B 1 182 ? -22.578 7.488 4.141 1 97 182 ALA B N 1
ATOM 5120 C CA . ALA B 1 182 ? -24 7.469 3.822 1 97 182 ALA B CA 1
ATOM 5121 C C . ALA B 1 182 ? -24.234 7.043 2.375 1 97 182 ALA B C 1
ATOM 5123 O O . ALA B 1 182 ? -25.281 6.48 2.047 1 97 182 ALA B O 1
ATOM 5124 N N . ASP B 1 183 ? -23.266 7.32 1.503 1 94.62 183 ASP B N 1
ATOM 5125 C CA . ASP B 1 183 ? -23.344 6.891 0.109 1 94.62 183 ASP B CA 1
ATOM 5126 C C . ASP B 1 183 ? -22.719 5.508 -0.071 1 94.62 183 ASP B C 1
ATOM 5128 O O . ASP B 1 183 ? -23.266 4.668 -0.787 1 94.62 183 ASP B O 1
ATOM 5132 N N . TRP B 1 184 ? -21.672 5.238 0.608 1 94.75 184 TRP B N 1
ATOM 5133 C CA . TRP B 1 184 ? -20.812 4.078 0.406 1 94.75 184 TRP B CA 1
ATOM 5134 C C . TRP B 1 184 ? -21.453 2.814 0.968 1 94.75 184 TRP B C 1
ATOM 5136 O O . TRP B 1 184 ? -21.453 1.765 0.322 1 94.75 184 TRP B O 1
ATOM 5146 N N . LEU B 1 185 ? -22.094 2.91 2.1 1 96.44 185 LEU B N 1
ATOM 5147 C CA . LEU B 1 185 ? -22.594 1.736 2.811 1 96.44 185 LEU B CA 1
ATOM 5148 C C . LEU B 1 185 ? -23.766 1.107 2.07 1 96.44 185 LEU B C 1
ATOM 5150 O O . LEU B 1 185 ? -23.766 -0.097 1.803 1 96.44 185 LEU B O 1
ATOM 5154 N N . PRO B 1 186 ? -24.797 1.945 1.703 1 94.94 186 PRO B N 1
ATOM 5155 C CA . PRO B 1 186 ? -25.922 1.333 0.984 1 94.94 186 PRO B CA 1
ATOM 5156 C C . PRO B 1 186 ? -25.5 0.713 -0.346 1 94.94 186 PRO B C 1
ATOM 5158 O O . PRO B 1 186 ? -26.031 -0.321 -0.748 1 94.94 186 PRO B O 1
ATOM 5161 N N . LEU B 1 187 ? -24.578 1.342 -0.985 1 89.44 187 LEU B N 1
ATOM 5162 C CA . LEU B 1 187 ? -24.109 0.841 -2.27 1 89.44 187 LEU B CA 1
ATOM 5163 C C . LEU B 1 187 ? -23.469 -0.538 -2.115 1 89.44 187 LEU B C 1
ATOM 5165 O O . LEU B 1 187 ? -23.844 -1.477 -2.826 1 89.44 187 LEU B O 1
ATOM 5169 N N . HIS B 1 188 ? -22.609 -0.708 -1.185 1 90.12 188 HIS B N 1
ATOM 5170 C CA . HIS B 1 188 ? -21.859 -1.95 -1.016 1 90.12 188 HIS B CA 1
ATOM 5171 C C . HIS B 1 188 ? -22.719 -3.029 -0.371 1 90.12 188 HIS B C 1
ATOM 5173 O O . HIS B 1 188 ? -22.625 -4.207 -0.719 1 90.12 188 HIS B O 1
ATOM 5179 N N . TYR B 1 189 ? -23.547 -2.623 0.574 1 93.69 189 TYR B N 1
ATOM 5180 C CA . TYR B 1 189 ? -24.438 -3.6 1.211 1 93.69 189 TYR B CA 1
ATOM 5181 C C . TYR B 1 189 ? -25.484 -4.113 0.228 1 93.69 189 TYR B C 1
ATOM 5183 O O . TYR B 1 189 ? -25.828 -5.297 0.249 1 93.69 189 TYR B O 1
ATOM 5191 N N . GLY B 1 190 ? -25.953 -3.164 -0.651 1 89.62 190 GLY B N 1
ATOM 5192 C CA . GLY B 1 190 ? -26.906 -3.541 -1.684 1 89.62 190 GLY B CA 1
ATOM 5193 C C . GLY B 1 190 ? -26.359 -4.586 -2.643 1 89.62 190 GLY B C 1
ATOM 5194 O O . GLY B 1 190 ? -27.094 -5.492 -3.055 1 89.62 190 GLY B O 1
ATOM 5195 N N . ARG B 1 191 ? -25.156 -4.547 -2.963 1 83.31 191 ARG B N 1
ATOM 5196 C CA . ARG B 1 191 ? -24.516 -5.5 -3.863 1 83.31 191 ARG B CA 1
ATOM 5197 C C . ARG B 1 191 ? -24.5 -6.898 -3.254 1 83.31 191 ARG B C 1
ATOM 5199 O O . ARG B 1 191 ? -24.406 -7.895 -3.977 1 83.31 191 ARG B O 1
ATOM 5206 N N . LEU B 1 192 ? -24.594 -6.922 -1.92 1 85.38 192 LEU B N 1
ATOM 5207 C CA . LEU B 1 192 ? -24.578 -8.195 -1.21 1 85.38 192 LEU B CA 1
ATOM 5208 C C . LEU B 1 192 ? -26.016 -8.68 -0.959 1 85.38 192 LEU B C 1
ATOM 5210 O O . LEU B 1 192 ? -26.219 -9.688 -0.279 1 85.38 192 LEU B O 1
ATOM 5214 N N . GLY B 1 193 ? -26.984 -7.91 -1.496 1 86.75 193 GLY B N 1
ATOM 5215 C CA . GLY B 1 193 ? -28.375 -8.258 -1.299 1 86.75 193 GLY B CA 1
ATOM 5216 C C . GLY B 1 193 ? -28.938 -7.754 0.016 1 86.75 193 GLY B C 1
ATOM 5217 O O . GLY B 1 193 ? -30 -8.195 0.453 1 86.75 193 GLY B O 1
ATOM 5218 N N . GLY B 1 194 ? -28.219 -6.855 0.643 1 91.06 194 GLY B N 1
ATOM 5219 C CA . GLY B 1 194 ? -28.641 -6.336 1.934 1 91.06 194 GLY B CA 1
ATOM 5220 C C . GLY B 1 194 ? -29.672 -5.227 1.822 1 91.06 194 GLY B C 1
ATOM 5221 O O . GLY B 1 194 ? -29.719 -4.52 0.813 1 91.06 194 GLY B O 1
ATOM 5222 N N . ASP B 1 195 ? -30.438 -5.035 2.879 1 92.81 195 ASP B N 1
ATOM 5223 C CA . ASP B 1 195 ? -31.438 -3.975 2.992 1 92.81 195 ASP B CA 1
ATOM 5224 C C . ASP B 1 195 ? -30.828 -2.723 3.629 1 92.81 195 ASP B C 1
ATOM 5226 O O . ASP B 1 195 ? -30.375 -2.762 4.77 1 92.81 195 ASP B O 1
ATOM 5230 N N . PRO B 1 196 ? -30.922 -1.674 2.926 1 91.81 196 PRO B N 1
ATOM 5231 C CA . PRO B 1 196 ? -30.359 -0.439 3.469 1 91.81 196 PRO B CA 1
ATOM 5232 C C . PRO B 1 196 ? -31 -0.023 4.789 1 91.81 196 PRO B C 1
ATOM 5234 O O . PRO B 1 196 ? -30.406 0.76 5.547 1 91.81 196 PRO B O 1
ATOM 5237 N N . GLN B 1 197 ? -32.156 -0.485 5.07 1 92.31 197 GLN B N 1
ATOM 5238 C CA . GLN B 1 197 ? -32.844 -0.121 6.293 1 92.31 197 GLN B CA 1
ATOM 5239 C C . GLN B 1 197 ? -32.156 -0.675 7.523 1 92.31 197 GLN B C 1
ATOM 5241 O O . GLN B 1 197 ? -32.406 -0.234 8.648 1 92.31 197 GLN B O 1
ATOM 5246 N N . ASP B 1 198 ? -31.266 -1.659 7.273 1 95.06 198 ASP B N 1
ATOM 5247 C CA . ASP B 1 198 ? -30.5 -2.238 8.375 1 95.06 198 ASP B CA 1
ATOM 5248 C C . ASP B 1 198 ? -29.359 -1.316 8.805 1 95.06 198 ASP B C 1
ATOM 5250 O O . ASP B 1 198 ? -28.781 -1.491 9.875 1 95.06 198 ASP B O 1
ATOM 5254 N N . LEU B 1 199 ? -29.031 -0.366 7.953 1 97 199 LEU B N 1
ATOM 5255 C CA . LEU B 1 199 ? -27.859 0.488 8.164 1 97 199 LEU B CA 1
ATOM 5256 C C . LEU B 1 199 ? -28.203 1.65 9.086 1 97 199 LEU B C 1
ATOM 5258 O O . LEU B 1 199 ? -29.281 2.24 8.984 1 97 199 LEU B O 1
ATOM 5262 N N . ARG B 1 200 ? -27.328 1.946 10.031 1 97.56 200 ARG B N 1
ATOM 5263 C CA . ARG B 1 200 ? -27.469 3.078 10.938 1 97.56 200 ARG B CA 1
ATOM 5264 C C . ARG B 1 200 ? -26.172 3.871 11.047 1 97.56 200 ARG B C 1
ATOM 5266 O O . ARG B 1 200 ? -25.109 3.301 11.312 1 97.56 200 ARG B O 1
ATOM 5273 N N . LEU B 1 201 ? -26.203 5.125 10.766 1 98.06 201 LEU B N 1
ATOM 5274 C CA . LEU B 1 201 ? -25.047 6.023 10.781 1 98.06 201 LEU B CA 1
ATOM 5275 C C . LEU B 1 201 ? -25.297 7.219 11.695 1 98.06 201 LEU B C 1
ATOM 5277 O O . LEU B 1 201 ? -26.328 7.898 11.562 1 98.06 201 LEU B O 1
ATOM 5281 N N . ILE B 1 202 ? -24.328 7.48 12.625 1 98.38 202 ILE B N 1
ATOM 5282 C CA . ILE B 1 202 ? -24.531 8.492 13.656 1 98.38 202 ILE B CA 1
ATOM 5283 C C . ILE B 1 202 ? -23.328 9.43 13.711 1 98.38 202 ILE B C 1
ATOM 5285 O O . ILE B 1 202 ? -22.188 8.977 13.734 1 98.38 202 ILE B O 1
ATOM 5289 N N . LEU B 1 203 ? -23.578 10.695 13.641 1 98.25 203 LEU B N 1
ATOM 5290 C CA . LEU B 1 203 ? -22.562 11.703 13.93 1 98.25 203 LEU B CA 1
ATOM 5291 C C . LEU B 1 203 ? -22.672 12.18 15.375 1 98.25 203 LEU B C 1
ATOM 5293 O O . LEU B 1 203 ? -23.719 12.688 15.797 1 98.25 203 LEU B O 1
ATOM 5297 N N . VAL B 1 204 ? -21.609 11.977 16.125 1 98.06 204 VAL B N 1
ATOM 5298 C CA . VAL B 1 204 ? -21.594 12.289 17.547 1 98.06 204 VAL B CA 1
ATOM 5299 C C . VAL B 1 204 ? -20.688 13.492 17.812 1 98.06 204 VAL B C 1
ATOM 5301 O O . VAL B 1 204 ? -19.562 13.547 17.328 1 98.06 204 VAL B O 1
ATOM 5304 N N . ASN B 1 205 ? -21.203 14.422 18.531 1 97.38 205 ASN B N 1
ATOM 5305 C CA . ASN B 1 205 ? -20.422 15.617 18.812 1 97.38 205 ASN B CA 1
ATOM 5306 C C . ASN B 1 205 ? -20.766 16.219 20.172 1 97.38 205 ASN B C 1
ATOM 5308 O O . ASN B 1 205 ? -21.938 16.234 20.562 1 97.38 205 ASN B O 1
ATOM 5312 N N . ARG B 1 206 ? -19.797 16.719 20.797 1 94.44 206 ARG B N 1
ATOM 5313 C CA . ARG B 1 206 ? -19.984 17.344 22.109 1 94.44 206 ARG B CA 1
ATOM 5314 C C . ARG B 1 206 ? -20.766 18.641 22 1 94.44 206 ARG B C 1
ATOM 5316 O O . ARG B 1 206 ? -21.688 18.906 22.781 1 94.44 206 ARG B O 1
ATOM 5323 N N . SER B 1 207 ? -20.359 19.547 21.078 1 93.69 207 SER B N 1
ATOM 5324 C CA . SER B 1 207 ? -21.094 20.797 20.844 1 93.69 207 SER B CA 1
ATOM 5325 C C . SER B 1 207 ? -22.438 20.531 20.172 1 93.69 207 SER B C 1
ATOM 5327 O O . SER B 1 207 ? -22.547 19.656 19.328 1 93.69 207 SER B O 1
ATOM 5329 N N . PRO B 1 208 ? -23.438 21.297 20.484 1 93.62 208 PRO B N 1
ATOM 5330 C CA . PRO B 1 208 ? -24.719 21.156 19.797 1 93.62 208 PRO B CA 1
ATOM 5331 C C . PRO B 1 208 ? -24.672 21.656 18.359 1 93.62 208 PRO B C 1
ATOM 5333 O O . PRO B 1 208 ? -25.609 21.422 17.594 1 93.62 208 PRO B O 1
ATOM 5336 N N . GLU B 1 209 ? -23.594 22.328 18.031 1 93.44 209 GLU B N 1
ATOM 5337 C CA . GLU B 1 209 ? -23.453 22.891 16.688 1 93.44 209 GLU B CA 1
ATOM 5338 C C . GLU B 1 209 ? -22.344 22.188 15.922 1 93.44 209 GLU B C 1
ATOM 5340 O O . GLU B 1 209 ? -21.234 22 16.438 1 93.44 209 GLU B O 1
ATOM 5345 N N . ILE B 1 210 ? -22.641 21.797 14.648 1 94.12 210 ILE B N 1
ATOM 5346 C CA . ILE B 1 210 ? -21.609 21.219 13.797 1 94.12 210 ILE B CA 1
ATOM 5347 C C . ILE B 1 210 ? -20.719 22.344 13.258 1 94.12 210 ILE B C 1
ATOM 5349 O O . ILE B 1 210 ? -21.141 23.5 13.164 1 94.12 210 ILE B O 1
ATOM 5353 N N . LEU B 1 211 ? -19.453 22.062 12.938 1 92.25 211 LEU B N 1
ATOM 5354 C CA . LEU B 1 211 ? -18.469 22.969 12.336 1 92.25 211 LEU B CA 1
ATOM 5355 C C . LEU B 1 211 ? -18.234 24.188 13.219 1 92.25 211 LEU B C 1
ATOM 5357 O O . LEU B 1 211 ? -17.844 25.25 12.727 1 92.25 211 LEU B O 1
ATOM 5361 N N . LYS B 1 212 ? -18.5 24.031 14.469 1 88.56 212 LYS B N 1
ATOM 5362 C CA . LYS B 1 212 ? -18.297 25.172 15.359 1 88.56 212 LYS B CA 1
ATOM 5363 C C . LYS B 1 212 ? -16.844 25.625 15.359 1 88.56 212 LYS B C 1
ATOM 5365 O O . LYS B 1 212 ? -15.938 24.828 15.578 1 88.56 212 LYS B O 1
ATOM 5370 N N . GLY B 1 213 ? -16.625 26.859 15.078 1 81.81 213 GLY B N 1
ATOM 5371 C CA . GLY B 1 213 ? -15.289 27.422 15.141 1 81.81 213 GLY B CA 1
ATOM 5372 C C . GLY B 1 213 ? -14.445 27.094 13.922 1 81.81 213 GLY B C 1
ATOM 5373 O O . GLY B 1 213 ? -13.281 27.5 13.844 1 81.81 213 GLY B O 1
ATOM 5374 N N . ASP B 1 214 ? -15.039 26.375 12.984 1 84.31 214 ASP B N 1
ATOM 5375 C CA . ASP B 1 214 ? -14.297 25.969 11.789 1 84.31 214 ASP B CA 1
ATOM 5376 C C . ASP B 1 214 ? -14.398 27.031 10.695 1 84.31 214 ASP B C 1
ATOM 5378 O O . ASP B 1 214 ? -15.312 27.859 10.703 1 84.31 214 ASP B O 1
ATOM 5382 N N . ALA B 1 215 ? -13.445 27.031 9.812 1 78.94 215 ALA B N 1
ATOM 5383 C CA . ALA B 1 215 ? -13.438 27.922 8.664 1 78.94 215 ALA B CA 1
ATOM 5384 C C . ALA B 1 215 ? -14.688 27.734 7.805 1 78.94 215 ALA B C 1
ATOM 5386 O O . ALA B 1 215 ? -15.117 28.641 7.098 1 78.94 215 ALA B O 1
ATOM 5387 N N . ASN B 1 216 ? -15.359 26.531 7.918 1 81.25 216 ASN B N 1
ATOM 5388 C CA . ASN B 1 216 ? -16.547 26.188 7.148 1 81.25 216 ASN B CA 1
ATOM 5389 C C . ASN B 1 216 ? -17.828 26.391 7.957 1 81.25 216 ASN B C 1
ATOM 5391 O O . ASN B 1 216 ? -18.875 25.859 7.602 1 81.25 216 ASN B O 1
ATOM 5395 N N . ALA B 1 217 ? -17.797 27.156 8.961 1 83.19 217 ALA B N 1
ATOM 5396 C CA . ALA B 1 217 ? -18.938 27.344 9.844 1 83.19 217 ALA B CA 1
ATOM 5397 C C . ALA B 1 217 ? -20.141 27.891 9.078 1 83.19 217 ALA B C 1
ATOM 5399 O O . ALA B 1 217 ? -21.297 27.578 9.398 1 83.19 217 ALA B O 1
ATOM 5400 N N . SER B 1 218 ? -19.859 28.641 8.031 1 82.75 218 SER B N 1
ATOM 5401 C CA . SER B 1 218 ? -20.938 29.25 7.25 1 82.75 218 SER B CA 1
ATOM 5402 C C . SER B 1 218 ? -21.703 28.203 6.453 1 82.75 218 SER B C 1
ATOM 5404 O O . SER B 1 218 ? -22.812 28.469 5.961 1 82.75 218 SER B O 1
ATOM 5406 N N . LEU B 1 219 ? -21.172 27.031 6.355 1 86.25 219 LEU B N 1
ATOM 5407 C CA . LEU B 1 219 ? -21.812 25.969 5.574 1 86.25 219 LEU B CA 1
ATOM 5408 C C . LEU B 1 219 ? -22.719 25.125 6.449 1 86.25 219 LEU B C 1
ATOM 5410 O O . LEU B 1 219 ? -23.281 24.125 5.984 1 86.25 219 LEU B O 1
ATOM 5414 N N . HIS B 1 220 ? -22.938 25.516 7.625 1 89.06 220 HIS B N 1
ATOM 5415 C CA . HIS B 1 220 ? -23.656 24.766 8.641 1 89.06 220 HIS B CA 1
ATOM 5416 C C . HIS B 1 220 ? -25.016 24.297 8.109 1 89.06 220 HIS B C 1
ATOM 5418 O O . HIS B 1 220 ? -25.297 23.094 8.094 1 89.06 220 HIS B O 1
ATOM 5424 N N . ASP B 1 221 ? -25.828 25.203 7.668 1 88.38 221 ASP B N 1
ATOM 5425 C CA . ASP B 1 221 ? -27.188 24.875 7.246 1 88.38 221 ASP B CA 1
ATOM 5426 C C . ASP B 1 221 ? -27.172 23.969 6.008 1 88.38 221 ASP B C 1
ATOM 5428 O O . ASP B 1 221 ? -27.953 23.016 5.918 1 88.38 221 ASP B O 1
ATOM 5432 N N . LEU B 1 222 ? -26.328 24.281 5.129 1 86.56 222 LEU B N 1
ATOM 5433 C CA . LEU B 1 222 ? -26.203 23.484 3.91 1 86.56 222 LEU B CA 1
ATOM 5434 C C . LEU B 1 222 ? -25.812 22.047 4.234 1 86.56 222 LEU B C 1
ATOM 5436 O O . LEU B 1 222 ? -26.391 21.109 3.68 1 86.56 222 LEU B O 1
ATOM 5440 N N . VAL B 1 223 ? -24.906 21.875 5.098 1 91.31 223 VAL B N 1
ATOM 5441 C CA . VAL B 1 223 ? -24.391 20.562 5.484 1 91.31 223 VAL B CA 1
ATOM 5442 C C . VAL B 1 223 ? -25.5 19.766 6.16 1 91.31 223 VAL B C 1
ATOM 5444 O O . VAL B 1 223 ? -25.703 18.578 5.855 1 91.31 223 VAL B O 1
ATOM 5447 N N . LEU B 1 224 ? -26.234 20.438 6.996 1 91.94 224 LEU B N 1
ATOM 5448 C CA . LEU B 1 224 ? -27.328 19.766 7.695 1 91.94 224 LEU B CA 1
ATOM 5449 C C . LEU B 1 224 ? -28.375 19.266 6.711 1 91.94 224 LEU B C 1
ATOM 5451 O O . LEU B 1 224 ? -28.844 18.125 6.824 1 91.94 224 LEU B O 1
ATOM 5455 N N . GLU B 1 225 ? -28.672 20.078 5.82 1 89.62 225 GLU B N 1
ATOM 5456 C CA . GLU B 1 225 ? -29.641 19.688 4.801 1 89.62 225 GLU B CA 1
ATOM 5457 C C . GLU B 1 225 ? -29.141 18.516 3.977 1 89.62 225 GLU B C 1
ATOM 5459 O O . GLU B 1 225 ? -29.891 17.562 3.729 1 89.62 225 GLU B O 1
ATOM 5464 N N . GLU B 1 226 ? -27.906 18.531 3.605 1 89.19 226 GLU B N 1
ATOM 5465 C CA . GLU B 1 226 ? -27.297 17.484 2.785 1 89.19 226 GLU B CA 1
ATOM 5466 C C . GLU B 1 226 ? -27.266 16.141 3.531 1 89.19 226 GLU B C 1
ATOM 5468 O O . GLU B 1 226 ? -27.453 15.086 2.93 1 89.19 226 GLU B O 1
ATOM 5473 N N . LEU B 1 227 ? -27.031 16.203 4.793 1 92.5 227 LEU B N 1
ATOM 5474 C CA . LEU B 1 227 ? -26.906 14.984 5.594 1 92.5 227 LEU B CA 1
ATOM 5475 C C . LEU B 1 227 ? -28.266 14.344 5.828 1 92.5 227 LEU B C 1
ATOM 5477 O O . LEU B 1 227 ? -28.375 13.125 5.961 1 92.5 227 LEU B O 1
ATOM 5481 N N . GLN B 1 228 ? -29.281 15.18 5.793 1 89.06 228 GLN B N 1
ATOM 5482 C CA . GLN B 1 228 ? -30.609 14.688 6.098 1 89.06 228 GLN B CA 1
ATOM 5483 C C . GLN B 1 228 ? -31.328 14.234 4.832 1 89.06 228 GLN B C 1
ATOM 5485 O O . GLN B 1 228 ? -32.219 13.383 4.891 1 89.06 228 GLN B O 1
ATOM 5490 N N . GLN B 1 229 ? -30.969 14.695 3.709 1 85.56 229 GLN B N 1
ATOM 5491 C CA . GLN B 1 229 ? -31.672 14.43 2.461 1 85.56 229 GLN B CA 1
ATOM 5492 C C . GLN B 1 229 ? -31.062 13.242 1.725 1 85.56 229 GLN B C 1
ATOM 5494 O O . GLN B 1 229 ? -31.547 12.836 0.666 1 85.56 229 GLN B O 1
ATOM 5499 N N . ARG B 1 230 ? -30.328 12.438 2.314 1 87.5 230 ARG B N 1
ATOM 5500 C CA . ARG B 1 230 ? -29.672 11.305 1.666 1 87.5 230 ARG B CA 1
ATOM 5501 C C . ARG B 1 230 ? -30.516 10.039 1.805 1 87.5 230 ARG B C 1
ATOM 5503 O O . ARG B 1 230 ? -31.469 10 2.582 1 87.5 230 ARG B O 1
ATOM 5510 N N . GLN B 1 231 ? -30.203 9.133 0.892 1 82.44 231 GLN B N 1
ATOM 5511 C CA . GLN B 1 231 ? -30.891 7.852 0.956 1 82.44 231 GLN B CA 1
ATOM 5512 C C . GLN B 1 231 ? -30.75 7.211 2.334 1 82.44 231 GLN B C 1
ATOM 5514 O O . GLN B 1 231 ? -31.703 6.668 2.881 1 82.44 231 GLN B O 1
ATOM 5519 N N . MET B 1 232 ? -29.578 7.281 2.811 1 91.56 232 MET B N 1
ATOM 5520 C CA . MET B 1 232 ? -29.328 6.887 4.195 1 91.56 232 MET B CA 1
ATOM 5521 C C . MET B 1 232 ? -29.125 8.109 5.082 1 91.56 232 MET B C 1
ATOM 5523 O O . MET B 1 232 ? -28.078 8.75 5.035 1 91.56 232 MET B O 1
ATOM 5527 N N . PRO B 1 233 ? -30.141 8.43 5.824 1 91.62 233 PRO B N 1
ATOM 5528 C CA . PRO B 1 233 ? -30 9.617 6.672 1 91.62 233 PRO B CA 1
ATOM 5529 C C . PRO B 1 233 ? -28.938 9.445 7.754 1 91.62 233 PRO B C 1
ATOM 5531 O O . PRO B 1 233 ? -28.703 8.336 8.234 1 91.62 233 PRO B O 1
ATOM 5534 N N . VAL B 1 234 ? -28.375 10.516 8.133 1 97.06 234 VAL B N 1
ATOM 5535 C CA . VAL B 1 234 ? -27.375 10.539 9.203 1 97.06 234 VAL B CA 1
ATOM 5536 C C . VAL B 1 234 ? -28.031 11 10.508 1 97.06 234 VAL B C 1
ATOM 5538 O O . VAL B 1 234 ? -28.609 12.086 10.562 1 97.06 234 VAL B O 1
ATOM 5541 N N . GLU B 1 235 ? -28.031 10.188 11.445 1 96.94 235 GLU B N 1
ATOM 5542 C CA . GLU B 1 235 ? -28.5 10.586 12.766 1 96.94 235 GLU B CA 1
ATOM 5543 C C . GLU B 1 235 ? -27.516 11.523 13.445 1 96.94 235 GLU B C 1
ATOM 5545 O O . GLU B 1 235 ? -26.297 11.281 13.438 1 96.94 235 GLU B O 1
ATOM 5550 N N . LEU B 1 236 ? -28.062 12.617 13.961 1 96.81 236 LEU B N 1
ATOM 5551 C CA . LEU B 1 236 ? -27.219 13.594 14.648 1 96.81 236 LEU B CA 1
ATOM 5552 C C . LEU B 1 236 ? -27.375 13.469 16.156 1 96.81 236 LEU B C 1
ATOM 5554 O O . LEU B 1 236 ? -28.453 13.695 16.703 1 96.81 236 LEU B O 1
ATOM 5558 N N . LEU B 1 237 ? -26.359 13.023 16.781 1 96.81 237 LEU B N 1
ATOM 5559 C CA . LEU B 1 237 ? -26.281 12.992 18.234 1 96.81 237 LEU B CA 1
ATOM 5560 C C . LEU B 1 237 ? -25.375 14.102 18.766 1 96.81 237 LEU B C 1
ATOM 5562 O O . LEU B 1 237 ? -24.203 13.875 19.047 1 96.81 237 LEU B O 1
ATOM 5566 N N . LEU B 1 238 ? -25.922 15.305 18.906 1 95.38 238 LEU B N 1
ATOM 5567 C CA . LEU B 1 238 ? -25.188 16.516 19.266 1 95.38 238 LEU B CA 1
ATOM 5568 C C . LEU B 1 238 ? -25.422 16.875 20.719 1 95.38 238 LEU B C 1
ATOM 5570 O O . LEU B 1 238 ? -26.406 16.453 21.328 1 95.38 238 LEU B O 1
ATOM 5574 N N . GLY B 1 239 ? -24.5 17.609 21.266 1 94.88 239 GLY B N 1
ATOM 5575 C CA . GLY B 1 239 ? -24.609 18 22.656 1 94.88 239 GLY B CA 1
ATOM 5576 C C . GLY B 1 239 ? -24.344 16.859 23.625 1 94.88 239 GLY B C 1
ATOM 5577 O O . GLY B 1 239 ? -24.969 16.781 24.688 1 94.88 239 GLY B O 1
ATOM 5578 N N . VAL B 1 240 ? -23.531 15.953 23.25 1 95.69 240 VAL B N 1
ATOM 5579 C CA . VAL B 1 240 ? -23.25 14.789 24.078 1 95.69 240 VAL B CA 1
ATOM 5580 C C . VAL B 1 240 ? -21.75 14.648 24.266 1 95.69 240 VAL B C 1
ATOM 5582 O O . VAL B 1 240 ? -20.969 15.102 23.438 1 95.69 240 VAL B O 1
ATOM 5585 N N . ALA B 1 241 ? -21.406 14.039 25.375 1 95 241 ALA B N 1
ATOM 5586 C CA . ALA B 1 241 ? -20 13.75 25.656 1 95 241 ALA B CA 1
ATOM 5587 C C . ALA B 1 241 ? -19.734 12.25 25.609 1 95 241 ALA B C 1
ATOM 5589 O O . ALA B 1 241 ? -20.422 11.461 26.266 1 95 241 ALA B O 1
ATOM 5590 N N . VAL B 1 242 ? -18.797 11.859 24.781 1 96.94 242 VAL B N 1
ATOM 5591 C CA . VAL B 1 242 ? -18.391 10.453 24.75 1 96.94 242 VAL B CA 1
ATOM 5592 C C . VAL B 1 242 ? -17.562 10.133 26 1 96.94 242 VAL B C 1
ATOM 5594 O O . VAL B 1 242 ? -16.531 10.758 26.234 1 96.94 242 VAL B O 1
ATOM 5597 N N . GLU B 1 243 ? -18 9.125 26.703 1 96.69 243 GLU B N 1
ATOM 5598 C CA . GLU B 1 243 ? -17.359 8.789 27.969 1 96.69 243 GLU B CA 1
ATOM 5599 C C . GLU B 1 243 ? -16.312 7.691 27.797 1 96.69 243 GLU B C 1
ATOM 5601 O O . GLU B 1 243 ? -15.312 7.664 28.5 1 96.69 243 GLU B O 1
ATOM 5606 N N . ALA B 1 244 ? -16.641 6.816 26.938 1 97.94 244 ALA B N 1
ATOM 5607 C CA . ALA B 1 244 ? -15.727 5.703 26.703 1 97.94 244 ALA B CA 1
ATOM 5608 C C . ALA B 1 244 ? -16.031 5.012 25.375 1 97.94 244 ALA B C 1
ATOM 5610 O O . ALA B 1 244 ? -17.156 5.117 24.875 1 97.94 244 ALA B O 1
ATOM 5611 N N . VAL B 1 245 ? -15.023 4.391 24.844 1 98.44 245 VAL B N 1
ATOM 5612 C CA . VAL B 1 245 ? -15.18 3.48 23.719 1 98.44 245 VAL B CA 1
ATOM 5613 C C . VAL B 1 245 ? -14.797 2.064 24.141 1 98.44 245 VAL B C 1
ATOM 5615 O O . VAL B 1 245 ? -13.766 1.857 24.781 1 98.44 245 VAL B O 1
ATOM 5618 N N . THR B 1 246 ? -15.625 1.146 23.922 1 97.5 246 THR B N 1
ATOM 5619 C CA . THR B 1 246 ? -15.414 -0.259 24.234 1 97.5 246 THR B CA 1
ATOM 5620 C C . THR B 1 246 ? -15.375 -1.107 22.969 1 97.5 246 THR B C 1
ATOM 5622 O O . THR B 1 246 ? -15.625 -0.605 21.875 1 97.5 246 THR B O 1
ATOM 5625 N N . PRO B 1 247 ? -15.008 -2.377 23.062 1 95.81 247 PRO B N 1
ATOM 5626 C CA . PRO B 1 247 ? -15.039 -3.246 21.891 1 95.81 247 PRO B CA 1
ATOM 5627 C C . PRO B 1 247 ? -16.422 -3.33 21.25 1 95.81 247 PRO B C 1
ATOM 5629 O O . PRO B 1 247 ? -16.547 -3.627 20.062 1 95.81 247 PRO B O 1
ATOM 5632 N N . GLU B 1 248 ? -17.469 -3.023 22.031 1 96.19 248 GLU B N 1
ATOM 5633 C CA . GLU B 1 248 ? -18.844 -3.182 21.562 1 96.19 248 GLU B CA 1
ATOM 5634 C C . GLU B 1 248 ? -19.375 -1.888 20.938 1 96.19 248 GLU B C 1
ATOM 5636 O O . GLU B 1 248 ? -20.391 -1.892 20.25 1 96.19 248 GLU B O 1
ATOM 5641 N N . GLY B 1 249 ? -18.766 -0.804 21.281 1 97.44 249 GLY B N 1
ATOM 5642 C CA . GLY B 1 249 ? -19.219 0.478 20.781 1 97.44 249 GLY B CA 1
ATOM 5643 C C . GLY B 1 249 ? -18.797 1.65 21.641 1 97.44 249 GLY B C 1
ATOM 5644 O O . GLY B 1 249 ? -17.688 1.669 22.172 1 97.44 249 GLY B O 1
ATOM 5645 N N . LEU B 1 250 ? -19.672 2.719 21.688 1 97.69 250 LEU B N 1
ATOM 5646 C CA . LEU B 1 250 ? -19.297 3.891 22.469 1 97.69 250 LEU B CA 1
ATOM 5647 C C . LEU B 1 250 ? -20.359 4.188 23.516 1 97.69 250 LEU B C 1
ATOM 5649 O O . LEU B 1 250 ? -21.547 3.863 23.328 1 97.69 250 LEU B O 1
ATOM 5653 N N . GLN B 1 251 ? -19.875 4.742 24.609 1 98.06 251 GLN B N 1
ATOM 5654 C CA . GLN B 1 251 ? -20.719 5.223 25.703 1 98.06 251 GLN B CA 1
ATOM 5655 C C . GLN B 1 251 ? -20.719 6.75 25.766 1 98.06 251 GLN B C 1
ATOM 5657 O O . GLN B 1 251 ? -19.688 7.383 25.562 1 98.06 251 GLN B O 1
ATOM 5662 N N . TYR B 1 252 ? -21.906 7.285 25.922 1 97.38 252 TYR B N 1
ATOM 5663 C CA . TYR B 1 252 ? -21.969 8.742 25.938 1 97.38 252 TYR B CA 1
ATOM 5664 C C . TYR B 1 252 ? -22.984 9.219 26.969 1 97.38 252 TYR B C 1
ATOM 5666 O O . TYR B 1 252 ? -23.781 8.422 27.484 1 97.38 252 TYR B O 1
ATOM 5674 N N . ARG B 1 253 ? -22.844 10.484 27.344 1 95.62 253 ARG B N 1
ATOM 5675 C CA . ARG B 1 253 ? -23.781 11.188 28.219 1 95.62 253 ARG B CA 1
ATOM 5676 C C . ARG B 1 253 ? -24.281 12.461 27.562 1 95.62 253 ARG B C 1
ATOM 5678 O O . ARG B 1 253 ? -23.516 13.188 26.938 1 95.62 253 ARG B O 1
ATOM 5685 N N . ARG B 1 254 ? -25.547 12.656 27.688 1 92.31 254 ARG B N 1
ATOM 5686 C CA . ARG B 1 254 ? -26.125 13.914 27.219 1 92.31 254 ARG B CA 1
ATOM 5687 C C . ARG B 1 254 ? -25.875 15.031 28.219 1 92.31 254 ARG B C 1
ATOM 5689 O O . ARG B 1 254 ? -25.891 14.805 29.438 1 92.31 254 ARG B O 1
ATOM 5696 N N . SER B 1 255 ? -25.625 16.156 27.594 1 85.44 255 SER B N 1
ATOM 5697 C CA . SER B 1 255 ? -25.391 17.297 28.469 1 85.44 255 SER B CA 1
ATOM 5698 C C . SER B 1 255 ? -26.516 17.453 29.5 1 85.44 255 SER B C 1
ATOM 5700 O O . SER B 1 255 ? -27.688 17.422 29.141 1 85.44 255 SER B O 1
ATOM 5702 N N . GLY B 1 256 ? -26.25 17.531 30.734 1 83.81 256 GLY B N 1
ATOM 5703 C CA . GLY B 1 256 ? -27.203 17.797 31.797 1 83.81 256 GLY B CA 1
ATOM 5704 C C . GLY B 1 256 ? -27.828 16.531 32.375 1 83.81 256 GLY B C 1
ATOM 5705 O O . GLY B 1 256 ? -28.688 16.609 33.25 1 83.81 256 GLY B O 1
ATOM 5706 N N . THR B 1 257 ? -27.453 15.383 31.812 1 85.44 257 THR B N 1
ATOM 5707 C CA . THR B 1 257 ? -28 14.133 32.344 1 85.44 257 THR B CA 1
ATOM 5708 C C . THR B 1 257 ? -26.875 13.234 32.844 1 85.44 257 THR B C 1
ATOM 5710 O O . THR B 1 257 ? -25.719 13.383 32.469 1 85.44 257 THR B O 1
ATOM 5713 N N . ASP B 1 258 ? -27.234 12.375 33.844 1 86.56 258 ASP B N 1
ATOM 5714 C CA . ASP B 1 258 ? -26.25 11.445 34.375 1 86.56 258 ASP B CA 1
ATOM 5715 C C . ASP B 1 258 ? -26.406 10.055 33.781 1 86.56 258 ASP B C 1
ATOM 5717 O O . ASP B 1 258 ? -25.594 9.164 34.031 1 86.56 258 ASP B O 1
ATOM 5721 N N . ALA B 1 259 ? -27.328 9.977 32.938 1 90.5 259 ALA B N 1
ATOM 5722 C CA . ALA B 1 259 ? -27.578 8.664 32.344 1 90.5 259 ALA B CA 1
ATOM 5723 C C . ALA B 1 259 ? -26.531 8.32 31.297 1 90.5 259 ALA B C 1
ATOM 5725 O O . ALA B 1 259 ? -26.219 9.141 30.438 1 90.5 259 ALA B O 1
ATOM 5726 N N . LEU B 1 260 ? -25.953 7.168 31.531 1 89.56 260 LEU B N 1
ATOM 5727 C CA . LEU B 1 260 ? -24.984 6.648 30.562 1 89.56 260 LEU B CA 1
ATOM 5728 C C . LEU B 1 260 ? -25.672 5.836 29.484 1 89.56 260 LEU B C 1
ATOM 5730 O O . LEU B 1 260 ? -26.359 4.848 29.766 1 89.56 260 LEU B O 1
ATOM 5734 N N . GLU B 1 261 ? -25.609 6.27 28.234 1 94.75 261 GLU B N 1
ATOM 5735 C CA . GLU B 1 261 ? -26.188 5.598 27.078 1 94.75 261 GLU B CA 1
ATOM 5736 C C . GLU B 1 261 ? -25.109 4.938 26.219 1 94.75 261 GLU B C 1
ATOM 5738 O O . GLU B 1 261 ? -23.922 5.16 26.438 1 94.75 261 GLU B O 1
ATOM 5743 N N . GLN B 1 262 ? -25.641 4.012 25.359 1 95.38 262 GLN B N 1
ATOM 5744 C CA . GLN B 1 262 ? -24.672 3.262 24.578 1 95.38 262 GLN B CA 1
ATOM 5745 C C . GLN B 1 262 ? -25.109 3.139 23.125 1 95.38 262 GLN B C 1
ATOM 5747 O O . GLN B 1 262 ? -26.312 3.049 22.828 1 95.38 262 GLN B O 1
ATOM 5752 N N . VAL B 1 263 ? -24.234 3.299 22.25 1 95.31 263 VAL B N 1
ATOM 5753 C CA . VAL B 1 263 ? -24.391 2.92 20.844 1 95.31 263 VAL B CA 1
ATOM 5754 C C . VAL B 1 263 ? -23.484 1.734 20.531 1 95.31 263 VAL B C 1
ATOM 5756 O O . VAL B 1 263 ? -22.281 1.781 20.781 1 95.31 263 VAL B O 1
ATOM 5759 N N . ARG B 1 264 ? -24.031 0.666 20.062 1 94.44 264 ARG B N 1
ATOM 5760 C CA . ARG B 1 264 ? -23.266 -0.507 19.688 1 94.44 264 ARG B CA 1
ATOM 5761 C C . ARG B 1 264 ? -22.875 -0.455 18.203 1 94.44 264 ARG B C 1
ATOM 5763 O O . ARG B 1 264 ? -23.672 0.002 17.375 1 94.44 264 ARG B O 1
ATOM 5770 N N . GLY B 1 265 ? -21.656 -0.884 17.906 1 97.5 265 GLY B N 1
ATOM 5771 C CA . GLY B 1 265 ? -21.203 -0.914 16.531 1 97.5 265 GLY B CA 1
ATOM 5772 C C . GLY B 1 265 ? -19.812 -0.354 16.344 1 97.5 265 GLY B C 1
ATOM 5773 O O . GLY B 1 265 ? -19.016 -0.352 17.281 1 97.5 265 GLY B O 1
ATOM 5774 N N . THR B 1 266 ? -19.453 0.055 15.148 1 98.31 266 THR B N 1
ATOM 5775 C CA . THR B 1 266 ? -18.141 0.565 14.797 1 98.31 266 THR B CA 1
ATOM 5776 C C . THR B 1 266 ? -18 2.031 15.195 1 98.31 266 THR B C 1
ATOM 5778 O O . THR B 1 266 ? -18.922 2.824 15 1 98.31 266 THR B O 1
ATOM 5781 N N . VAL B 1 267 ? -16.906 2.395 15.82 1 98.81 267 VAL B N 1
ATOM 5782 C CA . VAL B 1 267 ? -16.641 3.779 16.188 1 98.81 267 VAL B CA 1
ATOM 5783 C C . VAL B 1 267 ? -15.492 4.332 15.359 1 98.81 267 VAL B C 1
ATOM 5785 O O . VAL B 1 267 ? -14.398 3.75 15.328 1 98.81 267 VAL B O 1
ATOM 5788 N N . ILE B 1 268 ? -15.711 5.367 14.609 1 98.75 268 ILE B N 1
ATOM 5789 C CA . ILE B 1 268 ? -14.695 6.129 13.891 1 98.75 268 ILE B CA 1
ATOM 5790 C C . ILE B 1 268 ? -14.43 7.445 14.617 1 98.75 268 ILE B C 1
ATOM 5792 O O . ILE B 1 268 ? -15.359 8.195 14.914 1 98.75 268 ILE B O 1
ATOM 5796 N N . TRP B 1 269 ? -13.18 7.695 14.93 1 98.62 269 TRP B N 1
ATOM 5797 C CA . TRP B 1 269 ? -12.805 8.859 15.727 1 98.62 269 TRP B CA 1
ATOM 5798 C C . TRP B 1 269 ? -12.125 9.914 14.867 1 98.62 269 TRP B C 1
ATOM 5800 O O . TRP B 1 269 ? -11.031 9.695 14.344 1 98.62 269 TRP B O 1
ATOM 5810 N N . THR B 1 270 ? -12.789 11.078 14.711 1 96.88 270 THR B N 1
ATOM 5811 C CA . THR B 1 270 ? -12.242 12.148 13.883 1 96.88 270 THR B CA 1
ATOM 5812 C C . THR B 1 270 ? -12.031 13.414 14.711 1 96.88 270 THR B C 1
ATOM 5814 O O . THR B 1 270 ? -11.688 14.461 14.164 1 96.88 270 THR B O 1
ATOM 5817 N N . ALA B 1 271 ? -12.148 13.312 15.992 1 92.81 271 ALA B N 1
ATOM 5818 C CA . ALA B 1 271 ? -12.062 14.484 16.859 1 92.81 271 ALA B CA 1
ATOM 5819 C C . ALA B 1 271 ? -10.68 14.602 17.484 1 92.81 271 ALA B C 1
ATOM 5821 O O . ALA B 1 271 ? -10.133 13.625 17.984 1 92.81 271 ALA B O 1
ATOM 5822 N N . GLY B 1 272 ? -10.148 15.758 17.406 1 88.06 272 GLY B N 1
ATOM 5823 C CA . GLY B 1 272 ? -8.992 16.078 18.219 1 88.06 272 GLY B CA 1
ATOM 5824 C C . GLY B 1 272 ? -7.676 15.703 17.562 1 88.06 272 GLY B C 1
ATOM 5825 O O . GLY B 1 272 ? -7.602 14.711 16.828 1 88.06 272 GLY B O 1
ATOM 5826 N N . VAL B 1 273 ? -6.664 16.516 17.797 1 88.44 273 VAL B N 1
ATOM 5827 C CA . VAL B 1 273 ? -5.289 16.266 17.375 1 88.44 273 VAL B CA 1
ATOM 5828 C C . VAL B 1 273 ? -4.355 16.375 18.578 1 88.44 273 VAL B C 1
ATOM 5830 O O . VAL B 1 273 ? -4.734 16.922 19.625 1 88.44 273 VAL B O 1
ATOM 5833 N N . SER B 1 274 ? -3.277 15.719 18.516 1 91.94 274 SER B N 1
ATOM 5834 C CA . SER B 1 274 ? -2.229 15.773 19.531 1 91.94 274 SER B CA 1
ATOM 5835 C C . SER B 1 274 ? -0.884 16.141 18.922 1 91.94 274 SER B C 1
ATOM 5837 O O . SER B 1 274 ? -0.68 15.984 17.719 1 91.94 274 SER B O 1
ATOM 5839 N N . ASN B 1 275 ? -0.045 16.719 19.781 1 93.88 275 ASN B N 1
ATOM 5840 C CA . ASN B 1 275 ? 1.292 17.094 19.328 1 93.88 275 ASN B CA 1
ATOM 5841 C C . ASN B 1 275 ? 2.152 15.859 19.062 1 93.88 275 ASN B C 1
ATOM 5843 O O . ASN B 1 275 ? 2.029 14.852 19.766 1 93.88 275 ASN B O 1
ATOM 5847 N N . ASN B 1 276 ? 2.98 15.953 18.031 1 94.19 276 ASN B N 1
ATOM 5848 C CA . ASN B 1 276 ? 4.016 14.945 17.859 1 94.19 276 ASN B CA 1
ATOM 5849 C C . ASN B 1 276 ? 4.926 14.852 19.078 1 94.19 276 ASN B C 1
ATOM 5851 O O . ASN B 1 276 ? 5.395 15.867 19.594 1 94.19 276 ASN B O 1
ATOM 5855 N N . PRO B 1 277 ? 5.246 13.703 19.578 1 92.38 277 PRO B N 1
ATOM 5856 C CA . PRO B 1 277 ? 6.047 13.531 20.781 1 92.38 277 PRO B CA 1
ATOM 5857 C C . PRO B 1 277 ? 7.434 14.156 20.672 1 92.38 277 PRO B C 1
ATOM 5859 O O . PRO B 1 277 ? 8.016 14.57 21.672 1 92.38 277 PRO B O 1
ATOM 5862 N N . LEU B 1 278 ? 7.98 14.227 19.5 1 94.88 278 LEU B N 1
ATOM 5863 C CA . LEU B 1 278 ? 9.297 14.828 19.281 1 94.88 278 LEU B CA 1
ATOM 5864 C C . LEU B 1 278 ? 9.305 16.281 19.719 1 94.88 278 LEU B C 1
ATOM 5866 O O . LEU B 1 278 ? 10.336 16.797 20.172 1 94.88 278 LEU B O 1
ATOM 5870 N N . LEU B 1 279 ? 8.203 16.938 19.656 1 94.31 279 LEU B N 1
ATOM 5871 C CA . LEU B 1 279 ? 8.094 18.344 20.016 1 94.31 279 LEU B CA 1
ATOM 5872 C C . LEU B 1 279 ? 8.258 18.547 21.516 1 94.31 279 LEU B C 1
ATOM 5874 O O . LEU B 1 279 ? 8.875 19.516 21.953 1 94.31 279 LEU B O 1
ATOM 5878 N N . SER B 1 280 ? 7.676 17.594 22.266 1 91.44 280 SER B N 1
ATOM 5879 C CA . SER B 1 280 ? 7.746 17.703 23.719 1 91.44 280 SER B CA 1
ATOM 5880 C C . SER B 1 280 ? 9.172 17.5 24.219 1 91.44 280 SER B C 1
ATOM 5882 O O . SER B 1 280 ? 9.516 17.938 25.328 1 91.44 280 SER B O 1
ATOM 5884 N N . GLN B 1 281 ? 9.977 16.906 23.422 1 93.06 281 GLN B N 1
ATOM 5885 C CA . GLN B 1 281 ? 11.344 16.594 23.812 1 93.06 281 GLN B CA 1
ATOM 5886 C C . GLN B 1 281 ? 12.281 17.766 23.516 1 93.06 281 GLN B C 1
ATOM 5888 O O . GLN B 1 281 ? 13.422 17.781 23.984 1 93.06 281 GLN B O 1
ATOM 5893 N N . LEU B 1 282 ? 11.805 18.688 22.75 1 95.25 282 LEU B N 1
ATOM 5894 C CA . LEU B 1 282 ? 12.656 19.844 22.469 1 95.25 282 LEU B CA 1
ATOM 5895 C C . LEU B 1 282 ? 12.984 20.609 23.75 1 95.25 282 LEU B C 1
ATOM 5897 O O . LEU B 1 282 ? 12.102 20.891 24.547 1 95.25 282 LEU B O 1
ATOM 5901 N N . GLU B 1 283 ? 14.211 20.938 23.938 1 94.56 283 GLU B N 1
ATOM 5902 C CA . GLU B 1 283 ? 14.648 21.656 25.125 1 94.56 283 GLU B CA 1
ATOM 5903 C C . GLU B 1 283 ? 14.484 23.172 24.938 1 94.56 283 GLU B C 1
ATOM 5905 O O . GLU B 1 283 ? 15.469 23.891 24.812 1 94.56 283 GLU B O 1
ATOM 5910 N N . ILE B 1 284 ? 13.273 23.641 25.047 1 96.12 284 ILE B N 1
ATOM 5911 C CA . ILE B 1 284 ? 12.938 25.047 25 1 96.12 284 ILE B CA 1
ATOM 5912 C C . ILE B 1 284 ? 12.117 25.438 26.234 1 96.12 284 ILE B C 1
ATOM 5914 O O . ILE B 1 284 ? 11.484 24.578 26.859 1 96.12 284 ILE B O 1
ATOM 5918 N N . PRO B 1 285 ? 12.141 26.688 26.578 1 95.38 285 PRO B N 1
ATOM 5919 C CA . PRO B 1 285 ? 11.406 27.109 27.766 1 95.38 285 PRO B CA 1
ATOM 5920 C C . PRO B 1 285 ? 9.891 26.906 27.641 1 95.38 285 PRO B C 1
ATOM 5922 O O . PRO B 1 285 ? 9.352 26.984 26.531 1 95.38 285 PRO B O 1
ATOM 5925 N N . ALA B 1 286 ? 9.25 26.734 28.734 1 94.56 286 ALA B N 1
ATOM 5926 C CA . ALA B 1 286 ? 7.797 26.578 28.766 1 94.56 286 ALA B CA 1
ATOM 5927 C C . ALA B 1 286 ? 7.098 27.828 28.25 1 94.56 286 ALA B C 1
ATOM 5929 O O . ALA B 1 286 ? 6.031 27.734 27.641 1 94.56 286 ALA B O 1
ATOM 5930 N N . SER B 1 287 ? 7.785 28.969 28.438 1 94.75 287 SER B N 1
ATOM 5931 C CA . SER B 1 287 ? 7.215 30.234 28 1 94.75 287 SER B CA 1
ATOM 5932 C C . SER B 1 287 ? 7.16 30.328 26.484 1 94.75 287 SER B C 1
ATOM 5934 O O . SER B 1 287 ? 6.449 31.172 25.938 1 94.75 287 SER B O 1
ATOM 5936 N N . ASP B 1 288 ? 7.91 29.469 25.922 1 96.06 288 ASP B N 1
ATOM 5937 C CA . ASP B 1 288 ? 7.977 29.516 24.469 1 96.06 288 ASP B CA 1
ATOM 5938 C C . ASP B 1 288 ? 7.047 28.469 23.844 1 96.06 288 ASP B C 1
ATOM 5940 O O . ASP B 1 288 ? 7.195 28.125 22.672 1 96.06 288 ASP B O 1
ATOM 5944 N N . ARG B 1 289 ? 6.098 27.984 24.594 1 95.62 289 ARG B N 1
ATOM 5945 C CA . ARG B 1 289 ? 5.066 27.062 24.141 1 95.62 289 ARG B CA 1
ATOM 5946 C C . ARG B 1 289 ? 3.672 27.609 24.438 1 95.62 289 ARG B C 1
ATOM 5948 O O . ARG B 1 289 ? 3.49 28.406 25.359 1 95.62 289 ARG B O 1
ATOM 5955 N N . ASP B 1 290 ? 2.764 27.188 23.688 1 93.06 290 ASP B N 1
ATOM 5956 C CA . ASP B 1 290 ? 1.387 27.562 24 1 93.06 290 ASP B CA 1
ATOM 5957 C C . ASP B 1 290 ? 0.807 26.625 25.062 1 93.06 290 ASP B C 1
ATOM 5959 O O . ASP B 1 290 ? 1.518 25.781 25.625 1 93.06 290 ASP B O 1
ATOM 5963 N N . ARG B 1 291 ? -0.426 26.781 25.391 1 89.62 291 ARG B N 1
ATOM 5964 C CA . ARG B 1 291 ? -1.078 26.062 26.469 1 89.62 291 ARG B CA 1
ATOM 5965 C C . ARG B 1 291 ? -1.148 24.562 26.172 1 89.62 291 ARG B C 1
ATOM 5967 O O . ARG B 1 291 ? -1.301 23.75 27.094 1 89.62 291 ARG B O 1
ATOM 5974 N N . HIS B 1 292 ? -0.995 24.203 24.906 1 89.06 292 HIS B N 1
ATOM 5975 C CA . HIS B 1 292 ? -1.08 22.797 24.516 1 89.06 292 HIS B CA 1
ATOM 5976 C C . HIS B 1 292 ? 0.306 22.188 24.312 1 89.06 292 HIS B C 1
ATOM 5978 O O . HIS B 1 292 ? 0.433 21.016 23.953 1 89.06 292 HIS B O 1
ATOM 5984 N N . GLY B 1 293 ? 1.323 22.969 24.531 1 92.5 293 GLY B N 1
ATOM 5985 C CA . GLY B 1 293 ? 2.689 22.484 24.422 1 92.5 293 GLY B CA 1
ATOM 5986 C C . GLY B 1 293 ? 3.291 22.688 23.047 1 92.5 293 GLY B C 1
ATOM 5987 O O . GLY B 1 293 ? 4.398 22.234 22.766 1 92.5 293 GLY B O 1
ATOM 5988 N N . MET B 1 294 ? 2.633 23.375 22.25 1 94.19 294 MET B N 1
ATOM 5989 C CA . MET B 1 294 ? 3.119 23.641 20.906 1 94.19 294 MET B CA 1
ATOM 5990 C C . MET B 1 294 ? 4.121 24.797 20.906 1 94.19 294 MET B C 1
ATOM 5992 O O . MET B 1 294 ? 3.867 25.844 21.5 1 94.19 294 MET B O 1
ATOM 5996 N N . PRO B 1 295 ? 5.211 24.656 20.266 1 96.88 295 PRO B N 1
ATOM 5997 C CA . PRO B 1 295 ? 6.215 25.719 20.266 1 96.88 295 PRO B CA 1
ATOM 5998 C C . PRO B 1 295 ? 5.746 26.969 19.516 1 96.88 295 PRO B C 1
ATOM 6000 O O . PRO B 1 295 ? 5.074 26.859 18.5 1 96.88 295 PRO B O 1
ATOM 6003 N N . TYR B 1 296 ? 6.152 28.125 20.078 1 96.44 296 TYR B N 1
ATOM 6004 C CA . TYR B 1 296 ? 5.941 29.391 19.391 1 96.44 296 TYR B CA 1
ATOM 6005 C C . TYR B 1 296 ? 7.031 29.641 18.344 1 96.44 296 TYR B C 1
ATOM 6007 O O . TYR B 1 296 ? 8.195 29.281 18.562 1 96.44 296 TYR B O 1
ATOM 6015 N N . VAL B 1 297 ? 6.645 30.203 17.281 1 97.75 297 VAL B N 1
ATOM 6016 C CA . VAL B 1 297 ? 7.602 30.656 16.266 1 97.75 297 VAL B CA 1
ATOM 6017 C C . VAL B 1 297 ? 7.359 32.125 15.945 1 97.75 297 VAL B C 1
ATOM 6019 O O . VAL B 1 297 ? 6.281 32.656 16.203 1 97.75 297 VAL B O 1
ATOM 6022 N N . LEU B 1 298 ? 8.359 32.781 15.438 1 97.25 298 LEU B N 1
ATOM 6023 C CA . LEU B 1 298 ? 8.258 34.156 14.945 1 97.25 298 LEU B CA 1
ATOM 6024 C C . LEU B 1 298 ? 7.434 34.219 13.664 1 97.25 298 LEU B C 1
ATOM 6026 O O . LEU B 1 298 ? 7.172 33.188 13.039 1 97.25 298 LEU B O 1
ATOM 6030 N N . PRO B 1 299 ? 7.016 35.438 13.273 1 97.12 299 PRO B N 1
ATOM 6031 C CA . PRO B 1 299 ? 6.309 35.562 11.992 1 97.12 299 PRO B CA 1
ATOM 6032 C C . PRO B 1 299 ? 7.125 35.031 10.812 1 97.12 299 PRO B C 1
ATOM 6034 O O . PRO B 1 299 ? 6.559 34.656 9.781 1 97.12 299 PRO B O 1
ATOM 6037 N N . THR B 1 300 ? 8.438 35 11 1 98 300 THR B N 1
ATOM 6038 C CA . THR B 1 300 ? 9.328 34.469 9.969 1 98 300 THR B CA 1
ATOM 6039 C C . THR B 1 300 ? 9.414 32.938 10.078 1 98 300 THR B C 1
ATOM 6041 O O . THR B 1 300 ? 10.125 32.312 9.297 1 98 300 THR B O 1
ATOM 6044 N N . LEU B 1 301 ? 8.789 32.312 11.031 1 98.31 301 LEU B N 1
ATOM 6045 C CA . LEU B 1 301 ? 8.594 30.875 11.281 1 98.31 301 LEU B CA 1
ATOM 6046 C C . LEU B 1 301 ? 9.836 30.266 11.922 1 98.31 301 LEU B C 1
ATOM 6048 O O . LEU B 1 301 ? 9.984 29.047 11.953 1 98.31 301 LEU B O 1
ATOM 6052 N N . GLN B 1 302 ? 10.695 31.109 12.461 1 98.38 302 GLN B N 1
ATOM 6053 C CA . GLN B 1 302 ? 11.844 30.641 13.227 1 98.38 302 GLN B CA 1
ATOM 6054 C C . GLN B 1 302 ? 11.445 30.297 14.664 1 98.38 302 GLN B C 1
ATOM 6056 O O . GLN B 1 302 ? 10.648 31.016 15.273 1 98.38 302 GLN B O 1
ATOM 6061 N N . LEU B 1 303 ? 12 29.25 15.156 1 97.62 303 LEU B N 1
ATOM 6062 C CA . LEU B 1 303 ? 11.805 28.875 16.547 1 97.62 303 LEU B CA 1
ATOM 6063 C C . LEU B 1 303 ? 12.414 29.906 17.484 1 97.62 303 LEU B C 1
ATOM 6065 O O . LEU B 1 303 ? 13.539 30.375 17.25 1 97.62 303 LEU B O 1
ATOM 6069 N N . LEU B 1 304 ? 11.688 30.234 18.516 1 95.38 304 LEU B N 1
ATOM 6070 C CA . LEU B 1 304 ? 12.195 31.219 19.469 1 95.38 304 LEU B CA 1
ATOM 6071 C C . LEU B 1 304 ? 13.477 30.719 20.125 1 95.38 304 LEU B C 1
ATOM 6073 O O . LEU B 1 304 ? 13.539 29.594 20.609 1 95.38 304 LEU B O 1
ATOM 6077 N N . GLY B 1 305 ? 14.539 31.5 20.062 1 94.12 305 GLY B N 1
ATOM 6078 C CA . GLY B 1 305 ? 15.805 31.156 20.688 1 94.12 305 GLY B CA 1
ATOM 6079 C C . GLY B 1 305 ? 16.734 30.391 19.781 1 94.12 305 GLY B C 1
ATOM 6080 O O . GLY B 1 305 ? 17.922 30.234 20.094 1 94.12 305 GLY B O 1
ATOM 6081 N N . TYR B 1 306 ? 16.219 29.969 18.688 1 97.19 306 TYR B N 1
ATOM 6082 C CA . TYR B 1 306 ? 17 29.188 17.75 1 97.19 306 TYR B CA 1
ATOM 6083 C C . TYR B 1 306 ? 16.766 29.641 16.312 1 97.19 306 TYR B C 1
ATOM 6085 O O . TYR B 1 306 ? 16.031 29 15.562 1 97.19 306 TYR B O 1
ATOM 6093 N N . PRO B 1 307 ? 17.453 30.688 15.867 1 97 307 PRO B N 1
ATOM 6094 C CA . PRO B 1 307 ? 17.172 31.312 14.57 1 97 307 PRO B CA 1
ATOM 6095 C C . PRO B 1 307 ? 17.469 30.375 13.398 1 97 307 PRO B C 1
ATOM 6097 O O . PRO B 1 307 ? 16.984 30.625 12.281 1 97 307 PRO B O 1
ATOM 6100 N N . GLU B 1 308 ? 18.219 29.281 13.586 1 97.56 308 GLU B N 1
ATOM 6101 C CA . GLU B 1 308 ? 18.547 28.344 12.523 1 97.56 308 GLU B CA 1
ATOM 6102 C C . GLU B 1 308 ? 17.484 27.266 12.375 1 97.56 308 GLU B C 1
ATOM 6104 O O . GLU B 1 308 ? 17.531 26.469 11.445 1 97.56 308 GLU B O 1
ATOM 6109 N N . VAL B 1 309 ? 16.516 27.312 13.281 1 98.56 309 VAL B N 1
ATOM 6110 C CA . VAL B 1 309 ? 15.469 26.281 13.289 1 98.56 309 VAL B CA 1
ATOM 6111 C C . VAL B 1 309 ? 14.133 26.906 12.898 1 98.56 309 VAL B C 1
ATOM 6113 O O . VAL B 1 309 ? 13.695 27.875 13.508 1 98.56 309 VAL B O 1
ATOM 6116 N N . PHE B 1 310 ? 13.508 26.344 11.859 1 98.75 310 PHE B N 1
ATOM 6117 C CA . PHE B 1 310 ? 12.18 26.734 11.406 1 98.75 310 PHE B CA 1
ATOM 6118 C C . PHE B 1 310 ? 11.148 25.656 11.75 1 98.75 310 PHE B C 1
ATOM 6120 O O . PHE B 1 310 ? 11.477 24.469 11.812 1 98.75 310 PHE B O 1
ATOM 6127 N N . ALA B 1 311 ? 9.938 26.078 11.992 1 98.44 311 ALA B N 1
ATOM 6128 C CA . ALA B 1 311 ? 8.828 25.156 12.227 1 98.44 311 ALA B CA 1
ATOM 6129 C C . ALA B 1 311 ? 7.52 25.75 11.703 1 98.44 311 ALA B C 1
ATOM 6131 O O . ALA B 1 311 ? 7.312 26.969 11.75 1 98.44 311 ALA B O 1
ATOM 6132 N N . ALA B 1 312 ? 6.656 24.891 11.18 1 98 312 ALA B N 1
ATOM 6133 C CA . ALA B 1 312 ? 5.395 25.391 10.625 1 98 312 ALA B CA 1
ATOM 6134 C C . ALA B 1 312 ? 4.359 24.266 10.547 1 98 312 ALA B C 1
ATOM 6136 O O . ALA B 1 312 ? 4.637 23.125 10.914 1 98 312 ALA B O 1
ATOM 6137 N N . GLY B 1 313 ? 3.176 24.625 10.102 1 96.69 313 GLY B N 1
ATOM 6138 C CA . GLY B 1 313 ? 2.072 23.672 10.047 1 96.69 313 GLY B CA 1
ATOM 6139 C C . GLY B 1 313 ? 1.447 23.406 11.406 1 96.69 313 GLY B C 1
ATOM 6140 O O . GLY B 1 313 ? 1.352 24.312 12.234 1 96.69 313 GLY B O 1
ATOM 6141 N N . ASP B 1 314 ? 1.046 22.141 11.555 1 95.25 314 ASP B N 1
ATOM 6142 C CA . ASP B 1 314 ? 0.3 21.781 12.758 1 95.25 314 ASP B CA 1
ATOM 6143 C C . ASP B 1 314 ? 1.241 21.516 13.93 1 95.25 314 ASP B C 1
ATOM 6145 O O . ASP B 1 314 ? 0.795 21.172 15.031 1 95.25 314 ASP B O 1
ATOM 6149 N N . CYS B 1 315 ? 2.57 21.797 13.719 1 97.12 315 CYS B N 1
ATOM 6150 C CA . CYS B 1 315 ? 3.492 21.484 14.812 1 97.12 315 CYS B CA 1
ATOM 6151 C C . CYS B 1 315 ? 4.051 22.766 15.422 1 97.12 315 CYS B C 1
ATOM 6153 O O . CYS B 1 315 ? 4.934 22.719 16.281 1 97.12 315 CYS B O 1
ATOM 6155 N N . ALA B 1 316 ? 3.531 23.938 15.008 1 96.75 316 ALA B N 1
ATOM 6156 C CA . ALA B 1 316 ? 3.975 25.219 15.555 1 96.75 316 ALA B CA 1
ATOM 6157 C C . ALA B 1 316 ? 2.881 26.266 15.43 1 96.75 316 ALA B C 1
ATOM 6159 O O . ALA B 1 316 ? 1.905 26.078 14.703 1 96.75 316 ALA B O 1
ATOM 6160 N N . VAL B 1 317 ? 3.023 27.344 16.234 1 95.31 317 VAL B N 1
ATOM 6161 C CA . VAL B 1 317 ? 2.006 28.391 16.203 1 95.31 317 VAL B CA 1
ATOM 6162 C C . VAL B 1 317 ? 2.674 29.766 16.266 1 95.31 317 VAL B C 1
ATOM 6164 O O . VAL B 1 317 ? 3.646 29.953 17 1 95.31 317 VAL B O 1
ATOM 6167 N N . VAL B 1 318 ? 2.277 30.625 15.383 1 93.44 318 VAL B N 1
ATOM 6168 C CA . VAL B 1 318 ? 2.652 32.031 15.508 1 93.44 318 VAL B CA 1
ATOM 6169 C C . VAL B 1 318 ? 1.784 32.719 16.578 1 93.44 318 VAL B C 1
ATOM 6171 O O . VAL B 1 318 ? 0.562 32.781 16.422 1 93.44 318 VAL B O 1
ATOM 6174 N N . LYS B 1 319 ? 2.354 33.156 17.578 1 85.81 319 LYS B N 1
ATOM 6175 C CA . LYS B 1 319 ? 1.656 33.625 18.781 1 85.81 319 LYS B CA 1
ATOM 6176 C C . LYS B 1 319 ? 0.565 34.625 18.438 1 85.81 319 LYS B C 1
ATOM 6178 O O . LYS B 1 319 ? -0.592 34.469 18.828 1 85.81 319 LYS B O 1
ATOM 6183 N N . GLU B 1 320 ? 0.837 35.625 17.656 1 84.94 320 GLU B N 1
ATOM 6184 C CA . GLU B 1 320 ? -0.112 36.719 17.438 1 84.94 320 GLU B CA 1
ATOM 6185 C C . GLU B 1 320 ? -1.021 36.438 16.25 1 84.94 320 GLU B C 1
ATOM 6187 O O . GLU B 1 320 ? -2.018 37.125 16.031 1 84.94 320 GLU B O 1
ATOM 6192 N N . GLN B 1 321 ? -0.768 35.438 15.539 1 86.88 321 GLN B N 1
ATOM 6193 C CA . GLN B 1 321 ? -1.535 35.125 14.336 1 86.88 321 GLN B CA 1
ATOM 6194 C C . GLN B 1 321 ? -1.715 33.625 14.148 1 86.88 321 GLN B C 1
ATOM 6196 O O . GLN B 1 321 ? -1.215 33.062 13.18 1 86.88 321 GLN B O 1
ATOM 6201 N N . PRO B 1 322 ? -2.473 33.062 14.992 1 86.44 322 PRO B N 1
ATOM 6202 C CA . PRO B 1 322 ? -2.693 31.625 14.812 1 86.44 322 PRO B CA 1
ATOM 6203 C C . PRO B 1 322 ? -3.436 31.297 13.523 1 86.44 322 PRO B C 1
ATOM 6205 O O . PRO B 1 322 ? -4.324 32.062 13.109 1 86.44 322 PRO B O 1
ATOM 6208 N N . GLN B 1 323 ? -2.904 30.328 12.812 1 88.44 323 GLN B N 1
ATOM 6209 C CA . GLN B 1 323 ? -3.506 29.875 11.562 1 88.44 323 GLN B CA 1
ATOM 6210 C C . GLN B 1 323 ? -4.285 28.578 11.766 1 88.44 323 GLN B C 1
ATOM 6212 O O . GLN B 1 323 ? -3.959 27.781 12.648 1 88.44 323 GLN B O 1
ATOM 6217 N N . PRO B 1 324 ? -5.352 28.406 10.93 1 87.56 324 PRO B N 1
ATOM 6218 C CA . PRO B 1 324 ? -6.07 27.141 11.016 1 87.56 324 PRO B CA 1
ATOM 6219 C C . PRO B 1 324 ? -5.242 25.953 10.516 1 87.56 324 PRO B C 1
ATOM 6221 O O . PRO B 1 324 ? -4.309 26.141 9.727 1 87.56 324 PRO B O 1
ATOM 6224 N N . GLY B 1 325 ? -5.562 24.75 11.023 1 88.69 325 GLY B N 1
ATOM 6225 C CA . GLY B 1 325 ? -4.879 23.531 10.648 1 88.69 325 GLY B CA 1
ATOM 6226 C C . GLY B 1 325 ? -5.301 23 9.281 1 88.69 325 GLY B C 1
ATOM 6227 O O . GLY B 1 325 ? -5.93 21.953 9.188 1 88.69 325 GLY B O 1
ATOM 6228 N N . LEU B 1 326 ? -4.934 23.734 8.195 1 88.56 326 LEU B N 1
ATOM 6229 C CA . LEU B 1 326 ? -5.312 23.406 6.824 1 88.56 326 LEU B CA 1
ATOM 6230 C C . LEU B 1 326 ? -4.082 23.094 5.98 1 88.56 326 LEU B C 1
ATOM 6232 O O . LEU B 1 326 ? -3.02 23.688 6.176 1 88.56 326 LEU B O 1
ATOM 6236 N N . ALA B 1 327 ? -4.344 22.234 5.027 1 90.31 327 ALA B N 1
ATOM 6237 C CA . ALA B 1 327 ? -3.271 21.891 4.094 1 90.31 327 ALA B CA 1
ATOM 6238 C C . ALA B 1 327 ? -2.738 23.125 3.385 1 90.31 327 ALA B C 1
ATOM 6240 O O . ALA B 1 327 ? -1.528 23.281 3.201 1 90.31 327 ALA B O 1
ATOM 6241 N N . GLN B 1 328 ? -3.586 24.016 3.021 1 88.44 328 GLN B N 1
ATOM 6242 C CA . GLN B 1 328 ? -3.164 25.188 2.268 1 88.44 328 GLN B CA 1
ATOM 6243 C C . GLN B 1 328 ? -2.264 26.094 3.109 1 88.44 328 GLN B C 1
ATOM 6245 O O . GLN B 1 328 ? -1.351 26.734 2.582 1 88.44 328 GLN B O 1
ATOM 6250 N N . VAL B 1 329 ? -2.518 26.156 4.383 1 93 329 VAL B N 1
ATOM 6251 C CA . VAL B 1 329 ? -1.654 26.906 5.277 1 93 329 VAL B CA 1
ATOM 6252 C C . VAL B 1 329 ? -0.27 26.266 5.332 1 93 329 VAL B C 1
ATOM 6254 O O . VAL B 1 329 ? 0.745 26.953 5.176 1 93 329 VAL B O 1
ATOM 6257 N N . ALA B 1 330 ? -0.222 25.016 5.473 1 95.44 330 ALA B N 1
ATOM 6258 C CA . ALA B 1 330 ? 1.02 24.266 5.652 1 95.44 330 ALA B CA 1
ATOM 6259 C C . ALA B 1 330 ? 1.915 24.375 4.422 1 95.44 330 ALA B C 1
ATOM 6261 O O . ALA B 1 330 ? 3.115 24.641 4.543 1 95.44 330 ALA B O 1
ATOM 6262 N N . TYR B 1 331 ? 1.34 24.156 3.217 1 93.31 331 TYR B N 1
ATOM 6263 C CA . TYR B 1 331 ? 2.227 24.172 2.057 1 93.31 331 TYR B CA 1
ATOM 6264 C C . TYR B 1 331 ? 2.697 25.594 1.752 1 93.31 331 TYR B C 1
ATOM 6266 O O . TYR B 1 331 ? 3.811 25.797 1.26 1 93.31 331 TYR B O 1
ATOM 6274 N N . GLN B 1 332 ? 1.897 26.656 2.062 1 93.81 332 GLN B N 1
ATOM 6275 C CA . GLN B 1 332 ? 2.338 28.047 1.906 1 93.81 332 GLN B CA 1
ATOM 6276 C C . GLN B 1 332 ? 3.441 28.391 2.902 1 93.81 332 GLN B C 1
ATOM 6278 O O . GLN B 1 332 ? 4.391 29.094 2.566 1 93.81 332 GLN B O 1
ATOM 6283 N N . GLN B 1 333 ? 3.285 27.875 4.055 1 97.56 333 GLN B N 1
ATOM 6284 C CA . GLN B 1 333 ? 4.328 28.094 5.055 1 97.56 333 GLN B CA 1
ATOM 6285 C C . GLN B 1 333 ? 5.617 27.375 4.668 1 97.56 333 GLN B C 1
ATOM 6287 O O . GLN B 1 333 ? 6.715 27.875 4.922 1 97.56 333 GLN B O 1
ATOM 6292 N N . GLY B 1 334 ? 5.48 26.188 4.105 1 97.62 334 GLY B N 1
ATOM 6293 C CA . GLY B 1 334 ? 6.656 25.531 3.557 1 97.62 334 GLY B CA 1
ATOM 6294 C C . GLY B 1 334 ? 7.391 26.375 2.533 1 97.62 334 GLY B C 1
ATOM 6295 O O . GLY B 1 334 ? 8.617 26.484 2.576 1 97.62 334 GLY B O 1
ATOM 6296 N N . ALA B 1 335 ? 6.641 26.969 1.678 1 95.69 335 ALA B N 1
ATOM 6297 C CA . ALA B 1 335 ? 7.211 27.859 0.669 1 95.69 335 ALA B CA 1
ATOM 6298 C C . ALA B 1 335 ? 7.871 29.078 1.319 1 95.69 335 ALA B C 1
ATOM 6300 O O . ALA B 1 335 ? 8.938 29.516 0.883 1 95.69 335 ALA B O 1
ATOM 6301 N N . ALA B 1 336 ? 7.262 29.594 2.299 1 97.69 336 ALA B N 1
ATOM 6302 C CA . ALA B 1 336 ? 7.793 30.766 3.004 1 97.69 336 ALA B CA 1
ATOM 6303 C C . ALA B 1 336 ? 9.125 30.438 3.68 1 97.69 336 ALA B C 1
ATOM 6305 O O . ALA B 1 336 ? 10.055 31.234 3.662 1 97.69 336 ALA B O 1
ATOM 6306 N N . ILE B 1 337 ? 9.203 29.281 4.305 1 98.62 337 ILE B N 1
ATOM 6307 C CA . ILE B 1 337 ? 10.445 28.844 4.922 1 98.62 337 ILE B CA 1
ATOM 6308 C C . ILE B 1 337 ? 11.547 28.75 3.863 1 98.62 337 ILE B C 1
ATOM 6310 O O . ILE B 1 337 ? 12.664 29.219 4.078 1 98.62 337 ILE B O 1
ATOM 6314 N N . ALA B 1 338 ? 11.203 28.172 2.742 1 98 338 ALA B N 1
ATOM 6315 C CA . ALA B 1 338 ? 12.164 28.062 1.651 1 98 338 ALA B CA 1
ATOM 6316 C C . ALA B 1 338 ? 12.672 29.438 1.229 1 98 338 ALA B C 1
ATOM 6318 O O . ALA B 1 338 ? 13.867 29.641 1.029 1 98 338 ALA B O 1
ATOM 6319 N N . HIS B 1 339 ? 11.758 30.359 1.096 1 97.69 339 HIS B N 1
ATOM 6320 C CA . HIS B 1 339 ? 12.109 31.734 0.741 1 97.69 339 HIS B CA 1
ATOM 6321 C C . HIS B 1 339 ? 13.094 32.344 1.744 1 97.69 339 HIS B C 1
ATOM 6323 O O . HIS B 1 339 ? 14.094 32.938 1.355 1 97.69 339 HIS B O 1
ATOM 6329 N N . ASN B 1 340 ? 12.836 32.156 2.98 1 98.62 340 ASN B N 1
ATOM 6330 C CA . ASN B 1 340 ? 13.672 32.719 4.027 1 98.62 340 ASN B CA 1
ATOM 6331 C C . ASN B 1 340 ? 15.031 32.031 4.117 1 98.62 340 ASN B C 1
ATOM 6333 O O . ASN B 1 340 ? 16.047 32.688 4.383 1 98.62 340 ASN B O 1
ATOM 6337 N N . LEU B 1 341 ? 15.039 30.719 3.939 1 98.38 341 LEU B N 1
ATOM 6338 C CA . LEU B 1 341 ? 16.312 29.984 3.906 1 98.38 341 LEU B CA 1
ATOM 6339 C C . LEU B 1 341 ? 17.188 30.484 2.76 1 98.38 341 LEU B C 1
ATOM 6341 O O . LEU B 1 341 ? 18.391 30.625 2.922 1 98.38 341 LEU B O 1
ATOM 6345 N N . LEU B 1 342 ? 16.562 30.719 1.641 1 97.38 342 LEU B N 1
ATOM 6346 C CA . LEU B 1 342 ? 17.297 31.281 0.503 1 97.38 342 LEU B CA 1
ATOM 6347 C C . LEU B 1 342 ? 17.812 32.656 0.816 1 97.38 342 LEU B C 1
ATOM 6349 O O . LEU B 1 342 ? 18.969 33 0.5 1 97.38 342 LEU B O 1
ATOM 6353 N N . ALA B 1 343 ? 17 33.469 1.425 1 97.88 343 ALA B N 1
ATOM 6354 C CA . ALA B 1 343 ? 17.406 34.812 1.824 1 97.88 343 ALA B CA 1
ATOM 6355 C C . ALA B 1 343 ? 18.625 34.75 2.748 1 97.88 343 ALA B C 1
ATOM 6357 O O . ALA B 1 343 ? 19.578 35.531 2.566 1 97.88 343 ALA B O 1
ATOM 6358 N N . LEU B 1 344 ? 18.625 33.875 3.711 1 96.94 344 LEU B N 1
ATOM 6359 C CA . LEU B 1 344 ? 19.734 33.688 4.637 1 96.94 344 LEU B CA 1
ATOM 6360 C C . LEU B 1 344 ? 21.016 33.344 3.889 1 96.94 344 LEU B C 1
ATOM 6362 O O . LEU B 1 344 ? 22.094 33.812 4.219 1 96.94 344 LEU B O 1
ATOM 6366 N N . SER B 1 345 ? 20.844 32.5 2.932 1 95.31 345 SER B N 1
ATOM 6367 C CA . SER B 1 345 ? 22 32.062 2.168 1 95.31 345 SER B CA 1
ATOM 6368 C C . SER B 1 345 ? 22.625 33.188 1.397 1 95.31 345 SER B C 1
ATOM 6370 O O . SER B 1 345 ? 23.812 33.156 1.046 1 95.31 345 SER B O 1
ATOM 6372 N N . HIS B 1 346 ? 21.875 34.281 1.197 1 95.31 346 HIS B N 1
ATOM 6373 C CA . HIS B 1 346 ? 22.344 35.469 0.477 1 95.31 346 HIS B CA 1
ATOM 6374 C C . HIS B 1 346 ? 22.516 36.656 1.415 1 95.31 346 HIS B C 1
ATOM 6376 O O . HIS B 1 346 ? 22.688 37.781 0.961 1 95.31 346 HIS B O 1
ATOM 6382 N N . ASN B 1 347 ? 22.344 36.406 2.646 1 95.62 347 ASN B N 1
ATOM 6383 C CA . ASN B 1 347 ? 22.469 37.469 3.66 1 95.62 347 ASN B CA 1
ATOM 6384 C C . ASN B 1 347 ? 21.453 38.562 3.445 1 95.62 347 ASN B C 1
ATOM 6386 O O . ASN B 1 347 ? 21.781 39.75 3.502 1 95.62 347 ASN B O 1
ATOM 6390 N N . GLN B 1 348 ? 20.312 38.188 3.1 1 97.25 348 GLN B N 1
ATOM 6391 C CA . GLN B 1 348 ? 19.188 39.125 2.918 1 97.25 348 GLN B CA 1
ATOM 6392 C C . GLN B 1 348 ? 18.219 39.031 4.098 1 97.25 348 GLN B C 1
ATOM 6394 O O . GLN B 1 348 ? 18.219 38.062 4.852 1 97.25 348 GLN B O 1
ATOM 6399 N N . PRO B 1 349 ? 17.484 40.094 4.254 1 97.31 349 PRO B N 1
ATOM 6400 C CA . PRO B 1 349 ? 16.516 40.062 5.359 1 97.31 349 PRO B CA 1
ATOM 6401 C C . PRO B 1 349 ? 15.406 39.031 5.164 1 97.31 349 PRO B C 1
ATOM 6403 O O . PRO B 1 349 ? 15.047 38.719 4.027 1 97.31 349 PRO B O 1
ATOM 6406 N N . LEU B 1 350 ? 14.875 38.594 6.273 1 98.06 350 LEU B N 1
ATOM 6407 C CA . LEU B 1 350 ? 13.789 37.625 6.25 1 98.06 350 LEU B CA 1
ATOM 6408 C C . LEU B 1 350 ? 12.43 38.312 6.168 1 98.06 350 LEU B C 1
ATOM 6410 O O . LEU B 1 350 ? 12.312 39.5 6.488 1 98.06 350 LEU B O 1
ATOM 6414 N N . SER B 1 351 ? 11.461 37.594 5.695 1 97.25 351 SER B N 1
ATOM 6415 C CA . SER B 1 351 ? 10.102 38.125 5.566 1 97.25 351 SER B CA 1
ATOM 6416 C C . SER B 1 351 ? 9.109 37.281 6.355 1 97.25 351 SER B C 1
ATOM 6418 O O . SER B 1 351 ? 9.242 36.062 6.422 1 97.25 351 SER B O 1
ATOM 6420 N N . PRO B 1 352 ? 8.125 38 6.934 1 96.69 352 PRO B N 1
ATOM 6421 C CA . PRO B 1 352 ? 7.051 37.219 7.57 1 96.69 352 PRO B CA 1
ATOM 6422 C C . PRO B 1 352 ? 6.301 36.344 6.582 1 96.69 352 PRO B C 1
ATOM 6424 O O . PRO B 1 352 ? 6.133 36.688 5.418 1 96.69 352 PRO B O 1
ATOM 6427 N N . ALA B 1 353 ? 5.949 35.156 7.09 1 95.75 353 ALA B N 1
ATOM 6428 C CA . ALA B 1 353 ? 5.152 34.25 6.262 1 95.75 353 ALA B CA 1
ATOM 6429 C C . ALA B 1 353 ? 3.725 34.781 6.105 1 95.75 353 ALA B C 1
ATOM 6431 O O . ALA B 1 353 ? 3 34.906 7.094 1 95.75 353 ALA B O 1
ATOM 6432 N N . LYS B 1 354 ? 3.301 35.094 4.902 1 91.62 354 LYS B N 1
ATOM 6433 C CA . LYS B 1 354 ? 1.936 35.5 4.613 1 91.62 354 LYS B CA 1
ATOM 6434 C C . LYS B 1 354 ? 1.113 34.375 4.023 1 91.62 354 LYS B C 1
ATOM 6436 O O . LYS B 1 354 ? 1.483 33.812 2.996 1 91.62 354 LYS B O 1
ATOM 6441 N N . VAL B 1 355 ? 0.126 34.031 4.754 1 91.5 355 VAL B N 1
ATOM 6442 C CA . VAL B 1 355 ? -0.765 32.969 4.301 1 91.5 355 VAL B CA 1
ATOM 6443 C C . VAL B 1 355 ? -2.049 33.562 3.738 1 91.5 355 VAL B C 1
ATOM 6445 O O . VAL B 1 355 ? -2.668 34.438 4.379 1 91.5 355 VAL B O 1
ATOM 6448 N N . SER B 1 356 ? -2.377 33.188 2.52 1 85.62 356 SER B N 1
ATOM 6449 C CA . SER B 1 356 ? -3.625 33.625 1.885 1 85.62 356 SER B CA 1
ATOM 6450 C C . SER B 1 356 ? -4.609 32.438 1.785 1 85.62 356 SER B C 1
ATOM 6452 O O . SER B 1 356 ? -4.371 31.484 1.051 1 85.62 356 SER B O 1
ATOM 6454 N N . LEU B 1 357 ? -5.668 32.594 2.523 1 83.69 357 LEU B N 1
ATOM 6455 C CA . LEU B 1 357 ? -6.699 31.562 2.459 1 83.69 357 LEU B CA 1
ATOM 6456 C C . LEU B 1 357 ? -7.586 31.766 1.234 1 83.69 357 LEU B C 1
ATOM 6458 O O . LEU B 1 357 ? -8.172 32.844 1.054 1 83.69 357 LEU B O 1
ATOM 6462 N N . ARG B 1 358 ? -7.656 30.781 0.384 1 76.56 358 ARG B N 1
ATOM 6463 C CA . ARG B 1 358 ? -8.336 30.922 -0.903 1 76.56 358 ARG B CA 1
ATOM 6464 C C . ARG B 1 358 ? -9.711 30.25 -0.871 1 76.56 358 ARG B C 1
ATOM 6466 O O . ARG B 1 358 ? -10.344 30.094 -1.913 1 76.56 358 ARG B O 1
ATOM 6473 N N . GLY B 1 359 ? -10.164 29.953 0.195 1 80.19 359 GLY B N 1
ATOM 6474 C CA . GLY B 1 359 ? -11.438 29.266 0.323 1 80.19 359 GLY B CA 1
ATOM 6475 C C . GLY B 1 359 ? -11.32 27.922 0.994 1 80.19 359 GLY B C 1
ATOM 6476 O O . GLY B 1 359 ? -10.273 27.594 1.562 1 80.19 359 GLY B O 1
ATOM 6477 N N . THR B 1 360 ? -12.555 27.328 1.03 1 83.19 360 THR B N 1
ATOM 6478 C CA . THR B 1 360 ? -12.586 26.016 1.665 1 83.19 360 THR B CA 1
ATOM 6479 C C . THR B 1 360 ? -13.266 24.984 0.763 1 83.19 360 THR B C 1
ATOM 6481 O O . THR B 1 360 ? -14.125 25.344 -0.048 1 83.19 360 THR B O 1
ATOM 6484 N N . LEU B 1 361 ? -12.781 23.812 0.772 1 85 361 LEU B N 1
ATOM 6485 C CA . LEU B 1 361 ? -13.312 22.672 0.036 1 85 361 LEU B CA 1
ATOM 6486 C C . LEU B 1 361 ? -13.727 21.547 0.99 1 85 361 LEU B C 1
ATOM 6488 O O . LEU B 1 361 ? -12.984 21.203 1.914 1 85 361 LEU B O 1
ATOM 6492 N N . MET B 1 362 ? -14.945 21.047 0.845 1 89.62 362 MET B N 1
ATOM 6493 C CA . MET B 1 362 ? -15.414 19.984 1.722 1 89.62 362 MET B CA 1
ATOM 6494 C C . MET B 1 362 ? -16.203 18.938 0.937 1 89.62 362 MET B C 1
ATOM 6496 O O . MET B 1 362 ? -17.125 19.281 0.2 1 89.62 362 MET B O 1
ATOM 6500 N N . GLY B 1 363 ? -15.789 17.688 1.083 1 91.88 363 GLY B N 1
ATOM 6501 C CA . GLY B 1 363 ? -16.547 16.609 0.478 1 91.88 363 GLY B CA 1
ATOM 6502 C C . GLY B 1 363 ? -17.844 16.297 1.214 1 91.88 363 GLY B C 1
ATOM 6503 O O . GLY B 1 363 ? -17.875 16.328 2.445 1 91.88 363 GLY B O 1
ATOM 6504 N N . LEU B 1 364 ? -18.906 16.078 0.468 1 92.25 364 LEU B N 1
ATOM 6505 C CA . LEU B 1 364 ? -20.203 15.734 1.053 1 92.25 364 LEU B CA 1
ATOM 6506 C C . LEU B 1 364 ? -20.734 14.422 0.484 1 92.25 364 LEU B C 1
ATOM 6508 O O . LEU B 1 364 ? -21.906 14.305 0.168 1 92.25 364 LEU B O 1
ATOM 6512 N N . GLY B 1 365 ? -19.797 13.477 0.32 1 91.12 365 GLY B N 1
ATOM 6513 C CA . GLY B 1 365 ? -20.172 12.172 -0.205 1 91.12 365 GLY B CA 1
ATOM 6514 C C . GLY B 1 365 ? -19.5 11.844 -1.524 1 91.12 365 GLY B C 1
ATOM 6515 O O . GLY B 1 365 ? -18.547 12.508 -1.924 1 91.12 365 GLY B O 1
ATOM 6516 N N . ILE B 1 366 ? -19.969 10.773 -2.143 1 85.81 366 ILE B N 1
ATOM 6517 C CA . ILE B 1 366 ? -19.375 10.32 -3.402 1 85.81 366 ILE B CA 1
ATOM 6518 C C . ILE B 1 366 ? -19.75 11.297 -4.52 1 85.81 366 ILE B C 1
ATOM 6520 O O . ILE B 1 366 ? -20.938 11.57 -4.746 1 85.81 366 ILE B O 1
ATOM 6524 N N . ASP B 1 367 ? -18.781 11.891 -5.145 1 81.25 367 ASP B N 1
ATOM 6525 C CA . ASP B 1 367 ? -18.922 12.82 -6.262 1 81.25 367 ASP B CA 1
ATOM 6526 C C . ASP B 1 367 ? -19.766 14.031 -5.867 1 81.25 367 ASP B C 1
ATOM 6528 O O . ASP B 1 367 ? -20.578 14.508 -6.656 1 81.25 367 ASP B O 1
ATOM 6532 N N . ASN B 1 368 ? -19.703 14.453 -4.66 1 86.56 368 ASN B N 1
ATOM 6533 C CA . ASN B 1 368 ? -20.422 15.578 -4.098 1 86.56 368 ASN B CA 1
ATOM 6534 C C . ASN B 1 368 ? -19.578 16.375 -3.115 1 86.56 368 ASN B C 1
ATOM 6536 O O . ASN B 1 368 ? -18.969 15.797 -2.205 1 86.56 368 ASN B O 1
ATOM 6540 N N . ALA B 1 369 ? -19.453 17.625 -3.422 1 88.06 369 ALA B N 1
ATOM 6541 C CA . ALA B 1 369 ? -18.672 18.484 -2.543 1 88.06 369 ALA B CA 1
ATOM 6542 C C . ALA B 1 369 ? -19.141 19.938 -2.613 1 88.06 369 ALA B C 1
ATOM 6544 O O . ALA B 1 369 ? -19.969 20.281 -3.459 1 88.06 369 ALA B O 1
ATOM 6545 N N . VAL B 1 370 ? -18.766 20.641 -1.665 1 85.81 370 VAL B N 1
ATOM 6546 C CA . VAL B 1 370 ? -18.984 22.094 -1.663 1 85.81 370 VAL B CA 1
ATOM 6547 C C . VAL B 1 370 ? -17.641 22.812 -1.725 1 85.81 370 VAL B C 1
ATOM 6549 O O . VAL B 1 370 ? -16.719 22.484 -0.969 1 85.81 370 VAL B O 1
ATOM 6552 N N . ALA B 1 371 ? -17.578 23.625 -2.631 1 79.62 371 ALA B N 1
ATOM 6553 C CA . ALA B 1 371 ? -16.422 24.5 -2.766 1 79.62 371 ALA B CA 1
ATOM 6554 C C . ALA B 1 371 ? -16.797 25.953 -2.496 1 79.62 371 ALA B C 1
ATOM 6556 O O . ALA B 1 371 ? -17.609 26.531 -3.215 1 79.62 371 ALA B O 1
ATOM 6557 N N . ASN B 1 372 ? -16.266 26.422 -1.371 1 79.31 372 ASN B N 1
ATOM 6558 C CA . ASN B 1 372 ? -16.406 27.828 -1.057 1 79.31 372 ASN B CA 1
ATOM 6559 C C . ASN B 1 372 ? -15.18 28.625 -1.517 1 79.31 372 ASN B C 1
ATOM 6561 O O . ASN B 1 372 ? -14.117 28.547 -0.9 1 79.31 372 ASN B O 1
ATOM 6565 N N . LEU B 1 373 ? -15.43 29.344 -2.596 1 72.81 373 LEU B N 1
ATOM 6566 C CA . LEU B 1 373 ? -14.297 30.047 -3.199 1 72.81 373 LEU B CA 1
ATOM 6567 C C . LEU B 1 373 ? -14.273 31.5 -2.762 1 72.81 373 LEU B C 1
ATOM 6569 O O . LEU B 1 373 ? -15.258 32.219 -2.93 1 72.81 373 LEU B O 1
ATOM 6573 N N . LEU B 1 374 ? -13.164 31.953 -2.277 1 66.44 374 LEU B N 1
ATOM 6574 C CA . LEU B 1 374 ? -12.914 33.344 -1.865 1 66.44 374 LEU B CA 1
ATOM 6575 C C . LEU B 1 374 ? -14.031 33.844 -0.959 1 66.44 374 LEU B C 1
ATOM 6577 O O . LEU B 1 374 ? -14.336 35.031 -0.957 1 66.44 374 LEU B O 1
ATOM 6581 N N . ASN B 1 375 ? -14.711 32.906 -0.325 1 64.56 375 ASN B N 1
ATOM 6582 C CA . ASN B 1 375 ? -15.844 33.219 0.547 1 64.56 375 ASN B CA 1
ATOM 6583 C C . ASN B 1 375 ? -16.953 33.938 -0.202 1 64.56 375 ASN B C 1
ATOM 6585 O O . ASN B 1 375 ? -17.672 34.75 0.386 1 64.56 375 ASN B O 1
ATOM 6589 N N . ARG B 1 376 ? -16.953 33.812 -1.471 1 65.62 376 ARG B N 1
ATOM 6590 C CA . ARG B 1 376 ? -17.938 34.562 -2.258 1 65.62 376 ARG B CA 1
ATOM 6591 C C . ARG B 1 376 ? -18.766 33.625 -3.135 1 65.62 376 ARG B C 1
ATOM 6593 O O . ARG B 1 376 ? -19.969 33.812 -3.32 1 65.62 376 ARG B O 1
ATOM 6600 N N . TYR B 1 377 ? -18.125 32.656 -3.645 1 72 377 TYR B N 1
ATOM 6601 C CA . TYR B 1 377 ? -18.781 31.766 -4.574 1 72 377 TYR B CA 1
ATOM 6602 C C . TYR B 1 377 ? -18.828 30.344 -4.016 1 72 377 TYR B C 1
ATOM 6604 O O . TYR B 1 377 ? -17.859 29.875 -3.4 1 72 377 TYR B O 1
ATOM 6612 N N . ARG B 1 378 ? -20.078 29.844 -4.137 1 80.19 378 ARG B N 1
ATOM 6613 C CA . ARG B 1 378 ? -20.234 28.469 -3.676 1 80.19 378 ARG B CA 1
ATOM 6614 C C . ARG B 1 378 ? -20.625 27.547 -4.828 1 80.19 378 ARG B C 1
ATOM 6616 O O . ARG B 1 378 ? -21.547 27.844 -5.59 1 80.19 378 ARG B O 1
ATOM 6623 N N . VAL B 1 379 ? -19.766 26.469 -5.047 1 75.44 379 VAL B N 1
ATOM 6624 C CA . VAL B 1 379 ? -20.047 25.422 -6.027 1 75.44 379 VAL B CA 1
ATOM 6625 C C . VAL B 1 379 ? -20.344 24.109 -5.309 1 75.44 379 VAL B C 1
ATOM 6627 O O . VAL B 1 379 ? -19.578 23.688 -4.441 1 75.44 379 VAL B O 1
ATOM 6630 N N . THR B 1 380 ? -21.531 23.609 -5.68 1 82.88 380 THR B N 1
ATOM 6631 C CA . THR B 1 380 ? -21.953 22.406 -4.961 1 82.88 380 THR B CA 1
ATOM 6632 C C . THR B 1 380 ? -22.125 21.234 -5.922 1 82.88 380 THR B C 1
ATOM 6634 O O . THR B 1 380 ? -22.062 21.406 -7.141 1 82.88 380 THR B O 1
ATOM 6637 N N . GLY B 1 381 ? -22.203 20.047 -5.359 1 83.44 381 GLY B N 1
ATOM 6638 C CA . GLY B 1 381 ? -22.5 18.875 -6.148 1 83.44 381 GLY B CA 1
ATOM 6639 C C . GLY B 1 381 ? -21.281 18.312 -6.879 1 83.44 381 GLY B C 1
ATOM 6640 O O . GLY B 1 381 ? -20.156 18.391 -6.375 1 83.44 381 GLY B O 1
ATOM 6641 N N . LYS B 1 382 ? -21.562 17.688 -7.957 1 81.12 382 LYS B N 1
ATOM 6642 C CA . LYS B 1 382 ? -20.516 17.047 -8.75 1 81.12 382 LYS B CA 1
ATOM 6643 C C . LYS B 1 382 ? -19.484 18.062 -9.227 1 81.12 382 LYS B C 1
ATOM 6645 O O . LYS B 1 382 ? -18.266 17.812 -9.172 1 81.12 382 LYS B O 1
ATOM 6650 N N . PRO B 1 383 ? -19.891 19.234 -9.672 1 77.12 383 PRO B N 1
ATOM 6651 C CA . PRO B 1 383 ? -18.891 20.234 -10.047 1 77.12 383 PRO B CA 1
ATOM 6652 C C . PRO B 1 383 ? -17.984 20.641 -8.875 1 77.12 383 PRO B C 1
ATOM 6654 O O . PRO B 1 383 ? -16.781 20.859 -9.062 1 77.12 383 PRO B O 1
ATOM 6657 N N . GLY B 1 384 ? -18.609 20.734 -7.738 1 80.19 384 GLY B N 1
ATOM 6658 C CA . GLY B 1 384 ? -17.828 21.016 -6.555 1 80.19 384 GLY B CA 1
ATOM 6659 C C . GLY B 1 384 ? -16.797 19.938 -6.254 1 80.19 384 GLY B C 1
ATOM 6660 O O . GLY B 1 384 ? -15.656 20.25 -5.898 1 80.19 384 GLY B O 1
ATOM 6661 N N . SER B 1 385 ? -17.25 18.75 -6.43 1 84.44 385 SER B N 1
ATOM 6662 C CA . SER B 1 385 ? -16.375 17.609 -6.195 1 84.44 385 SER B CA 1
ATOM 6663 C C . SER B 1 385 ? -15.203 17.609 -7.176 1 84.44 385 SER B C 1
ATOM 6665 O O . SER B 1 385 ? -14.062 17.375 -6.785 1 84.44 385 SER B O 1
ATOM 6667 N N . LEU B 1 386 ? -15.477 17.875 -8.336 1 77.62 386 LEU B N 1
ATOM 6668 C CA . LEU B 1 386 ? -14.445 17.922 -9.367 1 77.62 386 LEU B CA 1
ATOM 6669 C C . LEU B 1 386 ? -13.453 19.047 -9.078 1 77.62 386 LEU B C 1
ATOM 6671 O O . LEU B 1 386 ? -12.242 18.875 -9.219 1 77.62 386 LEU B O 1
ATOM 6675 N N . LEU B 1 387 ? -13.977 20.125 -8.688 1 77.69 387 LEU B N 1
ATOM 6676 C CA . LEU B 1 387 ? -13.133 21.266 -8.352 1 77.69 387 LEU B CA 1
ATOM 6677 C C . LEU B 1 387 ? -12.227 20.938 -7.164 1 77.69 387 LEU B C 1
ATOM 6679 O O . LEU B 1 387 ? -11.039 21.266 -7.172 1 77.69 387 LEU B O 1
ATOM 6683 N N . ARG B 1 388 ? -12.805 20.391 -6.191 1 83.5 388 ARG B N 1
ATOM 6684 C CA . ARG B 1 388 ? -12.047 20 -5.012 1 83.5 388 ARG B CA 1
ATOM 6685 C C . ARG B 1 388 ? -10.891 19.078 -5.387 1 83.5 388 ARG B C 1
ATOM 6687 O O . ARG B 1 388 ? -9.734 19.344 -5.027 1 83.5 388 ARG B O 1
ATOM 6694 N N . LYS B 1 389 ? -11.156 18.047 -6.129 1 81 389 LYS B N 1
ATOM 6695 C CA . LYS B 1 389 ? -10.141 17.078 -6.535 1 81 389 LYS B CA 1
ATOM 6696 C C . LYS B 1 389 ? -9.078 17.734 -7.41 1 81 389 LYS B C 1
ATOM 6698 O O . LYS B 1 389 ? -7.883 17.5 -7.223 1 81 389 LYS B O 1
ATOM 6703 N N . ALA B 1 390 ? -9.5 18.562 -8.234 1 74.25 390 ALA B N 1
ATOM 6704 C CA . ALA B 1 390 ? -8.578 19.25 -9.141 1 74.25 390 ALA B CA 1
ATOM 6705 C C . ALA B 1 390 ? -7.633 20.172 -8.367 1 74.25 390 ALA B C 1
ATOM 6707 O O . ALA B 1 390 ? -6.434 20.219 -8.656 1 74.25 390 ALA B O 1
ATOM 6708 N N . THR B 1 391 ? -8.188 20.859 -7.488 1 75.69 391 THR B N 1
ATOM 6709 C CA . THR B 1 391 ? -7.402 21.781 -6.68 1 75.69 391 THR B CA 1
ATOM 6710 C C . THR B 1 391 ? -6.293 21.047 -5.938 1 75.69 391 THR B C 1
ATOM 6712 O O . THR B 1 391 ? -5.145 21.484 -5.918 1 75.69 391 THR B O 1
ATOM 6715 N N . TYR B 1 392 ? -6.602 19.938 -5.441 1 77.88 392 TYR B N 1
ATOM 6716 C CA . TYR B 1 392 ? -5.633 19.188 -4.656 1 77.88 392 TYR B CA 1
ATOM 6717 C C . TYR B 1 392 ? -4.617 18.5 -5.559 1 77.88 392 TYR B C 1
ATOM 6719 O O . TYR B 1 392 ? -3.416 18.516 -5.273 1 77.88 392 TYR B O 1
ATOM 6727 N N . LEU B 1 393 ? -5.051 17.922 -6.602 1 71.62 393 LEU B N 1
ATOM 6728 C CA . LEU B 1 393 ? -4.172 17.141 -7.477 1 71.62 393 LEU B CA 1
ATOM 6729 C C . LEU B 1 393 ? -3.189 18.062 -8.203 1 71.62 393 LEU B C 1
ATOM 6731 O O . LEU B 1 393 ? -2.084 17.641 -8.547 1 71.62 393 LEU B O 1
ATOM 6735 N N . GLU B 1 394 ? -3.562 19.281 -8.273 1 71.38 394 GLU B N 1
ATOM 6736 C CA . GLU B 1 394 ? -2.68 20.234 -8.945 1 71.38 394 GLU B CA 1
ATOM 6737 C C . GLU B 1 394 ? -1.52 20.641 -8.047 1 71.38 394 GLU B C 1
ATOM 6739 O O . GLU B 1 394 ? -0.508 21.156 -8.523 1 71.38 394 GLU B O 1
ATOM 6744 N N . LEU B 1 395 ? -1.629 20.391 -6.805 1 73.19 395 LEU B N 1
ATOM 6745 C CA . LEU B 1 395 ? -0.586 20.766 -5.852 1 73.19 395 LEU B CA 1
ATOM 6746 C C . LEU B 1 395 ? 0.595 19.797 -5.941 1 73.19 395 LEU B C 1
ATOM 6748 O O . LEU B 1 395 ? 1.715 20.156 -5.562 1 73.19 395 LEU B O 1
ATOM 6752 N N . LEU B 1 396 ? 0.355 18.438 -6.344 1 66 396 LEU B N 1
ATOM 6753 C CA . LEU B 1 396 ? 1.41 17.422 -6.324 1 66 396 LEU B CA 1
ATOM 6754 C C . LEU B 1 396 ? 2.283 17.531 -7.57 1 66 396 LEU B C 1
ATOM 6756 O O . LEU B 1 396 ? 1.78 17.797 -8.664 1 66 396 LEU B O 1
ATOM 6760 N N . PRO B 1 397 ? 3.662 17.453 -7.332 1 56.66 397 PRO B N 1
ATOM 6761 C CA . PRO B 1 397 ? 4.57 17.484 -8.484 1 56.66 397 PRO B CA 1
ATOM 6762 C C . PRO B 1 397 ? 4.41 16.281 -9.398 1 56.66 397 PRO B C 1
ATOM 6764 O O . PRO B 1 397 ? 4.133 15.172 -8.93 1 56.66 397 PRO B O 1
ATOM 6767 N N . THR B 1 398 ? 3.729 16.172 -10.555 1 49.53 398 THR B N 1
ATOM 6768 C CA . THR B 1 398 ? 3.656 15.023 -11.461 1 49.53 398 THR B CA 1
ATOM 6769 C C . THR B 1 398 ? 4.938 14.906 -12.281 1 49.53 398 THR B C 1
ATOM 6771 O O . THR B 1 398 ? 5.641 15.898 -12.492 1 49.53 398 THR B O 1
ATOM 6774 N N . PRO B 1 399 ? 5.586 13.781 -12.422 1 40.72 399 PRO B N 1
ATOM 6775 C CA . PRO B 1 399 ? 6.707 13.711 -13.367 1 40.72 399 PRO B CA 1
ATOM 6776 C C . PRO B 1 399 ? 6.496 14.594 -14.594 1 40.72 399 PRO B C 1
ATOM 6778 O O . PRO B 1 399 ? 7.469 15.023 -15.227 1 40.72 399 PRO B O 1
ATOM 6781 N N . LEU B 1 400 ? 5.418 14.555 -15.211 1 33.94 400 LEU B N 1
ATOM 6782 C CA . LEU B 1 400 ? 5.172 15.5 -16.281 1 33.94 400 LEU B CA 1
ATOM 6783 C C . LEU B 1 400 ? 5.418 16.938 -15.82 1 33.94 400 LEU B C 1
ATOM 6785 O O . LEU B 1 400 ? 5.594 17.828 -16.641 1 33.94 400 LEU B O 1
ATOM 6789 N N . HIS B 1 401 ? 5.082 17.297 -14.562 1 35.66 401 HIS B N 1
ATOM 6790 C CA . HIS B 1 401 ? 5.367 18.641 -14.07 1 35.66 401 HIS B CA 1
ATOM 6791 C C . HIS B 1 401 ? 6.863 18.844 -13.867 1 35.66 401 HIS B C 1
ATOM 6793 O O . HIS B 1 401 ? 7.414 18.438 -12.844 1 35.66 401 HIS B O 1
ATOM 6799 N N . ASN B 1 402 ? 7.785 18.531 -14.484 1 33.91 402 ASN B N 1
ATOM 6800 C CA . ASN B 1 402 ? 8.719 19.656 -14.492 1 33.91 402 ASN B CA 1
ATOM 6801 C C . ASN B 1 402 ? 8.031 20.969 -14.125 1 33.91 402 ASN B C 1
ATOM 6803 O O . ASN B 1 402 ? 6.926 21.25 -14.602 1 33.91 402 ASN B O 1
ATOM 6807 N N . PHE B 1 403 ? 8.32 21.562 -12.805 1 33.81 403 PHE B N 1
ATOM 6808 C CA . PHE B 1 403 ? 7.883 22.734 -12.055 1 33.81 403 PHE B CA 1
ATOM 6809 C C . PHE B 1 403 ? 7.395 23.828 -12.992 1 33.81 403 PHE B C 1
ATOM 6811 O O . PHE B 1 403 ? 6.879 24.844 -12.547 1 33.81 403 PHE B O 1
ATOM 6818 N N . LYS B 1 404 ? 7.875 23.859 -14.211 1 32.88 404 LYS B N 1
ATOM 6819 C CA . LYS B 1 404 ? 7.688 25.078 -14.977 1 32.88 404 LYS B CA 1
ATOM 6820 C C . LYS B 1 404 ? 6.207 25.391 -15.148 1 32.88 404 LYS B C 1
ATOM 6822 O O . LYS B 1 404 ? 5.781 26.531 -14.953 1 32.88 404 LYS B O 1
ATOM 6827 N N . ALA B 1 405 ? 5.453 24.516 -15.812 1 33.78 405 ALA B N 1
ATOM 6828 C CA . ALA B 1 405 ? 4.129 25.016 -16.172 1 33.78 405 ALA B CA 1
ATOM 6829 C C . ALA B 1 405 ? 3.191 25.016 -14.977 1 33.78 405 ALA B C 1
ATOM 6831 O O . ALA B 1 405 ? 2.346 25.906 -14.844 1 33.78 405 ALA B O 1
ATOM 6832 N N . THR B 1 406 ? 3.254 24.047 -14.031 1 33.53 406 THR B N 1
ATOM 6833 C CA . THR B 1 406 ? 2.436 24.219 -12.828 1 33.53 406 THR B CA 1
ATOM 6834 C C . THR B 1 406 ? 2.908 25.406 -12.008 1 33.53 406 THR B C 1
ATOM 6836 O O . THR B 1 406 ? 2.094 26.172 -11.484 1 33.53 406 THR B O 1
ATOM 6839 N N . MET B 1 407 ? 4.16 25.578 -11.945 1 33.84 407 MET B N 1
ATOM 6840 C CA . MET B 1 407 ? 4.676 26.75 -11.234 1 33.84 407 MET B CA 1
ATOM 6841 C C . MET B 1 407 ? 4.34 28.031 -11.984 1 33.84 407 MET B C 1
ATOM 6843 O O . MET B 1 407 ? 4.082 29.062 -11.359 1 33.84 407 MET B O 1
ATOM 6847 N N . ASP B 1 408 ? 4.492 28.109 -13.242 1 33.66 408 ASP B N 1
ATOM 6848 C CA . ASP B 1 408 ? 4.098 29.344 -13.898 1 33.66 408 ASP B CA 1
ATOM 6849 C C . ASP B 1 408 ? 2.613 29.625 -13.688 1 33.66 408 ASP B C 1
ATOM 6851 O O . ASP B 1 408 ? 2.221 30.781 -13.484 1 33.66 408 ASP B O 1
ATOM 6855 N N . TRP B 1 409 ? 1.812 28.703 -13.734 1 33.59 409 TRP B N 1
ATOM 6856 C CA . TRP B 1 409 ? 0.396 28.984 -13.516 1 33.59 409 TRP B CA 1
ATOM 6857 C C . TRP B 1 409 ? 0.111 29.219 -12.031 1 33.59 409 TRP B C 1
ATOM 6859 O O . TRP B 1 409 ? -0.633 30.125 -11.672 1 33.59 409 TRP B O 1
ATOM 6869 N N . LEU B 1 410 ? 0.748 28.422 -11.094 1 32.88 410 LEU B N 1
ATOM 6870 C CA . LEU B 1 410 ? 0.66 28.891 -9.719 1 32.88 410 LEU B CA 1
ATOM 6871 C C . LEU B 1 410 ? 1.205 30.297 -9.578 1 32.88 410 LEU B C 1
ATOM 6873 O O . LEU B 1 410 ? 0.64 31.125 -8.852 1 32.88 410 LEU B O 1
ATOM 6877 N N . SER B 1 411 ? 2.242 30.578 -10.172 1 32.59 411 SER B N 1
ATOM 6878 C CA . SER B 1 411 ? 2.773 31.922 -10.078 1 32.59 411 SER B CA 1
ATOM 6879 C C . SER B 1 411 ? 1.836 32.938 -10.734 1 32.59 411 SER B C 1
ATOM 6881 O O . SER B 1 411 ? 1.591 34 -10.188 1 32.59 411 SER B O 1
ATOM 6883 N N . ASP B 1 412 ? 1.497 32.688 -11.977 1 33.5 412 ASP B N 1
ATOM 6884 C CA . ASP B 1 412 ? 0.688 33.719 -12.617 1 33.5 412 ASP B CA 1
ATOM 6885 C C . ASP B 1 412 ? -0.69 33.812 -11.969 1 33.5 412 ASP B C 1
ATOM 6887 O O . ASP B 1 412 ? -1.237 34.906 -11.82 1 33.5 412 ASP B O 1
ATOM 6891 N N . GLU B 1 413 ? -1.313 32.656 -11.688 1 32.38 413 GLU B N 1
ATOM 6892 C CA . GLU B 1 413 ? -2.637 32.812 -11.086 1 32.38 413 GLU B CA 1
ATOM 6893 C C . GLU B 1 413 ? -2.539 33.281 -9.641 1 32.38 413 GLU B C 1
ATOM 6895 O O . GLU B 1 413 ? -3.361 34.062 -9.18 1 32.38 413 GLU B O 1
ATOM 6900 N N . LEU B 1 414 ? -1.597 32.688 -8.82 1 30.73 414 LEU B N 1
ATOM 6901 C CA . LEU B 1 414 ? -1.467 33.312 -7.516 1 30.73 414 LEU B CA 1
ATOM 6902 C C . LEU B 1 414 ? -1.039 34.781 -7.664 1 30.73 414 LEU B C 1
ATOM 6904 O O . LEU B 1 414 ? -1.499 35.656 -6.918 1 30.73 414 LEU B O 1
ATOM 6908 N N . PHE B 1 415 ? 0.105 34.969 -8.312 1 30.22 415 PHE B N 1
ATOM 6909 C CA . PHE B 1 415 ? 0.717 36.281 -8.133 1 30.22 415 PHE B CA 1
ATOM 6910 C C . PHE B 1 415 ? 0.065 37.312 -9.039 1 30.22 415 PHE B C 1
ATOM 6912 O O . PHE B 1 415 ? 0.253 38.5 -8.859 1 30.22 415 PHE B O 1
ATOM 6919 N N . GLN B 1 416 ? -0.208 37.031 -10.281 1 32.72 416 GLN B N 1
ATOM 6920 C CA . GLN B 1 416 ? -0.507 38.312 -10.914 1 32.72 416 GLN B CA 1
ATOM 6921 C C . GLN B 1 416 ? -1.891 38.812 -10.508 1 32.72 416 GLN B C 1
ATOM 6923 O O . GLN B 1 416 ? -2.898 38.406 -11.086 1 32.72 416 GLN B O 1
ATOM 6928 N N . GLY B 1 417 ? -2.197 38.781 -9.188 1 31.67 417 GLY B N 1
ATOM 6929 C CA . GLY B 1 417 ? -3.209 39.688 -8.664 1 31.67 417 GLY B CA 1
ATOM 6930 C C . GLY B 1 417 ? -3.271 41 -9.414 1 31.67 417 GLY B C 1
ATOM 6931 O O . GLY B 1 417 ? -4.289 41.688 -9.383 1 31.67 417 GLY B O 1
ATOM 6932 N N . HIS B 1 418 ? -2.201 41.75 -9.5 1 31.03 418 HIS B N 1
ATOM 6933 C CA . HIS B 1 418 ? -2.328 43.188 -9.383 1 31.03 418 HIS B CA 1
ATOM 6934 C C . HIS B 1 418 ? -2.932 43.812 -10.641 1 31.03 418 HIS B C 1
ATOM 6936 O O . HIS B 1 418 ? -2.977 45.031 -10.789 1 31.03 418 HIS B O 1
ATOM 6942 N N . SER B 1 419 ? -2.881 43.25 -11.797 1 31.14 419 SER B N 1
ATOM 6943 C CA . SER B 1 419 ? -3.262 44.406 -12.578 1 31.14 419 SER B CA 1
ATOM 6944 C C . SER B 1 419 ? -4.711 44.812 -12.32 1 31.14 419 SER B C 1
ATOM 6946 O O . SER B 1 419 ? -5.57 43.938 -12.117 1 31.14 419 SER B O 1
ATOM 6948 N N . ASP B 1 420 ? -5.02 46.031 -11.82 1 31.48 420 ASP B N 1
ATOM 6949 C CA . ASP B 1 420 ? -6.098 46.969 -11.516 1 31.48 420 ASP B CA 1
ATOM 6950 C C . ASP B 1 420 ? -7.258 46.812 -12.492 1 31.48 420 ASP B C 1
ATOM 6952 O O . ASP B 1 420 ? -8.18 47.625 -12.516 1 31.48 420 ASP B O 1
ATOM 6956 N N . ARG B 1 421 ? -7.055 46.281 -13.789 1 34.03 421 ARG B N 1
ATOM 6957 C CA . ARG B 1 421 ? -8.227 46.656 -14.57 1 34.03 421 ARG B CA 1
ATOM 6958 C C . ARG B 1 421 ? -9.461 45.875 -14.117 1 34.03 421 ARG B C 1
ATOM 6960 O O . ARG B 1 421 ? -9.375 44.688 -13.844 1 34.03 421 ARG B O 1
ATOM 6967 N N . PRO B 1 422 ? -10.586 46.562 -13.758 1 34.59 422 PRO B N 1
ATOM 6968 C CA . PRO B 1 422 ? -11.922 46.062 -13.406 1 34.59 422 PRO B CA 1
ATOM 6969 C C . PRO B 1 422 ? -12.391 44.906 -14.289 1 34.59 422 PRO B C 1
ATOM 6971 O O . PRO B 1 422 ? -12.484 45.062 -15.508 1 34.59 422 PRO B O 1
ATOM 6974 N N . GLN B 1 423 ? -11.734 43.75 -14.258 1 40.56 423 GLN B N 1
ATOM 6975 C CA . GLN B 1 423 ? -12.273 42.75 -15.188 1 40.56 423 GLN B CA 1
ATOM 6976 C C . GLN B 1 423 ? -13.758 42.5 -14.938 1 40.56 423 GLN B C 1
ATOM 6978 O O . GLN B 1 423 ? -14.211 42.5 -13.789 1 40.56 423 GLN B O 1
ATOM 6983 N N . THR B 1 424 ? -14.625 42.812 -15.977 1 42.19 424 THR B N 1
ATOM 6984 C CA . THR B 1 424 ? -16.062 42.625 -15.961 1 42.19 424 THR B CA 1
ATOM 6985 C C . THR B 1 424 ? -16.438 41.188 -15.594 1 42.19 424 THR B C 1
ATOM 6987 O O . THR B 1 424 ? -15.594 40.312 -15.703 1 42.19 424 THR B O 1
ATOM 6990 N N . LEU B 1 425 ? -17.672 41 -15.062 1 38.97 425 LEU B N 1
ATOM 6991 C CA . LEU B 1 425 ? -18.281 39.75 -14.641 1 38.97 425 LEU B CA 1
ATOM 6992 C C . LEU B 1 425 ? -18.078 38.656 -15.695 1 38.97 425 LEU B C 1
ATOM 6994 O O . LEU B 1 425 ? -17.812 37.5 -15.352 1 38.97 425 LEU B O 1
ATOM 6998 N N . GLU B 1 426 ? -18.125 39.062 -16.938 1 43.78 426 GLU B N 1
ATOM 6999 C CA . GLU B 1 426 ? -18.031 38.125 -18.047 1 43.78 426 GLU B CA 1
ATOM 7000 C C . GLU B 1 426 ? -16.625 37.562 -18.156 1 43.78 426 GLU B C 1
ATOM 7002 O O . GLU B 1 426 ? -16.453 36.344 -18.406 1 43.78 426 GLU B O 1
ATOM 7007 N N . GLN B 1 427 ? -15.617 38.469 -17.922 1 44.38 427 GLN B N 1
ATOM 7008 C CA . GLN B 1 427 ? -14.242 38 -18.062 1 44.38 427 GLN B CA 1
ATOM 7009 C C . GLN B 1 427 ? -13.852 37.062 -16.938 1 44.38 427 GLN B C 1
ATOM 7011 O O . GLN B 1 427 ? -13.078 36.125 -17.125 1 44.38 427 GLN B O 1
ATOM 7016 N N . ARG B 1 428 ? -14.586 37.281 -15.883 1 43.5 428 ARG B N 1
ATOM 7017 C CA . ARG B 1 428 ? -14.367 36.406 -14.719 1 43.5 428 ARG B CA 1
ATOM 7018 C C . ARG B 1 428 ? -14.93 35.031 -14.961 1 43.5 428 ARG B C 1
ATOM 7020 O O . ARG B 1 428 ? -14.289 34.031 -14.617 1 43.5 428 ARG B O 1
ATOM 7027 N N . GLU B 1 429 ? -16.172 35.125 -15.531 1 41.47 429 GLU B N 1
ATOM 7028 C CA . GLU B 1 429 ? -16.797 33.812 -15.828 1 41.47 429 GLU B CA 1
ATOM 7029 C C . GLU B 1 429 ? -15.977 33.062 -16.875 1 41.47 429 GLU B C 1
ATOM 7031 O O . GLU B 1 429 ? -15.797 31.844 -16.75 1 41.47 429 GLU B O 1
ATOM 7036 N N . ALA B 1 430 ? -15.523 33.75 -17.859 1 45.72 430 ALA B N 1
ATOM 7037 C CA . ALA B 1 430 ? -14.695 33.125 -18.906 1 45.72 430 ALA B CA 1
ATOM 7038 C C . ALA B 1 430 ? -13.375 32.625 -18.328 1 45.72 430 ALA B C 1
ATOM 7040 O O . ALA B 1 430 ? -12.867 31.578 -18.734 1 45.72 430 ALA B O 1
ATOM 7041 N N . GLY B 1 431 ? -12.953 33.312 -17.375 1 41.59 431 GLY B N 1
ATOM 7042 C CA . GLY B 1 431 ? -11.75 32.906 -16.672 1 41.59 431 GLY B CA 1
ATOM 7043 C C . GLY B 1 431 ? -11.945 31.641 -15.844 1 41.59 431 GLY B C 1
ATOM 7044 O O . GLY B 1 431 ? -11.094 30.75 -15.852 1 41.59 431 GLY B O 1
ATOM 7045 N N . ILE B 1 432 ? -13.094 31.641 -15.297 1 41.25 432 ILE B N 1
ATOM 7046 C CA . ILE B 1 432 ? -13.438 30.453 -14.523 1 41.25 432 ILE B CA 1
ATOM 7047 C C . ILE B 1 432 ? -13.617 29.266 -15.461 1 41.25 432 ILE B C 1
ATOM 7049 O O . ILE B 1 432 ? -13.109 28.172 -15.203 1 41.25 432 ILE B O 1
ATOM 7053 N N . SER B 1 433 ? -14.352 29.562 -16.531 1 41.28 433 SER B N 1
ATOM 7054 C CA . SER B 1 433 ? -14.547 28.484 -17.5 1 41.28 433 SER B CA 1
ATOM 7055 C C . SER B 1 433 ? -13.211 28.016 -18.078 1 41.28 433 SER B C 1
ATOM 7057 O O . SER B 1 433 ? -12.977 26.828 -18.234 1 41.28 433 SER B O 1
ATOM 7059 N N . ARG B 1 434 ? -12.391 28.906 -18.406 1 42.62 434 ARG B N 1
ATOM 7060 C CA . ARG B 1 434 ? -11.07 28.547 -18.906 1 42.62 434 ARG B CA 1
ATOM 7061 C C . ARG B 1 434 ? -10.242 27.844 -17.828 1 42.62 434 ARG B C 1
ATOM 7063 O O . ARG B 1 434 ? -9.539 26.875 -18.125 1 42.62 434 ARG B O 1
ATOM 7070 N N . ALA B 1 435 ? -10.422 28.312 -16.719 1 41.44 435 ALA B N 1
ATOM 7071 C CA . ALA B 1 435 ? -9.727 27.656 -15.617 1 41.44 435 ALA B CA 1
ATOM 7072 C C . ALA B 1 435 ? -10.242 26.234 -15.414 1 41.44 435 ALA B C 1
ATOM 7074 O O . ALA B 1 435 ? -9.453 25.312 -15.211 1 41.44 435 ALA B O 1
ATOM 7075 N N . ILE B 1 436 ? -11.555 26.203 -15.578 1 42.12 436 ILE B N 1
ATOM 7076 C CA . ILE B 1 436 ? -12.148 24.875 -15.516 1 42.12 436 ILE B CA 1
ATOM 7077 C C . ILE B 1 436 ? -11.664 24.031 -16.703 1 42.12 436 ILE B C 1
ATOM 7079 O O . ILE B 1 436 ? -11.273 22.875 -16.531 1 42.12 436 ILE B O 1
ATOM 7083 N N . ALA B 1 437 ? -11.641 24.672 -17.812 1 40.78 437 ALA B N 1
ATOM 7084 C CA . ALA B 1 437 ? -11.195 23.938 -19 1 40.78 437 ALA B CA 1
ATOM 7085 C C . ALA B 1 437 ? -9.727 23.562 -18.891 1 40.78 437 ALA B C 1
ATOM 7087 O O . ALA B 1 437 ? -9.344 22.422 -19.188 1 40.78 437 ALA B O 1
ATOM 7088 N N . ILE B 1 438 ? -8.984 24.406 -18.438 1 42.12 438 ILE B N 1
ATOM 7089 C CA . ILE B 1 438 ? -7.562 24.125 -18.281 1 42.12 438 ILE B CA 1
ATOM 7090 C C . ILE B 1 438 ? -7.359 23.047 -17.219 1 42.12 438 ILE B C 1
ATOM 7092 O O . ILE B 1 438 ? -6.551 22.141 -17.406 1 42.12 438 ILE B O 1
ATOM 7096 N N . THR B 1 439 ? -8.141 23.234 -16.234 1 41.25 439 THR B N 1
ATOM 7097 C CA . THR B 1 439 ? -8.07 22.234 -15.172 1 41.25 439 THR B CA 1
ATOM 7098 C C . THR B 1 439 ? -8.461 20.859 -15.711 1 41.25 439 THR B C 1
ATOM 7100 O O . THR B 1 439 ? -7.797 19.859 -15.422 1 41.25 439 THR B O 1
ATOM 7103 N N . ILE B 1 440 ? -9.492 20.984 -16.531 1 40.62 440 ILE B N 1
ATOM 7104 C CA . ILE B 1 440 ? -9.922 19.719 -17.141 1 40.62 440 ILE B CA 1
ATOM 7105 C C . ILE B 1 440 ? -8.836 19.219 -18.078 1 40.62 440 ILE B C 1
ATOM 7107 O O . ILE B 1 440 ? -8.484 18.031 -18.047 1 40.62 440 ILE B O 1
ATOM 7111 N N . VAL B 1 441 ? -8.312 20.109 -18.828 1 40.69 441 VAL B N 1
ATOM 7112 C CA . VAL B 1 441 ? -7.289 19.703 -19.781 1 40.69 441 VAL B CA 1
ATOM 7113 C C . VAL B 1 441 ? -6.031 19.266 -19.047 1 40.69 441 VAL B C 1
ATOM 7115 O O . VAL B 1 441 ? -5.414 18.25 -19.391 1 40.69 441 VAL B O 1
ATOM 7118 N N . SER B 1 442 ? -5.688 19.953 -18.094 1 41.84 442 SER B N 1
ATOM 7119 C CA . SER B 1 442 ? -4.52 19.578 -17.297 1 41.84 442 SER B CA 1
ATOM 7120 C C . SER B 1 442 ? -4.73 18.25 -16.594 1 41.84 442 SER B C 1
ATOM 7122 O O . SER B 1 442 ? -3.811 17.438 -16.5 1 41.84 442 SER B O 1
ATOM 7124 N N . LEU B 1 443 ? -5.902 18.203 -16.141 1 41.38 443 LEU B N 1
ATOM 7125 C CA . LEU B 1 443 ? -6.25 16.938 -15.516 1 41.38 443 LEU B CA 1
ATOM 7126 C C . LEU B 1 443 ? -6.121 15.789 -16.516 1 41.38 443 LEU B C 1
ATOM 7128 O O . LEU B 1 443 ? -5.59 14.727 -16.188 1 41.38 443 LEU B O 1
ATOM 7132 N N . VAL B 1 444 ? -6.637 16.156 -17.688 1 40.44 444 VAL B N 1
ATOM 7133 C CA . VAL B 1 444 ? -6.5 15.164 -18.75 1 40.44 444 VAL B CA 1
ATOM 7134 C C . VAL B 1 444 ? -5.023 14.961 -19.078 1 40.44 444 VAL B C 1
ATOM 7136 O O . VAL B 1 444 ? -4.574 13.828 -19.266 1 40.44 444 VAL B O 1
ATOM 7139 N N . ALA B 1 445 ? -4.355 16.031 -19.094 1 40.03 445 ALA B N 1
ATOM 7140 C CA . ALA B 1 445 ? -2.932 15.977 -19.406 1 40.03 445 ALA B CA 1
ATOM 7141 C C . ALA B 1 445 ? -2.152 15.266 -18.312 1 40.03 445 ALA B C 1
ATOM 7143 O O . ALA B 1 445 ? -1.26 14.461 -18.594 1 40.03 445 ALA B O 1
ATOM 7144 N N . ILE B 1 446 ? -2.348 15.703 -17.172 1 40.78 446 ILE B N 1
ATOM 7145 C CA . ILE B 1 446 ? -1.682 15.086 -16.031 1 40.78 446 ILE B CA 1
ATOM 7146 C C . ILE B 1 446 ? -2.018 13.602 -15.992 1 40.78 446 ILE B C 1
ATOM 7148 O O . ILE B 1 446 ? -1.133 12.766 -15.781 1 40.78 446 ILE B O 1
ATOM 7152 N N . LEU B 1 447 ? -3.258 13.398 -16.094 1 40.22 447 LEU B N 1
ATOM 7153 C CA . LEU B 1 447 ? -3.678 12.008 -16.141 1 40.22 447 LEU B CA 1
ATOM 7154 C C . LEU B 1 447 ? -3.053 11.289 -17.344 1 40.22 447 LEU B C 1
ATOM 7156 O O . LEU B 1 447 ? -2.676 10.117 -17.234 1 40.22 447 LEU B O 1
ATOM 7160 N N . GLY B 1 448 ? -2.934 12.016 -18.438 1 38.34 448 GLY B N 1
ATOM 7161 C CA . GLY B 1 448 ? -2.246 11.523 -19.625 1 38.34 448 GLY B CA 1
ATOM 7162 C C . GLY B 1 448 ? -0.735 11.594 -19.516 1 38.34 448 GLY B C 1
ATOM 7163 O O . GLY B 1 448 ? -0.03 10.695 -19.969 1 38.34 448 GLY B O 1
ATOM 7164 N N . GLY B 1 449 ? -0.126 12.641 -19.078 1 37.53 449 GLY B N 1
ATOM 7165 C CA . GLY B 1 449 ? 1.293 12.945 -19 1 37.53 449 GLY B CA 1
ATOM 7166 C C . GLY B 1 449 ? 2.035 12.078 -18 1 37.53 449 GLY B C 1
ATOM 7167 O O . GLY B 1 449 ? 3.215 11.773 -18.188 1 37.53 449 GLY B O 1
ATOM 7168 N N . PHE B 1 450 ? 1.51 11.906 -16.875 1 36.25 450 PHE B N 1
ATOM 7169 C CA . PHE B 1 450 ? 2.229 11.055 -15.922 1 36.25 450 PHE B CA 1
ATOM 7170 C C . PHE B 1 450 ? 2.691 9.773 -16.594 1 36.25 450 PHE B C 1
ATOM 7172 O O . PHE B 1 450 ? 3.799 9.297 -16.344 1 36.25 450 PHE B O 1
ATOM 7179 N N . PHE B 1 451 ? 1.937 9.203 -17.453 1 32.66 451 PHE B N 1
ATOM 7180 C CA . PHE B 1 451 ? 2.326 7.965 -18.109 1 32.66 451 PHE B CA 1
ATOM 7181 C C . PHE B 1 451 ? 3.359 8.234 -19.203 1 32.66 451 PHE B C 1
ATOM 7183 O O . PHE B 1 451 ? 4.277 7.434 -19.406 1 32.66 451 PHE B O 1
ATOM 7190 N N . ALA B 1 452 ? 3.385 9.359 -19.859 1 31.89 452 ALA B N 1
ATOM 7191 C CA . ALA B 1 452 ? 4.27 9.617 -20.984 1 31.89 452 ALA B CA 1
ATOM 7192 C C . ALA B 1 452 ? 5.676 9.977 -20.516 1 31.89 452 ALA B C 1
ATOM 7194 O O . ALA B 1 452 ? 6.668 9.562 -21.125 1 31.89 452 ALA B O 1
ATOM 7195 N N . THR B 1 453 ? 5.816 10.758 -19.609 1 32.69 453 THR B N 1
ATOM 7196 C CA . THR B 1 453 ? 7.125 11.328 -19.312 1 32.69 453 THR B CA 1
ATOM 7197 C C . THR B 1 453 ? 8.07 10.266 -18.766 1 32.69 453 THR B C 1
ATOM 7199 O O . THR B 1 453 ? 9.281 10.312 -19 1 32.69 453 THR B O 1
ATOM 7202 N N . ARG B 1 454 ? 7.566 9.336 -18.016 1 32.66 454 ARG B N 1
ATOM 7203 C CA . ARG B 1 454 ? 8.547 8.375 -17.531 1 32.66 454 ARG B CA 1
ATOM 7204 C C . ARG B 1 454 ? 9.195 7.617 -18.688 1 32.66 454 ARG B C 1
ATOM 7206 O O . ARG B 1 454 ? 10.328 7.141 -18.562 1 32.66 454 ARG B O 1
ATOM 7213 N N . LEU B 1 455 ? 8.461 7.32 -19.703 1 28.56 455 LEU B N 1
ATOM 7214 C CA . LEU B 1 455 ? 9.055 6.609 -20.828 1 28.56 455 LEU B CA 1
ATOM 7215 C C . LEU B 1 455 ? 10.07 7.488 -21.547 1 28.56 455 LEU B C 1
ATOM 7217 O O . LEU B 1 455 ? 11.07 6.984 -22.078 1 28.56 455 LEU B O 1
ATOM 7221 N N . LEU B 1 456 ? 9.797 8.758 -21.609 1 29.22 456 LEU B N 1
ATOM 7222 C CA . LEU B 1 456 ? 10.594 9.57 -22.531 1 29.22 456 LEU B CA 1
ATOM 7223 C C . LEU B 1 456 ? 11.836 10.109 -21.828 1 29.22 456 LEU B C 1
ATOM 7225 O O . LEU B 1 456 ? 12.727 10.664 -22.484 1 29.22 456 LEU B O 1
ATOM 7229 N N . ASN B 1 457 ? 11.773 10.32 -20.547 1 31.05 457 ASN B N 1
ATOM 7230 C CA . ASN B 1 457 ? 12.922 11.102 -20.094 1 31.05 457 ASN B CA 1
ATOM 7231 C C . ASN B 1 457 ? 14.188 10.258 -20.031 1 31.05 457 ASN B C 1
ATOM 7233 O O . ASN B 1 457 ? 14.461 9.617 -19.016 1 31.05 457 ASN B O 1
ATOM 7237 N N . GLU B 1 458 ? 14.453 9.516 -21.141 1 29.8 458 GLU B N 1
ATOM 7238 C CA . GLU B 1 458 ? 15.797 8.969 -21.344 1 29.8 458 GLU B CA 1
ATOM 7239 C C . GLU B 1 458 ? 16.859 10.023 -21.047 1 29.8 458 GLU B C 1
ATOM 7241 O O . GLU B 1 458 ? 16.859 11.102 -21.641 1 29.8 458 GLU B O 1
ATOM 7246 N N . PRO B 1 459 ? 17.281 10.102 -19.797 1 30.89 459 PRO B N 1
ATOM 7247 C CA . PRO B 1 459 ? 18.438 11 -19.828 1 30.89 459 PRO B CA 1
ATOM 7248 C C . PRO B 1 459 ? 19.344 10.75 -21.031 1 30.89 459 PRO B C 1
ATOM 7250 O O . PRO B 1 459 ? 19.531 9.609 -21.453 1 30.89 459 PRO B O 1
ATOM 7253 N N . ARG B 1 460 ? 19.406 11.641 -21.938 1 31.41 460 ARG B N 1
ATOM 7254 C CA . ARG B 1 460 ? 20.391 11.688 -23.016 1 31.41 460 ARG B CA 1
ATOM 7255 C C . ARG B 1 460 ? 21.766 11.25 -22.531 1 31.41 460 ARG B C 1
ATOM 7257 O O . ARG B 1 460 ? 22.281 11.781 -21.547 1 31.41 460 ARG B O 1
ATOM 7264 N N . SER B 1 461 ? 22.172 10 -22.734 1 28.58 461 SER B N 1
ATOM 7265 C CA . SER B 1 461 ? 23.547 9.539 -22.547 1 28.58 461 SER B CA 1
ATOM 7266 C C . SER B 1 461 ? 24.547 10.602 -22.984 1 28.58 461 SER B C 1
ATOM 7268 O O . SER B 1 461 ? 24.391 11.211 -24.047 1 28.58 461 SER B O 1
ATOM 7270 N N . PRO B 1 462 ? 25.172 11.258 -22.094 1 29.81 462 PRO B N 1
ATOM 7271 C CA . PRO B 1 462 ? 26.219 12.148 -22.594 1 29.81 462 PRO B CA 1
ATOM 7272 C C . PRO B 1 462 ? 26.984 11.547 -23.781 1 29.81 462 PRO B C 1
ATOM 7274 O O . PRO B 1 462 ? 27.156 10.328 -23.859 1 29.81 462 PRO B O 1
ATOM 7277 N N . GLN B 1 463 ? 26.828 12.125 -25 1 29.69 463 GLN B N 1
ATOM 7278 C CA . GLN B 1 463 ? 27.578 11.828 -26.219 1 29.69 463 GLN B CA 1
ATOM 7279 C C . GLN B 1 463 ? 29.047 11.578 -25.906 1 29.69 463 GLN B C 1
ATOM 7281 O O . GLN B 1 463 ? 29.656 12.281 -25.094 1 29.69 463 GLN B O 1
ATOM 7286 N N . PRO B 1 464 ? 29.547 10.383 -26.062 1 31.31 464 PRO B N 1
ATOM 7287 C CA . PRO B 1 464 ? 31 10.195 -25.875 1 31.31 464 PRO B CA 1
ATOM 7288 C C . PRO B 1 464 ? 31.812 11.297 -26.531 1 31.31 464 PRO B C 1
ATOM 7290 O O . PRO B 1 464 ? 31.375 11.906 -27.516 1 31.31 464 PRO B O 1
ATOM 7293 N N . PRO B 1 465 ? 32.625 12.086 -25.812 1 29.58 465 PRO B N 1
ATOM 7294 C CA . PRO B 1 465 ? 33.438 13.125 -26.469 1 29.58 465 PRO B CA 1
ATOM 7295 C C . PRO B 1 465 ? 34 12.656 -27.797 1 29.58 465 PRO B C 1
ATOM 7297 O O . PRO B 1 465 ? 34.375 11.484 -27.953 1 29.58 465 PRO B O 1
ATOM 7300 N N . GLN B 1 466 ? 33.438 13.133 -28.906 1 29.56 466 GLN B N 1
ATOM 7301 C CA . GLN B 1 466 ? 34 12.945 -30.25 1 29.56 466 GLN B CA 1
ATOM 7302 C C . GLN B 1 466 ? 35.531 13.055 -30.219 1 29.56 466 GLN B C 1
ATOM 7304 O O . GLN B 1 466 ? 36.062 14.039 -29.703 1 29.56 466 GLN B O 1
ATOM 7309 N N . SER B 1 467 ? 36.25 11.898 -30.094 1 29.98 467 SER B N 1
ATOM 7310 C CA . SER B 1 467 ? 37.688 11.875 -30.25 1 29.98 467 SER B CA 1
ATOM 7311 C C . SER B 1 467 ? 38.125 12.758 -31.422 1 29.98 467 SER B C 1
ATOM 7313 O O . SER B 1 467 ? 37.656 12.602 -32.531 1 29.98 467 SER B O 1
ATOM 7315 N N . ILE B 1 468 ? 38.406 14.062 -31.141 1 31.98 468 ILE B N 1
ATOM 7316 C CA . ILE B 1 468 ? 39 14.945 -32.125 1 31.98 468 ILE B CA 1
ATOM 7317 C C . ILE B 1 468 ? 40.062 14.18 -32.938 1 31.98 468 ILE B C 1
ATOM 7319 O O . ILE B 1 468 ? 40.938 13.547 -32.344 1 31.98 468 ILE B O 1
ATOM 7323 N N . PRO B 1 469 ? 39.75 13.867 -34.219 1 32.53 469 PRO B N 1
ATOM 7324 C CA . PRO B 1 469 ? 40.719 13.18 -35.062 1 32.53 469 PRO B CA 1
ATOM 7325 C C . PRO B 1 469 ? 42.125 13.758 -34.938 1 32.53 469 PRO B C 1
ATOM 7327 O O . PRO B 1 469 ? 42.312 14.977 -35 1 32.53 469 PRO B O 1
ATOM 7330 N N . THR B 1 470 ? 42.969 13.195 -34.031 1 33.62 470 THR B N 1
ATOM 7331 C CA . THR B 1 470 ? 44.375 13.609 -34 1 33.62 470 THR B CA 1
ATOM 7332 C C . THR B 1 470 ? 44.938 13.688 -35.406 1 33.62 470 THR B C 1
ATOM 7334 O O . THR B 1 470 ? 44.844 12.734 -36.188 1 33.62 470 THR B O 1
ATOM 7337 N N . GLN B 1 471 ? 45 14.938 -36.062 1 32 471 GLN B N 1
ATOM 7338 C CA . GLN B 1 471 ? 45.594 15.25 -37.344 1 32 471 GLN B CA 1
ATOM 7339 C C . GLN B 1 471 ? 46.938 14.531 -37.5 1 32 471 GLN B C 1
ATOM 7341 O O . GLN B 1 471 ? 47.75 14.492 -36.562 1 32 471 GLN B O 1
ATOM 7346 N N . PRO B 1 472 ? 47.031 13.586 -38.469 1 33.97 472 PRO B N 1
ATOM 7347 C CA . PRO B 1 472 ? 48.312 12.875 -38.719 1 33.97 472 PRO B CA 1
ATOM 7348 C C . PRO B 1 472 ? 49.5 13.805 -38.781 1 33.97 472 PRO B C 1
ATOM 7350 O O . PRO B 1 472 ? 49.406 14.938 -39.25 1 33.97 472 PRO B O 1
ATOM 7353 N N . ALA B 1 473 ? 50.375 13.797 -37.719 1 39.09 473 ALA B N 1
ATOM 7354 C CA . ALA B 1 473 ? 51.625 14.562 -37.781 1 39.09 473 ALA B CA 1
ATOM 7355 C C . ALA B 1 473 ? 52.25 14.5 -39.156 1 39.09 473 ALA B C 1
ATOM 7357 O O . ALA B 1 473 ? 52.156 13.469 -39.844 1 39.09 473 ALA B O 1
ATOM 7358 N N . ALA B 1 474 ? 52.5 15.656 -39.781 1 39.59 474 ALA B N 1
ATOM 7359 C CA . ALA B 1 474 ? 53.094 15.922 -41.094 1 39.59 474 ALA B CA 1
ATOM 7360 C C . ALA B 1 474 ? 54.281 15 -41.344 1 39.59 474 ALA B C 1
ATOM 7362 O O . ALA B 1 474 ? 55.062 14.711 -40.438 1 39.59 474 ALA B O 1
ATOM 7363 N N . PRO B 1 475 ? 54.25 14.117 -42.344 1 35 475 PRO B N 1
ATOM 7364 C CA . PRO B 1 475 ? 55.344 13.203 -42.688 1 35 475 PRO B CA 1
ATOM 7365 C C . PRO B 1 475 ? 56.719 13.859 -42.625 1 35 475 PRO B C 1
ATOM 7367 O O . PRO B 1 475 ? 56.844 15.07 -42.812 1 35 475 PRO B O 1
ATOM 7370 N N . PRO B 1 476 ? 57.562 13.484 -41.531 1 37.91 476 PRO B N 1
ATOM 7371 C CA . PRO B 1 476 ? 58.906 14.062 -41.562 1 37.91 476 PRO B CA 1
ATOM 7372 C C . PRO B 1 476 ? 59.438 14.25 -42.969 1 37.91 476 PRO B C 1
ATOM 7374 O O . PRO B 1 476 ? 59.125 13.469 -43.875 1 37.91 476 PRO B O 1
ATOM 7377 N N . THR B 1 477 ? 59.406 15.602 -43.469 1 37.5 477 THR B N 1
ATOM 7378 C CA . THR B 1 477 ? 60.125 15.938 -44.688 1 37.5 477 THR B CA 1
ATOM 7379 C C . THR B 1 477 ? 61.406 15.156 -44.781 1 37.5 477 THR B C 1
ATOM 7381 O O . THR B 1 477 ? 62.156 15.031 -43.812 1 37.5 477 THR B O 1
ATOM 7384 N N . PRO B 1 478 ? 61.844 14.688 -46.031 1 33.56 478 PRO B N 1
ATOM 7385 C CA . PRO B 1 478 ? 63.219 14.188 -46.188 1 33.56 478 PRO B CA 1
ATOM 7386 C C . PRO B 1 478 ? 64.25 15.203 -45.781 1 33.56 478 PRO B C 1
ATOM 7388 O O . PRO B 1 478 ? 64.062 16.406 -45.844 1 33.56 478 PRO B O 1
#

Secondary structure (DSSP, 8-state):
--------PPEEEE--SHHHHHHHHHHHHTT-SS-EEEEESSSB---GGGHHHHHTTSS-HHHHS-BHHHHTTTS-PEEEE--EEEEETTTTEEEETTS-EEE-SEEEE---EEE--TT-TTHHHHSBP-SSHHHHHHHHHHHHHHHHHHHT---HHHHHHHTEEEEE--SHHHHHHHHHHHHHHHHHHHHTT--GGG-EEEEEESSSSTTTTSTTGGGHHHHHHHHHSSSSPPEEEESEEEEEEETTEEEEEETT---EEEEESEEEE---EEE-HHHHTS---GGGB-TTSPBEE-TT-EETTEEEEEE-GGG-EETTSPPPS-HHHHHHHHHHHHHHHHHHHTTPPP--------EEEEE-STT-EEEEETTTEEEEHHHHHHHHHHHHHTTS--TT--HHHHHHHIIIIIITT---S---HHHHHHHHHHHHHHHHHHHHHHHHHHHHHHHH----------------------/--------PPEEEE--SHHHHHHHHHHHHTT-SS-EEEEESSSB---GGGHHHHHTTSS-HHHHS-BHHHHTTTS-PEEEE--EEEEETTTTEEEETTS-EEE-SEEEE---EEE--TT-TTHHHHSBP-SSHHHHHHHHHHHHHHHHHHHT---HHHHHHHTEEEEE--SHHHHHHHHHHHHHHHHHHHHTT--GGG-EEEEEESSSSTTTTSTTGGGHHHHHHHHHSSSSPPEEEESEEEEEEETTEEEEEETT---EEEEESEEEE---EEE-HHHHTS---GGGB-TTSPBEE-TT-EETTEEEEEE-GGG-EETTSPPPS-HHHHHHHHHHHHHHHHHHHTT----PPPP---EEEEE-STT-EEEEETTTEEEEHHHHHHHHHHHHHTTS--TT--HHHHHHHIIIIIITT-------HHHHHHHHHHHHHHHHHHHHHHHHHHHHHHHH----------------------

InterPro domains:
  IPR023753 FAD/NAD(P)-binding domain [PF07992] (11-334)
  IPR036188 FAD/NAD(P)-binding domain superfamily [SSF51905] (11-211)
  IPR036188 FAD/NAD(P)-binding domain superfamily [SSF51905] (157-346)
  IPR051169 NADH:quinone oxidoreductase/NAD(P)H-quinone oxidoreductase [PTHR42913] (8-418)

Nearest PDB structures (foldseek):
  3hyv-assembly1_A  TM=7.967E-01  e=4.624E-24  Aquifex aeolicus
  3szw-assembly1_A-2  TM=8.328E-01  e=2.265E-22  Acidithiobacillus ferrooxidans ATCC 23270
  3sxi-assembly1_A  TM=8.154E-01  e=8.684E-23  Acidithiobacillus ferrooxidans ATCC 23270
  3sx6-assembly1_A-2  TM=8.028E-01  e=3.177E-22  Acidithiobacillus ferrooxidans ATCC 23270
  5n1t-assembly1_A  TM=7.642E-01  e=1.861E-19  Thioalkalivibrio paradoxus ARh 1

Organism: Synechococcus elongatus (strain ATCC 33912 / PCC 7942 / FACHB-805) (NCBI:txid1140)